Protein 8DEB (pdb70)

B-factor: mean 30.45, std 10.23, range [13.77, 92.46]

Structure (mmCIF, N/CA/C/O backbone):
data_8DEB
#
_entry.id   8DEB
#
_cell.length_a   108.228
_cell.length_b   85.807
_cell.length_c   98.212
_cell.angle_alpha   90.000
_cell.angle_beta   90.000
_cell.angle_gamma   90.000
#
_symmetry.space_group_name_H-M   'P 21 21 21'
#
loop_
_entity.id
_entity.type
_entity.pdbx_description
1 polymer 'Carboxyspermidine dehydrogenase'
2 non-polymer 'NADP NICOTINAMIDE-ADENINE-DINUCLEOTIDE PHOSPHATE'
3 water water
#
loop_
_atom_site.group_PDB
_atom_site.id
_atom_site.type_symbol
_atom_site.label_atom_id
_atom_site.label_alt_id
_atom_site.label_comp_id
_atom_site.label_asym_id
_atom_site.label_entity_id
_atom_site.label_seq_id
_atom_site.pdbx_PDB_ins_code
_atom_site.Cartn_x
_atom_site.Cartn_y
_atom_site.Cartn_z
_atom_site.occupancy
_atom_site.B_iso_or_equiv
_atom_site.auth_seq_id
_atom_site.auth_comp_id
_atom_site.auth_asym_id
_atom_site.auth_atom_id
_atom_site.pdbx_PDB_model_num
ATOM 1 N N . MET A 1 1 ? 44.31878 46.17497 74.84228 1.000 60.03225 1 MET A N 1
ATOM 2 C CA . MET A 1 1 ? 44.97050 47.37360 75.44347 1.000 54.64686 1 MET A CA 1
ATOM 3 C C . MET A 1 1 ? 44.24902 48.64995 75.00363 1.000 49.22135 1 MET A C 1
ATOM 4 O O . MET A 1 1 ? 43.83359 49.44160 75.84742 1.000 46.50606 1 MET A O 1
ATOM 20 N N . GLY A 1 2 ? 44.10393 48.84534 73.69032 1.000 47.36496 2 GLY A N 1
ATOM 21 C CA . GLY A 1 2 ? 43.30066 49.93608 73.16071 1.000 37.71466 2 GLY A CA 1
ATOM 22 C C . GLY A 1 2 ? 43.87015 51.32621 73.34614 1.000 35.91629 2 GLY A C 1
ATOM 23 O O . GLY A 1 2 ? 43.14282 52.30928 73.16135 1.000 26.73805 2 GLY A O 1
ATOM 27 N N . ARG A 1 3 ? 45.14770 51.44232 73.69756 1.000 32.46266 3 ARG A N 1
ATOM 28 C CA . ARG A 1 3 ? 45.79326 52.72367 73.96143 1.000 30.48226 3 ARG A CA 1
ATOM 29 C C . ARG A 1 3 ? 46.54185 53.17111 72.71019 1.000 25.05153 3 ARG A C 1
ATOM 30 O O . ARG A 1 3 ? 47.30877 52.39418 72.13408 1.000 28.46953 3 ARG A O 1
ATOM 51 N N . VAL A 1 4 ? 46.31908 54.41407 72.28613 1.000 25.92776 4 VAL A N 1
ATOM 52 C CA . VAL A 1 4 ? 46.92898 54.93299 71.06544 1.000 27.67701 4 VAL A CA 1
ATOM 53 C C . VAL A 1 4 ? 47.67287 56.22181 71.38926 1.000 26.89173 4 VAL A C 1
ATOM 54 O O . VAL A 1 4 ? 47.13984 57.09985 72.07823 1.000 25.90590 4 VAL A O 1
ATOM 67 N N . LEU A 1 5 ? 48.90654 56.32198 70.90052 1.000 27.13897 5 LEU A N 1
ATOM 68 C CA . LEU A 1 5 ? 49.74855 57.49938 71.06242 1.000 24.47730 5 LEU A CA 1
ATOM 69 C C . LEU A 1 5 ? 49.95130 58.15889 69.70568 1.000 26.37929 5 LEU A C 1
ATOM 70 O O . LEU A 1 5 ? 50.35251 57.49531 68.74367 1.000 23.18578 5 LEU A O 1
ATOM 86 N N . ILE A 1 6 ? 49.67684 59.45895 69.63513 1.000 24.42996 6 ILE A N 1
ATOM 87 C CA . ILE A 1 6 ? 49.85069 60.25098 68.42283 1.000 24.80821 6 ILE A CA 1
ATOM 88 C C . ILE A 1 6 ? 51.08094 61.12697 68.61376 1.000 24.16194 6 ILE A C 1
ATOM 89 O O . ILE A 1 6 ? 51.15785 61.89168 69.58325 1.000 24.81551 6 ILE A O 1
ATOM 105 N N . ILE A 1 7 ? 52.03919 61.01965 67.69551 1.000 22.48211 7 ILE A N 1
ATOM 106 C CA . ILE A 1 7 ? 53.23989 61.85212 67.69597 1.000 20.63718 7 ILE A CA 1
ATOM 107 C C . ILE A 1 7 ? 53.10942 62.85916 66.56091 1.000 24.54595 7 ILE A C 1
ATOM 108 O O . ILE A 1 7 ? 52.92537 62.47654 65.39819 1.000 21.84366 7 ILE A O 1
ATOM 124 N N . GLY A 1 8 ? 53.21414 64.14411 66.89852 1.000 25.31322 8 GLY A N 1
ATOM 125 C CA . GLY A 1 8 ? 53.02056 65.20919 65.93315 1.000 27.92991 8 GLY A CA 1
ATOM 126 C C . GLY A 1 8 ? 51.71102 65.93109 66.16921 1.000 28.00486 8 GLY A C 1
ATOM 127 O O . GLY A 1 8 ? 50.63954 65.32254 66.09310 1.000 26.68929 8 GLY A O 1
ATOM 131 N N . ALA A 1 9 ? 51.77965 67.22342 66.47175 1.000 24.88009 9 ALA A N 1
ATOM 132 C CA . ALA A 1 9 ? 50.60457 68.01837 66.80046 1.000 24.63821 9 ALA A CA 1
ATOM 133 C C . ALA A 1 9 ? 50.37105 69.10622 65.75749 1.000 24.47708 9 ALA A C 1
ATOM 134 O O . ALA A 1 9 ? 49.97308 70.22674 66.07954 1.000 25.22240 9 ALA A O 1
ATOM 141 N N . GLY A 1 10 ? 50.60804 68.78149 64.49174 1.000 25.46073 10 GLY A N 1
ATOM 142 C CA . GLY A 1 10 ? 50.39507 69.70131 63.39126 1.000 27.92262 10 GLY A CA 1
ATOM 143 C C . GLY A 1 10 ? 49.02318 69.55241 62.77179 1.000 26.91435 10 GLY A C 1
ATOM 144 O O . GLY A 1 10 ? 48.04265 69.21616 63.44357 1.000 22.62367 10 GLY A O 1
ATOM 148 N N . GLY A 1 11 ? 48.95386 69.79734 61.46200 1.000 24.40071 11 GLY A N 1
ATOM 149 C CA . GLY A 1 11 ? 47.67406 69.71725 60.77686 1.000 25.78972 11 GLY A CA 1
ATOM 150 C C . GLY A 1 11 ? 47.11265 68.30823 60.75946 1.000 26.26309 11 GLY A C 1
ATOM 151 O O . GLY A 1 11 ? 45.93435 68.09140 61.06008 1.000 22.88328 11 GLY A O 1
ATOM 155 N N . VAL A 1 12 ? 47.94787 67.32962 60.40304 1.000 22.00654 12 VAL A N 1
ATOM 156 C CA . VAL A 1 12 ? 47.48214 65.94953 60.33550 1.000 21.20827 12 VAL A CA 1
ATOM 157 C C . VAL A 1 12 ? 47.17353 65.42767 61.73357 1.000 19.56565 12 VAL A C 1
ATOM 158 O O . VAL A 1 12 ? 46.13003 64.80709 61.96466 1.000 21.63646 12 VAL A O 1
ATOM 171 N N . GLY A 1 13 ? 48.07558 65.67594 62.68695 1.000 20.56369 13 GLY A N 1
ATOM 172 C CA . GLY A 1 13 ? 47.85911 65.19228 64.04172 1.000 22.57003 13 GLY A CA 1
ATOM 173 C C . GLY A 1 13 ? 46.57718 65.72222 64.65421 1.000 21.43345 13 GLY A C 1
ATOM 174 O O . GLY A 1 13 ? 45.88042 65.00559 65.37612 1.000 21.31625 13 GLY A O 1
ATOM 178 N N . THR A 1 14 ? 46.25158 66.98561 64.37738 1.000 22.00865 14 THR A N 1
ATOM 179 C CA . THR A 1 14 ? 44.98227 67.54524 64.82835 1.000 19.07036 14 THR A CA 1
ATOM 180 C C . THR A 1 14 ? 43.81101 66.70656 64.32826 1.000 21.86564 14 THR A C 1
ATOM 181 O O . THR A 1 14 ? 42.90048 66.36770 65.09292 1.000 21.64747 14 THR A O 1
ATOM 192 N N . VAL A 1 15 ? 43.82517 66.35168 63.04240 1.000 19.80424 15 VAL A N 1
ATOM 193 C CA . VAL A 1 15 ? 42.74469 65.54866 62.47638 1.000 19.93160 15 VAL A CA 1
ATOM 194 C C . VAL A 1 15 ? 42.72948 64.16412 63.10641 1.000 18.83137 15 VAL A C 1
ATOM 195 O O . VAL A 1 15 ? 41.67266 63.65587 63.49649 1.000 21.16303 15 VAL A O 1
ATOM 208 N N . VAL A 1 16 ? 43.90075 63.53354 63.21888 1.000 20.31409 16 VAL A N 1
ATOM 209 C CA . VAL A 1 16 ? 43.96051 62.18624 63.77897 1.000 18.38188 16 VAL A CA 1
ATOM 210 C C . VAL A 1 16 ? 43.39628 62.16859 65.19273 1.000 20.76063 16 VAL A C 1
ATOM 211 O O . VAL A 1 16 ? 42.66916 61.24401 65.57317 1.000 20.66635 16 VAL A O 1
ATOM 224 N N . ALA A 1 17 ? 43.72267 63.18603 65.99401 1.000 22.00036 17 ALA A N 1
ATOM 225 C CA . ALA A 1 17 ? 43.22069 63.24463 67.36375 1.000 22.67357 17 ALA A CA 1
ATOM 226 C C . ALA A 1 17 ? 41.70036 63.35131 67.38420 1.000 23.79983 17 ALA A C 1
ATOM 227 O O . ALA A 1 17 ? 41.02577 62.64570 68.14348 1.000 23.34574 17 ALA A O 1
ATOM 234 N N . HIS A 1 18 ? 41.14304 64.23667 66.55464 1.000 23.84869 18 HIS A N 1
ATOM 235 C CA . HIS A 1 18 ? 39.69145 64.33592 66.43633 1.000 22.91523 18 HIS A CA 1
ATOM 236 C C . HIS A 1 18 ? 39.07841 62.98929 66.06569 1.000 23.77802 18 HIS A C 1
ATOM 237 O O . HIS A 1 18 ? 38.07760 62.56483 66.65622 1.000 23.01247 18 HIS A O 1
ATOM 251 N N . LYS A 1 19 ? 39.67001 62.29837 65.08643 1.000 24.14492 19 LYS A N 1
ATOM 252 C CA . LYS A 1 19 ? 39.04959 61.08274 64.56749 1.000 24.92474 19 LYS A CA 1
ATOM 253 C C . LYS A 1 19 ? 39.16340 59.92564 65.55609 1.000 21.18825 19 LYS A C 1
ATOM 254 O O . LYS A 1 19 ? 38.23478 59.11836 65.67430 1.000 22.88985 19 LYS A O 1
ATOM 273 N N . VAL A 1 20 ? 40.28402 59.81344 66.27487 1.000 22.71696 20 VAL A N 1
ATOM 274 C CA . VAL A 1 20 ? 40.36039 58.76402 67.28885 1.000 25.91051 20 VAL A CA 1
ATOM 275 C C . VAL A 1 20 ? 39.39612 59.06765 68.42957 1.000 23.14093 20 VAL A C 1
ATOM 276 O O . VAL A 1 20 ? 38.72883 58.16693 68.94791 1.000 26.69589 20 VAL A O 1
ATOM 289 N N . ALA A 1 21 ? 39.28538 60.34158 68.82113 1.000 25.81719 21 ALA A N 1
ATOM 290 C CA . ALA A 1 21 ? 38.36347 60.70439 69.89341 1.000 27.14289 21 ALA A CA 1
ATOM 291 C C . ALA A 1 21 ? 36.91953 60.40047 69.51670 1.000 28.24988 21 ALA A C 1
ATOM 292 O O . ALA A 1 21 ? 36.08916 60.14370 70.39701 1.000 25.21283 21 ALA A O 1
ATOM 299 N N . GLN A 1 22 ? 36.60154 60.42742 68.22080 1.000 25.10996 22 GLN A N 1
ATOM 300 C CA . GLN A 1 22 ? 35.26504 60.08997 67.74478 1.000 22.20479 22 GLN A CA 1
ATOM 301 C C . GLN A 1 22 ? 34.98171 58.59721 67.79559 1.000 24.46343 22 GLN A C 1
ATOM 302 O O . GLN A 1 22 ? 33.82410 58.20127 67.63130 1.000 28.46476 22 GLN A O 1
ATOM 316 N N . ASN A 1 23 ? 36.00314 57.76754 68.00635 1.000 26.68369 23 ASN A N 1
ATOM 317 C CA . ASN A 1 23 ? 35.83236 56.32000 68.05794 1.000 27.55044 23 ASN A CA 1
ATOM 318 C C . ASN A 1 23 ? 36.33893 55.77562 69.38773 1.000 27.52832 23 ASN A C 1
ATOM 319 O O . ASN A 1 23 ? 37.25926 54.95155 69.42190 1.000 27.01049 23 ASN A O 1
ATOM 330 N N . ALA A 1 24 ? 35.73181 56.23016 70.48832 1.000 30.56689 24 ALA A N 1
ATOM 331 C CA . ALA A 1 24 ? 36.20123 55.86342 71.81993 1.000 31.99908 24 ALA A CA 1
ATOM 332 C C . ALA A 1 24 ? 36.03314 54.37801 72.11235 1.000 29.94409 24 ALA A C 1
ATOM 333 O O . ALA A 1 24 ? 36.74249 53.84640 72.97114 1.000 29.99776 24 ALA A O 1
ATOM 340 N N . ASP A 1 25 ? 35.11853 53.69477 71.42221 1.000 30.72787 25 ASP A N 1
ATOM 341 C CA . ASP A 1 25 ? 34.96611 52.25938 71.63414 1.000 35.85720 25 ASP A CA 1
ATOM 342 C C . ASP A 1 25 ? 36.22073 51.49935 71.22567 1.000 37.30835 25 ASP A C 1
ATOM 343 O O . ASP A 1 25 ? 36.54657 50.46793 71.82615 1.000 32.70291 25 ASP A O 1
ATOM 352 N N . VAL A 1 26 ? 36.93065 51.98913 70.21394 1.000 29.16352 26 VAL A N 1
ATOM 353 C CA . VAL A 1 26 ? 38.17136 51.36831 69.76362 1.000 29.35493 26 VAL A CA 1
ATOM 354 C C . VAL A 1 26 ? 39.37010 51.92590 70.51777 1.000 29.39636 26 VAL A C 1
ATOM 355 O O . VAL A 1 26 ? 40.17123 51.17459 71.08105 1.000 28.80496 26 VAL A O 1
ATOM 368 N N . PHE A 1 27 ? 39.50218 53.25125 70.54435 1.000 24.95345 27 PHE A N 1
ATOM 369 C CA . PHE A 1 27 ? 40.63784 53.93059 71.16608 1.000 22.86248 27 PHE A CA 1
ATOM 370 C C . PHE A 1 27 ? 40.20964 54.38027 72.56160 1.000 25.46523 27 PHE A C 1
ATOM 371 O O . PHE A 1 27 ? 39.60078 55.43965 72.72984 1.000 25.31808 27 PHE A O 1
ATOM 388 N N . THR A 1 28 ? 40.54140 53.56788 73.56806 1.000 28.17712 28 THR A N 1
ATOM 389 C CA . THR A 1 28 ? 40.06706 53.81361 74.92771 1.000 26.84504 28 THR A CA 1
ATOM 390 C C . THR A 1 28 ? 40.94584 54.78889 75.70010 1.000 28.88463 28 THR A C 1
ATOM 391 O O . THR A 1 28 ? 40.45928 55.43715 76.63367 1.000 29.48965 28 THR A O 1
ATOM 402 N N . ASP A 1 29 ? 42.22421 54.90076 75.34703 1.000 26.92098 29 ASP A N 1
ATOM 403 C CA . ASP A 1 29 ? 43.11738 55.87832 75.95369 1.000 28.76089 29 ASP A CA 1
ATOM 404 C C . ASP A 1 29 ? 43.94686 56.52712 74.85657 1.000 30.35635 29 ASP A C 1
ATOM 405 O O . ASP A 1 29 ? 44.45942 55.83914 73.96905 1.000 25.29441 29 ASP A O 1
ATOM 414 N N . ILE A 1 30 ? 44.08174 57.84968 74.92987 1.000 26.92012 30 ILE A N 1
ATOM 415 C CA . ILE A 1 30 ? 44.71238 58.64495 73.88336 1.000 26.48607 30 ILE A CA 1
ATOM 416 C C . ILE A 1 30 ? 45.74070 59.57166 74.51372 1.000 30.05306 30 ILE A C 1
ATOM 417 O O . ILE A 1 30 ? 45.46609 60.21408 75.53374 1.000 29.16109 30 ILE A O 1
ATOM 433 N N . MET A 1 31 ? 46.91948 59.65440 73.89614 1.000 27.07276 31 MET A N 1
ATOM 434 C CA . MET A 1 31 ? 47.88362 60.69722 74.21174 1.000 27.15058 31 MET A CA 1
ATOM 435 C C . MET A 1 31 ? 48.37178 61.35126 72.92649 1.000 25.83386 31 MET A C 1
ATOM 436 O O . MET A 1 31 ? 48.51345 60.69665 71.88809 1.000 24.06175 31 MET A O 1
ATOM 450 N N . ILE A 1 32 ? 48.62975 62.65465 73.01650 1.000 23.41096 32 ILE A N 1
ATOM 451 C CA . ILE A 1 32 ? 49.25471 63.43171 71.94974 1.000 24.65377 32 ILE A CA 1
ATOM 452 C C . ILE A 1 32 ? 50.58651 63.93871 72.48509 1.000 27.37276 32 ILE A C 1
ATOM 453 O O . ILE A 1 32 ? 50.62098 64.66986 73.48258 1.000 28.21511 32 ILE A O 1
ATOM 469 N N . ALA A 1 33 ? 51.67687 63.54329 71.83892 1.000 22.40537 33 ALA A N 1
ATOM 470 C CA . ALA A 1 33 ? 53.01268 63.99006 72.20616 1.000 26.48348 33 ALA A CA 1
ATOM 471 C C . ALA A 1 33 ? 53.66787 64.65492 71.00443 1.000 26.60288 33 ALA A C 1
ATOM 472 O O . ALA A 1 33 ? 53.52690 64.18553 69.87017 1.000 23.98540 33 ALA A O 1
ATOM 479 N N . SER A 1 34 ? 54.38253 65.74913 71.24567 1.000 24.35524 34 SER A N 1
ATOM 480 C CA . SER A 1 34 ? 54.98692 66.47735 70.13902 1.000 26.17323 34 SER A CA 1
ATOM 481 C C . SER A 1 34 ? 56.06112 67.41081 70.67563 1.000 26.43451 34 SER A C 1
ATOM 482 O O . SER A 1 34 ? 56.16811 67.64894 71.88090 1.000 28.87364 34 SER A O 1
ATOM 490 N N . ARG A 1 35 ? 56.85996 67.93989 69.74535 1.000 28.04879 35 ARG A N 1
ATOM 491 C CA . ARG A 1 35 ? 57.99778 68.77472 70.11712 1.000 31.05865 35 ARG A CA 1
ATOM 492 C C . ARG A 1 35 ? 57.56298 69.98459 70.93513 1.000 28.19782 35 ARG A C 1
ATOM 493 O O . ARG A 1 35 ? 58.24954 70.37682 71.88571 1.000 30.14977 35 ARG A O 1
ATOM 514 N N . THR A 1 36 ? 56.43309 70.59332 70.57871 1.000 29.83677 36 THR A N 1
ATOM 515 C CA . THR A 1 36 ? 55.90406 71.76938 71.26610 1.000 33.49002 36 THR A CA 1
ATOM 516 C C . THR A 1 36 ? 54.59570 71.36462 71.93833 1.000 32.02854 36 THR A C 1
ATOM 517 O O . THR A 1 36 ? 53.58594 71.13965 71.26074 1.000 30.93063 36 THR A O 1
ATOM 528 N N . LYS A 1 37 ? 54.61615 71.27811 73.27238 1.000 32.15671 37 LYS A N 1
ATOM 529 C CA . LYS A 1 37 ? 53.49328 70.68869 73.99599 1.000 31.58110 37 LYS A CA 1
ATOM 530 C C . LYS A 1 37 ? 52.24768 71.56289 73.93230 1.000 29.17551 37 LYS A C 1
ATOM 531 O O . LYS A 1 37 ? 51.12788 71.04015 73.94302 1.000 29.95437 37 LYS A O 1
ATOM 550 N N . SER A 1 38 ? 52.41375 72.88527 73.87417 1.000 30.50582 38 SER A N 1
ATOM 551 C CA . SER A 1 38 ? 51.25263 73.76930 73.86472 1.000 33.93165 38 SER A CA 1
ATOM 552 C C . SER A 1 38 ? 50.30973 73.44614 72.71209 1.000 30.31756 38 SER A C 1
ATOM 553 O O . SER A 1 38 ? 49.09241 73.61851 72.83984 1.000 31.80429 38 SER A O 1
ATOM 561 N N . LYS A 1 39 ? 50.84328 72.97423 71.58405 1.000 30.44528 39 LYS A N 1
ATOM 562 C CA . LYS A 1 39 ? 49.97934 72.63413 70.45917 1.000 31.86629 39 LYS A CA 1
ATOM 563 C C . LYS A 1 39 ? 49.22404 71.33638 70.71248 1.000 28.86977 39 LYS A C 1
ATOM 564 O O . LYS A 1 39 ? 48.08084 71.18755 70.26556 1.000 29.48152 39 LYS A O 1
ATOM 583 N N . CYS A 1 40 ? 49.83638 70.39244 71.42612 1.000 28.94722 40 CYS A N 1
ATOM 584 C CA . CYS A 1 40 ? 49.08710 69.23944 71.90915 1.000 29.40550 40 CYS A CA 1
ATOM 585 C C . CYS A 1 40 ? 47.90426 69.68897 72.75694 1.000 29.67637 40 CYS A C 1
ATOM 586 O O . CYS A 1 40 ? 46.77200 69.23206 72.56324 1.000 28.59641 40 CYS A O 1
ATOM 594 N N . ASP A 1 41 ? 48.15014 70.60237 73.69853 1.000 29.48366 41 ASP A N 1
ATOM 595 C CA . ASP A 1 41 ? 47.09178 71.04349 74.59899 1.000 27.38401 41 ASP A CA 1
ATOM 596 C C . ASP A 1 41 ? 46.02653 71.84946 73.86908 1.000 27.58193 41 ASP A C 1
ATOM 597 O O . ASP A 1 41 ? 44.84879 71.79373 74.24285 1.000 27.74227 41 ASP A O 1
ATOM 606 N N . ASP A 1 42 ? 46.41978 72.60748 72.84122 1.000 27.79393 42 ASP A N 1
ATOM 607 C CA . ASP A 1 42 ? 45.44372 73.27185 71.98251 1.000 30.37404 42 ASP A CA 1
ATOM 608 C C . ASP A 1 42 ? 44.47644 72.26438 71.37188 1.000 29.34499 42 ASP A C 1
ATOM 609 O O . ASP A 1 42 ? 43.26540 72.50768 71.30865 1.000 28.01988 42 ASP A O 1
ATOM 618 N N . ILE A 1 43 ? 44.99346 71.12508 70.91436 1.000 28.67575 43 ILE A N 1
ATOM 619 C CA . ILE A 1 43 ? 44.13343 70.11522 70.30756 1.000 28.11643 43 ILE A CA 1
ATOM 620 C C . ILE A 1 43 ? 43.15703 69.56210 71.33812 1.000 28.37052 43 ILE A C 1
ATOM 621 O O . ILE A 1 43 ? 41.95054 69.46246 71.08590 1.000 25.01920 43 ILE A O 1
ATOM 637 N N . VAL A 1 44 ? 43.66423 69.19090 72.51618 1.000 28.22356 44 VAL A N 1
ATOM 638 C CA . VAL A 1 44 ? 42.79786 68.60823 73.53759 1.000 26.12236 44 VAL A CA 1
ATOM 639 C C . VAL A 1 44 ? 41.70806 69.59539 73.93560 1.000 26.46718 44 VAL A C 1
ATOM 640 O O . VAL A 1 44 ? 40.55241 69.21230 74.15464 1.000 27.95186 44 VAL A O 1
ATOM 653 N N . LYS A 1 45 ? 42.05104 70.88182 74.02333 1.000 28.17300 45 LYS A N 1
ATOM 654 C CA . LYS A 1 45 ? 41.04611 71.88805 74.35212 1.000 29.35931 45 LYS A CA 1
ATOM 655 C C . LYS A 1 45 ? 39.98805 71.98463 73.25892 1.000 32.05690 45 LYS A C 1
ATOM 656 O O . LYS A 1 45 ? 38.79812 72.15452 73.55006 1.000 29.83983 45 LYS A O 1
ATOM 675 N N . ALA A 1 46 ? 40.40367 71.87812 71.99200 1.000 33.17519 46 ALA A N 1
ATOM 676 C CA . ALA A 1 46 ? 39.45315 71.95076 70.88641 1.000 27.90773 46 ALA A CA 1
ATOM 677 C C . ALA A 1 46 ? 38.50740 70.75681 70.88697 1.000 30.30980 46 ALA A C 1
ATOM 678 O O . ALA A 1 46 ? 37.31038 70.90377 70.61380 1.000 30.76792 46 ALA A O 1
ATOM 685 N N . ILE A 1 47 ? 39.02919 69.56378 71.17227 1.000 25.43833 47 ILE A N 1
ATOM 686 C CA . ILE A 1 47 ? 38.18853 68.37201 71.18144 1.000 27.88842 47 ILE A CA 1
ATOM 687 C C . ILE A 1 47 ? 37.23027 68.40124 72.36429 1.000 28.81865 47 ILE A C 1
ATOM 688 O O . ILE A 1 47 ? 36.08782 67.93918 72.26465 1.000 27.78534 47 ILE A O 1
ATOM 704 N N . GLY A 1 48 ? 37.67478 68.93751 73.49851 1.000 26.73686 48 GLY A N 1
ATOM 705 C CA . GLY A 1 48 ? 36.82819 69.00970 74.67311 1.000 28.49675 48 GLY A CA 1
ATOM 706 C C . GLY A 1 48 ? 36.79209 67.75447 75.51221 1.000 27.55395 48 GLY A C 1
ATOM 707 O O . GLY A 1 48 ? 35.83611 67.55716 76.26920 1.000 29.32959 48 GLY A O 1
ATOM 711 N N . ASN A 1 49 ? 37.81176 66.90672 75.41104 1.000 24.47325 49 ASN A N 1
ATOM 712 C CA . ASN A 1 49 ? 37.89041 65.65073 76.15615 1.000 27.39590 49 ASN A CA 1
ATOM 713 C C . ASN A 1 49 ? 39.08861 65.71018 77.09385 1.000 27.54678 49 ASN A C 1
ATOM 714 O O . ASN A 1 49 ? 40.22322 65.42127 76.67210 1.000 27.37240 49 ASN A O 1
ATOM 725 N N . PRO A 1 50 ? 38.89650 66.07596 78.36502 1.000 25.99572 50 PRO A N 1
ATOM 726 C CA . PRO A 1 50 ? 40.04663 66.19678 79.27921 1.000 28.59014 50 PRO A CA 1
ATOM 727 C C . PRO A 1 50 ? 40.81838 64.90830 79.47903 1.000 27.56901 50 PRO A C 1
ATOM 728 O O . PRO A 1 50 ? 41.94154 64.95286 79.99664 1.000 31.63813 50 PRO A O 1
ATOM 739 N N . ASN A 1 51 ? 40.25118 63.75983 79.11905 1.000 29.06702 51 ASN A N 1
ATOM 740 C CA . ASN A 1 51 ? 40.93455 62.49340 79.33606 1.000 27.12438 51 ASN A CA 1
ATOM 741 C C . ASN A 1 51 ? 42.07043 62.24657 78.35018 1.000 30.10701 51 ASN A C 1
ATOM 742 O O . ASN A 1 51 ? 42.85920 61.32090 78.56615 1.000 29.18738 51 ASN A O 1
ATOM 753 N N . ILE A 1 52 ? 42.17749 63.04088 77.28356 1.000 27.70496 52 ILE A N 1
ATOM 754 C CA . ILE A 1 52 ? 43.29579 62.91272 76.35388 1.000 25.64234 52 ILE A CA 1
ATOM 755 C C . ILE A 1 52 ? 44.53706 63.50321 77.00877 1.000 26.85887 52 ILE A C 1
ATOM 756 O O . ILE A 1 52 ? 44.55694 64.68323 77.37387 1.000 29.11707 52 ILE A O 1
ATOM 772 N N . LYS A 1 53 ? 45.58043 62.69279 77.14946 1.000 26.73196 53 LYS A N 1
ATOM 773 C CA . LYS A 1 53 ? 46.82698 63.14642 77.74696 1.000 30.52446 53 LYS A CA 1
ATOM 774 C C . LYS A 1 53 ? 47.71720 63.80420 76.69381 1.000 31.60223 53 LYS A C 1
ATOM 775 O O . LYS A 1 53 ? 47.59679 63.54749 75.49370 1.000 28.04896 53 LYS A O 1
ATOM 794 N N . THR A 1 54 ? 48.61639 64.67070 77.16041 1.000 29.78419 54 THR A N 1
ATOM 795 C CA . THR A 1 54 ? 49.59160 65.31534 76.29242 1.000 29.28367 54 THR A CA 1
ATOM 796 C C . THR A 1 54 ? 50.97113 65.24504 76.93075 1.000 35.73074 54 THR A C 1
ATOM 797 O O . THR A 1 54 ? 51.11200 65.05223 78.14221 1.000 28.92691 54 THR A O 1
ATOM 808 N N . ALA A 1 55 ? 51.99206 65.41715 76.09306 1.000 28.69612 55 ALA A N 1
ATOM 809 C CA . ALA A 1 55 ? 53.37174 65.37641 76.55270 1.000 29.48593 55 ALA A CA 1
ATOM 810 C C . ALA A 1 55 ? 54.26764 66.05342 75.52494 1.000 30.72230 55 ALA A C 1
ATOM 811 O O . ALA A 1 55 ? 53.93173 66.14429 74.34127 1.000 27.22923 55 ALA A O 1
ATOM 818 N N . GLN A 1 56 ? 55.41217 66.53527 76.00491 1.000 29.66073 56 GLN A N 1
ATOM 819 C CA . GLN A 1 56 ? 56.48601 67.01887 75.14899 1.000 25.63295 56 GLN A CA 1
ATOM 820 C C . GLN A 1 56 ? 57.47590 65.88732 74.91117 1.000 28.98128 56 GLN A C 1
ATOM 821 O O . GLN A 1 56 ? 57.82790 65.15295 75.83681 1.000 29.21478 56 GLN A O 1
ATOM 835 N N . VAL A 1 57 ? 57.91133 65.73659 73.66519 1.000 27.58740 57 VAL A N 1
ATOM 836 C CA . VAL A 1 57 ? 58.90962 64.72753 73.33074 1.000 26.22206 57 VAL A CA 1
ATOM 837 C C . VAL A 1 57 ? 59.65494 65.18068 72.08712 1.000 29.46742 57 VAL A C 1
ATOM 838 O O . VAL A 1 57 ? 59.07806 65.80873 71.19385 1.000 29.21079 57 VAL A O 1
ATOM 851 N N . ASP A 1 58 ? 60.94666 64.86739 72.04178 1.000 30.62554 58 ASP A N 1
ATOM 852 C CA . ASP A 1 58 ? 61.76622 65.05719 70.84851 1.000 30.81598 58 ASP A CA 1
ATOM 853 C C . ASP A 1 58 ? 61.92210 63.68656 70.19787 1.000 29.36680 58 ASP A C 1
ATOM 854 O O . ASP A 1 58 ? 62.75037 62.87489 70.61822 1.000 30.97666 58 ASP A O 1
ATOM 863 N N . ALA A 1 59 ? 61.10857 63.43148 69.17396 1.000 27.22150 59 ALA A N 1
ATOM 864 C CA . ALA A 1 59 ? 61.09074 62.15556 68.46986 1.000 26.06073 59 ALA A CA 1
ATOM 865 C C . ALA A 1 59 ? 62.34503 61.89664 67.64417 1.000 25.85991 59 ALA A C 1
ATOM 866 O O . ALA A 1 59 ? 62.39419 60.87736 66.94597 1.000 25.95566 59 ALA A O 1
ATOM 873 N N . ASP A 1 60 ? 63.33959 62.78257 67.68107 1.000 28.77051 60 ASP A N 1
ATOM 874 C CA . ASP A 1 60 ? 64.66300 62.44794 67.17325 1.000 28.12444 60 ASP A CA 1
ATOM 875 C C . ASP A 1 60 ? 65.48325 61.64923 68.17729 1.000 31.99587 60 ASP A C 1
ATOM 876 O O . ASP A 1 60 ? 66.53698 61.11848 67.81001 1.000 32.69131 60 ASP A O 1
ATOM 885 N N . ASN A 1 61 ? 65.02656 61.55569 69.42720 1.000 31.57577 61 ASN A N 1
ATOM 886 C CA . ASN A 1 61 ? 65.78489 60.95821 70.52188 1.000 29.13308 61 ASN A CA 1
ATOM 887 C C . ASN A 1 61 ? 65.13485 59.63088 70.89532 1.000 30.41274 61 ASN A C 1
ATOM 888 O O . ASN A 1 61 ? 64.06767 59.60840 71.51879 1.000 27.95738 61 ASN A O 1
ATOM 899 N N . VAL A 1 62 ? 65.78627 58.52753 70.52156 1.000 32.32887 62 VAL A N 1
ATOM 900 C CA . VAL A 1 62 ? 65.22698 57.20421 70.78592 1.000 29.40043 62 VAL A CA 1
ATOM 901 C C . VAL A 1 62 ? 65.02904 56.99522 72.28234 1.000 30.74983 62 VAL A C 1
ATOM 902 O O . VAL A 1 62 ? 64.02813 56.41207 72.71654 1.000 30.75266 62 VAL A O 1
ATOM 915 N N . ASP A 1 63 ? 65.97703 57.46158 73.09604 1.000 31.50959 63 ASP A N 1
ATOM 916 C CA . ASP A 1 63 ? 65.85354 57.27775 74.53834 1.000 31.70988 63 ASP A CA 1
ATOM 917 C C . ASP A 1 63 ? 64.60225 57.96175 75.07823 1.000 29.83034 63 ASP A C 1
ATOM 918 O O . ASP A 1 63 ? 63.86786 57.37698 75.88244 1.000 33.38416 63 ASP A O 1
ATOM 927 N N . GLU A 1 64 ? 64.33944 59.19865 74.64445 1.000 31.17128 64 GLU A N 1
ATOM 928 C CA . GLU A 1 64 ? 63.14718 59.90601 75.10400 1.000 32.87396 64 GLU A CA 1
ATOM 929 C C . GLU A 1 64 ? 61.87393 59.18193 74.68473 1.000 30.38805 64 GLU A C 1
ATOM 930 O O . GLU A 1 64 ? 60.90661 59.11574 75.45167 1.000 29.39030 64 GLU A O 1
ATOM 942 N N . LEU A 1 65 ? 61.84054 58.66047 73.45657 1.000 31.88444 65 LEU A N 1
ATOM 943 C CA . LEU A 1 65 ? 60.63989 57.97906 72.98632 1.000 27.75896 65 LEU A CA 1
ATOM 944 C C . LEU A 1 65 ? 60.39306 56.69836 73.77167 1.000 27.98092 65 LEU A C 1
ATOM 945 O O . LEU A 1 65 ? 59.25494 56.41379 74.16258 1.000 28.24716 65 LEU A O 1
ATOM 961 N N . VAL A 1 66 ? 61.44839 55.91673 74.01528 1.000 28.45842 66 VAL A N 1
ATOM 962 C CA . VAL A 1 66 ? 61.29787 54.66837 74.75810 1.000 29.40569 66 VAL A CA 1
ATOM 963 C C . VAL A 1 66 ? 60.76404 54.94075 76.15828 1.000 28.26024 66 VAL A C 1
ATOM 964 O O . VAL A 1 66 ? 59.89746 54.21404 76.65936 1.000 29.39287 66 VAL A O 1
ATOM 977 N N . ALA A 1 67 ? 61.27437 55.98602 76.81505 1.000 29.79329 67 ALA A N 1
ATOM 978 C CA . ALA A 1 67 ? 60.75719 56.34946 78.13105 1.000 30.00639 67 ALA A CA 1
ATOM 979 C C . ALA A 1 67 ? 59.28007 56.70902 78.05421 1.000 33.28668 67 ALA A C 1
ATOM 980 O O . ALA A 1 67 ? 58.48996 56.32041 78.92242 1.000 30.81830 67 ALA A O 1
ATOM 987 N N . LEU A 1 68 ? 58.89017 57.46031 77.02157 1.000 29.73430 68 LEU A N 1
ATOM 988 C CA . LEU A 1 68 ? 57.48566 57.81453 76.85228 1.000 28.99650 68 LEU A CA 1
ATOM 989 C C . LEU A 1 68 ? 56.63725 56.57924 76.57262 1.000 25.64643 68 LEU A C 1
ATOM 990 O O . LEU A 1 68 ? 55.52987 56.44507 77.10786 1.000 31.32160 68 LEU A O 1
ATOM 1006 N N . PHE A 1 69 ? 57.13947 55.66506 75.73894 1.000 25.35257 69 PHE A N 1
ATOM 1007 C CA . PHE A 1 69 ? 56.36655 54.47562 75.39196 1.000 27.84344 69 PHE A CA 1
ATOM 1008 C C . PHE A 1 69 ? 56.17974 53.56069 76.59755 1.000 32.23028 69 PHE A C 1
ATOM 1009 O O . PHE A 1 69 ? 55.11144 52.96284 76.77170 1.000 32.06706 69 PHE A O 1
ATOM 1026 N N . ASN A 1 70 ? 57.21242 53.41931 77.42863 1.000 31.18470 70 ASN A N 1
ATOM 1027 C CA . ASN A 1 70 ? 57.09295 52.56879 78.60754 1.000 36.38424 70 ASN A CA 1
ATOM 1028 C C . ASN A 1 70 ? 56.23898 53.20988 79.69324 1.000 34.10409 70 ASN A C 1
ATOM 1029 O O . ASN A 1 70 ? 55.73222 52.49818 80.56732 1.000 42.48591 70 ASN A O 1
ATOM 1040 N N . ASP A 1 71 ? 56.06385 54.53096 79.65531 1.000 34.83339 71 ASP A N 1
ATOM 1041 C CA . ASP A 1 71 ? 55.18825 55.20194 80.60880 1.000 32.82263 71 ASP A CA 1
ATOM 1042 C C . ASP A 1 71 ? 53.72905 55.11212 80.17177 1.000 38.03587 71 ASP A C 1
ATOM 1043 O O . ASP A 1 71 ? 52.87227 54.63784 80.92542 1.000 33.65967 71 ASP A O 1
ATOM 1052 N N . PHE A 1 72 ? 53.42625 55.56822 78.95254 1.000 33.29395 72 PHE A N 1
ATOM 1053 C CA . PHE A 1 72 ? 52.04599 55.55083 78.48061 1.000 31.85177 72 PHE A CA 1
ATOM 1054 C C . PHE A 1 72 ? 51.59252 54.15596 78.06674 1.000 31.54842 72 PHE A C 1
ATOM 1055 O O . PHE A 1 72 ? 50.39983 53.84698 78.16278 1.000 32.50053 72 PHE A O 1
ATOM 1072 N N . LYS A 1 73 ? 52.51345 53.31287 77.59949 1.000 30.65559 73 LYS A N 1
ATOM 1073 C CA . LYS A 1 73 ? 52.20493 51.94803 77.18751 1.000 30.22278 73 LYS A CA 1
ATOM 1074 C C . LYS A 1 73 ? 51.20384 51.93788 76.03931 1.000 36.17271 73 LYS A C 1
ATOM 1075 O O . LYS A 1 73 ? 50.14963 51.29648 76.14192 1.000 33.00468 73 LYS A O 1
ATOM 1094 N N . PRO A 1 74 ? 51.49592 52.61518 74.93201 1.000 31.99728 74 PRO A N 1
ATOM 1095 C CA . PRO A 1 74 ? 50.58945 52.56283 73.78297 1.000 28.17331 74 PRO A CA 1
ATOM 1096 C C . PRO A 1 74 ? 50.62247 51.19695 73.12266 1.000 25.46826 74 PRO A C 1
ATOM 1097 O O . PRO A 1 74 ? 51.63981 50.50161 73.13429 1.000 28.50564 74 PRO A O 1
ATOM 1108 N N . GLU A 1 75 ? 49.49172 50.81819 72.52834 1.000 26.43839 75 GLU A N 1
ATOM 1109 C CA . GLU A 1 75 ? 49.48277 49.63212 71.68103 1.000 30.71274 75 GLU A CA 1
ATOM 1110 C C . GLU A 1 75 ? 49.97898 49.95371 70.27787 1.000 26.69158 75 GLU A C 1
ATOM 1111 O O . GLU A 1 75 ? 50.62215 49.11123 69.64148 1.000 24.42424 75 GLU A O 1
ATOM 1123 N N . MET A 1 76 ? 49.69393 51.15522 69.78067 1.000 27.08019 76 MET A N 1
ATOM 1124 C CA . MET A 1 76 ? 50.23832 51.60619 68.50839 1.000 24.95080 76 MET A CA 1
ATOM 1125 C C . MET A 1 76 ? 50.57857 53.08287 68.60177 1.000 25.92787 76 MET A C 1
ATOM 1126 O O . MET A 1 76 ? 49.87182 53.85509 69.25602 1.000 23.84824 76 MET A O 1
ATOM 1140 N N . VAL A 1 77 ? 51.67063 53.45937 67.94681 1.000 23.42908 77 VAL A N 1
ATOM 1141 C CA . VAL A 1 77 ? 52.10111 54.84634 67.82907 1.000 24.37798 77 VAL A CA 1
ATOM 1142 C C . VAL A 1 77 ? 51.80257 55.29089 66.40455 1.000 21.24539 77 VAL A C 1
ATOM 1143 O O . VAL A 1 77 ? 52.24501 54.64680 65.44511 1.000 24.43515 77 VAL A O 1
ATOM 1156 N N . ILE A 1 78 ? 51.02367 56.36330 66.26585 1.000 20.62257 78 ILE A N 1
ATOM 1157 C CA . ILE A 1 78 ? 50.73482 56.97516 64.97215 1.000 23.67159 78 ILE A CA 1
ATOM 1158 C C . ILE A 1 78 ? 51.70947 58.13254 64.79997 1.000 21.46483 78 ILE A C 1
ATOM 1159 O O . ILE A 1 78 ? 51.55087 59.19278 65.41671 1.000 21.06780 78 ILE A O 1
ATOM 1175 N N . ASN A 1 79 ? 52.71501 57.93477 63.95278 1.000 23.98211 79 ASN A N 1
ATOM 1176 C CA . ASN A 1 79 ? 53.71790 58.96024 63.68190 1.000 22.56929 79 ASN A CA 1
ATOM 1177 C C . ASN A 1 79 ? 53.19050 59.89563 62.60401 1.000 21.11495 79 ASN A C 1
ATOM 1178 O O . ASN A 1 79 ? 53.19069 59.55740 61.41765 1.000 21.65174 79 ASN A O 1
ATOM 1189 N N . VAL A 1 80 ? 52.74523 61.08204 63.01066 1.000 18.00935 80 VAL A N 1
ATOM 1190 C CA . VAL A 1 80 ? 52.44183 62.13769 62.05269 1.000 22.05206 80 VAL A CA 1
ATOM 1191 C C . VAL A 1 80 ? 53.29194 63.35141 62.40287 1.000 22.82728 80 VAL A C 1
ATOM 1192 O O . VAL A 1 80 ? 52.82533 64.49377 62.35568 1.000 23.23610 80 VAL A O 1
ATOM 1205 N N . ALA A 1 81 ? 54.54772 63.09827 62.76900 1.000 24.75919 81 ALA A N 1
ATOM 1206 C CA . ALA A 1 81 ? 55.57957 64.12416 62.73929 1.000 23.69361 81 ALA A CA 1
ATOM 1207 C C . ALA A 1 81 ? 56.14881 64.15455 61.32476 1.000 25.45503 81 ALA A C 1
ATOM 1208 O O . ALA A 1 81 ? 55.43591 63.83747 60.36650 1.000 21.93922 81 ALA A O 1
ATOM 1215 N N . LEU A 1 82 ? 57.42031 64.49922 61.17470 1.000 20.37094 82 LEU A N 1
ATOM 1216 C CA . LEU A 1 82 ? 57.97723 64.61974 59.83602 1.000 22.37238 82 LEU A CA 1
ATOM 1217 C C . LEU A 1 82 ? 58.62848 63.31548 59.39734 1.000 24.00193 82 LEU A C 1
ATOM 1218 O O . LEU A 1 82 ? 58.92237 62.44382 60.22011 1.000 23.24991 82 LEU A O 1
ATOM 1234 N N . PRO A 1 83 ? 58.85506 63.14440 58.09320 1.000 25.66067 83 PRO A N 1
ATOM 1235 C CA . PRO A 1 83 ? 59.58079 61.95003 57.63116 1.000 23.34890 83 PRO A CA 1
ATOM 1236 C C . PRO A 1 83 ? 60.89581 61.74324 58.35476 1.000 25.07100 83 PRO A C 1
ATOM 1237 O O . PRO A 1 83 ? 61.33010 60.59767 58.53966 1.000 23.26441 83 PRO A O 1
ATOM 1248 N N . TYR A 1 84 ? 61.53210 62.83595 58.78246 1.000 22.73517 84 TYR A N 1
ATOM 1249 C CA . TYR A 1 84 ? 62.83231 62.76049 59.43521 1.000 23.16365 84 TYR A CA 1
ATOM 1250 C C . TYR A 1 84 ? 62.80056 61.89015 60.68393 1.000 23.43171 84 TYR A C 1
ATOM 1251 O O . TYR A 1 84 ? 63.83285 61.33312 61.07490 1.000 23.70849 84 TYR A O 1
ATOM 1269 N N . GLN A 1 85 ? 61.64852 61.79223 61.34349 1.000 23.50476 85 GLN A N 1
ATOM 1270 C CA . GLN A 1 85 ? 61.53143 61.05083 62.59345 1.000 26.63259 85 GLN A CA 1
ATOM 1271 C C . GLN A 1 85 ? 61.16232 59.58420 62.38741 1.000 24.23168 85 GLN A C 1
ATOM 1272 O O . GLN A 1 85 ? 61.09837 58.83454 63.36858 1.000 22.40004 85 GLN A O 1
ATOM 1286 N N . ASP A 1 86 ? 60.94666 59.15437 61.14038 1.000 23.44092 86 ASP A N 1
ATOM 1287 C CA . ASP A 1 86 ? 60.45096 57.80547 60.87913 1.000 22.52375 86 ASP A CA 1
ATOM 1288 C C . ASP A 1 86 ? 61.30047 56.73646 61.56020 1.000 22.36455 86 ASP A C 1
ATOM 1289 O O . ASP A 1 86 ? 60.77207 55.82512 62.20637 1.000 23.66416 86 ASP A O 1
ATOM 1298 N N . LEU A 1 87 ? 62.62207 56.81222 61.39940 1.000 20.85868 87 LEU A N 1
ATOM 1299 C CA . LEU A 1 87 ? 63.47153 55.70539 61.82703 1.000 22.06460 87 LEU A CA 1
ATOM 1300 C C . LEU A 1 87 ? 63.68950 55.69934 63.33666 1.000 22.11779 87 LEU A C 1
ATOM 1301 O O . LEU A 1 87 ? 63.68700 54.62962 63.95671 1.000 24.30971 87 LEU A O 1
ATOM 1317 N N . THR A 1 88 ? 63.89463 56.86918 63.94723 1.000 23.55376 88 THR A N 1
ATOM 1318 C CA . THR A 1 88 ? 64.05140 56.90794 65.39824 1.000 25.20299 88 THR A CA 1
ATOM 1319 C C . THR A 1 88 ? 62.78590 56.42713 66.09800 1.000 23.49766 88 THR A C 1
ATOM 1320 O O . THR A 1 88 ? 62.85807 55.70831 67.10055 1.000 25.36936 88 THR A O 1
ATOM 1331 N N . ILE A 1 89 ? 61.61420 56.78869 65.57481 1.000 22.24690 89 ILE A N 1
ATOM 1332 C CA . ILE A 1 89 ? 60.37919 56.29709 66.17549 1.000 23.59053 89 ILE A CA 1
ATOM 1333 C C . ILE A 1 89 ? 60.25731 54.78649 65.99273 1.000 23.61631 89 ILE A C 1
ATOM 1334 O O . ILE A 1 89 ? 59.85709 54.07082 66.91865 1.000 22.42154 89 ILE A O 1
ATOM 1350 N N . MET A 1 90 ? 60.60868 54.27223 64.81006 1.000 23.77703 90 MET A N 1
ATOM 1351 C CA . MET A 1 90 ? 60.55013 52.82737 64.59634 1.000 24.20610 90 MET A CA 1
ATOM 1352 C C . MET A 1 90 ? 61.53246 52.09693 65.50517 1.000 22.75228 90 MET A C 1
ATOM 1353 O O . MET A 1 90 ? 61.21168 51.03386 66.04952 1.000 22.52813 90 MET A O 1
ATOM 1367 N N . GLU A 1 91 ? 62.74467 52.64048 65.65679 1.000 22.23389 91 GLU A N 1
ATOM 1368 C CA . GLU A 1 91 ? 63.71143 52.08224 66.59870 1.000 25.80405 91 GLU A CA 1
ATOM 1369 C C . GLU A 1 91 ? 63.11511 51.99144 67.99707 1.000 30.35181 91 GLU A C 1
ATOM 1370 O O . GLU A 1 91 ? 63.20918 50.95501 68.66394 1.000 27.10105 91 GLU A O 1
ATOM 1382 N N . ALA A 1 92 ? 62.50175 53.08445 68.45926 1.000 28.19798 92 ALA A N 1
ATOM 1383 C CA . ALA A 1 92 ? 61.90981 53.09876 69.79210 1.000 25.31253 92 ALA A CA 1
ATOM 1384 C C . ALA A 1 92 ? 60.74981 52.11543 69.89098 1.000 28.05797 92 ALA A C 1
ATOM 1385 O O . ALA A 1 92 ? 60.59340 51.42952 70.90845 1.000 27.52322 92 ALA A O 1
ATOM 1392 N N . CYS A 1 93 ? 59.92536 52.02898 68.84353 1.000 24.01905 93 CYS A N 1
ATOM 1393 C CA . CYS A 1 93 ? 58.82800 51.06588 68.85110 1.000 22.68018 93 CYS A CA 1
ATOM 1394 C C . CYS A 1 93 ? 59.35158 49.64566 69.01307 1.000 26.94756 93 CYS A C 1
ATOM 1395 O O . CYS A 1 93 ? 58.79974 48.85222 69.78615 1.000 29.15891 93 CYS A O 1
ATOM 1403 N N . LEU A 1 94 ? 60.42584 49.31233 68.29734 1.000 26.26835 94 LEU A N 1
ATOM 1404 C CA . LEU A 1 94 ? 61.01722 47.98484 68.41521 1.000 28.67568 94 LEU A CA 1
ATOM 1405 C C . LEU A 1 94 ? 61.53734 47.73679 69.82563 1.000 28.44895 94 LEU A C 1
ATOM 1406 O O . LEU A 1 94 ? 61.33326 46.65498 70.38817 1.000 30.32076 94 LEU A O 1
ATOM 1422 N N . LYS A 1 95 ? 62.19971 48.73298 70.42088 1.000 32.11147 95 LYS A N 1
ATOM 1423 C CA . LYS A 1 95 ? 62.77176 48.54914 71.75253 1.000 29.59365 95 LYS A CA 1
ATOM 1424 C C . LYS A 1 95 ? 61.68988 48.43632 72.82075 1.000 34.12567 95 LYS A C 1
ATOM 1425 O O . LYS A 1 95 ? 61.82892 47.65856 73.77201 1.000 30.66628 95 LYS A O 1
ATOM 1444 N N . ALA A 1 96 ? 60.62018 49.21723 72.70047 1.000 32.29111 96 ALA A N 1
ATOM 1445 C CA . ALA A 1 96 ? 59.54418 49.20147 73.68243 1.000 28.16259 96 ALA A CA 1
ATOM 1446 C C . ALA A 1 96 ? 58.40823 48.26251 73.30326 1.000 31.77968 96 ALA A C 1
ATOM 1447 O O . ALA A 1 96 ? 57.40170 48.21482 74.01949 1.000 31.73814 96 ALA A O 1
ATOM 1454 N N . GLU A 1 97 ? 58.54772 47.51882 72.20377 1.000 26.70025 97 GLU A N 1
ATOM 1455 C CA . GLU A 1 97 ? 57.56546 46.52279 71.77929 1.000 29.02592 97 GLU A CA 1
ATOM 1456 C C . GLU A 1 97 ? 56.19038 47.16477 71.58706 1.000 31.93741 97 GLU A C 1
ATOM 1457 O O . GLU A 1 97 ? 55.19364 46.78947 72.20713 1.000 32.62563 97 GLU A O 1
ATOM 1469 N N . VAL A 1 98 ? 56.16139 48.14314 70.68694 1.000 24.97291 98 VAL A N 1
ATOM 1470 C CA . VAL A 1 98 ? 54.97145 48.92038 70.36906 1.000 24.61841 98 VAL A CA 1
ATOM 1471 C C . VAL A 1 98 ? 54.81887 48.92131 68.85501 1.000 22.31428 98 VAL A C 1
ATOM 1472 O O . VAL A 1 98 ? 55.81119 48.90633 68.12367 1.000 25.44463 98 VAL A O 1
ATOM 1485 N N . ASN A 1 99 ? 53.57244 48.90895 68.38213 1.000 26.25929 99 ASN A N 1
ATOM 1486 C CA . ASN A 1 99 ? 53.31478 48.86269 66.94744 1.000 24.90632 99 ASN A CA 1
ATOM 1487 C C . ASN A 1 99 ? 53.35144 50.27404 66.35088 1.000 24.95134 99 ASN A C 1
ATOM 1488 O O . ASN A 1 99 ? 53.27087 51.27870 67.06380 1.000 24.40036 99 ASN A O 1
ATOM 1499 N N . TYR A 1 100 ? 53.47368 50.34308 65.01913 1.000 26.52741 100 TYR A N 1
ATOM 1500 C CA . TYR A 1 100 ? 53.85710 51.58235 64.34806 1.000 23.50754 100 TYR A CA 1
ATOM 1501 C C . TYR A 1 100 ? 53.02597 51.84404 63.09849 1.000 22.82968 100 TYR A C 1
ATOM 1502 O O . TYR A 1 100 ? 52.70091 50.91959 62.34893 1.000 23.92244 100 TYR A O 1
ATOM 1520 N N . LEU A 1 101 ? 52.70412 53.12013 62.87341 1.000 22.49927 101 LEU A N 1
ATOM 1521 C CA . LEU A 1 101 ? 52.05151 53.57088 61.64914 1.000 21.73828 101 LEU A CA 1
ATOM 1522 C C . LEU A 1 101 ? 52.53230 54.97958 61.32036 1.000 21.67844 101 LEU A C 1
ATOM 1523 O O . LEU A 1 101 ? 52.67923 55.81346 62.21792 1.000 19.54968 101 LEU A O 1
ATOM 1539 N N . ASP A 1 102 ? 52.77189 55.24444 60.03333 1.000 21.21515 102 ASP A N 1
ATOM 1540 C CA . ASP A 1 102 ? 53.07310 56.59538 59.57666 1.000 18.81807 102 ASP A CA 1
ATOM 1541 C C . ASP A 1 102 ? 52.35720 56.83800 58.25333 1.000 20.91265 102 ASP A C 1
ATOM 1542 O O . ASP A 1 102 ? 51.67301 55.95818 57.71964 1.000 18.95466 102 ASP A O 1
ATOM 1551 N N . THR A 1 103 ? 52.51123 58.05601 57.73052 1.000 18.19629 103 THR A N 1
ATOM 1552 C CA . THR A 1 103 ? 51.88017 58.46318 56.48211 1.000 18.16393 103 THR A CA 1
ATOM 1553 C C . THR A 1 103 ? 52.88596 58.95342 55.44717 1.000 20.96859 103 THR A C 1
ATOM 1554 O O . THR A 1 103 ? 52.47709 59.52254 54.42785 1.000 18.98109 103 THR A O 1
ATOM 1565 N N . ALA A 1 104 ? 54.18345 58.77820 55.69025 1.000 19.11915 104 ALA A N 1
ATOM 1566 C CA . ALA A 1 104 ? 55.21320 59.24780 54.77371 1.000 23.11891 104 ALA A CA 1
ATOM 1567 C C . ALA A 1 104 ? 56.51634 58.53550 55.10357 1.000 19.43827 104 ALA A C 1
ATOM 1568 O O . ALA A 1 104 ? 56.86202 58.39670 56.27616 1.000 18.54650 104 ALA A O 1
ATOM 1575 N N . ASN A 1 105 ? 57.24321 58.10189 54.07110 1.000 20.31841 105 ASN A N 1
ATOM 1576 C CA . ASN A 1 105 ? 58.46297 57.34326 54.29844 1.000 18.46096 105 ASN A CA 1
ATOM 1577 C C . ASN A 1 105 ? 59.66301 58.28279 54.42532 1.000 21.74929 105 ASN A C 1
ATOM 1578 O O . ASN A 1 105 ? 59.56503 59.50002 54.24625 1.000 23.25947 105 ASN A O 1
ATOM 1589 N N . TYR A 1 106 ? 60.81590 57.69641 54.73196 1.000 22.66081 106 TYR A N 1
ATOM 1590 C CA . TYR A 1 106 ? 61.95406 58.44800 55.23662 1.000 23.93813 106 TYR A CA 1
ATOM 1591 C C . TYR A 1 106 ? 62.71555 59.16017 54.12822 1.000 23.72133 106 TYR A C 1
ATOM 1592 O O . TYR A 1 106 ? 62.89781 58.62876 53.02988 1.000 23.99326 106 TYR A O 1
ATOM 1610 N N . GLU A 1 107 ? 63.16822 60.37328 54.43787 1.000 24.87075 107 GLU A N 1
ATOM 1611 C CA . GLU A 1 107 ? 64.17277 61.08976 53.67284 1.000 27.29259 107 GLU A CA 1
ATOM 1612 C C . GLU A 1 107 ? 65.11922 61.71783 54.68898 1.000 23.47202 107 GLU A C 1
ATOM 1613 O O . GLU A 1 107 ? 64.66599 62.18936 55.74194 1.000 25.87371 107 GLU A O 1
ATOM 1625 N N . PRO A 1 108 ? 66.42295 61.73357 54.42542 1.000 29.06724 108 PRO A N 1
ATOM 1626 C CA . PRO A 1 108 ? 67.34111 62.38849 55.36175 1.000 28.18377 108 PRO A CA 1
ATOM 1627 C C . PRO A 1 108 ? 67.16210 63.89776 55.32251 1.000 31.58268 108 PRO A C 1
ATOM 1628 O O . PRO A 1 108 ? 66.70044 64.47295 54.33520 1.000 29.15294 108 PRO A O 1
ATOM 1639 N N . LYS A 1 109 ? 67.53310 64.54524 56.42798 1.000 26.33599 109 LYS A N 1
ATOM 1640 C CA . LYS A 1 109 ? 67.44815 65.99995 56.47194 1.000 33.78053 109 LYS A CA 1
ATOM 1641 C C . LYS A 1 109 ? 68.27854 66.64160 55.36678 1.000 30.34548 109 LYS A C 1
ATOM 1642 O O . LYS A 1 109 ? 67.90452 67.69797 54.84404 1.000 34.93495 109 LYS A O 1
ATOM 1661 N N . ASP A 1 110 ? 69.39278 66.01687 54.98649 1.000 30.01155 110 ASP A N 1
ATOM 1662 C CA . ASP A 1 110 ? 70.36801 66.63398 54.09802 1.000 34.34307 110 ASP A CA 1
ATOM 1663 C C . ASP A 1 110 ? 70.20044 66.24324 52.63402 1.000 32.63230 110 ASP A C 1
ATOM 1664 O O . ASP A 1 110 ? 71.00570 66.67419 51.80286 1.000 30.31409 110 ASP A O 1
ATOM 1673 N N . GLU A 1 111 ? 69.18509 65.45069 52.29127 1.000 28.22837 111 GLU A N 1
ATOM 1674 C CA . GLU A 1 111 ? 68.97589 65.04457 50.90282 1.000 30.00112 111 GLU A CA 1
ATOM 1675 C C . GLU A 1 111 ? 67.49133 64.81773 50.66647 1.000 30.73634 111 GLU A C 1
ATOM 1676 O O . GLU A 1 111 ? 66.86802 64.01562 51.36716 1.000 29.02799 111 GLU A O 1
ATOM 1688 N N . ALA A 1 112 ? 66.93301 65.50781 49.67031 1.000 29.49965 112 ALA A N 1
ATOM 1689 C CA . ALA A 1 112 ? 65.51621 65.37407 49.32883 1.000 31.16702 112 ALA A CA 1
ATOM 1690 C C . ALA A 1 112 ? 65.31993 64.16010 48.41802 1.000 29.76032 112 ALA A C 1
ATOM 1691 O O . ALA A 1 112 ? 64.97548 64.26311 47.23881 1.000 32.27784 112 ALA A O 1
ATOM 1698 N N . HIS A 1 113 ? 65.55843 62.98356 48.99607 1.000 28.23048 113 HIS A N 1
ATOM 1699 C CA . HIS A 1 113 ? 65.27610 61.71358 48.33685 1.000 28.98359 113 HIS A CA 1
ATOM 1700 C C . HIS A 1 113 ? 64.64473 60.77903 49.35386 1.000 26.40704 113 HIS A C 1
ATOM 1701 O O . HIS A 1 113 ? 65.25169 60.49596 50.39234 1.000 25.88408 113 HIS A O 1
ATOM 1715 N N . PHE A 1 114 ? 63.43956 60.29912 49.05600 1.000 27.44358 114 PHE A N 1
ATOM 1716 C CA . PHE A 1 114 ? 62.74010 59.35652 49.91499 1.000 25.38691 114 PHE A CA 1
ATOM 1717 C C . PHE A 1 114 ? 62.55082 58.02842 49.19492 1.000 27.18545 114 PHE A C 1
ATOM 1718 O O . PHE A 1 114 ? 62.36523 57.97920 47.97490 1.000 25.07628 114 PHE A O 1
ATOM 1735 N N . GLU A 1 115 ? 62.61494 56.95069 49.97242 1.000 25.88385 115 GLU A N 1
ATOM 1736 C CA . GLU A 1 115 ? 62.44489 55.59743 49.46015 1.000 22.67759 115 GLU A CA 1
ATOM 1737 C C . GLU A 1 115 ? 62.17192 54.68076 50.64428 1.000 21.53077 115 GLU A C 1
ATOM 1738 O O . GLU A 1 115 ? 62.38315 55.05099 51.80190 1.000 19.27127 115 GLU A O 1
ATOM 1750 N N . TYR A 1 116 ? 61.71214 53.46798 50.34214 1.000 23.23011 116 TYR A N 1
ATOM 1751 C CA . TYR A 1 116 ? 61.25510 52.56088 51.38670 1.000 21.73603 116 TYR A CA 1
ATOM 1752 C C . TYR A 1 116 ? 62.35843 51.69039 51.97564 1.000 23.89039 116 TYR A C 1
ATOM 1753 O O . TYR A 1 116 ? 62.12939 51.05756 53.01289 1.000 20.82051 116 TYR A O 1
ATOM 1771 N N . SER A 1 117 ? 63.54085 51.64072 51.35765 1.000 21.08001 117 SER A N 1
ATOM 1772 C CA . SER A 1 117 ? 64.58007 50.73816 51.84506 1.000 25.42671 117 SER A CA 1
ATOM 1773 C C . SER A 1 117 ? 64.83438 50.94497 53.33295 1.000 23.44933 117 SER A C 1
ATOM 1774 O O . SER A 1 117 ? 64.99659 49.97488 54.08565 1.000 22.47920 117 SER A O 1
ATOM 1782 N N . TRP A 1 118 ? 64.84706 52.20611 53.77774 1.000 24.73368 118 TRP A N 1
ATOM 1783 C CA . TRP A 1 118 ? 65.15765 52.50365 55.17222 1.000 22.75536 118 TRP A CA 1
ATOM 1784 C C . TRP A 1 118 ? 64.23902 51.74616 56.12185 1.000 26.13689 118 TRP A C 1
ATOM 1785 O O . TRP A 1 118 ? 64.69299 51.19425 57.13111 1.000 24.23505 118 TRP A O 1
ATOM 1806 N N . GLN A 1 119 ? 62.94042 51.72774 55.82680 1.000 24.57224 119 GLN A N 1
ATOM 1807 C CA . GLN A 1 119 ? 61.96451 51.11718 56.71904 1.000 22.52952 119 GLN A CA 1
ATOM 1808 C C . GLN A 1 119 ? 61.74279 49.64082 56.42168 1.000 23.71929 119 GLN A C 1
ATOM 1809 O O . GLN A 1 119 ? 61.51335 48.85678 57.35125 1.000 20.02917 119 GLN A O 1
ATOM 1823 N N . TRP A 1 120 ? 61.81349 49.23792 55.15151 1.000 22.33138 120 TRP A N 1
ATOM 1824 C CA . TRP A 1 120 ? 61.78753 47.81362 54.83426 1.000 19.38087 120 TRP A CA 1
ATOM 1825 C C . TRP A 1 120 ? 62.88694 47.06504 55.58061 1.000 19.12036 120 TRP A C 1
ATOM 1826 O O . TRP A 1 120 ? 62.74810 45.86800 55.86171 1.000 19.88298 120 TRP A O 1
ATOM 1847 N N . ALA A 1 121 ? 63.97586 47.75528 55.92603 1.000 20.85142 121 ALA A N 1
ATOM 1848 C CA . ALA A 1 121 ? 65.08106 47.11684 56.62987 1.000 25.49010 121 ALA A CA 1
ATOM 1849 C C . ALA A 1 121 ? 64.67966 46.60149 58.00648 1.000 26.70663 121 ALA A C 1
ATOM 1850 O O . ALA A 1 121 ? 65.35513 45.71450 58.53985 1.000 29.96761 121 ALA A O 1
ATOM 1857 N N . TYR A 1 122 ? 63.60894 47.13733 58.59509 1.000 25.94532 122 TYR A N 1
ATOM 1858 C CA . TYR A 1 122 ? 63.13937 46.72324 59.91438 1.000 22.66518 122 TYR A CA 1
ATOM 1859 C C . TYR A 1 122 ? 62.17153 45.54612 59.86782 1.000 24.39666 122 TYR A C 1
ATOM 1860 O O . TYR A 1 122 ? 61.66888 45.13788 60.92098 1.000 25.08573 122 TYR A O 1
ATOM 1878 N N . HIS A 1 123 ? 61.91028 44.98864 58.68347 1.000 23.45572 123 HIS A N 1
ATOM 1879 C CA . HIS A 1 123 ? 60.85342 43.99165 58.52883 1.000 25.20089 123 HIS A CA 1
ATOM 1880 C C . HIS A 1 123 ? 61.06906 42.79205 59.44854 1.000 29.54709 123 HIS A C 1
ATOM 1881 O O . HIS A 1 123 ? 60.21011 42.46114 60.27548 1.000 24.27206 123 HIS A O 1
ATOM 1895 N N . GLU A 1 124 ? 62.21046 42.11550 59.31173 1.000 28.34475 124 GLU A N 1
ATOM 1896 C CA . GLU A 1 124 ? 62.40585 40.87675 60.05842 1.000 29.58093 124 GLU A CA 1
ATOM 1897 C C . GLU A 1 124 ? 62.50213 41.12802 61.55915 1.000 28.17803 124 GLU A C 1
ATOM 1898 O O . GLU A 1 124 ? 62.05138 40.29310 62.35032 1.000 28.19181 124 GLU A O 1
ATOM 1910 N N . ARG A 1 125 ? 63.07587 42.26113 61.97251 1.000 26.75411 125 ARG A N 1
ATOM 1911 C CA . ARG A 1 125 ? 63.13870 42.57633 63.39873 1.000 28.76828 125 ARG A CA 1
ATOM 1912 C C . ARG A 1 125 ? 61.74580 42.80811 63.97364 1.000 29.83981 125 ARG A C 1
ATOM 1913 O O . ARG A 1 125 ? 61.41419 42.29795 65.05048 1.000 24.55014 125 ARG A O 1
ATOM 1934 N N . PHE A 1 126 ? 60.92095 43.59509 63.27839 1.000 25.60367 126 PHE A N 1
ATOM 1935 C CA . PHE A 1 126 ? 59.53522 43.77001 63.70377 1.000 24.37803 126 PHE A CA 1
ATOM 1936 C C . PHE A 1 126 ? 58.80210 42.43471 63.72393 1.000 23.71983 126 PHE A C 1
ATOM 1937 O O . PHE A 1 126 ? 58.09492 42.11199 64.68578 1.000 26.50132 126 PHE A O 1
ATOM 1954 N N . LYS A 1 127 ? 58.96090 41.64273 62.66294 1.000 27.64523 127 LYS A N 1
ATOM 1955 C CA . LYS A 1 127 ? 58.27241 40.35850 62.58506 1.000 28.85614 127 LYS A CA 1
ATOM 1956 C C . LYS A 1 127 ? 58.65338 39.45747 63.75314 1.000 28.46686 127 LYS A C 1
ATOM 1957 O O . LYS A 1 127 ? 57.78812 38.84677 64.39201 1.000 26.70780 127 LYS A O 1
ATOM 1976 N N . GLU A 1 128 ? 59.95102 39.36208 64.04748 1.000 29.03614 128 GLU A N 1
ATOM 1977 C CA . GLU A 1 128 ? 60.39557 38.48401 65.12469 1.000 34.03220 128 GLU A CA 1
ATOM 1978 C C . GLU A 1 128 ? 59.85933 38.94571 66.47320 1.000 37.93966 128 GLU A C 1
ATOM 1979 O O . GLU A 1 128 ? 59.59966 38.11851 67.35529 1.000 32.80197 128 GLU A O 1
ATOM 1991 N N . ALA A 1 129 ? 59.68345 40.25239 66.65163 1.000 32.03032 129 ALA A N 1
ATOM 1992 C CA . ALA A 1 129 ? 59.16977 40.80738 67.89480 1.000 29.22769 129 ALA A CA 1
ATOM 1993 C C . ALA A 1 129 ? 57.64767 40.82797 67.95123 1.000 28.87652 129 ALA A C 1
ATOM 1994 O O . ALA A 1 129 ? 57.08821 41.31718 68.93830 1.000 29.28463 129 ALA A O 1
ATOM 2001 N N . GLY A 1 130 ? 56.96800 40.31802 66.92457 1.000 26.34087 130 GLY A N 1
ATOM 2002 C CA . GLY A 1 130 ? 55.51828 40.32449 66.91512 1.000 30.24543 130 GLY A CA 1
ATOM 2003 C C . GLY A 1 130 ? 54.89492 41.68278 66.69111 1.000 28.74402 130 GLY A C 1
ATOM 2004 O O . GLY A 1 130 ? 53.71981 41.87577 67.01621 1.000 25.67706 130 GLY A O 1
ATOM 2008 N N . LEU A 1 131 ? 55.64584 42.62878 66.13374 1.000 26.32057 131 LEU A N 1
ATOM 2009 C CA . LEU A 1 131 ? 55.18601 43.99743 65.94679 1.000 23.35280 131 LEU A CA 1
ATOM 2010 C C . LEU A 1 131 ? 54.79555 44.23977 64.49416 1.000 23.84642 131 LEU A C 1
ATOM 2011 O O . LEU A 1 131 ? 55.46899 43.77173 63.57065 1.000 23.43383 131 LEU A O 1
ATOM 2027 N N . THR A 1 132 ? 53.70755 44.98277 64.30265 1.000 21.58348 132 THR A N 1
ATOM 2028 C CA . THR A 1 132 ? 53.23466 45.37468 62.98250 1.000 24.38736 132 THR A CA 1
ATOM 2029 C C . THR A 1 132 ? 53.57949 46.83759 62.73316 1.000 26.66861 132 THR A C 1
ATOM 2030 O O . THR A 1 132 ? 53.32463 47.69305 63.58774 1.000 26.99167 132 THR A O 1
ATOM 2041 N N . ALA A 1 133 ? 54.15860 47.11994 61.56798 1.000 23.21940 133 ALA A N 1
ATO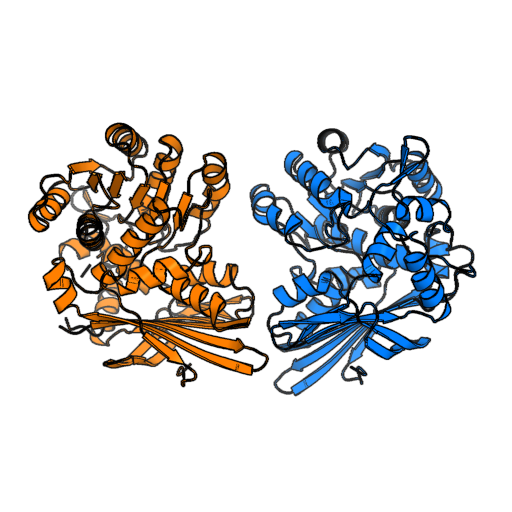M 2042 C CA . ALA A 1 133 ? 54.37492 48.48486 61.10300 1.000 25.59022 133 ALA A CA 1
ATOM 2043 C C . ALA A 1 133 ? 53.57421 48.69598 59.82602 1.000 22.51224 133 ALA A C 1
ATOM 2044 O O . ALA A 1 133 ? 53.68089 47.90182 58.88527 1.000 22.19072 133 ALA A O 1
ATOM 2051 N N . ILE A 1 134 ? 52.76582 49.75342 59.80439 1.000 19.23415 134 ILE A N 1
ATOM 2052 C CA . ILE A 1 134 ? 51.91870 50.10031 58.66825 1.000 19.79165 134 ILE A CA 1
ATOM 2053 C C . ILE A 1 134 ? 52.46423 51.38909 58.06897 1.000 21.07291 134 ILE A C 1
ATOM 2054 O O . ILE A 1 134 ? 52.36318 52.45913 58.68122 1.000 21.39547 134 ILE A O 1
ATOM 2070 N N . LEU A 1 135 ? 53.02133 51.30347 56.86733 1.000 17.68734 135 LEU A N 1
ATOM 2071 C CA . LEU A 1 135 ? 53.70355 52.43187 56.25173 1.000 19.28445 135 LEU A CA 1
ATOM 2072 C C . LEU A 1 135 ? 52.77579 53.19909 55.32042 1.000 18.89510 135 LEU A C 1
ATOM 2073 O O . LEU A 1 135 ? 51.93608 52.60937 54.63330 1.000 21.96469 135 LEU A O 1
ATOM 2089 N N . GLY A 1 136 ? 52.94191 54.51974 55.29925 1.000 16.42529 136 GLY A N 1
ATOM 2090 C CA . GLY A 1 136 ? 52.27599 55.36745 54.32801 1.000 18.73599 136 GLY A CA 1
ATOM 2091 C C . GLY A 1 136 ? 50.77031 55.23093 54.28965 1.000 18.42802 136 GLY A C 1
ATOM 2092 O O . GLY A 1 136 ? 50.18161 55.05661 53.21753 1.000 22.72555 136 GLY A O 1
ATOM 2096 N N . CYS A 1 137 ? 50.13091 55.33056 55.44702 1.000 18.44444 137 CYS A N 1
ATOM 2097 C CA . CYS A 1 137 ? 48.68162 55.16262 55.54223 1.000 18.42802 137 CYS A CA 1
ATOM 2098 C C . CYS A 1 137 ? 47.97873 56.50227 55.72444 1.000 22.24272 137 CYS A C 1
ATOM 2099 O O . CYS A 1 137 ? 47.19445 56.69703 56.65434 1.000 17.76853 137 CYS A O 1
ATOM 2107 N N . GLY A 1 138 ? 48.28541 57.44753 54.84557 1.000 20.37488 138 GLY A N 1
ATOM 2108 C CA . GLY A 1 138 ? 47.50647 58.66584 54.65967 1.000 20.83791 138 GLY A CA 1
ATOM 2109 C C . GLY A 1 138 ? 46.52159 58.50293 53.52092 1.000 22.83632 138 GLY A C 1
ATOM 2110 O O . GLY A 1 138 ? 45.91601 57.43847 53.34507 1.000 17.32681 138 GLY A O 1
ATOM 2114 N N . PHE A 1 139 ? 46.36813 59.55265 52.71218 1.000 21.11199 139 PHE A N 1
ATOM 2115 C CA . PHE A 1 139 ? 45.54017 59.35698 51.52944 1.000 19.44429 139 PHE A CA 1
ATOM 2116 C C . PHE A 1 139 ? 46.36046 58.92982 50.31753 1.000 20.44624 139 PHE A C 1
ATOM 2117 O O . PHE A 1 139 ? 46.02695 57.94065 49.65977 1.000 18.77635 139 PHE A O 1
ATOM 2134 N N . ASP A 1 140 ? 47.41038 59.67842 49.98845 1.000 19.47592 140 ASP A N 1
ATOM 2135 C CA . ASP A 1 140 ? 48.32397 59.29876 48.91385 1.000 19.01208 140 ASP A CA 1
ATOM 2136 C C . ASP A 1 140 ? 49.72473 59.71217 49.34495 1.000 19.54886 140 ASP A C 1
ATOM 2137 O O . ASP A 1 140 ? 50.09305 60.89183 49.23244 1.000 20.61026 140 ASP A O 1
ATOM 2146 N N . PRO A 1 141 ? 50.53273 58.77402 49.86684 1.000 19.45495 141 PRO A N 1
ATOM 2147 C CA . PRO A 1 141 ? 50.28019 57.33204 50.03786 1.000 19.60819 141 PRO A CA 1
ATOM 2148 C C . PRO A 1 141 ? 49.19296 56.96457 51.04352 1.000 21.36864 141 PRO A C 1
ATOM 2149 O O . PRO A 1 141 ? 48.88471 57.72133 51.96561 1.000 19.29100 141 PRO A O 1
ATOM 2160 N N . GLY A 1 142 ? 48.63369 55.76330 50.87848 1.000 18.72057 142 GLY A N 1
ATOM 2161 C CA . GLY A 1 142 ? 47.61501 55.23193 51.76227 1.000 16.87867 142 GLY A CA 1
ATOM 2162 C C . GLY A 1 142 ? 46.38316 54.75921 51.01744 1.000 17.18997 142 GLY A C 1
ATOM 2163 O O . GLY A 1 142 ? 46.37067 53.66715 50.43642 1.000 18.57783 142 GLY A O 1
ATOM 2167 N N . VAL A 1 143 ? 45.33434 55.58371 51.02030 1.000 19.15166 143 VAL A N 1
ATOM 2168 C CA . VAL A 1 143 ? 44.10284 55.21307 50.33095 1.000 16.83800 143 VAL A CA 1
ATOM 2169 C C . VAL A 1 143 ? 44.37694 54.93257 48.85876 1.000 18.26209 143 VAL A C 1
ATOM 2170 O O . VAL A 1 143 ? 43.70741 54.09268 48.24334 1.000 17.17428 143 VAL A O 1
ATOM 2183 N N . SER A 1 144 ? 45.37463 55.60129 48.27353 1.000 16.16905 144 SER A N 1
ATOM 2184 C CA . SER A 1 144 ? 45.68349 55.35949 46.86733 1.000 17.01603 144 SER A CA 1
ATOM 2185 C C . SER A 1 144 ? 46.10479 53.91425 46.64151 1.000 18.56665 144 SER A C 1
ATOM 2186 O O . SER A 1 144 ? 45.74359 53.30446 45.62816 1.000 17.84886 144 SER A O 1
ATOM 2194 N N . GLY A 1 145 ? 46.87512 53.34801 47.57296 1.000 17.82309 145 GLY A N 1
ATOM 2195 C CA . GLY A 1 145 ? 47.22020 51.94190 47.47698 1.000 16.76171 145 GLY A CA 1
ATOM 2196 C C . GLY A 1 145 ? 46.10326 51.02024 47.91029 1.000 19.53530 145 GLY A C 1
ATOM 2197 O O . GLY A 1 145 ? 45.98797 49.90225 47.39763 1.000 19.57282 145 GLY A O 1
ATOM 2201 N N . ILE A 1 146 ? 45.27739 51.45998 48.86172 1.000 18.87913 146 ILE A N 1
ATOM 2202 C CA . ILE A 1 146 ? 44.13405 50.65782 49.28609 1.000 19.92653 146 ILE A CA 1
ATOM 2203 C C . ILE A 1 146 ? 43.09170 50.59111 48.17538 1.000 21.17978 146 ILE A C 1
ATOM 2204 O O . ILE A 1 146 ? 42.46824 49.54566 47.95355 1.000 18.44116 146 ILE A O 1
ATOM 2220 N N . TYR A 1 147 ? 42.87493 51.71186 47.47473 1.000 16.57289 147 TYR A N 1
ATOM 2221 C CA . TYR A 1 147 ? 42.04219 51.70881 46.27493 1.000 21.03964 147 TYR A CA 1
ATOM 2222 C C . TYR A 1 147 ? 42.55883 50.70566 45.25253 1.000 21.21858 147 TYR A C 1
ATOM 2223 O O . TYR A 1 147 ? 41.77687 49.98575 44.61742 1.000 20.32725 147 TYR A O 1
ATOM 2241 N N . THR A 1 148 ? 43.87692 50.67820 45.05148 1.000 19.67958 148 THR A N 1
ATOM 2242 C CA . THR A 1 148 ? 44.46533 49.78335 44.06112 1.000 19.21637 148 THR A CA 1
ATOM 2243 C C . THR A 1 148 ? 44.28087 48.32638 44.46695 1.000 20.27931 148 THR A C 1
ATOM 2244 O O . THR A 1 148 ? 43.87712 47.48738 43.65142 1.000 18.45448 148 THR A O 1
ATOM 2255 N N . ALA A 1 149 ? 44.58152 48.00533 45.72780 1.000 17.41301 149 ALA A N 1
ATOM 2256 C CA . ALA A 1 149 ? 44.35072 46.65076 46.21812 1.000 17.46189 149 ALA A CA 1
ATOM 2257 C C . ALA A 1 149 ? 42.88489 46.26520 46.08386 1.000 17.80243 149 ALA A C 1
ATOM 2258 O O . ALA A 1 149 ? 42.56197 45.11797 45.75346 1.000 18.81492 149 ALA A O 1
ATOM 2265 N N . TYR A 1 150 ? 41.98425 47.21666 46.32819 1.000 17.79173 150 TYR A N 1
ATOM 2266 C CA . TYR A 1 150 ? 40.55301 46.95886 46.19486 1.000 20.38346 150 TYR A CA 1
ATOM 2267 C C . TYR A 1 150 ? 40.19085 46.60468 44.75671 1.000 22.05667 150 TYR A C 1
ATOM 2268 O O . TYR A 1 150 ? 39.43417 45.65765 44.50803 1.000 22.29511 150 TYR A O 1
ATOM 2286 N N . ALA A 1 151 ? 40.71642 47.36489 43.79233 1.000 20.08816 151 ALA A N 1
ATOM 2287 C CA . ALA A 1 151 ? 40.43768 47.07499 42.38846 1.000 19.37059 151 ALA A CA 1
ATOM 2288 C C . ALA A 1 151 ? 40.99448 45.71675 41.98434 1.000 19.99298 151 ALA A C 1
ATOM 2289 O O . ALA A 1 151 ? 40.33061 44.94952 41.27691 1.000 21.26351 151 ALA A O 1
ATOM 2296 N N . ALA A 1 152 ? 42.22341 45.41348 42.40887 1.000 20.01459 152 ALA A N 1
ATOM 2297 C CA . ALA A 1 152 ? 42.82017 44.11830 42.10472 1.000 23.70941 152 ALA A CA 1
ATOM 2298 C C . ALA A 1 152 ? 41.99521 42.98215 42.68973 1.000 21.05510 152 ALA A C 1
ATOM 2299 O O . ALA A 1 152 ? 41.88500 41.90936 42.08598 1.000 26.21523 152 ALA A O 1
ATOM 2306 N N . LYS A 1 153 ? 41.40509 43.19853 43.86501 1.000 21.05408 153 LYS A N 1
ATOM 2307 C CA . LYS A 1 153 ? 40.67368 42.12739 44.52874 1.000 24.41868 153 LYS A CA 1
ATOM 2308 C C . LYS A 1 153 ? 39.32101 41.85201 43.88220 1.000 25.78164 153 LYS A C 1
ATOM 2309 O O . LYS A 1 153 ? 38.88001 40.69802 43.85409 1.000 21.46929 153 LYS A O 1
ATOM 2328 N N . HIS A 1 154 ? 38.64883 42.87631 43.36168 1.000 23.14277 154 HIS A N 1
ATOM 2329 C CA . HIS A 1 154 ? 37.24593 42.74096 42.99708 1.000 23.91742 154 HIS A CA 1
ATOM 2330 C C . HIS A 1 154 ? 36.94076 42.89042 41.51444 1.000 25.35046 154 HIS A C 1
ATOM 2331 O O . HIS A 1 154 ? 35.93802 42.33451 41.05915 1.000 21.69028 154 HIS A O 1
ATOM 2345 N N . TYR A 1 155 ? 37.75654 43.61582 40.74831 1.000 21.91826 155 TYR A N 1
ATOM 2346 C CA . TYR A 1 155 ? 37.35612 44.03988 39.41290 1.000 24.61825 155 TYR A CA 1
ATOM 2347 C C . TYR A 1 155 ? 38.31037 43.64435 38.29419 1.000 22.92877 155 TYR A C 1
ATOM 2348 O O . TYR A 1 155 ? 37.97396 43.85830 37.12278 1.000 24.54002 155 TYR A O 1
ATOM 2366 N N . PHE A 1 156 ? 39.47442 43.08148 38.60103 1.000 23.10134 156 PHE A N 1
ATOM 2367 C CA . PHE A 1 156 ? 40.46141 42.77713 37.57666 1.000 19.92554 156 PHE A CA 1
ATOM 2368 C C . PHE A 1 156 ? 41.10676 41.42867 37.84547 1.000 25.13516 156 PHE A C 1
ATOM 2369 O O . PHE A 1 156 ? 41.47939 41.12548 38.98090 1.000 22.16488 156 PHE A O 1
ATOM 2386 N N . ASP A 1 157 ? 41.23656 40.62086 36.79122 1.000 23.23284 157 ASP A N 1
ATOM 2387 C CA . ASP A 1 157 ? 42.13776 39.47958 36.86719 1.000 24.97096 157 ASP A CA 1
ATOM 2388 C C . ASP A 1 157 ? 43.58608 39.94254 36.87836 1.000 24.73440 157 ASP A C 1
ATOM 2389 O O . ASP A 1 157 ? 44.43762 39.30796 37.51152 1.000 27.26848 157 ASP A O 1
ATOM 2398 N N . GLU A 1 158 ? 43.87217 41.05879 36.20948 1.000 24.62122 158 GLU A N 1
ATOM 2399 C CA . GLU A 1 158 ? 45.24149 41.52578 36.01837 1.000 21.78074 158 GLU A CA 1
ATOM 2400 C C . GLU A 1 158 ? 45.19533 43.03376 35.81168 1.000 23.75332 158 GLU A C 1
ATOM 2401 O O . GLU A 1 158 ? 44.75468 43.49129 34.75338 1.000 21.96305 158 GLU A O 1
ATOM 2413 N N . ILE A 1 159 ? 45.63827 43.81253 36.80659 1.000 20.78946 159 ILE A N 1
ATOM 2414 C CA . ILE A 1 159 ? 45.75022 45.25563 36.61201 1.000 17.66960 159 ILE A CA 1
ATOM 2415 C C . ILE A 1 159 ? 47.01052 45.53726 35.80765 1.000 20.61470 159 ILE A C 1
ATOM 2416 O O . ILE A 1 159 ? 48.05410 44.90966 36.02499 1.000 24.78901 159 ILE A O 1
ATOM 2432 N N . GLN A 1 160 ? 46.91916 46.48113 34.86822 1.000 19.23963 160 GLN A N 1
ATOM 2433 C CA . GLN A 1 160 ? 48.02240 46.73707 33.94995 1.000 21.87135 160 GLN A CA 1
ATOM 2434 C C . GLN A 1 160 ? 48.45576 48.19783 33.95062 1.000 20.71408 160 GLN A C 1
ATOM 2435 O O . GLN A 1 160 ? 49.62690 48.49950 33.69455 1.000 19.30762 160 GLN A O 1
ATOM 2449 N N . TYR A 1 161 ? 47.52982 49.11210 34.22932 1.000 19.02560 161 TYR A N 1
ATOM 2450 C CA . TYR A 1 161 ? 47.82079 50.53808 34.19932 1.000 19.39912 161 TYR A CA 1
ATOM 2451 C C . TYR A 1 161 ? 47.25343 51.20608 35.44081 1.000 20.20580 161 TYR A C 1
ATOM 2452 O O . TYR A 1 161 ? 46.07322 51.03713 35.76251 1.000 18.00298 161 TYR A O 1
ATOM 2470 N N . LEU A 1 162 ? 48.10416 51.95335 36.13633 1.000 19.72360 162 LEU A N 1
ATOM 2471 C CA . LEU A 1 162 ? 47.72694 52.69489 37.32979 1.000 18.14044 162 LEU A CA 1
ATOM 2472 C C . LEU A 1 162 ? 48.07503 54.16012 37.13561 1.000 17.36960 162 LEU A C 1
ATOM 2473 O O . LEU A 1 162 ? 49.22370 54.49162 36.82807 1.000 17.51318 162 LEU A O 1
ATOM 2489 N N . ASP A 1 163 ? 47.08979 55.03041 37.32741 1.000 16.79921 163 ASP A N 1
ATOM 2490 C CA . ASP A 1 163 ? 47.31138 56.46818 37.36902 1.000 19.72799 163 ASP A CA 1
ATOM 2491 C C . ASP A 1 163 ? 46.64125 57.01541 38.61701 1.000 17.58979 163 ASP A C 1
ATOM 2492 O O . ASP A 1 163 ? 45.41659 56.93414 38.75806 1.000 19.43335 163 ASP A O 1
ATOM 2501 N N . ILE A 1 164 ? 47.45052 57.53197 39.53037 1.000 16.93602 164 ILE A N 1
ATOM 2502 C CA . ILE A 1 164 ? 46.96550 58.22880 40.71369 1.000 17.39421 164 ILE A CA 1
ATOM 2503 C C . ILE A 1 164 ? 46.86160 59.70619 40.36168 1.000 18.68429 164 ILE A C 1
ATOM 2504 O O . ILE A 1 164 ? 47.79050 60.28015 39.78013 1.000 17.85024 164 ILE A O 1
ATOM 2520 N N . VAL A 1 165 ? 45.72848 60.31897 40.69219 1.000 18.72805 165 VAL A N 1
ATOM 2521 C CA . VAL A 1 165 ? 45.45653 61.70732 40.34125 1.000 19.06813 165 VAL A CA 1
ATOM 2522 C C . VAL A 1 165 ? 45.00147 62.44815 41.59218 1.000 19.12240 165 VAL A C 1
ATOM 2523 O O . VAL A 1 165 ? 44.17166 61.94404 42.35780 1.000 18.04748 165 VAL A O 1
ATOM 2536 N N . ASP A 1 166 ? 45.54883 63.64909 41.79226 1.000 17.28195 166 ASP A N 1
ATOM 2537 C CA . ASP A 1 166 ? 45.37666 64.41669 43.02629 1.000 18.24482 166 ASP A CA 1
ATOM 2538 C C . ASP A 1 166 ? 45.15961 65.87431 42.63975 1.000 18.54321 166 ASP A C 1
ATOM 2539 O O . ASP A 1 166 ? 46.08267 66.52748 42.14147 1.000 19.78716 166 ASP A O 1
ATOM 2548 N N . CYS A 1 167 ? 43.94694 66.38319 42.85936 1.000 19.10750 167 CYS A N 1
ATOM 2549 C CA . CYS A 1 167 ? 43.61238 67.77360 42.57736 1.000 18.04305 167 CYS A CA 1
ATOM 2550 C C . CYS A 1 167 ? 43.11882 68.46178 43.84049 1.000 20.43955 167 CYS A C 1
ATOM 2551 O O . CYS A 1 167 ? 42.17507 67.98960 44.48420 1.000 21.24855 167 CYS A O 1
ATOM 2559 N N . ASN A 1 168 ? 43.75035 69.57630 44.18699 1.000 21.30262 168 ASN A N 1
ATOM 2560 C CA . ASN A 1 168 ? 43.23195 70.48578 45.20463 1.0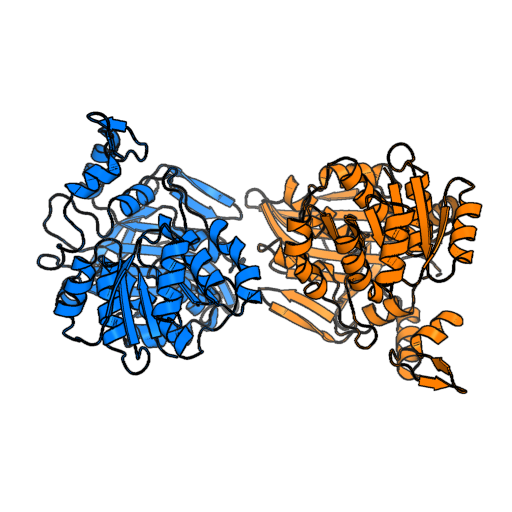00 21.64252 168 ASN A CA 1
ATOM 2561 C C . ASN A 1 168 ? 42.62795 71.66968 44.45592 1.000 25.54299 168 ASN A C 1
ATOM 2562 O O . ASN A 1 168 ? 43.34994 72.53965 43.96227 1.000 26.32433 168 ASN A O 1
ATOM 2573 N N . ALA A 1 169 ? 41.30112 71.68841 44.35385 1.000 26.37175 169 ALA A N 1
ATOM 2574 C CA . ALA A 1 169 ? 40.58438 72.71955 43.61599 1.000 24.74227 169 ALA A CA 1
ATOM 2575 C C . ALA A 1 169 ? 40.15287 73.88368 44.49610 1.000 33.82875 169 ALA A C 1
ATOM 2576 O O . ALA A 1 169 ? 39.38788 74.74084 44.03917 1.000 33.76101 169 ALA A O 1
ATOM 2583 N N . GLY A 1 170 ? 40.63769 73.94354 45.73219 1.000 26.99665 170 GLY A N 1
ATOM 2584 C CA . GLY A 1 170 ? 40.16729 74.93488 46.67111 1.000 32.31434 170 GLY A CA 1
ATOM 2585 C C . GLY A 1 170 ? 40.86497 76.27391 46.53436 1.000 31.09386 170 GLY A C 1
ATOM 2586 O O . GLY A 1 170 ? 41.82236 76.44964 45.78162 1.000 29.46683 170 GLY A O 1
ATOM 2590 N N . ASN A 1 171 ? 40.35339 77.24067 47.29154 1.000 26.00037 171 ASN A N 1
ATOM 2591 C CA . ASN A 1 171 ? 40.88481 78.59998 47.31968 1.000 35.22459 171 ASN A CA 1
ATOM 2592 C C . ASN A 1 171 ? 41.06699 78.99310 48.77891 1.000 32.20292 171 ASN A C 1
ATOM 2593 O O . ASN A 1 171 ? 40.07952 79.18952 49.49483 1.000 34.68689 171 ASN A O 1
ATOM 2604 N N . HIS A 1 172 ? 42.32012 79.09120 49.22574 1.000 32.89574 172 HIS A N 1
ATOM 2605 C CA . HIS A 1 172 ? 42.61603 79.52976 50.58519 1.000 34.04636 172 HIS A CA 1
ATOM 2606 C C . HIS A 1 172 ? 42.78674 81.04160 50.69276 1.000 36.50455 172 HIS A C 1
ATOM 2607 O O . HIS A 1 172 ? 43.05896 81.54337 51.78963 1.000 30.50943 172 HIS A O 1
ATOM 2621 N N . HIS A 1 173 ? 42.63206 81.76919 49.58557 1.000 34.65125 173 HIS A N 1
ATOM 2622 C CA . HIS A 1 173 ? 42.63025 83.23153 49.55704 1.000 38.85245 173 HIS A CA 1
ATOM 2623 C C . HIS A 1 173 ? 43.91238 83.83929 50.11360 1.000 38.39056 173 HIS A C 1
ATOM 2624 O O . HIS A 1 173 ? 43.91442 84.99056 50.56223 1.000 41.05158 173 HIS A O 1
ATOM 2638 N N . LYS A 1 174 ? 45.00358 83.08647 50.09464 1.000 34.31066 174 LYS A N 1
ATOM 2639 C CA . LYS A 1 174 ? 46.33062 83.61630 50.35830 1.000 37.95039 174 LYS A CA 1
ATOM 2640 C C . LYS A 1 174 ? 47.06392 83.77554 49.03153 1.000 37.40850 174 LYS A C 1
ATOM 2641 O O . LYS A 1 174 ? 46.82231 83.02923 48.07790 1.000 31.91851 174 LYS A O 1
ATOM 2660 N N . ALA A 1 175 ? 47.94754 84.77327 48.96594 1.000 30.76226 175 ALA A N 1
ATOM 2661 C CA . ALA A 1 175 ? 48.79378 84.91644 47.78657 1.000 31.20002 175 ALA A CA 1
ATOM 2662 C C . ALA A 1 175 ? 49.51403 83.60823 47.48936 1.000 33.52626 175 ALA A C 1
ATOM 2663 O O . ALA A 1 175 ? 49.53936 83.14101 46.34399 1.000 30.33237 175 ALA A O 1
ATOM 2670 N N . PHE A 1 176 ? 50.10014 82.99778 48.52051 1.000 31.29043 176 PHE A N 1
ATOM 2671 C CA . PHE A 1 176 ? 50.74437 81.69917 48.38150 1.000 28.09218 176 PHE A CA 1
ATOM 2672 C C . PHE A 1 176 ? 50.72707 80.97295 49.71698 1.000 30.18046 176 PHE A C 1
ATOM 2673 O O . PHE A 1 176 ? 51.09022 81.54719 50.74765 1.000 28.54399 176 PHE A O 1
ATOM 2690 N N . ALA A 1 177 ? 50.31498 79.71016 49.68873 1.000 28.16984 177 ALA A N 1
ATOM 2691 C CA . ALA A 1 177 ? 50.40777 78.85183 50.85825 1.000 31.88522 177 ALA A CA 1
ATOM 2692 C C . ALA A 1 177 ? 50.44542 77.41118 50.37906 1.000 34.90059 177 ALA A C 1
ATOM 2693 O O . ALA A 1 177 ? 49.89962 77.08348 49.32218 1.000 27.22743 177 ALA A O 1
ATOM 2700 N N . THR A 1 178 ? 51.10638 76.56376 51.15944 1.000 32.19520 178 THR A N 1
ATOM 2701 C CA . THR A 1 178 ? 51.13078 75.12977 50.92195 1.000 29.00717 178 THR A CA 1
ATOM 2702 C C . THR A 1 178 ? 50.09957 74.44579 51.81261 1.000 34.33295 178 THR A C 1
ATOM 2703 O O . THR A 1 178 ? 49.70059 74.96734 52.85788 1.000 39.01772 178 THR A O 1
ATOM 2714 N N . ASN A 1 179 ? 49.68301 73.25208 51.39103 1.000 45.62770 179 ASN A N 1
ATOM 2715 C CA . ASN A 1 179 ? 48.60613 72.54652 52.07382 1.000 45.54086 179 ASN A CA 1
ATOM 2716 C C . ASN A 1 179 ? 49.08226 71.76130 53.28721 1.000 42.88945 179 ASN A C 1
ATOM 2717 O O . ASN A 1 179 ? 48.27325 71.47246 54.17721 1.000 40.18081 179 ASN A O 1
ATOM 2728 N N . PHE A 1 180 ? 50.35910 71.39207 53.34074 1.000 35.40326 180 PHE A N 1
ATOM 2729 C CA . PHE A 1 180 ? 50.93273 70.78976 54.53588 1.000 28.51731 180 PHE A CA 1
ATOM 2730 C C . PHE A 1 180 ? 52.34522 71.33700 54.70024 1.000 31.81893 180 PHE A C 1
ATOM 2731 O O . PHE A 1 180 ? 52.77596 72.22352 53.95358 1.000 31.83344 180 PHE A O 1
ATOM 2748 N N . ASN A 1 181 ? 53.05044 70.83583 55.71930 1.000 27.57339 181 ASN A N 1
ATOM 2749 C CA . ASN A 1 181 ? 54.37016 71.32910 56.10661 1.000 27.12469 181 ASN A CA 1
ATOM 2750 C C . ASN A 1 181 ? 55.15946 71.80458 54.88906 1.000 30.72411 181 ASN A C 1
ATOM 2751 O O . ASN A 1 181 ? 55.58056 70.98146 54.06611 1.000 23.58718 181 ASN A O 1
ATOM 2762 N N . PRO A 1 182 ? 55.37535 73.12025 54.73627 1.000 27.11603 182 PRO A N 1
ATOM 2763 C CA . PRO A 1 182 ? 56.01139 73.61535 53.49945 1.000 28.45526 182 PRO A CA 1
ATOM 2764 C C . PRO A 1 182 ? 57.38374 73.02411 53.24443 1.000 28.13470 182 PRO A C 1
ATOM 2765 O O . PRO A 1 182 ? 57.75209 72.80558 52.08297 1.000 28.98458 182 PRO A O 1
ATOM 2776 N N . GLU A 1 183 ? 58.16339 72.78352 54.30018 1.000 27.67602 183 GLU A N 1
ATOM 2777 C CA . GLU A 1 183 ? 59.47905 72.17537 54.13178 1.000 27.81952 183 GLU A CA 1
ATOM 2778 C C . GLU A 1 183 ? 59.36630 70.84656 53.39713 1.000 27.49356 183 GLU A C 1
ATOM 2779 O O . GLU A 1 183 ? 59.99621 70.63792 52.35365 1.000 20.90231 183 GLU A O 1
ATOM 2791 N N . ILE A 1 184 ? 58.54874 69.93522 53.92455 1.000 26.82280 184 ILE A N 1
ATOM 2792 C CA . ILE A 1 184 ? 58.39382 68.63340 53.28775 1.000 23.06853 184 ILE A CA 1
ATOM 2793 C C . ILE A 1 184 ? 57.70961 68.77968 51.93340 1.000 24.94573 184 ILE A C 1
ATOM 2794 O O . ILE A 1 184 ? 58.09117 68.12490 50.95637 1.000 26.53671 184 ILE A O 1
ATOM 2810 N N . ASN A 1 185 ? 56.69374 69.64378 51.85262 1.000 25.16538 185 ASN A N 1
ATOM 2811 C CA . ASN A 1 185 ? 55.91727 69.77987 50.62227 1.000 23.52019 185 ASN A CA 1
ATOM 2812 C C . ASN A 1 185 ? 56.78211 70.29288 49.47562 1.000 27.10043 185 ASN A C 1
ATOM 2813 O O . ASN A 1 185 ? 56.70048 69.78272 48.35070 1.000 25.89242 185 ASN A O 1
ATOM 2824 N N . ILE A 1 186 ? 57.63035 71.29025 49.74791 1.000 22.78164 186 ILE A N 1
ATOM 2825 C CA . ILE A 1 186 ? 58.45271 71.89203 48.70047 1.000 25.08177 186 ILE A CA 1
ATOM 2826 C C . ILE A 1 186 ? 59.57789 70.94663 48.28299 1.000 27.56389 186 ILE A C 1
ATOM 2827 O O . ILE A 1 186 ? 59.86072 70.79170 47.08766 1.000 24.38288 186 ILE A O 1
ATOM 2843 N N . ARG A 1 187 ? 60.22514 70.28491 49.24871 1.000 23.14311 187 ARG A N 1
ATOM 2844 C CA . ARG A 1 187 ? 61.25230 69.30396 48.90440 1.000 27.63063 187 ARG A CA 1
ATOM 2845 C C . ARG A 1 187 ? 60.70803 68.25621 47.94138 1.000 31.86183 187 ARG A C 1
ATOM 2846 O O . ARG A 1 187 ? 61.37879 67.87586 46.97481 1.000 31.51384 187 ARG A O 1
ATOM 2867 N N . GLU A 1 188 ? 59.48532 67.78684 48.18648 1.000 26.31951 188 GLU A N 1
ATOM 2868 C CA . GLU A 1 188 ? 58.90646 66.73653 47.35641 1.000 29.16522 188 GLU A CA 1
ATOM 2869 C C . GLU A 1 188 ? 58.65725 67.21761 45.93008 1.000 30.95536 188 GLU A C 1
ATOM 2870 O O . GLU A 1 188 ? 59.09323 66.57852 44.96438 1.000 29.61021 188 GLU A O 1
ATOM 2882 N N . ILE A 1 189 ? 57.95420 68.34370 45.77307 1.000 24.44466 189 ILE A N 1
ATOM 2883 C CA . ILE A 1 189 ? 57.44466 68.72065 44.45493 1.000 23.66462 189 ILE A CA 1
ATOM 2884 C C . ILE A 1 189 ? 58.48677 69.36130 43.55203 1.000 27.97381 189 ILE A C 1
ATOM 2885 O O . ILE A 1 189 ? 58.20856 69.57476 42.36384 1.000 27.25445 189 ILE A O 1
ATOM 2901 N N . THR A 1 190 ? 59.68017 69.65839 44.06090 1.000 24.72035 190 THR A N 1
ATOM 2902 C CA . THR A 1 190 ? 60.72249 70.28334 43.25761 1.000 26.11137 190 THR A CA 1
ATOM 2903 C C . THR A 1 190 ? 61.72709 69.28653 42.68964 1.000 26.80357 190 THR A C 1
ATOM 2904 O O . THR A 1 190 ? 62.65483 69.69967 41.98656 1.000 28.27416 190 THR A O 1
ATOM 2915 N N . GLN A 1 191 ? 61.56245 67.99362 42.95827 1.000 24.27950 191 GLN A N 1
ATOM 2916 C CA . GLN A 1 191 ? 62.46762 66.98867 42.42306 1.000 25.52399 191 GLN A CA 1
ATOM 2917 C C . GLN A 1 191 ? 62.09557 66.63437 40.98292 1.000 26.09081 191 GLN A C 1
ATOM 2918 O O . GLN A 1 191 ? 61.00850 66.95125 40.49390 1.000 23.31289 191 GLN A O 1
ATOM 2932 N N . ASN A 1 192 ? 63.02294 65.96163 40.30309 1.000 24.84415 192 ASN A N 1
ATOM 2933 C CA . ASN A 1 192 ? 62.73396 65.41862 38.98273 1.000 28.91972 192 ASN A CA 1
ATOM 2934 C C . ASN A 1 192 ? 61.52415 64.49601 39.04359 1.000 24.41459 192 ASN A C 1
ATOM 2935 O O . ASN A 1 192 ? 61.35394 63.73208 39.99628 1.000 24.11825 192 ASN A O 1
ATOM 2946 N N . GLY A 1 193 ? 60.67936 64.56738 38.02013 1.000 21.72442 193 GLY A N 1
ATOM 2947 C CA . GLY A 1 193 ? 59.62062 63.58847 37.88680 1.000 21.49182 193 GLY A CA 1
ATOM 2948 C C . GLY A 1 193 ? 60.18105 62.19976 37.64093 1.000 22.82017 193 GLY A C 1
ATOM 2949 O O . GLY A 1 193 ? 61.26021 62.02626 37.07033 1.000 21.60249 193 GLY A O 1
ATOM 2953 N N . ARG A 1 194 ? 59.44154 61.19386 38.10231 1.000 19.95916 194 ARG A N 1
ATOM 2954 C CA . ARG A 1 194 ? 59.76128 59.80705 37.79586 1.000 21.01077 194 ARG A CA 1
ATOM 2955 C C . ARG A 1 194 ? 58.47064 59.01185 37.68537 1.000 23.29271 194 ARG A C 1
ATOM 2956 O O . ARG A 1 194 ? 57.53377 59.22399 38.46090 1.000 17.99915 194 ARG A O 1
ATOM 2977 N N . TYR A 1 195 ? 58.43474 58.09817 36.71642 1.000 20.05800 195 TYR A N 1
ATOM 2978 C CA . TYR A 1 195 ? 57.32689 57.16672 36.57481 1.000 18.46770 195 TYR A CA 1
ATOM 2979 C C . TYR A 1 195 ? 57.86753 55.83560 36.07463 1.000 18.96895 195 TYR A C 1
ATOM 2980 O O . TYR A 1 195 ? 59.04860 55.69832 35.74961 1.000 21.71113 195 TYR A O 1
ATOM 2998 N N . TYR A 1 196 ? 56.98169 54.85171 36.01530 1.000 17.98489 196 TYR A N 1
ATOM 2999 C CA . TYR A 1 196 ? 57.34522 53.47819 35.69731 1.000 19.73234 196 TYR A CA 1
ATOM 3000 C C . TYR A 1 196 ? 56.63919 53.06389 34.41795 1.000 17.86002 196 TYR A C 1
ATOM 3001 O O . TYR A 1 196 ? 55.42073 53.22599 34.29987 1.000 18.62464 196 TYR A O 1
ATOM 3019 N N . GLU A 1 197 ? 57.40089 52.54644 33.45598 1.000 20.36372 197 GLU A N 1
ATOM 3020 C CA . GLU A 1 197 ? 56.79489 52.04593 32.22898 1.000 20.26537 197 GLU A CA 1
ATOM 3021 C C . GLU A 1 197 ? 57.67768 50.97665 31.60592 1.000 21.75606 197 GLU A C 1
ATOM 3022 O O . GLU A 1 197 ? 58.89292 51.15897 31.48413 1.000 19.67480 197 GLU A O 1
ATOM 3034 N N . ASN A 1 198 ? 57.04987 49.86948 31.21448 1.000 21.94153 198 ASN A N 1
ATOM 3035 C CA . ASN A 1 198 ? 57.70282 48.79914 30.46092 1.000 23.89327 198 ASN A CA 1
ATOM 3036 C C . ASN A 1 198 ? 59.02545 48.38979 31.10557 1.000 23.40620 198 ASN A C 1
ATOM 3037 O O . ASN A 1 198 ? 60.07881 48.35063 30.46544 1.000 22.77658 198 ASN A O 1
ATOM 3048 N N . GLY A 1 199 ? 58.96287 48.08954 32.40211 1.000 19.98914 199 GLY A N 1
ATOM 3049 C CA . GLY A 1 199 ? 60.08351 47.50486 33.10389 1.000 22.20111 199 GLY A CA 1
ATOM 3050 C C . GLY A 1 199 ? 61.16405 48.46633 33.53694 1.000 21.51246 199 GLY A C 1
ATOM 3051 O O . GLY A 1 199 ? 62.18424 48.01561 34.07263 1.000 26.95367 199 GLY A O 1
ATOM 3055 N N . GLN A 1 200 ? 60.97913 49.76902 33.34016 1.000 17.85958 200 GLN A N 1
ATOM 3056 C CA . GLN A 1 200 ? 62.00440 50.74552 33.66884 1.000 21.82463 200 GLN A CA 1
ATOM 3057 C C . GLN A 1 200 ? 61.37685 51.95606 34.34116 1.000 23.81204 200 GLN A C 1
ATOM 3058 O O . GLN A 1 200 ? 60.19903 52.26480 34.13522 1.000 22.16668 200 GLN A O 1
ATOM 3072 N N . TRP A 1 201 ? 62.18278 52.64099 35.14651 1.000 24.77682 201 TRP A N 1
ATOM 3073 C CA . TRP A 1 201 ? 61.79594 53.92245 35.71983 1.000 23.13006 201 TRP A CA 1
ATOM 3074 C C . TRP A 1 201 ? 62.32330 55.03775 34.82922 1.000 24.88764 201 TRP A C 1
ATOM 3075 O O . TRP A 1 201 ? 63.50738 55.05648 34.47679 1.000 24.02565 201 TRP A O 1
ATOM 3096 N N . VAL A 1 202 ? 61.43195 55.94630 34.44850 1.000 24.28868 202 VAL A N 1
ATOM 3097 C CA . VAL A 1 202 ? 61.74027 57.04417 33.54323 1.000 23.78056 202 VAL A CA 1
ATOM 3098 C C . VAL A 1 202 ? 61.82034 58.32555 34.35750 1.000 21.91028 202 VAL A C 1
ATOM 3099 O O . VAL A 1 202 ? 60.93478 58.60461 35.17300 1.000 24.76680 202 VAL A O 1
ATOM 3112 N N . THR A 1 203 ? 62.87279 59.10206 34.13177 1.000 21.10747 203 THR A N 1
ATOM 3113 C CA . THR A 1 203 ? 63.05536 60.39332 34.77854 1.000 23.62241 203 THR A CA 1
ATOM 3114 C C . THR A 1 203 ? 62.66293 61.51453 33.82637 1.000 24.84678 203 THR A C 1
ATOM 3115 O O . THR A 1 203 ? 62.94932 61.45238 32.62708 1.000 22.49244 203 THR A O 1
ATOM 3126 N N . THR A 1 204 ? 61.99774 62.53213 34.36828 1.000 23.10631 204 THR A N 1
ATOM 3127 C CA . THR A 1 204 ? 61.65624 63.74938 33.64829 1.000 24.58750 204 THR A CA 1
ATOM 3128 C C . THR A 1 204 ? 62.22838 64.94352 34.39955 1.000 24.09454 204 THR A C 1
ATOM 3129 O O . THR A 1 204 ? 62.71020 64.82493 35.52844 1.000 24.55815 204 THR A O 1
ATOM 3140 N N . GLY A 1 205 ? 62.16729 66.10764 33.76434 1.000 28.00932 205 GLY A N 1
ATOM 3141 C CA . GLY A 1 205 ? 62.43730 67.34136 34.45926 1.000 25.72495 205 GLY A CA 1
ATOM 3142 C C . GLY A 1 205 ? 61.36584 67.57566 35.50381 1.000 26.84449 205 GLY A C 1
ATOM 3143 O O . GLY A 1 205 ? 60.28039 66.98908 35.44270 1.000 22.03101 205 GLY A O 1
ATOM 3147 N N . PRO A 1 206 ? 61.64423 68.42436 36.49229 1.000 28.68359 206 PRO A N 1
ATOM 3148 C CA . PRO A 1 206 ? 60.61638 68.72753 37.50102 1.000 25.99482 206 PRO A CA 1
ATOM 3149 C C . PRO A 1 206 ? 59.40484 69.38008 36.85516 1.000 23.98056 206 PRO A C 1
ATOM 3150 O O . PRO A 1 206 ? 59.51653 70.40591 36.18217 1.000 22.03665 206 PRO A O 1
ATOM 3161 N N . LEU A 1 207 ? 58.23824 68.76842 37.05766 1.000 21.43382 207 LEU A N 1
ATOM 3162 C CA . LEU A 1 207 ? 56.97786 69.30143 36.54172 1.000 21.80292 207 LEU A CA 1
ATOM 3163 C C . LEU A 1 207 ? 57.04561 69.52095 35.03052 1.000 24.13239 207 LEU A C 1
ATOM 3164 O O . LEU A 1 207 ? 56.48523 70.48011 34.49738 1.000 23.87207 207 LEU A O 1
ATOM 3180 N N . GLU A 1 208 ? 57.73363 68.61560 34.33098 1.000 23.84587 208 GLU A N 1
ATOM 3181 C CA . GLU A 1 208 ? 57.89196 68.74701 32.88475 1.000 25.39825 208 GLU A CA 1
ATOM 3182 C C . GLU A 1 208 ? 56.64638 68.29005 32.13203 1.000 25.28887 208 GLU A C 1
ATOM 3183 O O . GLU A 1 208 ? 56.19259 68.96196 31.19856 1.000 27.40814 208 GLU A O 1
ATOM 3195 N N . ILE A 1 209 ? 56.09635 67.14243 32.50712 1.000 22.78839 209 ILE A N 1
ATOM 3196 C CA . ILE A 1 209 ? 55.00730 66.50762 31.77503 1.000 22.81654 209 ILE A CA 1
ATOM 3197 C C . ILE A 1 209 ? 53.69460 66.90864 32.42602 1.000 24.46068 209 ILE A C 1
ATOM 3198 O O . ILE A 1 209 ? 53.55967 66.83533 33.65480 1.000 18.47828 209 ILE A O 1
ATOM 3214 N N . HIS A 1 210 ? 52.72268 67.32617 31.61423 1.000 21.46123 210 HIS A N 1
ATOM 3215 C CA . HIS A 1 210 ? 51.42066 67.67611 32.16134 1.000 20.75213 210 HIS A CA 1
ATOM 3216 C C . HIS A 1 210 ? 50.32798 67.51273 31.11336 1.000 22.69585 210 HIS A C 1
ATOM 3217 O O . HIS A 1 210 ? 50.57390 67.60485 29.90748 1.000 22.90148 210 HIS A O 1
ATOM 3231 N N . LYS A 1 211 ? 49.11626 67.25111 31.61166 1.000 24.44736 211 LYS A N 1
ATOM 3232 C CA . LYS A 1 211 ? 47.91850 67.03274 30.81454 1.000 29.91729 211 LYS A CA 1
ATOM 3233 C C . LYS A 1 211 ? 46.74541 67.74601 31.46811 1.000 24.94176 211 LYS A C 1
ATOM 3234 O O . LYS A 1 211 ? 46.72419 67.95182 32.68437 1.000 21.80577 211 LYS A O 1
ATOM 3253 N N . ASP A 1 212 ? 45.73025 68.04537 30.66266 1.000 20.87465 212 ASP A N 1
ATOM 3254 C CA . ASP A 1 212 ? 44.42172 68.40131 31.19592 1.000 21.59670 212 ASP A CA 1
ATOM 3255 C C . ASP A 1 212 ? 43.68988 67.12160 31.58264 1.000 24.40487 212 ASP A C 1
ATOM 3256 O O . ASP A 1 212 ? 43.52197 66.22359 30.75137 1.000 21.21208 212 ASP A O 1
ATOM 3265 N N . LEU A 1 213 ? 43.28178 67.02478 32.84507 1.000 19.00025 213 LEU A N 1
ATOM 3266 C CA . LEU A 1 213 ? 42.47311 65.91735 33.33688 1.000 19.36937 213 LEU A CA 1
ATOM 3267 C C . LEU A 1 213 ? 41.20342 66.47759 33.96482 1.000 21.69929 213 LEU A C 1
ATOM 3268 O O . LEU A 1 213 ? 41.23601 67.52812 34.61509 1.000 19.92457 213 LEU A O 1
ATOM 3284 N N . THR A 1 214 ? 40.08597 65.77804 33.76829 1.000 18.85858 214 THR A N 1
ATOM 3285 C CA . THR A 1 214 ? 38.79106 66.22787 34.26478 1.000 19.07118 214 THR A CA 1
ATOM 3286 C C . THR A 1 214 ? 38.52319 65.59721 35.62800 1.000 20.25256 214 THR A C 1
ATOM 3287 O O . THR A 1 214 ? 38.53454 64.36904 35.76425 1.000 19.76613 214 THR A O 1
ATOM 3298 N N . TYR A 1 215 ? 38.26646 66.43258 36.62318 1.000 20.00232 215 TYR A N 1
ATOM 3299 C CA . TYR A 1 215 ? 38.06666 65.94167 37.97640 1.000 18.82266 215 TYR A CA 1
ATOM 3300 C C . TYR A 1 215 ? 36.60511 66.06460 38.38653 1.000 21.45323 215 TYR A C 1
ATOM 3301 O O . TYR A 1 215 ? 35.95721 67.07162 38.07664 1.000 20.04228 215 TYR A O 1
ATOM 3319 N N . PRO A 1 216 ? 36.05919 65.05212 39.05956 1.000 19.34642 216 PRO A N 1
ATOM 3320 C CA . PRO A 1 216 ? 34.65045 65.10428 39.46955 1.000 21.95031 216 PRO A CA 1
ATOM 3321 C C . PRO A 1 216 ? 34.30104 66.39453 40.19357 1.000 24.04454 216 PRO A C 1
ATOM 3322 O O . PRO A 1 216 ? 34.99872 66.81968 41.11669 1.000 22.49746 216 PRO A O 1
ATOM 3333 N N . ASN A 1 217 ? 33.19846 67.01318 39.77141 1.000 23.71195 217 ASN A N 1
ATOM 3334 C CA . ASN A 1 217 ? 32.64393 68.21779 40.38192 1.000 24.29319 217 ASN A CA 1
ATOM 3335 C C . ASN A 1 217 ? 33.56879 69.42283 40.25530 1.000 28.38970 217 ASN A C 1
ATOM 3336 O O . ASN A 1 217 ? 33.32074 70.45781 40.88748 1.000 30.36857 217 ASN A O 1
ATOM 3347 N N . ILE A 1 218 ? 34.61900 69.32710 39.44059 1.000 25.59663 218 ILE A N 1
ATOM 3348 C CA . ILE A 1 218 ? 35.61674 70.38693 39.33861 1.000 23.33012 218 ILE A CA 1
ATOM 3349 C C . ILE A 1 218 ? 35.83468 70.78006 37.88198 1.000 26.84508 218 ILE A C 1
ATOM 3350 O O . ILE A 1 218 ? 35.79593 71.96705 37.53776 1.000 25.62985 218 ILE A O 1
ATOM 3366 N N . GLY A 1 219 ? 36.08371 69.79637 37.02081 1.000 25.92652 219 GLY A N 1
ATOM 3367 C CA . GLY A 1 219 ? 36.33399 70.05816 35.62162 1.000 20.24193 219 GLY A CA 1
ATOM 3368 C C . GLY A 1 219 ? 37.78879 69.85798 35.23777 1.000 22.48998 219 GLY A C 1
ATOM 3369 O O . GLY A 1 219 ? 38.59236 69.33399 36.01585 1.000 22.23354 219 GLY A O 1
ATOM 3373 N N . PRO A 1 220 ? 38.15709 70.28137 34.02611 1.000 21.10191 220 PRO A N 1
ATOM 3374 C CA . PRO A 1 220 ? 39.54295 70.09987 33.57196 1.000 20.98339 220 PRO A CA 1
ATOM 3375 C C . PRO A 1 220 ? 40.51630 70.95112 34.37231 1.000 23.02298 220 PRO A C 1
ATOM 3376 O O . PRO A 1 220 ? 40.25611 72.12207 34.65606 1.000 20.08526 220 PRO A O 1
ATOM 3387 N N . ARG A 1 221 ? 41.65504 70.35277 34.72316 1.000 20.64176 221 ARG A N 1
ATOM 3388 C CA . ARG A 1 221 ? 42.71346 71.05428 35.43513 1.000 18.59188 221 ARG A CA 1
ATOM 3389 C C . ARG A 1 221 ? 44.06919 70.59379 34.92169 1.000 22.75466 221 ARG A C 1
ATOM 3390 O O . ARG A 1 221 ? 44.27193 69.40677 34.65123 1.000 22.31694 221 ARG A O 1
ATOM 3411 N N . ASP A 1 222 ? 44.98850 71.54932 34.79323 1.000 21.58023 222 ASP A N 1
ATOM 3412 C CA . ASP A 1 222 ? 46.37937 71.29909 34.43051 1.000 24.54023 222 ASP A CA 1
ATOM 3413 C C . ASP A 1 222 ? 47.03234 70.37904 35.45763 1.000 23.71436 222 ASP A C 1
ATOM 3414 O O . ASP A 1 222 ? 47.21978 70.77104 36.61392 1.000 21.13350 222 ASP A O 1
ATOM 3423 N N . SER A 1 223 ? 47.38349 69.15801 35.04852 1.000 19.72538 223 SER A N 1
ATOM 3424 C CA . SER A 1 223 ? 47.86581 68.11770 35.95116 1.000 21.28567 223 SER A CA 1
ATOM 3425 C C . SER A 1 223 ? 49.28691 67.72482 35.57189 1.000 21.74760 223 SER A C 1
ATOM 3426 O O . SER A 1 223 ? 49.55779 67.42477 34.40414 1.000 21.05890 223 SER A O 1
ATOM 3434 N N . TYR A 1 224 ? 50.17814 67.68970 36.56322 1.000 18.68334 224 TYR A N 1
ATOM 3435 C CA . TYR A 1 224 ? 51.60624 67.49795 36.34472 1.000 17.60979 224 TYR A CA 1
ATOM 3436 C C . TYR A 1 224 ? 52.06874 66.14808 36.86995 1.000 21.10844 224 TYR A C 1
ATOM 3437 O O . TYR A 1 224 ? 51.67814 65.72235 37.96175 1.000 19.69426 224 TYR A O 1
ATOM 3455 N N . LEU A 1 225 ? 52.91762 65.48829 36.08902 1.000 19.77642 225 LEU A N 1
ATOM 3456 C CA . LEU A 1 225 ? 53.46736 64.20272 36.48496 1.000 17.43691 225 LEU A CA 1
ATOM 3457 C C . LEU A 1 225 ? 54.64002 64.41723 37.43302 1.000 19.58502 225 LEU A C 1
ATOM 3458 O O . LEU A 1 225 ? 55.54022 65.21480 37.15587 1.000 22.58303 225 LEU A O 1
ATOM 3474 N N . LEU A 1 226 ? 54.61817 63.72312 38.56544 1.000 18.09228 226 LEU A N 1
ATOM 3475 C CA . LEU A 1 226 ? 55.76583 63.73318 39.45360 1.000 20.45726 226 LEU A CA 1
ATOM 3476 C C . LEU A 1 226 ? 55.85317 62.37682 40.12656 1.000 18.27227 226 LEU A C 1
ATOM 3477 O O . LEU A 1 226 ? 54.90474 61.58739 40.11179 1.000 18.63910 226 LEU A O 1
ATOM 3493 N N . TYR A 1 227 ? 57.02082 62.10167 40.68749 1.000 20.00933 227 TYR A N 1
ATOM 3494 C CA . TYR A 1 227 ? 57.18887 60.89179 41.46817 1.000 21.36388 227 TYR A CA 1
ATOM 3495 C C . TYR A 1 227 ? 56.34207 60.97982 42.72938 1.000 20.60040 227 TYR A C 1
ATOM 3496 O O . TYR A 1 227 ? 56.01731 62.06990 43.20874 1.000 19.36322 227 TYR A O 1
ATOM 3514 N N . HIS A 1 228 ? 55.95819 59.81579 43.24894 1.000 19.19886 228 HIS A N 1
ATOM 3515 C CA . HIS A 1 228 ? 55.27300 59.73577 44.53028 1.000 19.34833 228 HIS A CA 1
ATOM 3516 C C . HIS A 1 228 ? 55.60311 58.39605 45.17511 1.000 20.98555 228 HIS A C 1
ATOM 3517 O O . HIS A 1 228 ? 55.64787 57.36512 44.49641 1.000 17.58570 228 HIS A O 1
ATOM 3531 N N . GLU A 1 229 ? 55.81130 58.42151 46.49530 1.000 19.51726 229 GLU A N 1
ATOM 3532 C CA . GLU A 1 229 ? 56.44616 57.29478 47.17363 1.000 19.95480 229 GLU A CA 1
ATOM 3533 C C . GLU A 1 229 ? 55.68819 55.98474 46.98238 1.000 20.06202 229 GLU A C 1
ATOM 3534 O O . GLU A 1 229 ? 56.31246 54.91781 46.96246 1.000 20.23710 229 GLU A O 1
ATOM 3546 N N . GLU A 1 230 ? 54.35748 56.02465 46.84140 1.000 18.41309 230 GLU A N 1
ATOM 3547 C CA . GLU A 1 230 ? 53.62176 54.76532 46.73621 1.000 18.08812 230 GLU A CA 1
ATOM 3548 C C . GLU A 1 230 ? 53.84497 54.07788 45.39420 1.000 20.87514 230 GLU A C 1
ATOM 3549 O O . GLU A 1 230 ? 53.54580 52.88666 45.26179 1.000 20.24237 230 GLU A O 1
ATOM 3561 N N . LEU A 1 231 ? 54.37881 54.78502 44.40068 1.000 20.53372 231 LEU A N 1
ATOM 3562 C CA . LEU A 1 231 ? 54.72044 54.11414 43.15282 1.000 15.54763 231 LEU A CA 1
ATOM 3563 C C . LEU A 1 231 ? 55.75712 53.01970 43.38513 1.000 22.66759 231 LEU A C 1
ATOM 3564 O O . LEU A 1 231 ? 55.72315 51.97581 42.72311 1.000 19.83803 231 LEU A O 1
ATOM 3580 N N . GLU A 1 232 ? 56.68784 53.23840 44.32125 1.000 18.85648 232 GLU A N 1
ATOM 3581 C CA . GLU A 1 232 ? 57.72312 52.23960 44.57768 1.000 20.17109 232 GLU A CA 1
ATOM 3582 C C . GLU A 1 232 ? 57.11397 50.92620 45.04785 1.000 22.15660 232 GLU A C 1
ATOM 3583 O O . GLU A 1 232 ? 57.41944 49.85593 44.50699 1.000 20.29386 232 GLU A O 1
ATOM 3595 N N . SER A 1 233 ? 56.26010 50.98451 46.07260 1.000 21.33184 233 SER A N 1
ATOM 3596 C CA . SER A 1 233 ? 55.74758 49.75199 46.66164 1.000 19.09072 233 SER A CA 1
ATOM 3597 C C . SER A 1 233 ? 54.67321 49.12287 45.78449 1.000 18.43463 233 SER A C 1
ATOM 3598 O O . SER A 1 233 ? 54.60908 47.89476 45.66698 1.000 18.28140 233 SER A O 1
ATOM 3606 N N . LEU A 1 234 ? 53.83473 49.94067 45.14421 1.000 18.23174 234 LEU A N 1
ATOM 3607 C CA . LEU A 1 234 ? 52.78489 49.38460 44.29594 1.000 19.39902 234 LEU A CA 1
ATOM 3608 C C . LEU A 1 234 ? 53.36995 48.66850 43.08484 1.000 18.32850 234 LEU A C 1
ATOM 3609 O O . LEU A 1 234 ? 52.85618 47.62208 42.67224 1.000 18.34531 234 LEU A O 1
ATOM 3625 N N . VAL A 1 235 ? 54.44521 49.20675 42.50443 1.000 16.73216 235 VAL A N 1
ATOM 3626 C CA . VAL A 1 235 ? 55.09465 48.51132 41.39724 1.000 19.22279 235 VAL A CA 1
ATOM 3627 C C . VAL A 1 235 ? 55.75878 47.23181 41.89207 1.000 22.26344 235 VAL A C 1
ATOM 3628 O O . VAL A 1 235 ? 55.79863 46.22256 41.17390 1.000 18.23114 235 VAL A O 1
ATOM 3641 N N . LYS A 1 236 ? 56.28266 47.24737 43.12076 1.000 19.02747 236 LYS A N 1
ATOM 3642 C CA . LYS A 1 236 ? 56.84397 46.03676 43.71319 1.000 19.97687 236 LYS A CA 1
ATOM 3643 C C . LYS A 1 236 ? 55.77364 44.96867 43.90457 1.000 21.19917 236 LYS A C 1
ATOM 3644 O O . LYS A 1 236 ? 55.97181 43.80070 43.54972 1.000 21.95182 236 LYS A O 1
ATOM 3663 N N . ASN A 1 237 ? 54.62533 45.35171 44.45643 1.000 18.75561 237 ASN A N 1
ATOM 3664 C CA . ASN A 1 237 ? 53.64357 44.38475 44.92760 1.000 18.83234 237 ASN A CA 1
ATOM 3665 C C . ASN A 1 237 ? 52.62487 43.96750 43.87475 1.000 20.05342 237 ASN A C 1
ATOM 3666 O O . ASN A 1 237 ? 51.90648 42.98503 44.09618 1.000 18.89059 237 ASN A O 1
ATOM 3677 N N . PHE A 1 238 ? 52.54376 44.66852 42.74125 1.000 21.35905 238 PHE A N 1
ATOM 3678 C CA . PHE A 1 238 ? 51.65708 44.29975 41.63418 1.000 19.14697 238 PHE A CA 1
ATOM 3679 C C . PHE A 1 238 ? 52.49083 44.19550 40.36370 1.000 17.41199 238 PHE A C 1
ATOM 3680 O O . PHE A 1 238 ? 52.49998 45.11241 39.53138 1.000 20.22634 238 PHE A O 1
ATOM 3697 N N . PRO A 1 239 ? 53.20494 43.08114 40.18142 1.000 19.06763 239 PRO A N 1
ATOM 3698 C CA . PRO A 1 239 ? 54.10775 42.96053 39.02102 1.000 16.41175 239 PRO A CA 1
ATOM 3699 C C . PRO A 1 239 ? 53.42583 43.08654 37.66678 1.000 20.85445 239 PRO A C 1
ATOM 3700 O O . PRO A 1 239 ? 54.09328 43.45397 36.68961 1.000 20.68573 239 PRO A O 1
ATOM 3711 N N . THR A 1 240 ? 52.12782 42.79383 37.56418 1.000 19.77696 240 THR A N 1
ATOM 3712 C CA . THR A 1 240 ? 51.46496 42.87014 36.26748 1.000 18.53562 240 THR A CA 1
ATOM 3713 C C . THR A 1 240 ? 51.31313 44.30311 35.77429 1.000 20.91377 240 THR A C 1
ATOM 3714 O O . THR A 1 240 ? 51.04924 44.50833 34.58447 1.000 19.52577 240 THR A O 1
ATOM 3725 N N . ILE A 1 241 ? 51.47335 45.29779 36.65119 1.000 20.15308 241 ILE A N 1
ATOM 3726 C CA . ILE A 1 241 ? 51.40129 46.68320 36.20568 1.000 18.64555 241 ILE A CA 1
ATOM 3727 C C . ILE A 1 241 ? 52.46028 46.92900 35.14628 1.000 20.32782 241 ILE A C 1
ATOM 3728 O O . ILE A 1 241 ? 53.64428 46.62809 35.34698 1.000 20.28569 241 ILE A O 1
ATOM 3744 N N . LYS A 1 242 ? 52.03806 47.49989 34.01883 1.000 19.22769 242 LYS A N 1
ATOM 3745 C CA . LYS A 1 242 ? 52.93098 47.87649 32.92981 1.000 21.24847 242 LYS A CA 1
ATOM 3746 C C . LYS A 1 242 ? 53.36250 49.33162 32.99457 1.000 19.82791 242 LYS A C 1
ATOM 3747 O O . LYS A 1 242 ? 54.45549 49.66775 32.52664 1.000 21.57078 242 LYS A O 1
ATOM 3766 N N . ARG A 1 243 ? 52.52637 50.19817 33.55827 1.000 20.58086 243 ARG A N 1
ATOM 3767 C CA . ARG A 1 243 ? 52.79494 51.62954 33.60181 1.000 18.37283 243 ARG A CA 1
ATOM 3768 C C . ARG A 1 243 ? 52.10752 52.19841 34.83257 1.000 19.29129 243 ARG A C 1
ATOM 3769 O O . ARG A 1 243 ? 50.91867 51.94530 35.04991 1.000 15.19788 243 ARG A O 1
ATOM 3790 N N . ALA A 1 244 ? 52.85420 52.95168 35.63641 1.000 18.45138 244 ALA A N 1
ATOM 3791 C CA . ALA A 1 244 ? 52.30861 53.60554 36.81919 1.000 19.76020 244 ALA A CA 1
ATOM 3792 C C . ALA A 1 244 ? 52.80599 55.03993 36.87158 1.000 16.77993 244 ALA A C 1
ATOM 3793 O O . ALA A 1 244 ? 54.01285 55.28770 36.77457 1.000 16.85637 244 ALA A O 1
ATOM 3800 N N . ARG A 1 245 ? 51.87365 55.97692 37.02637 1.000 18.08159 245 ARG A N 1
ATOM 3801 C CA . ARG A 1 245 ? 52.19130 57.39421 37.07941 1.000 18.00943 245 ARG A CA 1
ATOM 3802 C C . ARG A 1 245 ? 51.34261 58.06913 38.14767 1.000 17.57837 245 ARG A C 1
ATOM 3803 O O . ARG A 1 245 ? 50.26074 57.59707 38.50418 1.000 17.69032 245 ARG A O 1
ATOM 3824 N N . PHE A 1 246 ? 51.84298 59.20179 38.63552 1.000 18.90236 246 PHE A N 1
ATOM 3825 C CA . PHE A 1 246 ? 51.16151 60.02563 39.62810 1.000 16.47977 246 PHE A CA 1
ATOM 3826 C C . PHE A 1 246 ? 51.03984 61.43778 39.07238 1.000 16.58894 246 PHE A C 1
ATOM 3827 O O . PHE A 1 246 ? 52.00707 61.97502 38.52334 1.000 16.72526 246 PHE A O 1
ATOM 3844 N N . TRP A 1 247 ? 49.84939 62.02586 39.20123 1.000 17.74925 247 TRP A N 1
ATOM 3845 C CA . TRP A 1 247 ? 49.55766 63.35140 38.67581 1.000 16.04689 247 TRP A CA 1
ATOM 3846 C C . TRP A 1 247 ? 49.00653 64.24089 39.77924 1.000 17.52386 247 TRP A C 1
ATOM 3847 O O . TRP A 1 247 ? 48.18800 63.80157 40.59058 1.000 17.95920 247 TRP A O 1
ATOM 3868 N N . MET A 1 248 ? 49.44707 65.49803 39.79337 1.000 19.61414 248 MET A N 1
ATOM 3869 C CA . MET A 1 248 ? 48.93547 66.49269 40.72529 1.000 15.28389 248 MET A CA 1
ATOM 3870 C C . MET A 1 248 ? 48.70357 67.79836 39.98110 1.000 17.14873 248 MET A C 1
ATOM 3871 O O . MET A 1 248 ? 49.51430 68.19699 39.14203 1.000 18.39741 248 MET A O 1
ATOM 3885 N N . THR A 1 249 ? 47.59652 68.46183 40.29114 1.000 18.97256 249 THR A N 1
ATOM 3886 C CA . THR A 1 249 ? 47.27593 69.72320 39.64267 1.000 20.59296 249 THR A CA 1
ATOM 3887 C C . THR A 1 249 ? 48.04995 70.86457 40.28854 1.000 18.43361 249 THR A C 1
ATOM 3888 O O . THR A 1 249 ? 48.23749 70.89727 41.50751 1.000 19.63384 249 THR A O 1
ATOM 3899 N N . PHE A 1 250 ? 48.51699 71.79155 39.45229 1.000 21.50212 250 PHE A N 1
ATOM 3900 C CA . PHE A 1 250 ? 49.18114 73.01139 39.89429 1.000 22.13303 250 PHE A CA 1
ATOM 3901 C C . PHE A 1 250 ? 48.62073 74.18469 39.10783 1.000 25.89987 250 PHE A C 1
ATOM 3902 O O . PHE A 1 250 ? 48.63670 74.16848 37.87213 1.000 27.50445 250 PHE A O 1
ATOM 3919 N N . GLY A 1 251 ? 48.13573 75.19857 39.81908 1.000 23.76090 251 GLY A N 1
ATOM 3920 C CA . GLY A 1 251 ? 47.72959 76.42335 39.16868 1.000 24.72471 251 GLY A CA 1
ATOM 3921 C C . GLY A 1 251 ? 48.91791 77.27570 38.76057 1.000 26.42731 251 GLY A C 1
ATOM 3922 O O . GLY A 1 251 ? 50.03643 77.10663 39.24494 1.000 22.49252 251 GLY A O 1
ATOM 3926 N N . GLN A 1 252 ? 48.66021 78.21638 37.84833 1.000 25.95692 252 GLN A N 1
ATOM 3927 C CA . GLN A 1 252 ? 49.74770 79.01479 37.29137 1.000 25.76719 252 GLN A CA 1
ATOM 3928 C C . GLN A 1 252 ? 50.40217 79.88341 38.36036 1.000 24.63870 252 GLN A C 1
ATOM 3929 O O . GLN A 1 252 ? 51.63278 79.98684 38.41412 1.000 26.58376 252 GLN A O 1
ATOM 3943 N N . GLU A 1 253 ? 49.60242 80.51381 39.22482 1.000 23.58713 253 GLU A N 1
ATOM 3944 C CA . GLU A 1 253 ? 50.18410 81.33792 40.28019 1.000 29.09717 253 GLU A CA 1
ATOM 3945 C C . GLU A 1 253 ? 51.03983 80.50217 41.22258 1.000 27.14990 253 GLU A C 1
ATOM 3946 O O . GLU A 1 253 ? 52.12310 80.93228 41.63423 1.000 25.46008 253 GLU A O 1
ATOM 3958 N N . TYR A 1 254 ? 50.57787 79.29974 41.56869 1.000 22.11011 254 TYR A N 1
ATOM 3959 C CA . TYR A 1 254 ? 51.37403 78.42980 42.42599 1.000 23.85667 254 TYR A CA 1
ATOM 3960 C C . TYR A 1 254 ? 52.72876 78.14065 41.79266 1.000 23.32770 254 TYR A C 1
ATOM 3961 O O . TYR A 1 254 ? 53.77335 78.28725 42.43718 1.000 21.79941 254 TYR A O 1
ATOM 3979 N N . LEU A 1 255 ? 52.72890 77.72912 40.52104 1.000 22.76121 255 LEU A N 1
ATOM 3980 C CA . LEU A 1 255 ? 53.98247 77.40831 39.84632 1.000 22.64471 255 LEU A CA 1
ATOM 3981 C C . LEU A 1 255 ? 54.90654 78.61699 39.79419 1.000 24.71412 255 LEU A C 1
ATOM 3982 O O . LEU A 1 255 ? 56.12523 78.48223 39.95495 1.000 24.76765 255 LEU A O 1
ATOM 3998 N N . THR A 1 256 ? 54.34525 79.80675 39.56449 1.000 20.02697 256 THR A N 1
ATOM 3999 C CA . THR A 1 256 ? 55.15854 81.01747 39.52624 1.000 24.29567 256 THR A CA 1
ATOM 4000 C C . THR A 1 256 ? 55.86852 81.23087 40.85765 1.000 25.32561 256 THR A C 1
ATOM 4001 O O . THR A 1 256 ? 57.08070 81.46625 40.89791 1.000 26.45705 256 THR A O 1
ATOM 4012 N N . HIS A 1 257 ? 55.12801 81.13073 41.96413 1.000 22.94696 257 HIS A N 1
ATOM 4013 C CA . HIS A 1 257 ? 55.74141 81.29054 43.27947 1.000 26.36825 257 HIS A CA 1
ATOM 4014 C C . HIS A 1 257 ? 56.79039 80.21696 43.53603 1.000 25.06556 257 HIS A C 1
ATOM 4015 O O . HIS A 1 257 ? 57.85822 80.50155 44.09197 1.000 25.39652 257 HIS A O 1
ATOM 4029 N N . LEU A 1 258 ? 56.50329 78.97487 43.13969 1.000 22.28868 258 LEU A N 1
ATOM 4030 C CA . LEU A 1 258 ? 57.44635 77.88557 43.37235 1.000 23.40078 258 LEU A CA 1
ATOM 4031 C C . LEU A 1 258 ? 58.75034 78.12235 42.62433 1.000 26.29626 258 LEU A C 1
ATOM 4032 O O . LEU A 1 258 ? 59.83906 77.89256 43.16586 1.000 23.29436 258 LEU A O 1
ATOM 4048 N N . ARG A 1 259 ? 58.65375 78.57741 41.37178 1.000 25.43898 259 ARG A N 1
ATOM 4049 C CA . ARG A 1 259 ? 59.84143 78.86480 40.57343 1.000 29.51054 259 ARG A CA 1
ATOM 4050 C C . ARG A 1 259 ? 60.69055 79.95253 41.22399 1.000 25.29012 259 ARG A C 1
ATOM 4051 O O . ARG A 1 259 ? 61.91627 79.82336 41.32689 1.000 24.96877 259 ARG A O 1
ATOM 4072 N N . VAL A 1 260 ? 60.05328 81.03202 41.67983 1.000 24.18553 260 VAL A N 1
ATOM 4073 C CA . VAL A 1 260 ? 60.80335 82.13865 42.27019 1.000 25.14277 260 VAL A CA 1
ATOM 4074 C C . VAL A 1 260 ? 61.43024 81.71698 43.59422 1.000 25.48110 260 VAL A C 1
ATOM 4075 O O . VAL A 1 260 ? 62.56330 82.09982 43.91141 1.000 26.43206 260 VAL A O 1
ATOM 4088 N N . ILE A 1 261 ? 60.70599 80.93037 44.39051 1.000 22.96165 261 ILE A N 1
ATOM 4089 C CA . ILE A 1 261 ? 61.25583 80.44303 45.65345 1.000 22.88537 261 ILE A CA 1
ATOM 4090 C C . ILE A 1 261 ? 62.56335 79.69663 45.41243 1.000 26.18076 261 ILE A C 1
ATOM 4091 O O . ILE A 1 261 ? 63.55164 79.89622 46.13022 1.000 29.16231 261 ILE A O 1
ATOM 4107 N N . GLN A 1 262 ? 62.60065 78.84377 44.38900 1.000 26.42094 262 GLN A N 1
ATOM 4108 C CA . GLN A 1 262 ? 63.83224 78.12460 44.08066 1.000 26.85804 262 GLN A CA 1
ATOM 4109 C C . GLN A 1 262 ? 64.91649 79.06992 43.57717 1.000 28.63914 262 GLN A C 1
ATOM 4110 O O . GLN A 1 262 ? 66.08333 78.94972 43.96952 1.000 31.86804 262 GLN A O 1
ATOM 4124 N N . ASN A 1 263 ? 64.55054 80.02376 42.71751 1.000 30.00345 263 ASN A N 1
ATOM 4125 C CA . ASN A 1 263 ? 65.55345 80.89122 42.10788 1.000 31.02082 263 ASN A CA 1
ATOM 4126 C C . ASN A 1 263 ? 66.25349 81.75581 43.14769 1.000 31.98326 263 ASN A C 1
ATOM 4127 O O . ASN A 1 263 ? 67.45227 82.03351 43.02576 1.000 34.04706 263 ASN A O 1
ATOM 4138 N N . ILE A 1 264 ? 65.52093 82.20426 44.17428 1.000 27.66232 264 ILE A N 1
ATOM 4139 C CA . ILE A 1 264 ? 66.09140 83.10452 45.17182 1.000 34.16474 264 ILE A CA 1
ATOM 4140 C C . ILE A 1 264 ? 66.77580 82.35096 46.30372 1.000 33.57733 264 ILE A C 1
ATOM 4141 O O . ILE A 1 264 ? 67.24641 82.98055 47.26251 1.000 34.25895 264 ILE A O 1
ATOM 4157 N N . GLY A 1 265 ? 66.85213 81.02416 46.21982 1.000 33.00036 265 GLY A N 1
ATOM 4158 C CA . GLY A 1 265 ? 67.57885 80.22305 47.17885 1.000 33.68990 265 GLY A CA 1
ATOM 4159 C C . GLY A 1 265 ? 66.80676 79.81656 48.41494 1.000 32.62561 265 GLY A C 1
ATOM 4160 O O . GLY A 1 265 ? 67.38442 79.16729 49.29758 1.000 31.86084 265 GLY A O 1
ATOM 4164 N N . MET A 1 266 ? 65.52542 80.15723 48.51052 1.000 31.48221 266 MET A N 1
ATOM 4165 C CA . MET A 1 266 ? 64.75569 79.87552 49.71522 1.000 30.31516 266 MET A CA 1
ATOM 4166 C C . MET A 1 266 ? 64.16053 78.47452 49.73401 1.000 27.92538 266 MET A C 1
ATOM 4167 O O . MET A 1 266 ? 63.41914 78.14900 50.66666 1.000 31.62331 266 MET A O 1
ATOM 4181 N N . ALA A 1 267 ? 64.45748 77.64532 48.73622 1.000 27.88194 267 ALA A N 1
ATOM 4182 C CA . ALA A 1 267 ? 64.14202 76.22370 48.78696 1.000 28.36820 267 ALA A CA 1
ATOM 4183 C C . ALA A 1 267 ? 65.34629 75.38107 49.18425 1.000 27.42767 267 ALA A C 1
ATOM 4184 O O . ALA A 1 267 ? 65.25135 74.14983 49.19688 1.000 26.76298 267 ALA A O 1
ATOM 4191 N N . ARG A 1 268 ? 66.46992 76.01732 49.50918 1.000 29.74511 268 ARG A N 1
ATOM 4192 C CA . ARG A 1 268 ? 67.67890 75.28996 49.86595 1.000 31.27260 268 ARG A CA 1
ATOM 4193 C C . ARG A 1 268 ? 67.47911 74.48933 51.14471 1.000 33.59666 268 ARG A C 1
ATOM 4194 O O . ARG A 1 268 ? 66.79428 74.92653 52.07408 1.000 27.06761 268 ARG A O 1
ATOM 4215 N N . ILE A 1 269 ? 68.10199 73.31260 51.19017 1.000 35.10718 269 ILE A N 1
ATOM 4216 C CA . ILE A 1 269 ? 68.03863 72.43962 52.35725 1.000 32.17642 269 ILE A CA 1
ATOM 4217 C C . ILE A 1 269 ? 69.35596 72.37312 53.11152 1.000 33.94103 269 ILE A C 1
ATOM 4218 O O . ILE A 1 269 ? 69.40535 71.74813 54.18409 1.000 31.18247 269 ILE A O 1
ATOM 4234 N N . ASP A 1 270 ? 70.42393 72.96048 52.58240 1.000 34.12307 270 ASP A N 1
ATOM 4235 C CA . ASP A 1 270 ? 71.68784 73.00260 53.29509 1.000 39.51848 270 ASP A CA 1
ATOM 4236 C C . ASP A 1 270 ? 71.67370 74.13122 54.32206 1.000 41.40288 270 ASP A C 1
ATOM 4237 O O . ASP A 1 270 ? 70.85600 75.05416 54.26431 1.000 40.27054 270 ASP A O 1
ATOM 4246 N N . GLU A 1 271 ? 72.59890 74.04634 55.27142 1.000 47.08106 271 GLU A N 1
ATOM 4247 C CA . GLU A 1 271 ? 72.68854 75.01330 56.35543 1.000 43.76303 271 GLU A CA 1
ATOM 4248 C C . GLU A 1 271 ? 73.65619 76.12721 55.98068 1.000 48.41123 271 GLU A C 1
ATOM 4249 O O . GLU A 1 271 ? 74.75853 75.85971 55.49180 1.000 48.23684 271 GLU A O 1
ATOM 4261 N N . ILE A 1 272 ? 73.23943 77.37317 56.20477 1.000 45.48857 272 ILE A N 1
ATOM 4262 C CA . ILE A 1 272 ? 74.11943 78.52512 56.06248 1.000 47.30235 272 ILE A CA 1
ATOM 4263 C C . ILE A 1 272 ? 74.31572 79.15028 57.43626 1.000 52.96780 272 ILE A C 1
ATOM 4264 O O . ILE A 1 272 ? 73.45506 79.05091 58.31997 1.000 45.74906 272 ILE A O 1
ATOM 4280 N N . ASP A 1 273 ? 75.46483 79.79647 57.61124 1.000 58.65214 273 ASP A N 1
ATOM 4281 C CA . ASP A 1 273 ? 75.78894 80.49115 58.84969 1.000 62.35163 273 ASP A CA 1
ATOM 4282 C C . ASP A 1 273 ? 75.23158 81.90670 58.77761 1.000 57.27796 273 ASP A C 1
ATOM 4283 O O . ASP A 1 273 ? 75.63501 82.69411 57.91511 1.000 51.74371 273 ASP A O 1
ATOM 4292 N N . TYR A 1 274 ? 74.30160 82.22391 59.67463 1.000 59.69073 274 TYR A N 1
ATOM 4293 C CA . TYR A 1 274 ? 73.68842 83.54606 59.73911 1.000 62.32979 274 TYR A CA 1
ATOM 4294 C C . TYR A 1 274 ? 73.85670 84.07647 61.15617 1.000 63.74730 274 TYR A C 1
ATOM 4295 O O . TYR A 1 274 ? 73.16300 83.63179 62.07719 1.000 61.64296 274 TYR A O 1
ATOM 4313 N N . ASN A 1 275 ? 74.77288 85.02773 61.32590 1.000 68.02315 275 ASN A N 1
ATOM 4314 C CA . ASN A 1 275 ? 75.12780 85.55258 62.64223 1.000 72.62413 275 ASN A CA 1
ATOM 4315 C C . ASN A 1 275 ? 75.53866 84.41782 63.57862 1.000 68.49243 275 ASN A C 1
ATOM 4316 O O . ASN A 1 275 ? 75.03762 84.28199 64.69713 1.000 64.72274 275 ASN A O 1
ATOM 4327 N N . GLY A 1 276 ? 76.46366 83.58807 63.10074 1.000 64.55602 276 GLY A N 1
ATOM 4328 C CA . GLY A 1 276 ? 76.96475 82.48888 63.90241 1.000 66.87822 276 GLY A CA 1
ATOM 4329 C C . GLY A 1 276 ? 75.93070 81.44744 64.25423 1.000 65.51305 276 GLY A C 1
ATOM 4330 O O . GLY A 1 276 ? 76.13001 80.68389 65.20262 1.000 59.54809 276 GLY A O 1
ATOM 4334 N N . GLN A 1 277 ? 74.82361 81.39560 63.51879 1.000 66.28563 277 GLN A N 1
ATOM 4335 C CA . GLN A 1 277 ? 73.77971 80.40519 63.72883 1.000 60.34351 277 GLN A CA 1
ATOM 4336 C C . GLN A 1 277 ? 73.54926 79.63542 62.43637 1.000 57.09069 277 GLN A C 1
ATOM 4337 O O . GLN A 1 277 ? 73.65665 80.18768 61.33716 1.000 52.28839 277 GLN A O 1
ATOM 4351 N N . LYS A 1 278 ? 73.23919 78.35109 62.57508 1.000 57.99203 278 LYS A N 1
ATOM 4352 C CA . LYS A 1 278 ? 73.02187 77.48313 61.42552 1.000 51.62078 278 LYS A CA 1
ATOM 4353 C C . LYS A 1 278 ? 71.53921 77.48476 61.07289 1.000 46.70780 278 LYS A C 1
ATOM 4354 O O . LYS A 1 278 ? 70.69721 77.09516 61.89003 1.000 43.93764 278 LYS A O 1
ATOM 4373 N N . ILE A 1 279 ? 71.22590 77.93104 59.85905 1.000 48.01480 279 ILE A N 1
ATOM 4374 C CA . ILE A 1 279 ? 69.85257 78.09886 59.40378 1.000 44.51120 279 ILE A CA 1
ATOM 4375 C C . ILE A 1 279 ? 69.71380 77.43887 58.04108 1.000 41.38157 279 ILE A C 1
ATOM 4376 O O . ILE A 1 279 ? 70.55044 77.64852 57.15537 1.000 38.94800 279 ILE A O 1
ATOM 4392 N N . VAL A 1 280 ? 68.66591 76.63960 57.88008 1.000 36.31988 280 VAL A N 1
ATOM 4393 C CA . VAL A 1 280 ? 68.31327 76.05513 56.59045 1.000 34.12041 280 VAL A CA 1
ATOM 4394 C C . VAL A 1 280 ? 67.30100 76.98640 55.92793 1.000 30.59213 280 VAL A C 1
ATOM 4395 O O . VAL A 1 280 ? 66.22433 77.21445 56.50193 1.000 30.27900 280 VAL A O 1
ATOM 4408 N N . PRO A 1 281 ? 67.59998 77.55061 54.75231 1.000 34.48132 281 PRO A N 1
ATOM 4409 C CA . PRO A 1 281 ? 66.68191 78.56151 54.19062 1.000 32.99516 281 PRO A CA 1
ATOM 4410 C C . PRO A 1 281 ? 65.25681 78.05973 54.04139 1.000 30.38194 281 PRO A C 1
ATOM 4411 O O . PRO A 1 281 ? 64.31021 78.76658 54.41367 1.000 25.99537 281 PRO A O 1
ATOM 4422 N N . LEU A 1 282 ? 65.07440 76.84932 53.50779 1.000 28.38026 282 LEU A N 1
ATOM 4423 C CA . LEU A 1 282 ? 63.72810 76.30160 53.38329 1.000 30.37802 282 LEU A CA 1
ATOM 4424 C C . LEU A 1 282 ? 63.02523 76.26934 54.73412 1.000 32.25898 282 LEU A C 1
ATOM 4425 O O . LEU A 1 282 ? 61.81397 76.50762 54.81784 1.000 26.38028 282 LEU A O 1
ATOM 4441 N N . GLN A 1 283 ? 63.77188 75.98319 55.80523 1.000 31.15323 283 GLN A N 1
ATOM 4442 C CA . GLN A 1 283 ? 63.18700 76.00458 57.14149 1.000 30.25692 283 GLN A CA 1
ATOM 4443 C C . GLN A 1 283 ? 62.85074 77.42589 57.57700 1.000 31.80487 283 GLN A C 1
ATOM 4444 O O . GLN A 1 283 ? 61.83996 77.64498 58.25314 1.000 30.85685 283 GLN A O 1
ATOM 4458 N N . PHE A 1 284 ? 63.66609 78.41022 57.19017 1.000 32.76923 284 PHE A N 1
ATOM 4459 C CA . PHE A 1 284 ? 63.30163 79.78949 57.49318 1.000 33.60667 284 PHE A CA 1
ATOM 4460 C C . PHE A 1 284 ? 62.06499 80.21070 56.71089 1.000 33.06344 284 PHE A C 1
ATOM 4461 O O . PHE A 1 284 ? 61.18656 80.89332 57.24970 1.000 29.97036 284 PHE A O 1
ATOM 4478 N N . LEU A 1 285 ? 61.98146 79.82010 55.43577 1.000 30.56204 285 LEU A N 1
ATOM 4479 C CA . LEU A 1 285 ? 60.78711 80.12177 54.65387 1.000 28.79003 285 LEU A CA 1
ATOM 4480 C C . LEU A 1 285 ? 59.53563 79.60064 55.34728 1.000 28.97304 285 LEU A C 1
ATOM 4481 O O . LEU A 1 285 ? 58.51050 80.29033 55.39821 1.000 27.07744 285 LEU A O 1
ATOM 4497 N N . LYS A 1 286 ? 59.60190 78.37880 55.88382 1.000 27.70855 286 LYS A N 1
ATOM 4498 C CA . LYS A 1 286 ? 58.47467 77.82074 56.62594 1.000 29.70048 286 LYS A CA 1
ATOM 4499 C C . LYS A 1 286 ? 58.00970 78.76715 57.72462 1.000 26.52943 286 LYS A C 1
ATOM 4500 O O . LYS A 1 286 ? 56.80887 78.87397 58.00136 1.000 28.86173 286 LYS A O 1
ATOM 4519 N N . ALA A 1 287 ? 58.95326 79.45462 58.36875 1.000 32.08886 287 ALA A N 1
ATOM 4520 C CA . ALA A 1 287 ? 58.61054 80.33247 59.48408 1.000 30.61124 287 ALA A CA 1
ATOM 4521 C C . ALA A 1 287 ? 57.73634 81.49830 59.03862 1.000 34.55905 287 ALA A C 1
ATOM 4522 O O . ALA A 1 287 ? 56.83834 81.92596 59.77558 1.000 32.29834 287 ALA A O 1
ATOM 4529 N N . VAL A 1 288 ? 57.99114 82.04171 57.84777 1.000 30.60191 288 VAL A N 1
ATOM 4530 C CA . VAL A 1 288 ? 57.26641 83.22456 57.39560 1.000 30.35869 288 VAL A CA 1
ATOM 4531 C C . VAL A 1 288 ? 56.06902 82.88792 56.51592 1.000 32.72334 288 VAL A C 1
ATOM 4532 O O . VAL A 1 288 ? 55.13397 83.69993 56.42705 1.000 31.43477 288 VAL A O 1
ATOM 4545 N N . LEU A 1 289 ? 56.07357 81.73508 55.85213 1.000 28.59373 289 LEU A N 1
ATOM 4546 C CA . LEU A 1 289 ? 54.92937 81.33677 55.05821 1.000 31.79151 289 LEU A CA 1
ATOM 4547 C C . LEU A 1 289 ? 53.70848 81.16131 55.95586 1.000 31.40901 289 LEU A C 1
ATOM 4548 O O . LEU A 1 289 ? 53.83724 80.92409 57.16003 1.000 29.41682 289 LEU A O 1
ATOM 4564 N N . PRO A 1 290 ? 52.50853 81.26348 55.38994 1.000 32.74301 290 PRO A N 1
ATOM 4565 C CA . PRO A 1 290 ? 51.30885 80.97723 56.18308 1.000 36.25626 290 PRO A CA 1
ATOM 4566 C C . PRO A 1 290 ? 51.34646 79.55026 56.70867 1.000 38.04271 290 PRO A C 1
ATOM 4567 O O . PRO A 1 290 ? 51.80477 78.62994 56.02822 1.000 33.68535 290 PRO A O 1
ATOM 4578 N N . ASN A 1 291 ? 50.87090 79.37537 57.92988 1.000 37.59712 291 ASN A N 1
ATOM 4579 C CA . ASN A 1 291 ? 50.79023 78.04544 58.51753 1.000 39.68317 291 ASN A CA 1
ATOM 4580 C C . ASN A 1 291 ? 49.63783 77.28149 57.87769 1.000 39.30987 291 ASN A C 1
ATOM 4581 O O . ASN A 1 291 ? 48.48991 77.73985 57.95337 1.000 36.04176 291 ASN A O 1
ATOM 4592 N N . PRO A 1 292 ? 49.88429 76.13660 57.23359 1.000 38.26457 292 PRO A N 1
ATOM 4593 C CA . PRO A 1 292 ? 48.76474 75.37287 56.65488 1.000 40.68618 292 PRO A CA 1
ATOM 4594 C C . PRO A 1 292 ? 47.64812 75.11643 57.64569 1.000 40.94556 292 PRO A C 1
ATOM 4595 O O . PRO A 1 292 ? 46.47558 75.03678 57.25548 1.000 34.76103 292 PRO A O 1
ATOM 4606 N N . GLN A 1 293 ? 47.98556 75.00769 58.93141 1.000 50.79617 293 GLN A N 1
ATOM 4607 C CA . GLN A 1 293 ? 47.00434 74.67952 59.95481 1.000 53.12242 293 GLN A CA 1
ATOM 4608 C C . GLN A 1 293 ? 45.99540 75.80083 60.17230 1.000 51.08385 293 GLN A C 1
ATOM 4609 O O . GLN A 1 293 ? 44.92422 75.54890 60.73392 1.000 58.74948 293 GLN A O 1
ATOM 4623 N N . ASP A 1 294 ? 46.30254 77.02294 59.73387 1.000 47.46671 294 ASP A N 1
ATOM 4624 C CA . ASP A 1 294 ? 45.44699 78.18024 59.96294 1.000 50.76664 294 ASP A CA 1
ATOM 4625 C C . ASP A 1 294 ? 44.65930 78.60397 58.72802 1.000 44.21732 294 ASP A C 1
ATOM 4626 O O . ASP A 1 294 ? 44.11556 79.71210 58.71036 1.000 47.78514 294 ASP A O 1
ATOM 4635 N N . LEU A 1 295 ? 44.58064 77.76070 57.69878 1.000 39.07605 295 LEU A N 1
ATOM 4636 C CA . LEU A 1 295 ? 43.94858 78.14886 56.44455 1.000 38.94274 295 LEU A CA 1
ATOM 4637 C C . LEU A 1 295 ? 42.48536 77.73752 56.34607 1.000 39.44100 295 LEU A C 1
ATOM 4638 O O . LEU A 1 295 ? 41.77794 78.23946 55.46561 1.000 33.67883 295 LEU A O 1
ATOM 4654 N N . GLY A 1 296 ? 42.01683 76.84148 57.21691 1.000 35.37576 296 GLY A N 1
ATOM 4655 C CA . GLY A 1 296 ? 40.68652 76.28290 57.04675 1.000 37.34302 296 GLY A CA 1
ATOM 4656 C C . GLY A 1 296 ? 39.57390 77.31084 57.11152 1.000 39.75115 296 GLY A C 1
ATOM 4657 O O . GLY A 1 296 ? 38.55074 77.16336 56.43773 1.000 37.29019 296 GLY A O 1
ATOM 4661 N N . GLU A 1 297 ? 39.75166 78.36439 57.91274 1.000 40.16144 297 GLU A N 1
ATOM 4662 C CA . GLU A 1 297 ? 38.64995 79.29133 58.15442 1.000 41.80527 297 GLU A CA 1
ATOM 4663 C C . GLU A 1 297 ? 38.19400 79.97176 56.86865 1.000 38.36730 297 GLU A C 1
ATOM 4664 O O . GLU A 1 297 ? 36.99711 80.21961 56.68306 1.000 40.46920 297 GLU A O 1
ATOM 4676 N N . ASN A 1 298 ? 39.12855 80.28563 55.97002 1.000 41.52381 298 ASN A N 1
ATOM 4677 C CA . ASN A 1 298 ? 38.81239 80.95826 54.71550 1.000 41.10263 298 ASN A CA 1
ATOM 4678 C C . ASN A 1 298 ? 39.01088 80.05168 53.50375 1.000 39.36212 298 ASN A C 1
ATOM 4679 O O . ASN A 1 298 ? 39.12721 80.54430 52.37753 1.000 37.50163 298 ASN A O 1
ATOM 4690 N N . TYR A 1 299 ? 39.04032 78.73804 53.71280 1.000 37.68090 299 TYR A N 1
ATOM 4691 C CA . TYR A 1 299 ? 39.26801 77.77309 52.64273 1.000 33.91147 299 TYR A CA 1
ATOM 4692 C C . TYR A 1 299 ? 37.92686 77.33513 52.06467 1.000 34.98730 299 TYR A C 1
ATOM 4693 O O . TYR A 1 299 ? 37.06536 76.83699 52.79716 1.000 35.48756 299 TYR A O 1
ATOM 4711 N N . GLU A 1 300 ? 37.74944 77.51895 50.75928 1.000 32.86690 300 GLU A N 1
ATOM 4712 C CA . GLU A 1 300 ? 36.57660 77.02771 50.05023 1.000 33.53407 300 GLU A CA 1
ATOM 4713 C C . GLU A 1 300 ? 37.02068 76.07517 48.94435 1.000 29.18335 300 GLU A C 1
ATOM 4714 O O . GLU A 1 300 ? 38.20652 75.96369 48.62531 1.000 27.14901 300 GLU A O 1
ATOM 4726 N N . GLY A 1 301 ? 36.05544 75.36558 48.37579 1.000 30.40968 301 GLY A N 1
ATOM 4727 C CA . GLY A 1 301 ? 36.34985 74.37019 47.36344 1.000 24.62682 301 GLY A CA 1
ATOM 4728 C C . GLY A 1 301 ? 36.61488 73.00553 47.96727 1.000 26.13034 301 GLY A C 1
ATOM 4729 O O . GLY A 1 301 ? 36.35058 72.74048 49.14403 1.000 26.19437 301 GLY A O 1
ATOM 4733 N N . GLU A 1 302 ? 37.15811 72.11708 47.13789 1.000 26.61012 302 GLU A N 1
ATOM 4734 C CA . GLU A 1 302 ? 37.35031 70.74139 47.56892 1.000 23.69590 302 GLU A CA 1
ATOM 4735 C C . GLU A 1 302 ? 38.53613 70.12190 46.84985 1.000 24.00917 302 GLU A C 1
ATOM 4736 O O . GLU A 1 302 ? 39.01134 70.62628 45.82626 1.000 22.08314 302 GLU A O 1
ATOM 4748 N N . THR A 1 303 ? 39.01043 69.01864 47.41747 1.000 21.71399 303 THR A N 1
ATOM 4749 C CA . THR A 1 303 ? 40.01387 68.16397 46.80636 1.000 23.05794 303 THR A CA 1
ATOM 4750 C C . THR A 1 303 ? 39.32561 67.02092 46.06677 1.000 20.23947 303 THR A C 1
ATOM 4751 O O . THR A 1 303 ? 38.16292 66.70276 46.31732 1.000 22.49924 303 THR A O 1
ATOM 4762 N N . SER A 1 304 ? 40.05937 66.40711 45.14230 1.000 22.11180 304 SER A N 1
ATOM 4763 C CA . SER A 1 304 ? 39.60791 65.19668 44.46082 1.000 19.63529 304 SER A CA 1
ATOM 4764 C C . SER A 1 304 ? 40.83136 64.32881 44.21847 1.000 20.56326 304 SER A C 1
ATOM 4765 O O . SER A 1 304 ? 41.74480 64.73444 43.49382 1.000 18.39150 304 SER A O 1
ATOM 4773 N N . ILE A 1 305 ? 40.85661 63.15305 44.84050 1.000 19.97161 305 ILE A N 1
ATOM 4774 C CA . ILE A 1 305 ? 42.00078 62.25227 44.80011 1.000 16.01458 305 ILE A CA 1
ATOM 4775 C C . ILE A 1 305 ? 41.48801 60.84868 44.50864 1.000 17.92689 305 ILE A C 1
ATOM 4776 O O . ILE A 1 305 ? 40.51864 60.39453 45.12782 1.000 18.74890 305 ILE A O 1
ATOM 4792 N N . GLY A 1 306 ? 42.13391 60.16062 43.57793 1.000 16.43762 306 GLY A N 1
ATOM 4793 C CA . GLY A 1 306 ? 41.66865 58.83417 43.23521 1.000 19.73202 306 GLY A CA 1
ATOM 4794 C C . GLY A 1 306 ? 42.64664 58.10056 42.34882 1.000 17.80703 306 GLY A C 1
ATOM 4795 O O . GLY A 1 306 ? 43.74719 58.58040 42.06796 1.000 17.42299 306 GLY A O 1
ATOM 4799 N N . CYS A 1 307 ? 42.21966 56.91716 41.90927 1.000 15.94903 307 CYS A N 1
ATOM 4800 C CA . CYS A 1 307 ? 43.03926 56.04651 41.07961 1.000 15.53615 307 CYS A CA 1
ATOM 4801 C C . CYS A 1 307 ? 42.27297 55.64846 39.83077 1.000 17.22148 307 CYS A C 1
ATOM 4802 O O . CYS A 1 307 ? 41.12984 55.18996 39.91261 1.000 16.80408 307 CYS A O 1
ATOM 4810 N N . ARG A 1 308 ? 42.90983 55.81835 38.68381 1.000 18.26078 308 ARG A N 1
ATOM 4811 C CA . ARG A 1 308 ? 42.36775 55.39444 37.40362 1.000 18.46712 308 ARG A CA 1
ATOM 4812 C C . ARG A 1 308 ? 43.13686 54.14674 36.99199 1.000 19.41116 308 ARG A C 1
ATOM 4813 O O . ARG A 1 308 ? 44.35676 54.19712 36.79543 1.000 17.16124 308 ARG A O 1
ATOM 4834 N N . ILE A 1 309 ? 42.43348 53.02317 36.91238 1.000 17.98974 309 ILE A N 1
ATOM 4835 C CA . ILE A 1 309 ? 43.05678 51.71699 36.75174 1.000 18.96799 309 ILE A CA 1
ATOM 4836 C C . ILE A 1 309 ? 42.49958 51.05010 35.50151 1.000 20.05522 309 ILE A C 1
ATOM 4837 O O . ILE A 1 309 ? 41.29357 51.10417 35.23933 1.000 17.74423 309 ILE A O 1
ATOM 4853 N N . ARG A 1 310 ? 43.39066 50.43924 34.72171 1.000 21.22419 310 ARG A N 1
ATOM 4854 C CA . ARG A 1 310 ? 43.03698 49.73162 33.49893 1.000 19.27332 310 ARG A CA 1
ATOM 4855 C C . ARG A 1 310 ? 43.71683 48.36961 33.50727 1.000 19.89509 310 ARG A C 1
ATOM 4856 O O . ARG A 1 310 ? 44.84842 48.23479 33.98339 1.000 18.71874 310 ARG A O 1
ATOM 4877 N N . GLY A 1 311 ? 43.01962 47.36622 32.99093 1.000 18.60748 311 GLY A N 1
ATOM 4878 C CA . GLY A 1 311 ? 43.55707 46.01962 32.98340 1.000 19.86489 311 GLY A CA 1
ATOM 4879 C C . GLY A 1 311 ? 42.55384 45.04719 32.41012 1.000 19.11792 311 GLY A C 1
ATOM 4880 O O . GLY A 1 311 ? 41.58860 45.44762 31.75874 1.000 17.68052 311 GLY A O 1
ATOM 4884 N N . LEU A 1 312 ? 42.77460 43.76035 32.66949 1.000 21.90452 312 LEU A N 1
ATOM 4885 C CA . LEU A 1 312 ? 41.97194 42.70604 32.06641 1.000 25.66844 312 LEU A CA 1
ATOM 4886 C C . LEU A 1 312 ? 41.07556 42.03597 33.09843 1.000 24.12096 312 LEU A C 1
ATOM 4887 O O . LEU A 1 312 ? 41.48326 41.80973 34.24225 1.000 21.51438 312 LEU A O 1
ATOM 4903 N N . LYS A 1 313 ? 39.84862 41.73047 32.67930 1.000 23.85162 313 LYS A N 1
ATOM 4904 C CA . LYS A 1 313 ? 38.94723 40.84948 33.41005 1.000 21.26564 313 LYS A CA 1
ATOM 4905 C C . LYS A 1 313 ? 38.33839 39.88485 32.40556 1.000 25.88926 313 LYS A C 1
ATOM 4906 O O . LYS A 1 313 ? 37.71338 40.31569 31.42904 1.000 25.11796 313 LYS A O 1
ATOM 4925 N N . ASP A 1 314 ? 38.52996 38.58785 32.63457 1.000 29.55071 314 ASP A N 1
ATOM 4926 C CA . ASP A 1 314 ? 38.01048 37.56748 31.72820 1.000 29.25959 314 ASP A CA 1
ATOM 4927 C C . ASP A 1 314 ? 38.44560 37.85559 30.29412 1.000 29.31811 314 ASP A C 1
ATOM 4928 O O . ASP A 1 314 ? 37.65519 37.77999 29.35275 1.000 30.85081 314 ASP A O 1
ATOM 4937 N N . GLY A 1 315 ? 39.71754 38.22568 30.13286 1.000 32.05424 315 GLY A N 1
ATOM 4938 C CA . GLY A 1 315 ? 40.29867 38.44186 28.82614 1.000 35.07781 315 GLY A CA 1
ATOM 4939 C C . GLY A 1 315 ? 39.97144 39.76452 28.16728 1.000 36.24917 315 GLY A C 1
ATOM 4940 O O . GLY A 1 315 ? 40.55238 40.06860 27.11731 1.000 30.22459 315 GLY A O 1
ATOM 4944 N N . LYS A 1 316 ? 39.06846 40.56123 28.73540 1.000 29.70752 316 LYS A N 1
ATOM 4945 C CA . LYS A 1 316 ? 38.64084 41.82016 28.14129 1.000 28.84172 316 LYS A CA 1
ATOM 4946 C C . LYS A 1 316 ? 39.17812 42.99081 28.95470 1.000 28.39706 316 LYS A C 1
ATOM 4947 O O . LYS A 1 316 ? 39.26888 42.91528 30.18519 1.000 24.76836 316 LYS A O 1
ATOM 4966 N N . GLU A 1 317 ? 39.53549 44.07117 28.26269 1.000 26.75047 317 GLU A N 1
ATOM 4967 C CA . GLU A 1 317 ? 40.05237 45.25441 28.93506 1.000 23.81056 317 GLU A CA 1
ATOM 4968 C C . GLU A 1 317 ? 38.91737 46.02774 29.59225 1.000 22.80907 317 GLU A C 1
ATOM 4969 O O . GLU A 1 317 ? 37.84982 46.22133 29.00263 1.000 20.85985 317 GLU A O 1
ATOM 4981 N N . ARG A 1 318 ? 39.16390 46.47988 30.81806 1.000 24.07387 318 ARG A N 1
ATOM 4982 C CA . ARG A 1 318 ? 38.18239 47.21174 31.60148 1.000 21.61396 318 ARG A CA 1
ATOM 4983 C C . ARG A 1 318 ? 38.87396 48.40822 32.23934 1.000 18.58524 318 ARG A C 1
ATOM 4984 O O . ARG A 1 318 ? 40.09060 48.40916 32.43507 1.000 20.89135 318 ARG A O 1
ATOM 5005 N N . THR A 1 319 ? 38.09078 49.43221 32.56789 1.000 20.57038 319 THR A N 1
ATOM 5006 C CA . THR A 1 319 ? 38.60807 50.59388 33.27508 1.000 18.86713 319 THR A CA 1
ATOM 5007 C C . THR A 1 319 ? 37.84061 50.79615 34.57357 1.000 20.23911 319 THR A C 1
ATOM 5008 O O . THR A 1 319 ? 36.72202 50.30362 34.74911 1.000 20.44804 319 THR A O 1
ATOM 5019 N N . TYR A 1 320 ? 38.46631 51.54355 35.47969 1.000 18.74988 320 TYR A N 1
ATOM 5020 C CA . TYR A 1 320 ? 37.95856 51.72839 36.83261 1.000 19.26740 320 TYR A CA 1
ATOM 5021 C C . TYR A 1 320 ? 38.50059 53.04095 37.37197 1.000 17.72607 320 TYR A C 1
ATOM 5022 O O . TYR A 1 320 ? 39.69900 53.31193 37.25222 1.000 17.99211 320 TYR A O 1
ATOM 5040 N N . TYR A 1 321 ? 37.61791 53.84379 37.96067 1.000 18.69983 321 TYR A N 1
ATOM 5041 C CA . TYR A 1 321 ? 37.97239 55.11849 38.57895 1.000 21.13139 321 TYR A CA 1
ATOM 5042 C C . TYR A 1 321 ? 37.31775 55.16417 39.95021 1.000 20.36931 321 TYR A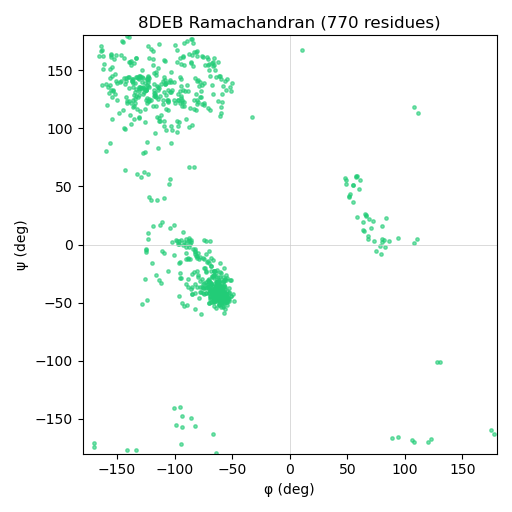 C 1
ATOM 5043 O O . TYR A 1 321 ? 36.08644 55.13883 40.04893 1.000 21.97032 321 TYR A O 1
ATOM 5061 N N . VAL A 1 322 ? 38.12953 55.21204 41.00315 1.000 19.28381 322 VAL A N 1
ATOM 5062 C CA . VAL A 1 322 ? 37.63427 55.33387 42.37078 1.000 18.24752 322 VAL A CA 1
ATOM 5063 C C . VAL A 1 322 ? 38.29954 56.54937 43.00742 1.000 16.67048 322 VAL A C 1
ATOM 5064 O O . VAL A 1 322 ? 39.51214 56.74272 42.86948 1.000 17.71196 322 VAL A O 1
ATOM 5077 N N . TYR A 1 323 ? 37.50374 57.38557 43.67178 1.000 18.15056 323 TYR A N 1
ATOM 5078 C CA . TYR A 1 323 ? 38.01952 58.65925 44.16330 1.000 19.15518 323 TYR A CA 1
ATOM 5079 C C . TYR A 1 323 ? 37.20195 59.14749 45.34988 1.000 23.19072 323 TYR A C 1
ATOM 5080 O O . TYR A 1 323 ? 36.07466 58.70051 45.58749 1.000 19.27778 323 TYR A O 1
ATOM 5098 N N . ASN A 1 324 ? 37.79395 60.09383 46.07991 1.000 20.20487 324 ASN A N 1
ATOM 5099 C CA . ASN A 1 324 ? 37.12456 60.84982 47.12522 1.000 21.75076 324 ASN A CA 1
ATOM 5100 C C . ASN A 1 324 ? 37.25138 62.33671 46.83389 1.000 21.27712 324 ASN A C 1
ATOM 5101 O O . ASN A 1 324 ? 38.32622 62.81012 46.44806 1.000 18.60983 324 ASN A O 1
ATOM 5112 N N . ASN A 1 325 ? 36.15473 63.06672 47.02673 1.000 20.61877 325 ASN A N 1
ATOM 5113 C CA . ASN A 1 325 ? 36.16151 64.52425 47.05261 1.000 20.03559 325 ASN A CA 1
ATOM 5114 C C . ASN A 1 325 ? 35.91274 64.98373 48.48265 1.000 22.52229 325 ASN A C 1
ATOM 5115 O O . ASN A 1 325 ? 34.97953 64.50580 49.13597 1.000 24.37804 325 ASN A O 1
ATOM 5126 N N . CYS A 1 326 ? 36.74104 65.90884 48.96378 1.000 21.82933 326 CYS A N 1
ATOM 5127 C CA . CYS A 1 326 ? 36.69092 66.36262 50.34852 1.000 22.70063 326 CYS A CA 1
ATOM 5128 C C . CYS A 1 326 ? 36.50421 67.87146 50.38294 1.000 22.20940 326 CYS A C 1
ATOM 5129 O O . CYS A 1 326 ? 37.32683 68.61510 49.83636 1.000 24.60961 326 CYS A O 1
ATOM 5137 N N . SER A 1 327 ? 35.43267 68.31553 51.03757 1.000 26.70992 327 SER A N 1
ATOM 5138 C CA . SER A 1 327 ? 35.13218 69.73553 51.17625 1.000 25.97326 327 SER A CA 1
ATOM 5139 C C . SER A 1 327 ? 36.03924 70.36343 52.22599 1.000 25.42731 327 SER A C 1
ATOM 5140 O O . SER A 1 327 ? 36.02993 69.94856 53.39030 1.000 24.81473 327 SER A O 1
ATOM 5148 N N . HIS A 1 328 ? 36.81070 71.37458 51.81831 1.000 24.89354 328 HIS A N 1
ATOM 5149 C CA . HIS A 1 328 ? 37.64032 72.10091 52.77519 1.000 24.65091 328 HIS A CA 1
ATOM 5150 C C . HIS A 1 328 ? 36.80271 72.66811 53.91532 1.000 26.28283 328 HIS A C 1
ATOM 5151 O O . HIS A 1 328 ? 37.21448 72.62644 55.08115 1.000 29.14074 328 HIS A O 1
ATOM 5165 N N . GLU A 1 329 ? 35.62567 73.21218 53.59974 1.000 28.01806 329 GLU A N 1
ATOM 5166 C CA . GLU A 1 329 ? 34.80921 73.83959 54.63506 1.000 28.98140 329 GLU A CA 1
ATOM 5167 C C . GLU A 1 329 ? 34.29193 72.81177 55.63408 1.000 29.88144 329 GLU A C 1
ATOM 5168 O O . GLU A 1 329 ? 34.28001 73.06788 56.84433 1.000 30.55992 329 GLU A O 1
ATOM 5180 N N . GLU A 1 330 ? 33.85399 71.64537 55.15087 1.000 29.46646 330 GLU A N 1
ATOM 5181 C CA . GLU A 1 330 ? 33.36608 70.61369 56.06187 1.000 29.52359 330 GLU A CA 1
ATOM 5182 C C . GLU A 1 330 ? 34.49218 70.08379 56.93891 1.000 28.76717 330 GLU A C 1
ATOM 5183 O O . GLU A 1 330 ? 34.30267 69.86783 58.14206 1.000 28.42507 330 GLU A O 1
ATOM 5195 N N . ALA A 1 331 ? 35.67157 69.86335 56.35406 1.000 25.37502 331 ALA A N 1
ATOM 5196 C CA . ALA A 1 331 ? 36.82697 69.48844 57.15973 1.000 24.74244 331 ALA A CA 1
ATOM 5197 C C . ALA A 1 331 ? 37.09980 70.53383 58.23294 1.000 28.19708 331 ALA A C 1
ATOM 5198 O O . ALA A 1 331 ? 37.39310 70.19398 59.38612 1.000 28.32283 331 ALA A O 1
ATOM 5205 N N . TYR A 1 332 ? 36.99546 71.81442 57.87346 1.000 28.38520 332 TYR A N 1
ATOM 5206 C CA . TYR A 1 332 ? 37.23184 72.87464 58.84426 1.000 28.62148 332 TYR A CA 1
ATOM 5207 C C . TYR A 1 332 ? 36.17298 72.86514 59.93980 1.000 30.33002 332 TYR A C 1
ATOM 5208 O O . TYR A 1 332 ? 36.49883 72.91459 61.13159 1.000 30.71047 332 TYR A O 1
ATOM 5226 N N . LYS A 1 333 ? 34.89504 72.80947 59.55815 1.000 30.59719 333 LYS A N 1
ATOM 5227 C CA . LYS A 1 333 ? 33.84149 72.80651 60.56666 1.000 33.36267 333 LYS A CA 1
ATOM 5228 C C . LYS A 1 333 ? 34.00920 71.65103 61.54539 1.000 31.00834 333 LYS A C 1
ATOM 5229 O O . LYS A 1 333 ? 33.70727 71.79862 62.73343 1.000 27.06158 333 LYS A O 1
ATOM 5248 N N . GLU A 1 334 ? 34.49517 70.49992 61.07408 1.000 27.11713 334 GLU A N 1
ATOM 5249 C CA . GLU A 1 334 ? 34.58361 69.33336 61.94546 1.000 30.01313 334 GLU A CA 1
ATOM 5250 C C . GLU A 1 334 ? 35.83576 69.36447 62.81508 1.000 28.01790 334 GLU A C 1
ATOM 5251 O O . GLU A 1 334 ? 35.77474 69.03071 64.00325 1.000 29.86574 334 GLU A O 1
ATOM 5263 N N . THR A 1 335 ? 36.97477 69.75794 62.24588 1.000 24.79805 335 THR A N 1
ATOM 5264 C CA . THR A 1 335 ? 38.26532 69.58285 62.89209 1.000 25.83881 335 THR A CA 1
ATOM 5265 C C . THR A 1 335 ? 39.06367 70.86892 63.04024 1.000 30.44353 335 THR A C 1
ATOM 5266 O O . THR A 1 335 ? 40.14099 70.83865 63.64728 1.000 27.55439 335 THR A O 1
ATOM 5277 N N . GLY A 1 336 ? 38.58576 71.98661 62.49761 1.000 28.48604 336 GLY A N 1
ATOM 5278 C CA . GLY A 1 336 ? 39.35473 73.21146 62.47468 1.000 33.19927 336 GLY A CA 1
ATOM 5279 C C . GLY A 1 336 ? 40.48544 73.24433 61.46968 1.000 34.02491 336 GLY A C 1
ATOM 5280 O O . GLY A 1 336 ? 41.12981 74.29183 61.32543 1.000 31.24882 336 GLY A O 1
ATOM 5284 N N . MET A 1 337 ? 40.75800 72.14343 60.77549 1.000 24.53782 337 MET A N 1
ATOM 5285 C CA . MET A 1 337 ? 41.82229 72.07470 59.78892 1.000 24.52805 337 MET A CA 1
ATOM 5286 C C . MET A 1 337 ? 41.21836 72.25646 58.39166 1.000 29.35961 337 MET A C 1
ATOM 5287 O O . MET A 1 337 ? 40.15755 72.87045 58.23563 1.000 38.56607 337 MET A O 1
ATOM 5301 N N . GLN A 1 338 ? 41.89253 71.75183 57.36710 1.000 25.43616 338 GLN A N 1
ATOM 5302 C CA . GLN A 1 338 ? 41.40472 71.87201 56.00131 1.000 24.59253 338 GLN A CA 1
ATOM 5303 C C . GLN A 1 338 ? 41.51917 70.50671 55.32740 1.000 24.62005 338 GLN A C 1
ATOM 5304 O O . GLN A 1 338 ? 41.89212 69.51111 55.95287 1.000 22.49928 338 GLN A O 1
ATOM 5318 N N . GLY A 1 339 ? 41.16622 70.46164 54.04035 1.000 24.43070 339 GLY A N 1
ATOM 5319 C CA . GLY A 1 339 ? 40.91940 69.19007 53.37944 1.000 22.94501 339 GLY A CA 1
ATOM 5320 C C . GLY A 1 339 ? 42.14671 68.31839 53.19829 1.000 24.16831 339 GLY A C 1
ATOM 5321 O O . GLY A 1 339 ? 42.02760 67.09248 53.10569 1.000 21.40128 339 GLY A O 1
ATOM 5325 N N . VAL A 1 340 ? 43.33245 68.92482 53.11081 1.000 22.55964 340 VAL A N 1
ATOM 5326 C CA . VAL A 1 340 ? 44.54863 68.13115 52.96540 1.000 23.45674 340 VAL A CA 1
ATOM 5327 C C . VAL A 1 340 ? 44.91281 67.46720 54.28844 1.000 24.05657 340 VAL A C 1
ATOM 5328 O O . VAL A 1 340 ? 45.30131 66.29380 54.32433 1.000 23.21552 340 VAL A O 1
ATOM 5341 N N . SER A 1 341 ? 44.80199 68.20350 55.39559 1.000 21.05679 341 SER A N 1
ATOM 5342 C CA . SER A 1 341 ? 44.97734 67.58061 56.70311 1.000 22.74413 341 SER A CA 1
ATOM 5343 C C . SER A 1 341 ? 43.94012 66.48774 56.92084 1.000 20.66553 341 SER A C 1
ATOM 5344 O O . SER A 1 341 ? 44.24481 65.42880 57.48149 1.000 22.55403 341 SER A O 1
ATOM 5352 N N . TYR A 1 342 ? 42.71064 66.72395 56.46117 1.000 21.09549 342 TYR A N 1
ATOM 5353 C CA . TYR A 1 342 ? 41.62045 65.78808 56.70712 1.000 17.48937 342 TYR A CA 1
ATOM 5354 C C . TYR A 1 342 ? 41.81135 64.49966 55.91406 1.000 21.42780 342 TYR A C 1
ATOM 5355 O O . TYR A 1 342 ? 41.74677 63.40083 56.47536 1.000 19.65056 342 TYR A O 1
ATOM 5373 N N . THR A 1 343 ? 42.05848 64.61195 54.60581 1.000 21.11914 343 THR A N 1
ATOM 5374 C CA . THR A 1 343 ? 42.23790 63.41410 53.79070 1.000 19.37991 343 THR A CA 1
ATOM 5375 C C . THR A 1 343 ? 43.42042 62.58373 54.27098 1.000 21.11034 343 THR A C 1
ATOM 5376 O O . THR A 1 343 ? 43.43585 61.36215 54.08883 1.000 22.00129 343 THR A O 1
ATOM 5387 N N . THR A 1 344 ? 44.41591 63.22040 54.88805 1.000 20.00643 344 THR A N 1
ATOM 5388 C CA . THR A 1 344 ? 45.57039 62.47354 55.37199 1.000 19.63938 344 THR A CA 1
ATOM 5389 C C . THR A 1 344 ? 45.31710 61.88375 56.75633 1.000 22.24493 344 THR A C 1
ATOM 5390 O O . THR A 1 344 ? 45.75887 60.76672 57.04702 1.000 21.28055 344 THR A O 1
ATOM 5401 N N . GLY A 1 345 ? 44.60048 62.60801 57.61282 1.000 21.12576 345 GLY A N 1
ATOM 5402 C CA . GLY A 1 345 ? 44.42961 62.20162 58.99474 1.000 20.32103 345 GLY A CA 1
ATOM 5403 C C . GLY A 1 345 ? 43.40828 61.10396 59.21383 1.000 19.99221 345 GLY A C 1
ATOM 5404 O O . GLY A 1 345 ? 43.59961 60.24224 60.07712 1.000 22.08032 345 GLY A O 1
ATOM 5408 N N . VAL A 1 346 ? 42.31113 61.12000 58.45593 1.000 19.68205 346 VAL A N 1
ATOM 5409 C CA . VAL A 1 346 ? 41.28682 60.08882 58.62711 1.000 21.26999 346 VAL A CA 1
ATOM 5410 C C . VAL A 1 346 ? 41.83363 58.69744 58.32412 1.000 18.88559 346 VAL A C 1
ATOM 5411 O O . VAL A 1 346 ? 41.61385 57.78154 59.13420 1.000 20.34945 346 VAL A O 1
ATOM 5424 N N . PRO A 1 347 ? 42.53928 58.46240 57.21142 1.000 20.81514 347 PRO A N 1
ATOM 5425 C CA . PRO A 1 347 ? 43.05227 57.10330 56.95722 1.000 20.31526 347 PRO A CA 1
ATOM 5426 C C . PRO A 1 347 ? 44.12071 56.66745 57.94045 1.000 18.47936 347 PRO A C 1
ATOM 5427 O O . PRO A 1 347 ? 44.29035 55.46019 58.15212 1.000 19.05771 347 PRO A O 1
ATOM 5438 N N . ALA A 1 348 ? 44.87064 57.60609 58.52485 1.000 20.33551 348 ALA A N 1
ATOM 5439 C CA . ALA A 1 348 ? 45.82604 57.23345 59.56377 1.000 20.18677 348 ALA A CA 1
ATOM 5440 C C . ALA A 1 348 ? 45.10889 56.66240 60.77936 1.000 18.91571 348 ALA A C 1
ATOM 5441 O O . ALA A 1 348 ? 45.56040 55.67444 61.37028 1.000 20.55418 348 ALA A O 1
ATOM 5448 N N . MET A 1 349 ? 43.98831 57.27329 61.17146 1.000 20.23071 349 MET A N 1
ATOM 5449 C CA . MET A 1 349 ? 43.20189 56.72524 62.27138 1.000 19.67118 349 MET A CA 1
ATOM 5450 C C . MET A 1 349 ? 42.62306 55.36547 61.90315 1.000 21.99358 349 MET A C 1
ATOM 5451 O O . MET A 1 349 ? 42.54030 54.46739 62.75045 1.000 20.65282 349 MET A O 1
ATOM 5465 N N . ILE A 1 350 ? 42.20270 55.20145 60.64494 1.000 21.28954 350 ILE A N 1
ATOM 5466 C CA . ILE A 1 350 ? 41.54388 53.96485 60.23705 1.000 20.52257 350 ILE A CA 1
ATOM 5467 C C . ILE A 1 350 ? 42.53736 52.80934 60.20818 1.000 20.93796 350 ILE A C 1
ATOM 5468 O O . ILE A 1 350 ? 42.21909 51.69199 60.63116 1.000 18.21334 350 ILE A O 1
ATOM 5484 N N . GLY A 1 351 ? 43.75051 53.05117 59.70919 1.000 19.97691 351 GLY A N 1
ATOM 5485 C CA . GLY A 1 351 ? 44.77627 52.02045 59.77144 1.000 18.14817 351 GLY A CA 1
ATOM 5486 C C . GLY A 1 351 ? 44.99770 51.51165 61.18051 1.000 20.23588 351 GLY A C 1
ATOM 5487 O O . GLY A 1 351 ? 45.09527 50.30388 61.41491 1.000 20.30773 351 GLY A O 1
ATOM 5491 N N . ALA A 1 352 ? 45.08469 52.43039 62.14475 1.000 19.31111 352 ALA A N 1
ATOM 5492 C CA . ALA A 1 352 ? 45.21723 52.01587 63.53610 1.000 21.95384 352 ALA A CA 1
ATOM 5493 C C . ALA A 1 352 ? 43.98179 51.25065 63.99597 1.000 22.05694 352 ALA A C 1
ATOM 5494 O O . ALA A 1 352 ? 44.09234 50.25143 64.71477 1.000 23.69588 352 ALA A O 1
ATOM 5501 N N . MET A 1 353 ? 42.79497 51.70199 63.58355 1.000 21.13054 353 MET A N 1
ATOM 5502 C CA . MET A 1 353 ? 41.57330 50.97847 63.91508 1.000 23.80589 353 MET A CA 1
ATOM 5503 C C . MET A 1 353 ? 41.61736 49.55747 63.36980 1.000 22.86665 353 MET A C 1
ATOM 5504 O O . MET A 1 353 ? 41.25776 48.60368 64.07201 1.000 23.60693 353 MET A O 1
ATOM 5518 N N . MET A 1 354 ? 42.05642 49.39580 62.11739 1.000 19.32611 354 MET A N 1
ATOM 5519 C CA . MET A 1 354 ? 42.15895 48.06070 61.53971 1.000 21.86752 354 MET A CA 1
ATOM 5520 C C . MET A 1 354 ? 43.09034 47.18170 62.36472 1.000 23.01350 354 MET A C 1
ATOM 5521 O O . MET A 1 354 ? 42.84830 45.97869 62.51775 1.000 22.73837 354 MET A O 1
ATOM 5535 N N . PHE A 1 355 ? 44.16638 47.75908 62.90135 1.000 24.06677 355 PHE A N 1
ATOM 5536 C CA . PHE A 1 355 ? 45.04547 46.97533 63.75989 1.000 25.96989 355 PHE A CA 1
ATOM 5537 C C . PHE A 1 355 ? 44.35727 46.62616 65.07332 1.000 27.82680 355 PHE A C 1
ATOM 5538 O O . PHE A 1 355 ? 44.40066 45.47436 65.52146 1.000 24.78110 355 PHE A O 1
ATOM 5555 N N . PHE A 1 356 ? 43.72316 47.61359 65.71221 1.000 24.12618 356 PHE A N 1
ATOM 5556 C CA . PHE A 1 356 ? 43.08528 47.35958 66.99918 1.000 28.09652 356 PHE A CA 1
ATOM 5557 C C . PHE A 1 356 ? 41.96724 46.33265 66.87245 1.000 30.07963 356 PHE A C 1
ATOM 5558 O O . PHE A 1 356 ? 41.72952 45.55816 67.80528 1.000 25.81085 356 PHE A O 1
ATOM 5575 N N . LYS A 1 357 ? 41.27132 46.30899 65.73544 1.000 24.08976 357 LYS A N 1
ATOM 5576 C CA . LYS A 1 357 ? 40.17490 45.36977 65.53393 1.000 28.10722 357 LYS A CA 1
ATOM 5577 C C . LYS A 1 357 ? 40.63912 44.00020 65.05567 1.000 23.33078 357 LYS A C 1
ATOM 5578 O O . LYS A 1 357 ? 39.80889 43.09574 64.93265 1.000 27.99847 357 LYS A O 1
ATOM 5597 N N . GLY A 1 358 ? 41.92984 43.81717 64.79638 1.000 23.09237 358 GLY A N 1
ATOM 5598 C CA . GLY A 1 358 ? 42.42702 42.55725 64.28767 1.000 27.50490 358 GLY A CA 1
ATOM 5599 C C . GLY A 1 358 ? 42.27415 42.36302 62.79410 1.000 30.13804 358 GLY A C 1
ATOM 5600 O O . GLY A 1 358 ? 42.60975 41.28194 62.29118 1.000 29.23941 358 GLY A O 1
ATOM 5604 N N . GLU A 1 359 ? 41.77665 43.37039 62.06887 1.000 23.10498 359 GLU A N 1
ATOM 5605 C CA . GLU A 1 359 ? 41.62692 43.24974 60.62059 1.000 24.89132 359 GLU A CA 1
ATOM 5606 C C . GLU A 1 359 ? 42.97575 43.31496 59.91731 1.000 25.34894 359 GLU A C 1
ATOM 5607 O O . GLU A 1 359 ? 43.22196 42.57252 58.95825 1.000 23.00761 359 GLU A O 1
ATOM 5619 N N . TRP A 1 360 ? 43.84386 44.21921 60.36236 1.000 23.29589 360 TRP A N 1
ATOM 5620 C CA . TRP A 1 360 ? 45.17857 44.41667 59.80771 1.000 23.69854 360 TRP A CA 1
ATOM 5621 C C . TRP A 1 360 ? 46.20250 44.04345 60.87679 1.000 27.75507 360 TRP A C 1
ATOM 5622 O O . TRP A 1 360 ? 46.73226 44.89926 61.58435 1.000 31.78660 360 TRP A O 1
ATOM 5643 N N . LYS A 1 361 ? 46.49307 42.75206 60.97760 1.000 29.20287 361 LYS A N 1
ATOM 5644 C CA . LYS A 1 361 ? 47.53016 42.24243 61.86879 1.000 38.87275 361 LYS A CA 1
ATOM 5645 C C . LYS A 1 361 ? 48.48160 41.41409 61.02354 1.000 30.39444 361 LYS A C 1
ATOM 5646 O O . LYS A 1 361 ? 48.07922 40.39693 60.45072 1.000 38.92374 361 LYS A O 1
ATOM 5665 N N . ARG A 1 362 ? 49.73083 41.85540 60.93812 1.000 30.28111 362 ARG A N 1
ATOM 5666 C CA . ARG A 1 362 ? 50.70905 41.25133 60.04468 1.000 29.24968 362 ARG A CA 1
ATOM 5667 C C . ARG A 1 362 ? 52.09977 41.62161 60.54945 1.000 27.73813 362 ARG A C 1
ATOM 5668 O O . ARG A 1 362 ? 52.71321 42.56928 60.04035 1.000 26.97236 362 ARG A O 1
ATOM 5689 N N . PRO A 1 363 ? 52.61783 40.92353 61.56075 1.000 27.94649 363 PRO A N 1
ATOM 5690 C CA . PRO A 1 363 ? 53.93850 41.27433 62.09652 1.000 26.82541 363 PRO A CA 1
ATOM 5691 C C . PRO A 1 363 ? 54.96723 41.40628 60.98376 1.000 26.36430 363 PRO A C 1
ATOM 5692 O O . PRO A 1 363 ? 54.99587 40.61853 60.03377 1.000 27.10965 363 PRO A O 1
ATOM 5703 N N . GLY A 1 364 ? 55.80816 42.42097 61.10806 1.000 23.90740 364 GLY A N 1
ATOM 5704 C CA . GLY A 1 364 ? 56.69375 42.85492 60.05093 1.000 23.72151 364 GLY A CA 1
ATOM 5705 C C . GLY A 1 364 ? 56.40942 44.29232 59.66449 1.000 23.96217 364 GLY A C 1
ATOM 5706 O O . GLY A 1 364 ? 55.65605 45.01075 60.32823 1.000 21.63929 364 GLY A O 1
ATOM 5710 N N . VAL A 1 365 ? 57.02924 44.70929 58.56525 1.000 22.51184 365 VAL A N 1
ATOM 5711 C CA . VAL A 1 365 ? 56.89974 46.05591 58.02239 1.000 21.09334 365 VAL A CA 1
ATOM 5712 C C . VAL A 1 365 ? 56.10515 45.94849 56.72862 1.000 19.02452 365 VAL A C 1
ATOM 5713 O O . VAL A 1 365 ? 56.51735 45.24640 55.79524 1.000 21.06074 365 VAL A O 1
ATOM 5726 N N . ASN A 1 366 ? 54.96585 46.63931 56.67233 1.000 21.16336 366 ASN A N 1
ATOM 5727 C CA . ASN A 1 366 ? 53.98705 46.44540 55.61242 1.000 23.52013 366 ASN A CA 1
ATOM 5728 C C . ASN A 1 366 ? 53.60987 47.75113 54.93149 1.000 20.61364 366 ASN A C 1
ATOM 5729 O O . ASN A 1 366 ? 53.48628 48.79239 55.58290 1.000 20.56423 366 ASN A O 1
ATOM 5740 N N . ASN A 1 367 ? 53.40163 47.67147 53.61929 1.000 21.06332 367 ASN A N 1
ATOM 5741 C CA . ASN A 1 367 ? 52.70433 48.70383 52.86815 1.000 18.88490 367 ASN A CA 1
ATOM 5742 C C . ASN A 1 367 ? 51.21874 48.36468 52.81677 1.000 19.21402 367 ASN A C 1
ATOM 5743 O O . ASN A 1 367 ? 50.82318 47.19948 52.93535 1.000 18.49144 367 ASN A O 1
ATOM 5754 N N . VAL A 1 368 ? 50.39300 49.40115 52.64723 1.000 18.80015 368 VAL A N 1
ATOM 5755 C CA . VAL A 1 368 ? 48.95728 49.24849 52.87495 1.000 17.92054 368 VAL A CA 1
ATOM 5756 C C . VAL A 1 368 ? 48.33657 48.25157 51.90482 1.000 19.27893 368 VAL A C 1
ATOM 5757 O O . VAL A 1 368 ? 47.36869 47.56196 52.25215 1.000 22.51286 368 VAL A O 1
ATOM 5770 N N . GLU A 1 369 ? 48.86400 48.15390 50.68250 1.000 19.85332 369 GLU A N 1
ATOM 5771 C CA . GLU A 1 369 ? 48.25999 47.25844 49.70189 1.000 18.86962 369 GLU A CA 1
ATOM 5772 C C . GLU A 1 369 ? 48.42672 45.78981 50.06722 1.000 21.30406 369 GLU A C 1
ATOM 5773 O O . GLU A 1 369 ? 47.78599 44.93969 49.44197 1.000 19.79033 369 GLU A O 1
ATOM 5785 N N . GLU A 1 370 ? 49.26224 45.47393 51.05450 1.000 17.17320 370 GLU A N 1
ATOM 5786 C CA . GLU A 1 370 ? 49.45065 44.09519 51.48609 1.000 20.41867 370 GLU A CA 1
ATOM 5787 C C . GLU A 1 370 ? 48.35257 43.61017 52.42357 1.000 26.07620 370 GLU A C 1
ATOM 5788 O O . GLU A 1 370 ? 48.29870 42.41025 52.71540 1.000 24.66870 370 GLU A O 1
ATOM 5800 N N . PHE A 1 371 ? 47.48838 44.50058 52.90122 1.000 19.96632 371 PHE A N 1
ATOM 5801 C CA . PHE A 1 371 ? 46.39195 44.13836 53.78413 1.000 21.47875 371 PHE A CA 1
ATOM 5802 C C . PHE A 1 371 ? 45.09181 43.99009 53.00058 1.000 20.35367 371 PHE A C 1
ATOM 5803 O O . PHE A 1 371 ? 44.97346 44.40234 51.84554 1.000 21.70485 371 PHE A O 1
ATOM 5820 N N . ASN A 1 372 ? 44.10014 43.41040 53.65960 1.000 20.73398 372 ASN A N 1
ATOM 5821 C CA . ASN A 1 372 ? 42.77070 43.28861 53.06975 1.000 21.38565 372 ASN A CA 1
ATOM 5822 C C . ASN A 1 372 ? 42.13509 44.67125 52.97449 1.000 21.63000 372 ASN A C 1
ATOM 5823 O O . ASN A 1 372 ? 41.89348 45.30020 54.01294 1.000 20.32471 372 ASN A O 1
ATOM 5834 N N . PRO A 1 373 ? 41.85242 45.18828 51.77188 1.000 20.50454 373 PRO A N 1
ATOM 5835 C CA . PRO A 1 373 ? 41.32738 46.56123 51.67615 1.000 22.23477 373 PRO A CA 1
ATOM 5836 C C . PRO A 1 373 ? 39.88998 46.70233 52.14042 1.000 20.00489 373 PRO A C 1
ATOM 5837 O O . PRO A 1 373 ? 39.49014 47.80721 52.52802 1.000 21.03507 373 PRO A O 1
ATOM 5848 N N . ASP A 1 374 ? 39.11176 45.61981 52.12710 1.000 20.80486 374 ASP A N 1
ATOM 5849 C CA . ASP A 1 374 ? 37.66406 45.73132 52.29305 1.000 19.80855 374 ASP A CA 1
ATOM 5850 C C . ASP A 1 374 ? 37.25440 46.40267 53.59561 1.000 21.34721 374 ASP A C 1
ATOM 5851 O O . ASP A 1 374 ? 36.46941 47.36560 53.54473 1.000 22.89836 374 ASP A O 1
ATOM 5860 N N . PRO A 1 375 ? 37.70685 45.96168 54.77411 1.000 20.24717 375 PRO A N 1
ATOM 5861 C CA . PRO A 1 375 ? 37.27120 46.64056 56.00637 1.000 21.68366 375 PRO A CA 1
ATOM 5862 C C . PRO A 1 375 ? 37.71861 48.08938 56.07340 1.000 24.65940 375 PRO A C 1
ATOM 5863 O O . PRO A 1 375 ? 37.02207 48.92263 56.67007 1.000 23.42008 375 PRO A O 1
ATOM 5874 N N . PHE A 1 376 ? 38.86628 48.41246 55.47562 1.000 20.36427 376 PHE A N 1
ATOM 5875 C CA . PHE A 1 376 ? 39.32096 49.79715 55.43258 1.000 19.93826 376 PHE A CA 1
ATOM 5876 C C . PHE A 1 376 ? 38.38390 50.64419 54.58106 1.000 18.85409 376 PHE A C 1
ATOM 5877 O O . PHE A 1 376 ? 37.97138 51.73533 54.98948 1.000 21.78442 376 PHE A O 1
ATOM 5894 N N . MET A 1 377 ? 38.03708 50.15202 53.38902 1.000 20.53699 377 MET A N 1
ATOM 5895 C CA . MET A 1 377 ? 37.11558 50.87774 52.52135 1.000 18.72598 377 MET A CA 1
ATOM 5896 C C . MET A 1 377 ? 35.76356 51.06985 53.19327 1.000 21.59968 377 MET A C 1
ATOM 5897 O O . MET A 1 377 ? 35.10895 52.10311 53.00764 1.000 20.09631 377 MET A O 1
ATOM 5911 N N . GLU A 1 378 ? 35.32529 50.07931 53.97273 1.000 20.06285 378 GLU A N 1
ATOM 5912 C CA . GLU A 1 378 ? 34.07680 50.21832 54.71387 1.000 25.05150 378 GLU A CA 1
ATOM 5913 C C . GLU A 1 378 ? 34.14343 51.39319 55.68565 1.000 24.00721 378 GLU A C 1
ATOM 5914 O O . GLU A 1 378 ? 33.20002 52.18745 55.77169 1.000 22.12193 378 GLU A O 1
ATOM 5926 N N . GLN A 1 379 ? 35.25247 51.52742 56.42276 1.000 23.52226 379 GLN A N 1
ATOM 5927 C CA . GLN A 1 379 ? 35.35243 52.61109 57.39716 1.000 21.57668 379 GLN A CA 1
ATOM 5928 C C . GLN A 1 379 ? 35.46949 53.97187 56.72472 1.000 22.06885 379 GLN A C 1
ATOM 5929 O O . GLN A 1 379 ? 34.99824 54.97444 57.27615 1.000 23.25554 379 GLN A O 1
ATOM 5943 N N . LEU A 1 380 ? 36.10468 54.03935 55.55151 1.000 22.73127 380 LEU A N 1
ATOM 5944 C CA . LEU A 1 380 ? 36.21154 55.32043 54.86448 1.000 19.60172 380 LEU A CA 1
ATOM 5945 C C . LEU A 1 380 ? 34.83335 55.92044 54.61741 1.000 24.04961 380 LEU A C 1
ATOM 5946 O O . LEU A 1 380 ? 34.63514 57.13029 54.78464 1.000 25.47375 380 LEU A O 1
ATOM 5962 N N . ASN A 1 381 ? 33.86360 55.08671 54.23166 1.000 21.81480 381 ASN A N 1
ATOM 5963 C CA . ASN A 1 381 ? 32.50397 55.57557 54.02504 1.000 22.11592 381 ASN A CA 1
ATOM 5964 C C . ASN A 1 381 ? 31.86640 56.05411 55.32638 1.000 23.29631 381 ASN A C 1
ATOM 5965 O O . ASN A 1 381 ? 30.98458 56.92031 55.29655 1.000 27.42427 381 ASN A O 1
ATOM 5976 N N . LYS A 1 382 ? 32.30034 55.51742 56.47205 1.000 25.23305 382 LYS A N 1
ATOM 5977 C CA . LYS A 1 382 ? 31.70454 55.84827 57.76228 1.000 26.21760 382 LYS A CA 1
ATOM 5978 C C . LYS A 1 382 ? 32.44879 56.93579 58.52578 1.000 25.69651 382 LYS A C 1
ATOM 5979 O O . LYS A 1 382 ? 31.88642 57.49270 59.47593 1.000 23.74905 382 LYS A O 1
ATOM 5998 N N . GLN A 1 383 ? 33.69145 57.24557 58.15199 1.000 23.49011 383 GLN A N 1
ATOM 5999 C CA . GLN A 1 383 ? 34.54303 58.12251 58.94717 1.000 25.68114 383 GLN A CA 1
ATOM 6000 C C . GLN A 1 383 ? 34.82689 59.45523 58.25954 1.000 22.27531 383 GLN A C 1
ATOM 6001 O O . GLN A 1 383 ? 35.75743 60.16200 58.65427 1.000 22.76549 383 GLN A O 1
ATOM 6015 N N . GLY A 1 384 ? 34.04729 59.81627 57.24080 1.000 25.10384 384 GLY A N 1
ATOM 6016 C CA . GLY A 1 384 ? 34.11910 61.14132 56.65582 1.000 26.51355 384 GLY A CA 1
ATOM 6017 C C . GLY A 1 384 ? 34.75550 61.22723 55.28546 1.000 25.23675 384 GLY A C 1
ATOM 6018 O O . GLY A 1 384 ? 34.86725 62.33791 54.75235 1.000 23.64847 384 GLY A O 1
ATOM 6022 N N . LEU A 1 385 ? 35.17952 60.11121 54.69296 1.000 21.83223 385 LEU A N 1
ATOM 6023 C CA . LEU A 1 385 ? 35.79303 60.10821 53.36280 1.000 25.08349 385 LEU A CA 1
ATOM 6024 C C . LEU A 1 385 ? 35.07869 59.11921 52.44544 1.000 25.14384 385 LEU A C 1
ATOM 6025 O O . LEU A 1 385 ? 35.67756 58.15526 51.95799 1.000 21.77713 385 LEU A O 1
ATOM 6041 N N . PRO A 1 386 ? 33.79266 59.33824 52.17193 1.000 22.16618 386 PRO A N 1
ATOM 6042 C CA . PRO A 1 386 ? 33.09320 58.45404 51.23297 1.000 24.34322 386 PRO A CA 1
ATOM 6043 C C . PRO A 1 386 ? 33.75372 58.49982 49.86560 1.000 24.74893 386 PRO A C 1
ATOM 6044 O O . PRO A 1 386 ? 34.26841 59.53416 49.43569 1.000 21.75302 386 PRO A O 1
ATOM 6055 N N . TRP A 1 387 ? 33.74781 57.35324 49.19041 1.000 21.73135 387 TRP A N 1
ATOM 6056 C CA . TRP A 1 387 ? 34.37018 57.20299 47.88586 1.000 21.01117 387 TRP A CA 1
ATOM 6057 C C . TRP A 1 387 ? 33.32248 56.81766 46.84936 1.000 22.45806 387 TRP A C 1
ATOM 6058 O O . TRP A 1 387 ? 32.24599 56.31075 47.17480 1.000 20.07550 387 TRP A O 1
ATOM 6079 N N . HIS A 1 388 ? 33.66120 57.06856 45.58758 1.000 20.44250 388 HIS A N 1
ATOM 6080 C CA . HIS A 1 388 ? 32.76584 56.85915 44.45959 1.000 22.67425 388 HIS A CA 1
ATOM 6081 C C . HIS A 1 388 ? 33.49463 56.05767 43.39498 1.000 24.25060 388 HIS A C 1
ATOM 6082 O O . HIS A 1 388 ? 34.70083 56.22787 43.19929 1.000 20.90399 388 HIS A O 1
ATOM 6096 N N . GLU A 1 389 ? 32.75798 55.18426 42.71488 1.000 20.89224 389 GLU A N 1
ATOM 6097 C CA . GLU A 1 389 ? 33.30900 54.30545 41.69534 1.000 23.00381 389 GLU A CA 1
ATOM 6098 C C . GLU A 1 389 ? 32.67121 54.60749 40.34788 1.000 21.76335 389 GLU A C 1
ATOM 6099 O O . GLU A 1 389 ? 31.45647 54.81185 40.25830 1.000 20.97599 389 GLU A O 1
ATOM 6111 N N . VAL A 1 390 ? 33.49231 54.62133 39.30017 1.000 24.10836 390 VAL A N 1
ATOM 6112 C CA . VAL A 1 390 ? 33.01176 54.68734 37.92430 1.000 18.29326 390 VAL A CA 1
ATOM 6113 C C . VAL A 1 390 ? 33.61209 53.51248 37.16638 1.000 22.13467 390 VAL A C 1
ATOM 6114 O O . VAL A 1 390 ? 34.83881 53.35651 37.12706 1.000 18.51712 390 VAL A O 1
ATOM 6127 N 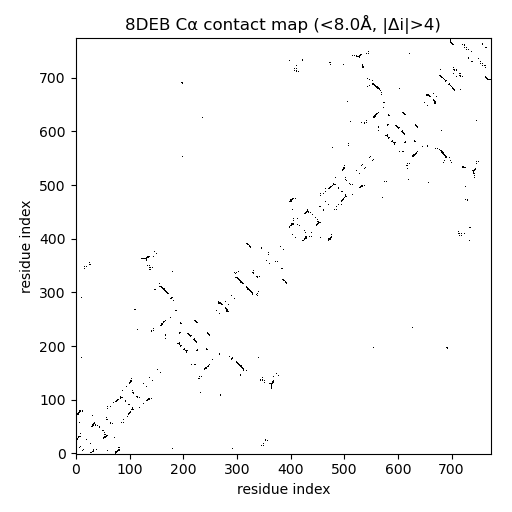N . PHE A 1 391 ? 32.75520 52.69975 36.55591 1.000 21.09732 391 PHE A N 1
ATOM 6128 C CA . PHE A 1 391 ? 33.18136 51.50327 35.84694 1.000 21.36277 391 PHE A CA 1
ATOM 6129 C C . PHE A 1 391 ? 33.15406 51.75794 34.34844 1.000 22.99485 391 PHE A C 1
ATOM 6130 O O . PHE A 1 391 ? 32.16637 52.27870 33.81818 1.000 20.30927 391 PHE A O 1
ATOM 6147 N N . ASP A 1 392 ? 34.24240 51.39712 33.67262 1.000 20.58861 392 ASP A N 1
ATOM 6148 C CA . ASP A 1 392 ? 34.29817 51.37174 32.21714 1.000 21.44334 392 ASP A CA 1
ATOM 6149 C C . ASP A 1 392 ? 34.19405 52.75837 31.60003 1.000 25.15584 392 ASP A C 1
ATOM 6150 O O . ASP A 1 392 ? 33.78152 52.89947 30.44196 1.000 20.62048 392 ASP A O 1
ATOM 6159 N N . GLY A 1 393 ? 34.56495 53.79388 32.34974 1.000 25.17334 393 GLY A N 1
ATOM 6160 C CA . GLY A 1 393 ? 34.58088 55.14042 31.82713 1.000 24.99139 393 GLY A CA 1
ATOM 6161 C C . GLY A 1 393 ? 35.88297 55.45496 31.11746 1.000 24.71390 393 GLY A C 1
ATOM 6162 O O . GLY A 1 393 ? 36.81422 54.65226 31.06083 1.000 23.64373 393 GLY A O 1
ATOM 6166 N N . ASN A 1 394 ? 35.93369 56.66135 30.56327 1.000 26.59411 394 ASN A N 1
ATOM 6167 C CA . ASN A 1 394 ? 37.13043 57.15644 29.89798 1.000 22.43368 394 ASN A CA 1
ATOM 6168 C C . ASN A 1 394 ? 38.08465 57.72303 30.94141 1.000 21.82785 394 ASN A C 1
ATOM 6169 O O . ASN A 1 394 ? 37.75886 58.70758 31.61302 1.000 24.30115 394 ASN A O 1
ATOM 6180 N N . LEU A 1 395 ? 39.26110 57.10534 31.07625 1.000 20.50463 395 LEU A N 1
ATOM 6181 C CA . LEU A 1 395 ? 40.23998 57.52177 32.07372 1.000 23.60181 395 LEU A CA 1
ATOM 6182 C C . LEU A 1 395 ? 41.08325 58.70923 31.62941 1.000 22.36827 395 LEU A C 1
ATOM 6183 O O . LEU A 1 395 ? 41.82262 59.26037 32.45319 1.000 18.04830 395 LEU A O 1
ATOM 6199 N N . GLU A 1 396 ? 41.00949 59.10337 30.35917 1.000 20.93204 396 GLU A N 1
ATOM 6200 C CA . GLU A 1 396 ? 41.76805 60.22451 29.81010 1.000 22.41875 396 GLU A CA 1
ATOM 6201 C C . GLU A 1 396 ? 43.27002 59.99028 29.86091 1.000 20.32429 396 GLU A C 1
ATOM 6202 O O . GLU A 1 396 ? 44.04885 60.93268 29.65963 1.000 21.94958 396 GLU A O 1
ATOM 6214 N N . LEU A 1 397 ? 43.68918 58.75919 30.12676 1.000 22.25450 397 LEU A N 1
ATOM 6215 C CA . LEU A 1 397 ? 45.06990 58.43464 30.44868 1.000 25.56805 397 LEU A CA 1
ATOM 6216 C C . LEU A 1 397 ? 45.39084 57.03248 29.98396 1.000 20.82739 397 LEU A C 1
ATOM 6217 O O . LEU A 1 397 ? 44.47941 56.21364 29.88062 1.000 21.68612 397 LEU A O 1
ATOM 6234 N N . GLY B 1 2 ? 93.81199 30.78061 54.71645 1.000 36.19322 2 GLY B N 1
ATOM 6235 C CA . GLY B 1 2 ? 93.00020 29.92206 53.87285 1.000 33.83052 2 GLY B CA 1
ATOM 6236 C C . GLY B 1 2 ? 92.77495 28.52557 54.42643 1.000 33.81373 2 GLY B C 1
ATOM 6237 O O . GLY B 1 2 ? 93.06408 27.52735 53.76073 1.000 32.47029 2 GLY B O 1
ATOM 6240 N N . ARG B 1 3 ? 92.24316 28.45589 55.64451 1.000 31.11054 3 ARG B N 1
ATOM 6241 C CA . ARG B 1 3 ? 91.99035 27.19510 56.33207 1.000 29.02996 3 ARG B CA 1
ATOM 6242 C C . ARG B 1 3 ? 90.51719 26.83377 56.17733 1.000 29.52779 3 ARG B C 1
ATOM 6243 O O . ARG B 1 3 ? 89.64255 27.60553 56.58367 1.000 27.33480 3 ARG B O 1
ATOM 6264 N N . VAL B 1 4 ? 90.24279 25.66126 55.60583 1.000 26.53150 4 VAL B N 1
ATOM 6265 C CA . VAL B 1 4 ? 88.88002 25.25045 55.28358 1.000 25.80204 4 VAL B CA 1
ATOM 6266 C C . VAL B 1 4 ? 88.61908 23.87254 55.87480 1.000 25.61052 4 VAL B C 1
ATOM 6267 O O . VAL B 1 4 ? 89.45963 22.97151 55.77344 1.000 23.08148 4 VAL B O 1
ATOM 6280 N N . LEU B 1 5 ? 87.45185 23.71633 56.49747 1.000 22.13458 5 LEU B N 1
ATOM 6281 C CA . LEU B 1 5 ? 87.00585 22.45048 57.06749 1.000 22.51768 5 LEU B CA 1
ATOM 6282 C C . LEU B 1 5 ? 85.79000 21.96609 56.29234 1.000 21.19306 5 LEU B C 1
ATOM 6283 O O . LEU B 1 5 ? 84.79932 22.69351 56.16911 1.000 21.77818 5 LEU B O 1
ATOM 6299 N N . ILE B 1 6 ? 85.86738 20.74447 55.77727 1.000 19.97121 6 ILE B N 1
ATOM 6300 C CA . ILE B 1 6 ? 84.75942 20.10720 55.07669 1.000 24.69034 6 ILE B CA 1
ATOM 6301 C C . ILE B 1 6 ? 84.09573 19.13554 56.04089 1.000 26.04857 6 ILE B C 1
ATOM 6302 O O . ILE B 1 6 ? 84.75979 18.25134 56.59784 1.000 23.41885 6 ILE B O 1
ATOM 6318 N N . ILE B 1 7 ? 82.79187 19.29682 56.24717 1.000 23.49265 7 ILE B N 1
ATOM 6319 C CA . ILE B 1 7 ? 82.00429 18.36129 57.04089 1.000 22.15714 7 ILE B CA 1
ATOM 6320 C C . ILE B 1 7 ? 81.16405 17.52888 56.08301 1.000 19.80942 7 ILE B C 1
ATOM 6321 O O . ILE B 1 7 ? 80.37668 18.07187 55.29779 1.000 22.57724 7 ILE B O 1
ATOM 6337 N N . GLY B 1 8 ? 81.32829 16.21153 56.15252 1.000 24.13518 8 GLY B N 1
ATOM 6338 C CA . GLY B 1 8 ? 80.60493 15.31351 55.27664 1.000 22.76766 8 GLY B CA 1
ATOM 6339 C C . GLY B 1 8 ? 81.52324 14.63832 54.28167 1.000 25.38488 8 GLY B C 1
ATOM 6340 O O . GLY B 1 8 ? 82.09470 15.29622 53.40654 1.000 25.83200 8 GLY B O 1
ATOM 6344 N N . ALA B 1 9 ? 81.67977 13.32403 54.41083 1.000 24.96780 9 ALA B N 1
ATOM 6345 C CA . ALA B 1 9 ? 82.55791 12.54113 53.55135 1.000 24.95669 9 ALA B CA 1
ATOM 6346 C C . ALA B 1 9 ? 81.75690 11.65724 52.59923 1.000 24.24419 9 ALA B C 1
ATOM 6347 O O . ALA B 1 9 ? 82.11042 10.50461 52.35130 1.000 23.28402 9 ALA B O 1
ATOM 6354 N N . GLY B 1 10 ? 80.66795 12.19056 52.05574 1.000 22.23413 10 GLY B N 1
ATOM 6355 C CA . GLY B 1 10 ? 79.85703 11.48363 51.08922 1.000 26.15725 10 GLY B CA 1
ATOM 6356 C C . GLY B 1 10 ? 80.26718 11.80059 49.66769 1.000 21.94300 10 GLY B C 1
ATOM 6357 O O . GLY B 1 10 ? 81.39443 12.21880 49.39316 1.000 22.77658 10 GLY B O 1
ATOM 6361 N N . GLY B 1 11 ? 79.32352 11.60098 48.74654 1.000 23.49874 11 GLY B N 1
ATOM 6362 C CA . GLY B 1 11 ? 79.60360 11.89462 47.34982 1.000 24.79460 11 GLY B CA 1
ATOM 6363 C C . GLY B 1 11 ? 79.96070 13.35128 47.12886 1.000 21.04898 11 GLY B C 1
ATOM 6364 O O . GLY B 1 11 ? 80.92585 13.67268 46.43129 1.000 25.07680 11 GLY B O 1
ATOM 6368 N N . VAL B 1 12 ? 79.19059 14.25724 47.72712 1.000 21.20897 12 VAL B N 1
ATOM 6369 C CA . VAL B 1 12 ? 79.46837 15.67720 47.54691 1.000 20.60146 12 VAL B CA 1
ATOM 6370 C C . VAL B 1 12 ? 80.78500 16.04748 48.21586 1.000 20.46369 12 VAL B C 1
ATOM 6371 O O . VAL B 1 12 ? 81.64687 16.69360 47.60884 1.000 18.61618 12 VAL B O 1
ATOM 6384 N N . GLY B 1 13 ? 80.96037 15.64679 49.47667 1.000 21.43891 13 GLY B N 1
ATOM 6385 C CA . GLY B 1 13 ? 82.20053 15.95381 50.16946 1.000 20.60143 13 GLY B CA 1
ATOM 6386 C C . GLY B 1 13 ? 83.42190 15.42427 49.44291 1.000 23.53266 13 GLY B C 1
ATOM 6387 O O . GLY B 1 13 ? 84.48235 16.05587 49.44511 1.000 19.77849 13 GLY B O 1
ATOM 6391 N N . THR B 1 14 ? 83.29382 14.25416 48.81505 1.000 23.23071 14 THR B N 1
ATOM 6392 C CA . THR B 1 14 ? 84.39453 13.73240 48.01457 1.000 19.75401 14 THR B CA 1
ATOM 6393 C C . THR B 1 14 ? 84.77362 14.71354 46.91385 1.000 23.20871 14 THR B C 1
ATOM 6394 O O . THR B 1 14 ? 85.96032 14.98149 46.68992 1.000 22.54603 14 THR B O 1
ATOM 6405 N N . VAL B 1 15 ? 83.77448 15.27041 46.22503 1.000 19.64401 15 VAL B N 1
ATOM 6406 C CA . VAL B 1 15 ? 84.04565 16.22348 45.15312 1.000 19.82087 15 VAL B CA 1
ATOM 6407 C C . VAL B 1 15 ? 84.61162 17.51917 45.71791 1.000 22.85519 15 VAL B C 1
ATOM 6408 O O . VAL B 1 15 ? 85.56731 18.08159 45.17014 1.000 22.75591 15 VAL B O 1
ATOM 6421 N N . VAL B 1 16 ? 84.02580 18.02485 46.80751 1.000 22.46534 16 VAL B N 1
ATOM 6422 C CA . VAL B 1 16 ? 84.51633 19.26611 47.40543 1.000 21.37975 16 VAL B CA 1
ATOM 6423 C C . VAL B 1 16 ? 85.99097 19.13208 47.76960 1.000 21.60324 16 VAL B C 1
ATOM 6424 O O . VAL B 1 16 ? 86.79824 20.02894 47.50053 1.000 22.09987 16 VAL B O 1
ATOM 6437 N N . ALA B 1 17 ? 86.36263 18.00928 48.38941 1.000 22.05526 17 ALA B N 1
ATOM 6438 C CA . ALA B 1 17 ? 87.75740 17.79397 48.76213 1.000 23.29110 17 ALA B CA 1
ATOM 6439 C C . ALA B 1 17 ? 88.66614 17.84636 47.53989 1.000 24.16559 17 ALA B C 1
ATOM 6440 O O . ALA B 1 17 ? 89.69647 18.53134 47.54541 1.000 22.54126 17 ALA B O 1
ATOM 6447 N N . HIS B 1 18 ? 88.30495 17.11421 46.48246 1.000 22.79484 18 HIS B N 1
ATOM 6448 C CA . HIS B 1 18 ? 89.09030 17.14735 45.25215 1.000 24.28647 18 HIS B CA 1
ATOM 6449 C C . HIS B 1 18 ? 89.26189 18.57672 44.75269 1.000 23.36166 18 HIS B C 1
ATOM 6450 O O . HIS B 1 18 ? 90.37657 19.01060 44.44324 1.000 23.40089 18 HIS B O 1
ATOM 6464 N N . LYS B 1 19 ? 88.16073 19.32872 44.67428 1.000 23.75780 19 LYS B N 1
ATOM 6465 C CA . LYS B 1 19 ? 88.22423 20.66061 44.07860 1.000 21.54921 19 LYS B CA 1
ATOM 6466 C C . LYS B 1 19 ? 88.97105 21.63065 44.98339 1.000 23.94853 19 LYS B C 1
ATOM 6467 O O . LYS B 1 19 ? 89.69819 22.50811 44.50145 1.000 23.14658 19 LYS B O 1
ATOM 6486 N N . VAL B 1 20 ? 88.80514 21.49293 46.29805 1.000 23.15751 20 VAL B N 1
ATOM 6487 C CA . VAL B 1 20 ? 89.58609 22.30755 47.22128 1.000 23.67678 20 VAL B CA 1
ATOM 6488 C C . VAL B 1 20 ? 91.07189 22.00695 47.05806 1.000 22.22749 20 VAL B C 1
ATOM 6489 O O . VAL B 1 20 ? 91.90246 22.92101 46.98525 1.000 26.01501 20 VAL B O 1
ATOM 6502 N N . ALA B 1 21 ? 91.42763 20.72405 46.96821 1.000 21.33617 21 ALA B N 1
ATOM 6503 C CA . ALA B 1 21 ? 92.82806 20.35790 46.78783 1.000 28.53028 21 ALA B CA 1
ATOM 6504 C C . ALA B 1 21 ? 93.39536 20.91754 45.48926 1.000 28.88545 21 ALA B C 1
ATOM 6505 O O . ALA B 1 21 ? 94.59430 21.20816 45.41066 1.000 26.46891 21 ALA B O 1
ATOM 6512 N N . GLN B 1 22 ? 92.55806 21.06784 44.46102 1.000 22.77222 22 GLN B N 1
ATOM 6513 C CA . GLN B 1 22 ? 93.01940 21.58350 43.17623 1.000 28.07430 22 GLN B CA 1
ATOM 6514 C C . GLN B 1 22 ? 93.31320 23.07809 43.19951 1.000 28.01249 22 GLN B C 1
ATOM 6515 O O . GLN B 1 22 ? 93.83893 23.60078 42.21072 1.000 27.25680 22 GLN B O 1
ATOM 6529 N N . ASN B 1 23 ? 92.96907 23.77737 44.28068 1.000 24.90000 23 ASN B N 1
ATOM 6530 C CA . ASN B 1 23 ? 93.16938 25.21956 44.39481 1.000 25.90364 23 ASN B CA 1
ATOM 6531 C C . ASN B 1 23 ? 93.89006 25.52583 45.70685 1.000 27.35255 23 ASN B C 1
ATOM 6532 O O . ASN B 1 23 ? 93.40795 26.27279 46.55714 1.000 26.10045 23 ASN B O 1
ATOM 6543 N N . ALA B 1 24 ? 95.07408 24.92963 45.86596 1.000 26.37330 24 ALA B N 1
ATOM 6544 C CA . ALA B 1 24 ? 95.83923 25.08359 47.09603 1.000 30.06819 24 ALA B CA 1
ATOM 6545 C C . ALA B 1 24 ? 96.41672 26.48279 47.25855 1.000 34.51788 24 ALA B C 1
ATOM 6546 O O . ALA B 1 24 ? 96.85612 26.82513 48.36094 1.000 34.56502 24 ALA B O 1
ATOM 6553 N N . ASP B 1 25 ? 96.42820 27.29834 46.20063 1.000 33.56218 25 ASP B N 1
ATOM 6554 C CA . ASP B 1 25 ? 96.79724 28.69821 46.37322 1.000 33.21811 25 ASP B CA 1
ATOM 6555 C C . ASP B 1 25 ? 95.76736 29.43571 47.22043 1.000 36.64108 25 ASP B C 1
ATOM 6556 O O . ASP B 1 25 ? 96.11179 30.39868 47.91411 1.000 34.41873 25 ASP B O 1
ATOM 6565 N N . VAL B 1 26 ? 94.51271 28.99599 47.18712 1.000 28.45444 26 VAL B N 1
ATOM 6566 C CA . VAL B 1 26 ? 93.46391 29.56733 48.01812 1.000 28.53884 26 VAL B CA 1
ATOM 6567 C C . VAL B 1 26 ? 93.26177 28.76239 49.29486 1.000 29.00406 26 VAL B C 1
ATOM 6568 O O . VAL B 1 26 ? 93.13244 29.33386 50.37841 1.000 28.49341 26 VAL B O 1
ATOM 6581 N N . PHE B 1 27 ? 93.23330 27.43676 49.17689 1.000 25.87128 27 PHE B N 1
ATOM 6582 C CA . PHE B 1 27 ? 92.94217 26.53775 50.29316 1.000 23.48692 27 PHE B CA 1
ATOM 6583 C C . PHE B 1 27 ? 94.26302 25.93997 50.76855 1.000 27.84962 27 PHE B C 1
ATOM 6584 O O . PHE B 1 27 ? 94.67547 24.86473 50.33465 1.000 27.25796 27 PHE B O 1
ATOM 6601 N N . THR B 1 28 ? 94.92573 26.65201 51.68298 1.000 26.16479 28 THR B N 1
ATOM 6602 C CA . THR B 1 28 ? 96.25992 26.27328 52.12985 1.000 29.72857 28 THR B CA 1
ATOM 6603 C C . THR B 1 28 ? 96.24593 25.16762 53.17632 1.000 33.36452 28 THR B C 1
ATOM 6604 O O . THR B 1 28 ? 97.25690 24.47585 53.34080 1.000 29.41409 28 THR B O 1
ATOM 6615 N N . ASP B 1 29 ? 95.13743 24.99555 53.89115 1.000 28.23602 29 ASP B N 1
ATOM 6616 C CA . ASP B 1 29 ? 95.02076 23.97942 54.92812 1.000 29.83342 29 ASP B CA 1
ATOM 6617 C C . ASP B 1 29 ? 93.61919 23.39840 54.87146 1.000 28.58828 29 ASP B C 1
ATOM 6618 O O . ASP B 1 29 ? 92.63522 24.14287 54.91478 1.000 28.33574 29 ASP B O 1
ATOM 6627 N N . ILE B 1 30 ? 93.53661 22.07296 54.77696 1.000 24.96084 30 ILE B N 1
ATOM 6628 C CA . ILE B 1 30 ? 92.29300 21.36794 54.49513 1.000 24.89324 30 ILE B CA 1
ATOM 6629 C C . ILE B 1 30 ? 92.11075 20.26439 55.52628 1.000 29.09628 30 ILE B C 1
ATOM 6630 O O . ILE B 1 30 ? 93.05420 19.51857 55.81642 1.000 27.76197 30 ILE B O 1
ATOM 6646 N N . MET B 1 31 ? 90.89871 20.15866 56.07155 1.000 28.43154 31 MET B N 1
ATOM 6647 C CA . MET B 1 31 ? 90.49955 19.03296 56.90545 1.000 26.07784 31 MET B CA 1
ATOM 6648 C C . MET B 1 31 ? 89.14004 18.52376 56.44845 1.000 24.97352 31 MET B C 1
ATOM 6649 O O . MET B 1 31 ? 88.27599 19.30947 56.04636 1.000 25.60817 31 MET B O 1
ATOM 6663 N N . ILE B 1 32 ? 88.95678 17.20658 56.51340 1.000 25.19795 32 ILE B N 1
ATOM 6664 C CA . ILE B 1 32 ? 87.67502 16.56389 56.24141 1.000 25.96883 32 ILE B CA 1
ATOM 6665 C C . ILE B 1 32 ? 87.24398 15.84294 57.51114 1.000 26.53803 32 ILE B C 1
ATOM 6666 O O . ILE B 1 32 ? 87.94055 14.93327 57.97744 1.000 28.12968 32 ILE B O 1
ATOM 6682 N N . ALA B 1 33 ? 86.09891 16.23390 58.06244 1.000 26.72957 33 ALA B N 1
ATOM 6683 C CA . ALA B 1 33 ? 85.55279 15.60251 59.25710 1.000 26.89142 33 ALA B CA 1
ATOM 6684 C C . ALA B 1 33 ? 84.15430 15.08099 58.96119 1.000 25.40395 33 ALA B C 1
ATOM 6685 O O . ALA B 1 33 ? 83.39901 15.70189 58.20723 1.000 24.32227 33 ALA B O 1
ATOM 6692 N N . SER B 1 34 ? 83.80848 13.93717 59.54986 1.000 23.41303 34 SER B N 1
ATOM 6693 C CA . SER B 1 34 ? 82.52925 13.30989 59.24616 1.000 24.67809 34 SER B CA 1
ATOM 6694 C C . SER B 1 34 ? 82.20103 12.27028 60.31164 1.000 24.27035 34 SER B C 1
ATOM 6695 O O . SER B 1 34 ? 83.02346 11.94109 61.16941 1.000 23.78897 34 SER B O 1
ATOM 6703 N N . ARG B 1 35 ? 80.96916 11.75897 60.24394 1.000 25.11423 35 ARG B N 1
ATOM 6704 C CA . ARG B 1 35 ? 80.50864 10.78982 61.23484 1.000 24.04970 35 ARG B CA 1
ATOM 6705 C C . ARG B 1 35 ? 81.33816 9.51247 61.19772 1.000 25.25921 35 ARG B C 1
ATOM 6706 O O . ARG B 1 35 ? 81.62501 8.92022 62.24514 1.000 26.54075 35 ARG B O 1
ATOM 6727 N N . THR B 1 36 ? 81.71777 9.06217 60.00460 1.000 26.34370 36 THR B N 1
ATOM 6728 C CA . THR B 1 36 ? 82.54600 7.87191 59.82925 1.000 29.72003 36 THR B CA 1
ATOM 6729 C C . THR B 1 36 ? 83.88254 8.32317 59.25321 1.000 27.09115 36 THR B C 1
ATOM 6730 O O . THR B 1 36 ? 83.97090 8.67319 58.07107 1.000 29.29678 36 THR B O 1
ATOM 6741 N N . LYS B 1 37 ? 84.91850 8.31596 60.09471 1.000 24.86833 37 LYS B N 1
ATOM 6742 C CA . LYS B 1 37 ? 86.20086 8.89295 59.70665 1.000 28.25941 37 LYS B CA 1
ATOM 6743 C C . LYS B 1 37 ? 86.86655 8.11842 58.57388 1.000 29.18455 37 LYS B C 1
ATOM 6744 O O . LYS B 1 37 ? 87.66368 8.69423 57.82601 1.000 28.52878 37 LYS B O 1
ATOM 6763 N N . SER B 1 38 ? 86.57229 6.82277 58.42996 1.000 27.10924 38 SER B N 1
ATOM 6764 C CA . SER B 1 38 ? 87.25229 6.03642 57.40381 1.000 31.25776 38 SER B CA 1
ATOM 6765 C C . SER B 1 38 ? 86.93842 6.56341 56.00831 1.000 27.50669 38 SER B C 1
ATOM 6766 O O . SER B 1 38 ? 87.79948 6.53763 55.12127 1.000 26.73403 38 SER B O 1
ATOM 6774 N N . LYS B 1 39 ? 85.70932 7.04447 55.79133 1.000 27.34622 39 LYS B N 1
ATOM 6775 C CA . LYS B 1 39 ? 85.38042 7.65344 54.50587 1.000 29.83300 39 LYS B CA 1
ATOM 6776 C C . LYS B 1 39 ? 86.19762 8.91670 54.26598 1.000 29.08310 39 LYS B C 1
ATOM 6777 O O . LYS B 1 39 ? 86.56115 9.21387 53.12069 1.000 23.33971 39 LYS B O 1
ATOM 6796 N N . CYS B 1 40 ? 86.48348 9.67541 55.32769 1.000 26.68130 40 CYS B N 1
ATOM 6797 C CA . CYS B 1 40 ? 87.38673 10.81422 55.20563 1.000 24.79847 40 CYS B CA 1
ATOM 6798 C C . CYS B 1 40 ? 88.75672 10.36139 54.71633 1.000 28.18769 40 CYS B C 1
ATOM 6799 O O . CYS B 1 40 ? 89.31306 10.92539 53.76582 1.000 28.69596 40 CYS B O 1
ATOM 6807 N N . ASP B 1 41 ? 89.31009 9.32560 55.34978 1.000 25.87931 41 ASP B N 1
ATOM 6808 C CA . ASP B 1 41 ? 90.64680 8.86803 54.99110 1.000 24.20694 41 ASP B CA 1
ATOM 6809 C C . ASP B 1 41 ? 90.67639 8.29402 53.58218 1.000 24.56888 41 ASP B C 1
ATOM 6810 O O . ASP B 1 41 ? 91.66919 8.45891 52.86513 1.000 25.49666 41 ASP B O 1
ATOM 6819 N N . ASP B 1 42 ? 89.59934 7.62177 53.16491 1.000 25.71149 42 ASP B N 1
ATOM 6820 C CA . ASP B 1 42 ? 89.51638 7.14600 51.78779 1.000 28.21285 42 ASP B CA 1
ATOM 6821 C C . ASP B 1 42 ? 89.66656 8.29744 50.80093 1.000 28.13127 42 ASP B C 1
ATOM 6822 O O . ASP B 1 42 ? 90.35286 8.16690 49.78057 1.000 25.23993 42 ASP B O 1
ATOM 6831 N N . ILE B 1 43 ? 89.00574 9.42554 51.07946 1.000 25.01107 43 ILE B N 1
ATOM 6832 C CA . ILE B 1 43 ? 89.07613 10.58362 50.19125 1.000 25.29965 43 ILE B CA 1
ATOM 6833 C C . ILE B 1 43 ? 90.50678 11.09388 50.09690 1.000 28.24220 43 ILE B C 1
ATOM 6834 O O . ILE B 1 43 ? 91.00973 11.39622 49.00703 1.000 25.65392 43 ILE B O 1
ATOM 6850 N N . VAL B 1 44 ? 91.17498 11.22014 51.24462 1.000 24.59842 44 VAL B N 1
ATOM 6851 C CA . VAL B 1 44 ? 92.55166 11.70419 51.25575 1.000 28.19022 44 VAL B CA 1
ATOM 6852 C C . VAL B 1 44 ? 93.44093 10.78600 50.42818 1.000 29.51590 44 VAL B C 1
ATOM 6853 O O . VAL B 1 44 ? 94.28806 11.24806 49.65273 1.000 27.23168 44 VAL B O 1
ATOM 6866 N N . LYS B 1 45 ? 93.25262 9.47173 50.56696 1.000 26.96825 45 LYS B N 1
ATOM 6867 C CA . LYS B 1 45 ? 94.04708 8.52401 49.79303 1.000 30.00818 45 LYS B CA 1
ATOM 6868 C C . LYS B 1 45 ? 93.74707 8.63673 48.30512 1.000 30.51003 45 LYS B C 1
ATOM 6869 O O . LYS B 1 45 ? 94.65871 8.55129 47.47440 1.000 30.68553 45 LYS B O 1
ATOM 6888 N N . ALA B 1 46 ? 92.47283 8.81650 47.94992 1.000 27.15999 46 ALA B N 1
ATOM 6889 C CA . ALA B 1 46 ? 92.11137 8.97528 46.54554 1.000 28.85419 46 ALA B CA 1
ATOM 6890 C C . ALA B 1 46 ? 92.74277 10.22760 45.95312 1.000 31.87112 46 ALA B C 1
ATOM 6891 O O . ALA B 1 46 ? 93.19157 10.22177 44.80015 1.000 29.26231 46 ALA B O 1
ATOM 6898 N N . ILE B 1 47 ? 92.77882 11.31627 46.72393 1.000 28.94685 47 ILE B N 1
ATOM 6899 C CA . ILE B 1 47 ? 93.37062 12.55204 46.22472 1.000 30.31442 47 ILE B CA 1
ATOM 6900 C C . ILE B 1 47 ? 94.88719 12.42980 46.15868 1.000 28.69162 47 ILE B C 1
ATOM 6901 O O . ILE B 1 47 ? 95.52647 13.02023 45.27998 1.000 27.97725 47 ILE B O 1
ATOM 6917 N N . GLY B 1 48 ? 95.48741 11.66280 47.06572 1.000 29.60780 48 GLY B N 1
ATOM 6918 C CA . GLY B 1 48 ? 96.92859 11.51098 47.07857 1.000 31.16207 48 GLY B CA 1
ATOM 6919 C C . GLY B 1 48 ? 97.66850 12.65170 47.73051 1.000 34.82545 48 GLY B C 1
ATOM 6920 O O . GLY B 1 48 ? 98.88161 12.78331 47.54036 1.000 34.28767 48 GLY B O 1
ATOM 6924 N N . ASN B 1 49 ? 96.96928 13.48354 48.49521 1.000 31.98580 49 ASN B N 1
ATOM 6925 C CA . ASN B 1 49 ? 97.56150 14.60031 49.22206 1.000 30.01038 49 ASN B CA 1
ATOM 6926 C C . ASN B 1 49 ? 97.57120 14.26189 50.70810 1.000 30.33773 49 ASN B C 1
ATOM 6927 O O . ASN B 1 49 ? 96.54213 14.41848 51.38401 1.000 28.03114 49 ASN B O 1
ATOM 6938 N N . PRO B 1 50 ? 98.69235 13.79366 51.26983 1.000 28.13495 50 PRO B N 1
ATOM 6939 C CA . PRO B 1 50 ? 98.68816 13.39410 52.68800 1.000 34.88013 50 PRO B CA 1
ATOM 6940 C C . PRO B 1 50 ? 98.55971 14.56199 53.64694 1.000 32.53646 50 PRO B C 1
ATOM 6941 O O . PRO B 1 50 ? 98.42395 14.33887 54.85612 1.000 29.56977 50 PRO B O 1
ATOM 6952 N N . ASN B 1 51 ? 98.58792 15.79518 53.15218 1.000 32.33460 51 ASN B N 1
ATOM 6953 C CA . ASN B 1 51 ? 98.49444 16.95828 54.02053 1.000 34.02626 51 ASN B CA 1
ATOM 6954 C C . ASN B 1 51 ? 97.06335 17.29677 54.40612 1.000 27.77570 51 ASN B C 1
ATOM 6955 O O . ASN B 1 51 ? 96.85939 18.19137 55.23266 1.000 29.15728 51 ASN B O 1
ATOM 6966 N N . ILE B 1 52 ? 96.07677 16.61379 53.83463 1.000 29.70146 52 ILE B N 1
ATOM 6967 C CA . ILE B 1 52 ? 94.68153 16.83017 54.20160 1.000 26.25627 52 ILE B CA 1
ATOM 6968 C C . ILE B 1 52 ? 94.40392 16.05582 55.48431 1.000 25.85546 52 ILE B C 1
ATOM 6969 O O . ILE B 1 52 ? 94.56004 14.83164 55.52525 1.000 27.06039 52 ILE B O 1
ATOM 6985 N N . LYS B 1 53 ? 93.99464 16.76624 56.53025 1.000 23.73825 53 LYS B N 1
ATOM 6986 C CA . LYS B 1 53 ? 93.71906 16.15370 57.82025 1.000 25.34546 53 LYS B CA 1
ATOM 6987 C C . LYS B 1 53 ? 92.29076 15.62041 57.86521 1.000 26.36378 53 LYS B C 1
ATOM 6988 O O . LYS B 1 53 ? 91.41099 16.06242 57.12484 1.000 22.88557 53 LYS B O 1
ATOM 7007 N N . THR B 1 54 ? 92.06618 14.65767 58.75445 1.000 28.11291 54 THR B N 1
ATOM 7008 C CA . THR B 1 54 ? 90.75490 14.05083 58.91387 1.000 27.48670 54 THR B CA 1
ATOM 7009 C C . THR B 1 54 ? 90.41014 13.96006 60.39368 1.000 30.45567 54 THR B C 1
ATOM 7010 O O . THR B 1 54 ? 91.28110 14.02688 61.26432 1.000 27.15715 54 THR B O 1
ATOM 7021 N N . ALA B 1 55 ? 89.11746 13.80619 60.66680 1.000 27.98220 55 ALA B N 1
ATOM 7022 C CA . ALA B 1 55 ? 88.63985 13.69145 62.03512 1.000 27.57878 55 ALA B CA 1
ATOM 7023 C C . ALA B 1 55 ? 87.24094 13.09885 62.02436 1.000 29.00529 55 ALA B C 1
ATOM 7024 O O . ALA B 1 55 ? 86.48960 13.26290 61.06000 1.000 28.24788 55 ALA B O 1
ATOM 7031 N N . GLN B 1 56 ? 86.91278 12.39320 63.10283 1.000 30.51977 56 GLN B N 1
ATOM 7032 C CA . GLN B 1 56 ? 85.55110 11.95431 63.36856 1.000 29.20669 56 GLN B CA 1
ATOM 7033 C C . GLN B 1 56 ? 84.83549 13.03422 64.16812 1.000 26.61269 56 GLN B C 1
ATOM 7034 O O . GLN B 1 56 ? 85.40648 13.61037 65.09827 1.000 28.72910 56 GLN B O 1
ATOM 7048 N N . VAL B 1 57 ? 83.58834 13.31401 63.80131 1.000 28.11874 57 VAL B N 1
ATOM 7049 C CA . VAL B 1 57 ? 82.77543 14.25380 64.56535 1.000 26.49315 57 VAL B CA 1
ATOM 7050 C C . VAL B 1 57 ? 81.30875 13.93671 64.32168 1.000 28.10053 57 VAL B C 1
ATOM 7051 O O . VAL B 1 57 ? 80.91273 13.55967 63.21339 1.000 26.45117 57 VAL B O 1
ATOM 7064 N N . ASP B 1 58 ? 80.50674 14.08762 65.37697 1.000 24.62301 58 ASP B N 1
ATOM 7065 C CA . ASP B 1 58 ? 79.05003 14.04541 65.28472 1.000 25.33630 58 ASP B CA 1
ATOM 7066 C C . ASP B 1 58 ? 78.56946 15.49004 65.20278 1.000 24.37893 58 ASP B C 1
ATOM 7067 O O . ASP B 1 58 ? 78.52211 16.20018 66.20887 1.000 24.89154 58 ASP B O 1
ATOM 7076 N N . ALA B 1 59 ? 78.22583 15.92358 63.99069 1.000 22.72858 59 ALA B N 1
ATOM 7077 C CA . ALA B 1 59 ? 77.79717 17.29138 63.72975 1.000 23.46080 59 ALA B CA 1
ATOM 7078 C C . ALA B 1 59 ? 76.38615 17.58803 64.22814 1.000 25.19061 59 ALA B C 1
ATOM 7079 O O . ALA B 1 59 ? 75.88255 18.68794 63.96802 1.000 23.89270 59 ALA B O 1
ATOM 7086 N N . ASP B 1 60 ? 75.73284 16.64190 64.90592 1.000 28.07749 60 ASP B N 1
ATOM 7087 C CA . ASP B 1 60 ? 74.52763 16.93506 65.67035 1.000 26.52882 60 ASP B CA 1
ATOM 7088 C C . ASP B 1 60 ? 74.84760 17.49889 67.04658 1.000 27.41839 60 ASP B C 1
ATOM 7089 O O . ASP B 1 60 ? 73.93211 17.93618 67.75086 1.000 26.18148 60 ASP B O 1
ATOM 7098 N N . ASN B 1 61 ? 76.12009 17.50220 67.43089 1.000 25.63299 61 ASN B N 1
ATOM 7099 C CA . ASN B 1 61 ? 76.56403 17.84452 68.77504 1.000 24.23243 61 ASN B CA 1
ATOM 7100 C C . ASN B 1 61 ? 77.35108 19.14507 68.70291 1.000 25.20978 61 ASN B C 1
ATOM 7101 O O . ASN B 1 61 ? 78.49460 19.15954 68.23539 1.000 24.68113 61 ASN B O 1
ATOM 7112 N N . VAL B 1 62 ? 76.73923 20.23359 69.17327 1.000 22.76368 62 VAL B N 1
ATOM 7113 C CA . VAL B 1 62 ? 77.37672 21.54245 69.07860 1.000 25.75469 62 VAL B CA 1
ATOM 7114 C C . VAL B 1 62 ? 78.71560 21.53483 69.80215 1.000 27.84937 62 VAL B C 1
ATOM 7115 O O . VAL B 1 62 ? 79.70559 22.09012 69.31037 1.000 27.33558 62 VAL B O 1
ATOM 7128 N N . ASP B 1 63 ? 78.77713 20.88663 70.96916 1.000 26.13653 63 ASP B N 1
ATOM 7129 C CA . ASP B 1 63 ? 80.00780 20.90292 71.75363 1.000 28.51846 63 ASP B CA 1
ATOM 7130 C C . ASP B 1 63 ? 81.14031 20.17265 71.03921 1.000 27.37579 63 ASP B C 1
ATOM 7131 O O . ASP B 1 63 ? 82.28289 20.64420 71.04109 1.000 30.08586 63 ASP B O 1
ATOM 7140 N N . GLU B 1 64 ? 80.85440 19.01292 70.44057 1.000 27.76786 64 GLU B N 1
ATOM 7141 C CA . GLU B 1 64 ? 81.87234 18.33088 69.64286 1.000 32.70218 64 GLU B CA 1
ATOM 7142 C C . GLU B 1 64 ? 82.36538 19.22377 68.51212 1.000 28.95570 64 GLU B C 1
ATOM 7143 O O . GLU B 1 64 ? 83.57105 19.29912 68.24426 1.000 27.74526 64 GLU B O 1
ATOM 7155 N N . LEU B 1 65 ? 81.43945 19.90068 67.83007 1.000 28.69262 65 LEU B N 1
ATOM 7156 C CA . LEU B 1 65 ? 81.81432 20.77201 66.72338 1.000 27.05366 65 LEU B CA 1
ATOM 7157 C C . LEU B 1 65 ? 82.69099 21.92406 67.19943 1.000 27.69817 65 LEU B C 1
ATOM 7158 O O . LEU B 1 65 ? 83.71255 22.23715 66.57778 1.000 27.44693 65 LEU B O 1
ATOM 7174 N N . VAL B 1 66 ? 82.30628 22.57298 68.30276 1.000 25.03781 66 VAL B N 1
ATOM 7175 C CA . VAL B 1 66 ? 83.08192 23.70991 68.79333 1.000 25.79467 66 VAL B CA 1
ATOM 7176 C C . VAL B 1 66 ? 84.50240 23.27711 69.13327 1.000 28.06200 66 VAL B C 1
ATOM 7177 O O . VAL B 1 66 ? 85.47131 23.98824 68.83819 1.000 26.66450 66 VAL B O 1
ATOM 7190 N N . ALA B 1 67 ? 84.64917 22.10613 69.76011 1.000 26.98841 67 ALA B N 1
ATOM 7191 C CA . ALA B 1 67 ? 85.97867 21.59854 70.08420 1.000 25.03156 67 ALA B CA 1
ATOM 7192 C C . ALA B 1 67 ? 86.79465 21.37065 68.81924 1.000 32.14842 67 ALA B C 1
ATOM 7193 O O . ALA B 1 67 ? 87.97528 21.73620 68.75298 1.000 31.60761 67 ALA B O 1
ATOM 7200 N N . LEU B 1 68 ? 86.18053 20.76016 67.80467 1.000 30.81465 68 LEU B N 1
ATOM 7201 C CA . LEU B 1 68 ? 86.85807 20.57931 66.52549 1.000 30.96103 68 LEU B CA 1
ATOM 7202 C C . LEU B 1 68 ? 87.24009 21.92378 65.91745 1.000 29.66311 68 LEU B C 1
ATOM 7203 O O . LEU B 1 68 ? 88.36486 22.10466 65.43655 1.000 31.43859 68 LEU B O 1
ATOM 7219 N N . PHE B 1 69 ? 86.31201 22.88468 65.93481 1.000 26.92881 69 PHE B N 1
ATOM 7220 C CA . PHE B 1 69 ? 86.58546 24.18933 65.33926 1.000 28.24386 69 PHE B CA 1
ATOM 7221 C C . PHE B 1 69 ? 87.69228 24.92097 66.09040 1.000 31.49082 69 PHE B C 1
ATOM 7222 O O . PHE B 1 69 ? 88.51194 25.61645 65.47855 1.000 29.36899 69 PHE B O 1
ATOM 7239 N N . ASN B 1 70 ? 87.72202 24.79343 67.41769 1.000 33.45468 70 ASN B N 1
ATOM 7240 C CA . ASN B 1 70 ? 88.77517 25.43033 68.19926 1.000 32.32020 70 ASN B CA 1
ATOM 7241 C C . ASN B 1 70 ? 90.11785 24.73331 68.03093 1.000 37.89348 70 ASN B C 1
ATOM 7242 O O . ASN B 1 70 ? 91.16017 25.36467 68.23820 1.000 33.72440 70 ASN B O 1
ATOM 7253 N N . ASP B 1 71 ? 90.11258 23.45221 67.65815 1.000 34.05210 71 ASP B N 1
ATOM 7254 C CA . ASP B 1 71 ? 91.35123 22.72961 67.38997 1.000 35.93636 71 ASP B CA 1
ATOM 7255 C C . ASP B 1 71 ? 91.92660 23.10676 66.02617 1.000 36.41062 71 ASP B C 1
ATOM 7256 O O . ASP B 1 71 ? 93.05099 23.60976 65.93374 1.000 33.25382 71 ASP B O 1
ATOM 7265 N N . PHE B 1 72 ? 91.16297 22.87245 64.95213 1.000 33.61159 72 PHE B N 1
ATOM 7266 C CA . PHE B 1 72 ? 91.67586 23.09479 63.60234 1.000 31.78565 72 PHE B CA 1
ATOM 7267 C C . PHE B 1 72 ? 91.63717 24.56377 63.19875 1.000 32.53232 72 PHE B C 1
ATOM 7268 O O . PHE B 1 72 ? 92.43157 24.98727 62.35038 1.000 29.90181 72 PHE B O 1
ATOM 7285 N N . LYS B 1 73 ? 90.72894 25.34665 63.77931 1.000 29.00701 73 LYS B N 1
ATOM 7286 C CA . LYS B 1 73 ? 90.62824 26.77859 63.51512 1.000 29.79546 73 LYS B CA 1
ATOM 7287 C C . LYS B 1 73 ? 90.39608 27.06241 62.03631 1.000 31.02189 73 LYS B C 1
ATOM 7288 O O . LYS B 1 73 ? 91.20016 27.75947 61.40448 1.000 30.65105 73 LYS B O 1
ATOM 7307 N N . PRO B 1 74 ? 89.31755 26.54990 61.44996 1.000 31.84481 74 PRO B N 1
ATOM 7308 C CA . PRO B 1 74 ? 88.99898 26.90885 60.06545 1.000 30.31490 74 PRO B CA 1
ATOM 7309 C C . PRO B 1 74 ? 88.45980 28.32603 59.97919 1.000 27.44492 74 PRO B C 1
ATOM 7310 O O . PRO B 1 74 ? 87.90383 28.86312 60.93918 1.000 29.00653 74 PRO B O 1
ATOM 7321 N N . GLU B 1 75 ? 88.63212 28.93600 58.80883 1.000 26.92630 75 GLU B N 1
ATOM 7322 C CA . GLU B 1 75 ? 87.98840 30.21431 58.54407 1.000 26.30154 75 GLU B CA 1
ATOM 7323 C C . GLU B 1 75 ? 86.59201 30.03745 57.96701 1.000 26.54908 75 GLU B C 1
ATOM 7324 O O . GLU B 1 75 ? 85.72386 30.88952 58.19015 1.000 25.50810 75 GLU B O 1
ATOM 7336 N N . MET B 1 76 ? 86.35441 28.95161 57.23403 1.000 25.61781 76 MET B N 1
ATOM 7337 C CA . MET B 1 76 ? 85.01441 28.60303 56.78834 1.000 24.12827 76 MET B CA 1
ATOM 7338 C C . MET B 1 76 ? 84.82728 27.09942 56.89222 1.000 24.57436 76 MET B C 1
ATOM 7339 O O . MET B 1 76 ? 85.75883 26.32621 56.65041 1.000 20.72051 76 MET B O 1
ATOM 7353 N N . VAL B 1 77 ? 83.61701 26.69225 57.25101 1.000 21.36376 77 VAL B N 1
ATOM 7354 C CA . VAL B 1 77 ? 83.22004 25.29262 57.23196 1.000 19.74204 77 VAL B CA 1
ATOM 7355 C C . VAL B 1 77 ? 82.26337 25.10661 56.06543 1.000 22.02396 77 VAL B C 1
ATOM 7356 O O . VAL B 1 77 ? 81.31427 25.88417 55.89880 1.000 20.13353 77 VAL B O 1
ATOM 7369 N N . ILE B 1 78 ? 82.54906 24.11585 55.22976 1.000 20.54691 78 ILE B N 1
ATOM 7370 C CA . ILE B 1 78 ? 81.67272 23.72097 54.13551 1.000 20.60566 78 ILE B CA 1
ATOM 7371 C C . ILE B 1 78 ? 80.86656 22.52975 54.63167 1.000 21.93012 78 ILE B C 1
ATOM 7372 O O . ILE B 1 78 ? 81.39738 21.42149 54.76826 1.000 21.66048 78 ILE B O 1
ATOM 7388 N N . ASN B 1 79 ? 79.58831 22.75962 54.91767 1.000 20.49496 79 ASN B N 1
ATOM 7389 C CA . ASN B 1 79 ? 78.70040 21.72085 55.42989 1.000 19.47428 79 ASN B CA 1
ATOM 7390 C C . ASN B 1 79 ? 78.08840 20.98818 54.24400 1.000 20.13164 79 ASN B C 1
ATOM 7391 O O . ASN B 1 79 ? 77.15345 21.47964 53.60573 1.000 18.4444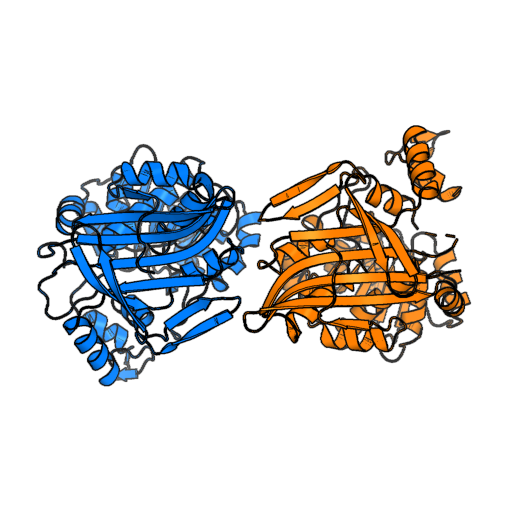7 79 ASN B O 1
ATOM 7402 N N . VAL B 1 80 ? 78.62774 19.81145 53.93650 1.000 21.17759 80 VAL B N 1
ATOM 7403 C CA . VAL B 1 80 ? 77.99938 18.92333 52.96694 1.000 21.79464 80 VAL B CA 1
ATOM 7404 C C . VAL B 1 80 ? 77.67975 17.61557 53.67866 1.000 22.86362 80 VAL B C 1
ATOM 7405 O O . VAL B 1 80 ? 77.82652 16.52252 53.11705 1.000 21.69263 80 VAL B O 1
ATOM 7418 N N . ALA B 1 81 ? 77.25657 17.73240 54.93524 1.000 19.26691 81 ALA B N 1
ATOM 7419 C CA . ALA B 1 81 ? 76.55282 16.65639 55.61675 1.000 23.08622 81 ALA B CA 1
ATOM 7420 C C . ALA B 1 81 ? 75.09227 16.73797 55.19121 1.000 24.14593 81 ALA B C 1
ATOM 7421 O O . ALA B 1 81 ? 74.78573 17.29955 54.13428 1.000 23.17175 81 ALA B O 1
ATOM 7428 N N . LEU B 1 82 ? 74.19229 16.21343 55.98865 1.000 23.23160 82 LEU B N 1
ATOM 7429 C CA . LEU B 1 82 ? 72.79377 16.22855 55.59278 1.000 19.97075 82 LEU B CA 1
ATOM 7430 C C . LEU B 1 82 ? 72.12141 17.51856 56.04067 1.000 20.13750 82 LEU B C 1
ATOM 7431 O O . LEU B 1 82 ? 72.65261 18.25226 56.87918 1.000 21.10369 82 LEU B O 1
ATOM 7447 N N . PRO B 1 83 ? 70.95026 17.83681 55.48162 1.000 20.90155 83 PRO B N 1
ATOM 7448 C CA . PRO B 1 83 ? 70.22526 19.03190 55.94208 1.000 21.21035 83 PRO B CA 1
ATOM 7449 C C . PRO B 1 83 ? 69.97701 19.04954 57.43822 1.000 20.02371 83 PRO B C 1
ATOM 7450 O O . PRO B 1 83 ? 69.88785 20.13319 58.03116 1.000 18.66249 83 PRO B O 1
ATOM 7461 N N . TYR B 1 84 ? 69.86255 17.87473 58.06823 1.000 19.66598 84 TYR B N 1
ATOM 7462 C CA . TYR B 1 84 ? 69.56336 17.80373 59.49415 1.000 23.06204 84 TYR B CA 1
ATOM 7463 C C . TYR B 1 84 ? 70.61920 18.49101 60.34952 1.000 22.16172 84 TYR B C 1
ATOM 7464 O O . TYR B 1 84 ? 70.32511 18.87663 61.48654 1.000 21.98069 84 TYR B O 1
ATOM 7482 N N . GLN B 1 85 ? 71.84384 18.62234 59.84585 1.000 22.10697 85 GLN B N 1
ATOM 7483 C CA . GLN B 1 85 ? 72.95432 19.17677 60.60784 1.000 18.45562 85 GLN B CA 1
ATOM 7484 C C . GLN B 1 85 ? 73.12822 20.67948 60.41316 1.000 19.40189 85 GLN B C 1
ATOM 7485 O O . GLN B 1 85 ? 74.02377 21.26889 61.02995 1.000 21.77022 85 GLN B O 1
ATOM 7499 N N . ASP B 1 86 ? 72.28636 21.31326 59.59455 1.000 21.81034 86 ASP B N 1
ATOM 7500 C CA . ASP B 1 86 ? 72.48374 22.72128 59.26164 1.000 20.43817 86 ASP B CA 1
ATOM 7501 C C . ASP B 1 86 ? 72.54620 23.59319 60.51238 1.000 20.91435 86 ASP B C 1
ATOM 7502 O O . ASP B 1 86 ? 73.44137 24.43467 60.65099 1.000 20.05590 86 ASP B O 1
ATOM 7511 N N . LEU B 1 87 ? 71.58085 23.42950 61.42244 1.000 20.73266 87 LEU B N 1
ATOM 7512 C CA . LEU B 1 87 ? 71.45136 24.37247 62.53192 1.000 23.34058 87 LEU B CA 1
ATOM 7513 C C . LEU B 1 87 ? 72.48874 24.12750 63.62293 1.000 20.04810 87 LEU B C 1
ATOM 7514 O O . LEU B 1 87 ? 73.03530 25.08471 64.18027 1.000 21.41432 87 LEU B O 1
ATOM 7530 N N . THR B 1 88 ? 72.76371 22.86696 63.96570 1.000 21.66904 88 THR B N 1
ATOM 7531 C CA . THR B 1 88 ? 73.79314 22.61466 64.96906 1.000 19.36810 88 THR B CA 1
ATOM 7532 C C . THR B 1 88 ? 75.15519 23.09569 64.47854 1.000 24.28946 88 THR B C 1
ATOM 7533 O O . THR B 1 88 ? 75.96528 23.59644 65.26596 1.000 21.90574 88 THR B O 1
ATOM 7544 N N . ILE B 1 89 ? 75.42297 22.96996 63.17659 1.000 19.88131 89 ILE B N 1
ATOM 7545 C CA . ILE B 1 89 ? 76.69237 23.46344 62.65043 1.000 16.36999 89 ILE B CA 1
ATOM 7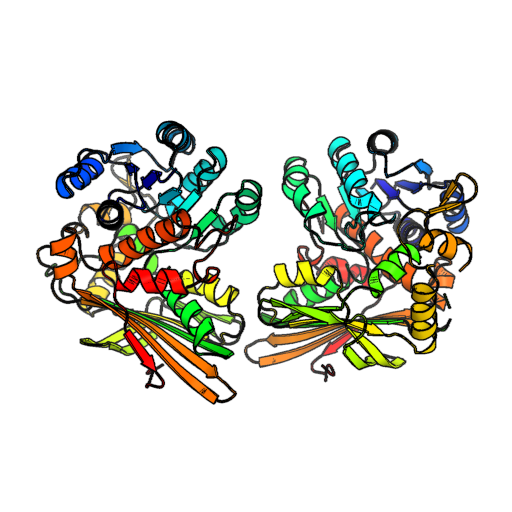546 C C . ILE B 1 89 ? 76.73004 24.98893 62.69493 1.000 19.64478 89 ILE B C 1
ATOM 7547 O O . ILE B 1 89 ? 77.75904 25.58704 63.03008 1.000 18.40944 89 ILE B O 1
ATOM 7563 N N . MET B 1 90 ? 75.61443 25.64610 62.37060 1.000 19.97322 90 MET B N 1
ATOM 7564 C CA . MET B 1 90 ? 75.58111 27.10321 62.45971 1.000 21.16247 90 MET B CA 1
ATOM 7565 C C . MET B 1 90 ? 75.77934 27.57308 63.89724 1.000 21.39948 90 MET B C 1
ATOM 7566 O O . MET B 1 90 ? 76.49498 28.55098 64.14267 1.000 27.58677 90 MET B O 1
ATOM 7580 N N . GLU B 1 91 ? 75.15640 26.88934 64.86154 1.000 26.33931 91 GLU B N 1
ATOM 7581 C CA . GLU B 1 91 ? 75.38231 27.21275 66.26915 1.000 25.58731 91 GLU B CA 1
ATOM 7582 C C . GLU B 1 91 ? 76.86511 27.14715 66.61164 1.000 27.31720 91 GLU B C 1
ATOM 7583 O O . GLU B 1 91 ? 77.41922 28.06789 67.22563 1.000 27.37955 91 GLU B O 1
ATOM 7595 N N . ALA B 1 92 ? 77.52241 26.04914 66.23397 1.000 22.33353 92 ALA B N 1
ATOM 7596 C CA . ALA B 1 92 ? 78.94900 25.91705 66.50219 1.000 24.30667 92 ALA B CA 1
ATOM 7597 C C . ALA B 1 92 ? 79.74192 27.01105 65.79904 1.000 27.42265 92 ALA B C 1
ATOM 7598 O O . ALA B 1 92 ? 80.70411 27.54878 66.35942 1.000 23.94360 92 ALA B O 1
ATOM 7605 N N . CYS B 1 93 ? 79.34989 27.36183 64.57141 1.000 23.65840 93 CYS B N 1
ATOM 7606 C CA . CYS B 1 93 ? 80.04535 28.43100 63.86175 1.000 26.28694 93 CYS B CA 1
ATOM 7607 C C . CYS B 1 93 ? 79.98654 29.74091 64.63809 1.000 26.77495 93 CYS B C 1
ATOM 7608 O O . CYS B 1 93 ? 80.99381 30.45121 64.75029 1.000 24.98665 93 CYS B O 1
ATOM 7616 N N . LEU B 1 94 ? 78.81496 30.07780 65.18106 1.000 24.83509 94 LEU B N 1
ATOM 7617 C CA . LEU B 1 94 ? 78.68581 31.30090 65.96629 1.000 29.49572 94 LEU B CA 1
ATOM 7618 C C . LEU B 1 94 ? 79.60772 31.27270 67.17835 1.000 30.12531 94 LEU B C 1
ATOM 7619 O O . LEU B 1 94 ? 80.29768 32.25403 67.47419 1.000 28.80587 94 LEU B O 1
ATOM 7635 N N . LYS B 1 95 ? 79.62377 30.15075 67.90038 1.000 27.99281 95 LYS B N 1
ATOM 7636 C CA . LYS B 1 95 ? 80.37829 30.08909 69.14717 1.000 32.63287 95 LYS B CA 1
ATOM 7637 C C . LYS B 1 95 ? 81.88112 30.07827 68.90361 1.000 32.73325 95 LYS B C 1
ATOM 7638 O O . LYS B 1 95 ? 82.63803 30.63153 69.70861 1.000 30.67347 95 LYS B O 1
ATOM 7657 N N . ALA B 1 96 ? 82.33175 29.46215 67.81231 1.000 30.26651 96 ALA B N 1
ATOM 7658 C CA . ALA B 1 96 ? 83.74926 29.39225 67.48453 1.000 30.07047 96 ALA B CA 1
ATOM 7659 C C . ALA B 1 96 ? 84.17424 30.44811 66.47258 1.000 29.42571 96 ALA B C 1
ATOM 7660 O O . ALA B 1 96 ? 85.33713 30.45583 66.05740 1.000 30.13336 96 ALA B O 1
ATOM 7667 N N . GLU B 1 97 ? 83.25993 31.32782 66.06170 1.000 31.24263 97 GLU B N 1
ATOM 7668 C CA . GLU B 1 97 ? 83.56194 32.43098 65.15283 1.000 27.89862 97 GLU B CA 1
ATOM 7669 C C . GLU B 1 97 ? 84.15910 31.90565 63.84496 1.000 31.08636 97 GLU B C 1
ATOM 7670 O O . GLU B 1 97 ? 85.26411 32.26550 63.43288 1.000 27.79312 97 GLU B O 1
ATOM 7682 N N . VAL B 1 98 ? 83.38284 31.03922 63.19322 1.000 25.48319 98 VAL B N 1
ATOM 7683 C CA . VAL B 1 98 ? 83.73901 30.42105 61.92226 1.000 26.05148 98 VAL B CA 1
ATOM 7684 C C . VAL B 1 98 ? 82.64807 30.74552 60.91115 1.000 28.67717 98 VAL B C 1
ATOM 7685 O O . VAL B 1 98 ? 81.45967 30.74917 61.25015 1.000 25.61413 98 VAL B O 1
ATOM 7698 N N . ASN B 1 99 ? 83.04987 31.00764 59.67015 1.000 26.08286 99 ASN B N 1
ATOM 7699 C CA . ASN B 1 99 ? 82.09296 31.28028 58.60769 1.000 23.33049 99 ASN B CA 1
ATOM 7700 C C . ASN B 1 99 ? 81.51864 29.96778 58.06974 1.000 22.79557 99 ASN B C 1
ATOM 7701 O O . ASN B 1 99 ? 82.02940 28.87951 58.34413 1.000 25.88272 99 ASN B O 1
ATOM 7712 N N . TYR B 1 100 ? 80.43228 30.07395 57.29964 1.000 23.14476 100 TYR B N 1
ATOM 7713 C CA . TYR B 1 100 ? 79.58049 28.92249 57.02530 1.000 20.36940 100 TYR B CA 1
ATOM 7714 C C . TYR B 1 100 ? 79.10186 28.90027 55.58060 1.000 18.66333 100 TYR B C 1
ATOM 7715 O O . TYR B 1 100 ? 78.82392 29.94652 54.98835 1.000 19.56292 100 TYR B O 1
ATOM 7733 N N . LEU B 1 101 ? 78.99505 27.68996 55.02789 1.000 20.17882 101 LEU B N 1
ATOM 7734 C CA . LEU B 1 101 ? 78.43281 27.46506 53.70147 1.000 21.68258 101 LEU B CA 1
ATOM 7735 C C . LEU B 1 101 ? 77.78672 26.08634 53.67849 1.000 18.19219 101 LEU B C 1
ATOM 7736 O O . LEU B 1 101 ? 78.34117 25.13552 54.23331 1.000 20.14277 101 LEU B O 1
ATOM 7752 N N . ASP B 1 102 ? 76.61876 25.97520 53.04079 1.000 17.99363 102 ASP B N 1
ATOM 7753 C CA . ASP B 1 102 ? 76.00753 24.66801 52.82331 1.000 17.84416 102 ASP B CA 1
ATOM 7754 C C . ASP B 1 102 ? 75.37755 24.64179 51.43250 1.000 19.57007 102 ASP B C 1
ATOM 7755 O O . ASP B 1 102 ? 75.45589 25.61109 50.66839 1.000 19.38775 102 ASP B O 1
ATOM 7764 N N . THR B 1 103 ? 74.78995 23.49550 51.08634 1.000 21.68332 103 THR B N 1
ATOM 7765 C CA . THR B 1 103 ? 74.18644 23.29042 49.77764 1.000 20.57880 103 THR B CA 1
ATOM 7766 C C . THR B 1 103 ? 72.72014 22.89213 49.85298 1.000 21.08150 103 THR B C 1
ATOM 7767 O O . THR B 1 103 ? 72.12175 22.59676 48.81252 1.000 20.30155 103 THR B O 1
ATOM 7778 N N . ALA B 1 104 ? 72.12919 22.86615 51.04421 1.000 18.93641 104 ALA B N 1
ATOM 7779 C CA . ALA B 1 104 ? 70.73827 22.47175 51.20435 1.000 21.02492 104 ALA B CA 1
ATOM 7780 C C . ALA B 1 104 ? 70.24926 23.01892 52.53531 1.000 19.87415 104 ALA B C 1
ATOM 7781 O O . ALA B 1 104 ? 70.97310 22.96047 53.53132 1.000 19.22868 104 ALA B O 1
ATOM 7788 N N . ASN B 1 105 ? 69.02918 23.55197 52.54765 1.000 19.49940 105 ASN B N 1
ATOM 7789 C CA . ASN B 1 105 ? 68.52242 24.18600 53.75326 1.000 20.81905 105 ASN B CA 1
ATOM 7790 C C . ASN B 1 105 ? 67.90976 23.13998 54.68574 1.000 23.20632 105 ASN B C 1
ATOM 7791 O O . ASN B 1 105 ? 67.84034 21.94629 54.37743 1.000 21.35937 105 ASN B O 1
ATOM 7802 N N . TYR B 1 106 ? 67.47519 23.60013 55.85549 1.000 20.20880 106 TYR B N 1
ATOM 7803 C CA . TYR B 1 106 ? 67.17109 22.70649 56.96125 1.000 19.27910 106 TYR B CA 1
ATOM 7804 C C . TYR B 1 106 ? 65.81786 22.03520 56.79977 1.000 21.60877 106 TYR B C 1
ATOM 7805 O O . TYR B 1 106 ? 64.82547 22.67099 56.43312 1.000 21.66533 106 TYR B O 1
ATOM 7823 N N . GLU B 1 107 ? 65.78820 20.73839 57.08760 1.000 20.71596 107 GLU B N 1
ATOM 7824 C CA . GLU B 1 107 ? 64.55340 20.03169 57.36794 1.000 24.51880 107 GLU B CA 1
ATOM 7825 C C . GLU B 1 107 ? 64.76928 19.16035 58.59829 1.000 28.47383 107 GLU B C 1
ATOM 7826 O O . GLU B 1 107 ? 65.83904 18.55671 58.75257 1.000 27.95494 107 GLU B O 1
ATOM 7838 N N . PRO B 1 108 ? 63.79852 19.09472 59.50278 1.000 24.44273 108 PRO B N 1
ATOM 7839 C CA . PRO B 1 108 ? 63.94949 18.22016 60.66878 1.000 31.26287 108 PRO B CA 1
ATOM 7840 C C . PRO B 1 108 ? 63.85611 16.75668 60.26514 1.000 34.35275 108 PRO B C 1
ATOM 7841 O O . PRO B 1 108 ? 63.33221 16.40532 59.20641 1.000 33.70364 108 PRO B O 1
ATOM 7852 N N . LYS B 1 109 ? 64.39723 15.89447 61.13039 1.000 38.91058 109 LYS B N 1
ATOM 7853 C CA . LYS B 1 109 ? 64.45752 14.47105 60.81060 1.000 44.46462 109 LYS B CA 1
ATOM 7854 C C . LYS B 1 109 ? 63.07160 13.83795 60.75866 1.000 38.55784 109 LYS B C 1
ATOM 7855 O O . LYS B 1 109 ? 62.86743 12.86361 60.02626 1.000 42.18784 109 LYS B O 1
ATOM 7874 N N . ASP B 1 110 ? 62.10880 14.37254 61.50999 1.000 39.76610 110 ASP B N 1
ATOM 7875 C CA . ASP B 1 110 ? 60.78084 13.78181 61.60363 1.000 42.38676 110 ASP B CA 1
ATOM 7876 C C . ASP B 1 110 ? 59.75233 14.48763 60.72302 1.000 45.20721 110 ASP B C 1
ATOM 7877 O O . ASP B 1 110 ? 58.54722 14.29738 60.92103 1.000 38.87411 110 ASP B O 1
ATOM 7886 N N . GLU B 1 111 ? 60.19488 15.28992 59.75390 1.000 44.58195 111 GLU B N 1
ATOM 7887 C CA . GLU B 1 111 ? 59.25989 16.00924 58.88980 1.000 37.09324 111 GLU B CA 1
ATOM 7888 C C . GLU B 1 111 ? 59.96625 16.39620 57.60044 1.000 35.14284 111 GLU B C 1
ATOM 7889 O O . GLU B 1 111 ? 60.95771 17.13198 57.63560 1.000 34.66239 111 GLU B O 1
ATOM 7901 N N . ALA B 1 112 ? 59.45278 15.91901 56.46598 1.000 34.47752 112 ALA B N 1
ATOM 7902 C CA . ALA B 1 112 ? 60.04580 16.21976 55.16135 1.000 36.52124 112 ALA B CA 1
ATOM 7903 C C . ALA B 1 112 ? 59.45582 17.52026 54.61219 1.000 35.34948 112 ALA B C 1
ATOM 7904 O O . ALA B 1 112 ? 58.73758 17.55483 53.61112 1.000 36.00731 112 ALA B O 1
ATOM 7911 N N . HIS B 1 113 ? 59.77285 18.60981 55.30828 1.000 32.44438 113 HIS B N 1
ATOM 7912 C CA . HIS B 1 113 ? 59.45082 19.95569 54.84855 1.000 32.00796 113 HIS B CA 1
ATOM 7913 C C . HIS B 1 113 ? 60.64054 20.84889 55.15397 1.000 31.58546 113 HIS B C 1
ATOM 7914 O O . HIS B 1 113 ? 61.06722 20.94233 56.30957 1.000 28.27613 113 HIS B O 1
ATOM 7928 N N . PHE B 1 114 ? 61.17798 21.49123 54.12386 1.000 27.27984 114 PHE B N 1
ATOM 7929 C CA . PHE B 1 114 ? 62.32204 22.37667 54.26127 1.000 26.25250 114 PHE B CA 1
ATOM 7930 C C . PHE B 1 114 ? 61.91316 23.79699 53.89696 1.000 25.24895 114 PHE B C 1
ATOM 7931 O O . PHE B 1 114 ? 61.03169 24.01481 53.05926 1.000 26.61158 114 PHE B O 1
ATOM 7948 N N . GLU B 1 115 ? 62.55621 24.76174 54.54615 1.000 26.08442 115 GLU B N 1
ATOM 7949 C CA . GLU B 1 115 ? 62.27522 26.17402 54.32587 1.000 24.29288 115 GLU B CA 1
ATOM 7950 C C . GLU B 1 115 ? 63.41415 26.97386 54.93780 1.000 23.18307 115 GLU B C 1
ATOM 7951 O O . GLU B 1 115 ? 64.17049 26.46763 55.77079 1.000 24.12797 115 GLU B O 1
ATOM 7963 N N . TYR B 1 116 ? 63.52064 28.23307 54.52955 1.000 21.71531 116 TYR B N 1
ATOM 7964 C CA . TYR B 1 116 ? 64.66595 29.03682 54.92584 1.000 20.12367 116 TYR B CA 1
ATOM 7965 C C . TYR B 1 116 ? 64.49096 29.74128 56.26552 1.000 23.47041 116 TYR B C 1
ATOM 7966 O O . TYR B 1 116 ? 65.48104 30.24405 56.80604 1.000 21.80659 116 TYR B O 1
ATOM 7984 N N . SER B 1 117 ? 63.27724 29.77544 56.82297 1.000 23.66693 117 SER B N 1
ATOM 7985 C CA . SER B 1 117 ? 63.06575 30.47387 58.08774 1.000 24.62145 117 SER B CA 1
ATOM 7986 C C . SER B 1 117 ? 64.07923 30.04483 59.14054 1.000 22.10016 117 SER B C 1
ATOM 7987 O O . SER B 1 117 ? 64.63925 30.88631 59.85204 1.000 22.63448 117 SER B O 1
ATOM 7995 N N . TRP B 1 118 ? 64.32892 28.73621 59.25037 1.000 19.74595 118 TRP B N 1
ATOM 7996 C CA . TRP B 1 118 ? 65.19873 28.22592 60.30638 1.000 25.62873 118 TRP B CA 1
ATOM 7997 C C . TRP B 1 118 ? 66.56819 28.88902 60.27414 1.000 24.26105 118 TRP B C 1
ATOM 7998 O O . TRP B 1 118 ? 67.12573 29.23642 61.32268 1.000 25.40360 118 TRP B O 1
ATOM 8019 N N . GLN B 1 119 ? 67.13762 29.04660 59.08146 1.000 19.88272 119 GLN B N 1
ATOM 8020 C CA . GLN B 1 119 ? 68.48674 29.57644 58.93159 1.000 20.53123 119 GLN B CA 1
ATOM 8021 C C . GLN B 1 119 ? 68.50299 31.09487 58.82674 1.000 20.48871 119 GLN B C 1
ATOM 8022 O O . GLN B 1 119 ? 69.41035 31.74134 59.36310 1.000 20.15397 119 GLN B O 1
ATOM 8036 N N . TRP B 1 120 ? 67.50546 31.67829 58.15986 1.000 20.55229 120 TRP B N 1
ATOM 8037 C CA . TRP B 1 120 ? 67.37320 33.13037 58.14835 1.000 18.53095 120 TRP B CA 1
ATOM 8038 C C . TRP B 1 120 ? 67.30898 33.69695 59.56121 1.000 20.18851 120 TRP B C 1
ATOM 8039 O O . TRP B 1 120 ? 67.74570 34.82930 59.79876 1.000 24.94161 120 TRP B O 1
ATOM 8060 N N . ALA B 1 121 ? 66.76159 32.93005 60.50579 1.000 22.17484 121 ALA B N 1
ATOM 8061 C CA . ALA B 1 121 ? 66.66920 33.37975 61.89049 1.000 23.56930 121 ALA B CA 1
ATOM 8062 C C . ALA B 1 121 ? 68.02712 33.73280 62.48519 1.000 26.19797 121 ALA B C 1
ATOM 8063 O O . ALA B 1 121 ? 68.08292 34.45212 63.48985 1.000 26.13325 121 ALA B O 1
ATOM 8070 N N . TYR B 1 122 ? 69.11678 33.24056 61.89932 1.000 22.23154 122 TYR B N 1
ATOM 8071 C CA . TYR B 1 122 ? 70.46171 33.47367 62.41086 1.000 25.66242 122 TYR B CA 1
ATOM 8072 C C . TYR B 1 122 ? 71.11082 34.72663 61.83631 1.000 21.17017 122 TYR B C 1
ATOM 8073 O O . TYR B 1 122 ? 72.27327 35.00004 62.14870 1.000 26.78694 122 TYR B O 1
ATOM 8091 N N . HIS B 1 123 ? 70.38663 35.50298 61.02933 1.000 23.25379 123 HIS B N 1
ATOM 8092 C CA . HIS B 1 123 ? 71.01081 36.59781 60.29263 1.000 22.80140 123 HIS B CA 1
ATOM 8093 C C . HIS B 1 123 ? 71.69563 37.59448 61.22604 1.000 22.77166 123 HIS B C 1
ATOM 8094 O O . HIS B 1 123 ? 72.87235 37.92621 61.03836 1.000 22.99597 123 HIS B O 1
ATOM 8108 N N . GLU B 1 124 ? 70.97218 38.09902 62.23000 1.000 24.36727 124 GLU B N 1
ATOM 8109 C CA . GLU B 1 124 ? 71.51978 39.18039 63.04883 1.000 27.55641 124 GLU B CA 1
ATOM 8110 C C . GLU B 1 124 ? 72.66581 38.69052 63.92808 1.000 25.27808 124 GLU B C 1
ATOM 8111 O O . GLU B 1 124 ? 73.65139 39.41062 64.13028 1.000 27.59920 124 GLU B O 1
ATOM 8123 N N . ARG B 1 125 ? 72.55772 37.47417 64.46431 1.000 24.52979 125 ARG B N 1
ATOM 8124 C CA . ARG B 1 125 ? 73.66053 36.91645 65.23998 1.000 25.35110 125 ARG B CA 1
ATOM 8125 C C . ARG B 1 125 ? 74.92068 36.80341 64.39287 1.000 24.89251 125 ARG B C 1
ATOM 8126 O O . ARG B 1 125 ? 76.00293 37.22645 64.81212 1.000 25.09984 125 ARG B O 1
ATOM 8147 N N . PHE B 1 126 ? 74.80175 36.22690 63.19308 1.000 24.21315 126 PHE B N 1
ATOM 8148 C CA . PHE B 1 126 ? 75.95856 36.14163 62.30831 1.000 22.83032 126 PHE B CA 1
ATOM 8149 C C . PHE B 1 126 ? 76.49174 37.52782 61.97147 1.000 23.19720 126 PHE B C 1
ATOM 8150 O O . PHE B 1 126 ? 77.70685 37.75590 61.97948 1.000 22.35879 126 PHE B O 1
ATOM 8167 N N . LYS B 1 127 ? 75.59504 38.46783 61.67705 1.000 24.50628 127 LYS B N 1
ATOM 8168 C CA . LYS B 1 127 ? 76.02021 39.81376 61.31295 1.000 24.95238 127 LYS B CA 1
ATOM 8169 C C . LYS B 1 127 ? 76.79810 40.47388 62.44639 1.000 25.84427 127 LYS B C 1
ATOM 8170 O O . LYS B 1 127 ? 77.91061 40.97346 62.24215 1.000 26.96653 127 LYS B O 1
ATOM 8189 N N . GLU B 1 128 ? 76.23445 40.48383 63.65517 1.000 28.81909 128 GLU B N 1
ATOM 8190 C CA . GLU B 1 128 ? 76.91186 41.16986 64.75119 1.000 34.10687 128 GLU B CA 1
ATOM 8191 C C . GLU B 1 128 ? 78.22994 40.49661 65.11635 1.000 31.47786 128 GLU B C 1
ATOM 8192 O O . GLU B 1 128 ? 79.10830 41.15420 65.68280 1.000 32.63236 128 GLU B O 1
ATOM 8204 N N . ALA B 1 129 ? 78.39737 39.21675 64.78923 1.000 28.69616 129 ALA B N 1
ATOM 8205 C CA . ALA B 1 129 ? 79.66283 38.52319 64.99110 1.000 27.17507 129 ALA B CA 1
ATOM 8206 C C . ALA B 1 129 ? 80.61786 38.68565 63.81560 1.000 27.23166 129 ALA B C 1
ATOM 8207 O O . ALA B 1 129 ? 81.73164 38.15401 63.86312 1.000 27.62237 129 ALA B O 1
ATOM 8214 N N . GLY B 1 130 ? 80.21692 39.41222 62.77440 1.000 26.17418 130 GLY B N 1
ATOM 8215 C CA . GLY B 1 130 ? 81.05833 39.58094 61.60672 1.000 27.67985 130 GLY B CA 1
ATOM 8216 C C . GLY B 1 130 ? 81.24403 38.33098 60.77896 1.000 27.21362 130 GLY B C 1
ATOM 8217 O O . GLY B 1 130 ? 82.21513 38.23873 60.02374 1.000 29.17361 130 GLY B O 1
ATOM 8221 N N . LEU B 1 131 ? 80.33806 37.36542 60.89417 1.000 25.86562 131 LEU B N 1
ATOM 8222 C CA . LEU B 1 131 ? 80.45902 36.08865 60.20716 1.000 24.17508 131 LEU B CA 1
ATOM 8223 C C . LEU B 1 131 ? 79.52242 36.04361 59.00871 1.000 25.71461 131 LEU B C 1
ATOM 8224 O O . LEU B 1 131 ? 78.39238 36.53809 59.06841 1.000 22.96127 131 LEU B O 1
ATOM 8240 N N . THR B 1 132 ? 80.00186 35.44492 57.92308 1.000 24.20386 132 THR B N 1
ATOM 8241 C CA . THR B 1 132 ? 79.21828 35.26472 56.70964 1.000 23.98345 132 THR B CA 1
ATOM 8242 C C . THR B 1 132 ? 78.71312 33.83110 56.62940 1.000 21.29056 132 THR B C 1
ATOM 8243 O O . THR B 1 132 ? 79.47990 32.88414 56.83656 1.000 21.25471 132 THR B O 1
ATOM 8254 N N . ALA B 1 133 ? 77.42558 33.67954 56.33447 1.000 19.56887 133 ALA B N 1
ATOM 8255 C CA . ALA B 1 133 ? 76.82882 32.39092 56.01728 1.000 21.60983 133 ALA B CA 1
ATOM 8256 C C . ALA B 1 133 ? 76.31844 32.43959 54.58369 1.000 21.20175 133 ALA B C 1
ATOM 8257 O O . ALA B 1 133 ? 75.61440 33.38121 54.20143 1.000 19.57630 133 ALA B O 1
ATOM 8264 N N . ILE B 1 134 ? 76.68260 31.43205 53.79809 1.000 18.68574 134 ILE B N 1
ATOM 8265 C CA . ILE B 1 134 ? 76.29848 31.31994 52.39483 1.000 18.36624 134 ILE B CA 1
ATOM 8266 C C . ILE B 1 134 ? 75.42284 30.08048 52.27425 1.000 16.71817 134 ILE B C 1
ATOM 8267 O O . ILE B 1 134 ? 75.91935 28.95381 52.38140 1.000 17.33293 134 ILE B O 1
ATOM 8283 N N . LEU B 1 135 ? 74.12847 30.27804 52.03886 1.000 18.80056 135 LEU B N 1
ATOM 8284 C CA . LEU B 1 135 ? 73.17565 29.17658 52.03921 1.000 17.81008 135 LEU B CA 1
ATOM 8285 C C . LEU B 1 135 ? 72.95534 28.64238 50.63162 1.000 15.90774 135 LEU B C 1
ATOM 8286 O O . LEU B 1 135 ? 72.91584 29.40686 49.66459 1.000 17.67889 135 LEU B O 1
ATOM 8302 N N . GLY B 1 136 ? 72.79800 27.32297 50.52840 1.000 16.26378 136 GLY B N 1
ATOM 8303 C CA . GLY B 1 136 ? 72.36641 26.69704 49.29294 1.000 18.47204 136 GLY B CA 1
ATOM 8304 C C . GLY B 1 136 ? 73.28138 26.91887 48.10624 1.000 19.58643 136 GLY B C 1
ATOM 8305 O O . GLY B 1 136 ? 72.81377 27.24174 47.00938 1.000 17.24140 136 GLY B O 1
ATOM 8309 N N . CYS B 1 137 ? 74.57955 26.71164 48.29887 1.000 19.62686 137 CYS B N 1
ATOM 8310 C CA . CYS B 1 137 ? 75.56836 26.96763 47.25188 1.000 19.81553 137 CYS B CA 1
ATOM 8311 C C . CYS B 1 137 ? 76.05225 25.65762 46.62757 1.000 20.77551 137 CYS B C 1
ATOM 8312 O O . CYS B 1 137 ? 77.24172 25.34250 46.61849 1.000 17.87137 137 CYS B O 1
ATOM 8320 N N . GLY B 1 138 ? 75.09905 24.88538 46.11915 1.000 19.93947 138 GLY B N 1
ATOM 8321 C CA . GLY B 1 138 ? 75.34540 23.74274 45.24893 1.000 20.11102 138 GLY B CA 1
ATOM 8322 C C . GLY B 1 138 ? 75.09212 24.10907 43.80183 1.000 19.13895 138 GLY B C 1
ATOM 8323 O O . GLY B 1 138 ? 75.40216 25.22139 43.36153 1.000 16.36801 138 GLY B O 1
ATOM 8327 N N . PHE B 1 139 ? 74.49044 23.18374 43.05036 1.000 18.92463 139 PHE B N 1
ATOM 8328 C CA . PHE B 1 139 ? 74.07317 23.57760 41.70897 1.000 19.61618 139 PHE B CA 1
ATOM 8329 C C . PHE B 1 139 ? 72.62659 24.05701 41.68543 1.000 19.07346 139 PHE B C 1
ATOM 8330 O O . PHE B 1 139 ? 72.33866 25.12913 41.15218 1.000 17.60692 139 PHE B O 1
ATOM 8347 N N . ASP B 1 140 ? 71.70303 23.28325 42.25145 1.000 19.14316 140 ASP B N 1
ATOM 8348 C CA . ASP B 1 140 ? 70.32016 23.72953 42.40430 1.000 22.84419 140 ASP B CA 1
ATOM 8349 C C . ASP B 1 140 ? 69.77738 23.18162 43.71849 1.000 19.60998 140 ASP B C 1
ATOM 8350 O O . ASP B 1 140 ? 69.38832 22.00515 43.79580 1.000 21.35709 140 ASP B O 1
ATOM 8359 N N . PRO B 1 141 ? 69.74166 24.00099 44.78327 1.000 19.12606 141 PRO B N 1
ATOM 8360 C CA . PRO B 1 141 ? 70.11417 25.42155 44.85984 1.000 18.46830 141 PRO B CA 1
ATOM 8361 C C . PRO B 1 141 ? 71.59729 25.70379 44.67108 1.000 17.01136 141 PRO B C 1
ATOM 8362 O O . PRO B 1 141 ? 72.46308 24.85674 44.89955 1.000 17.27965 141 PRO B O 1
ATOM 8373 N N . GLY B 1 142 ? 71.88702 26.93201 44.25573 1.000 16.84173 142 GLY B N 1
ATOM 8374 C CA . GLY B 1 142 ? 73.24374 27.40854 44.09638 1.000 17.86234 142 GLY B CA 1
ATOM 8375 C C . GLY B 1 142 ? 73.44689 28.05666 42.74532 1.000 17.54248 142 GLY B C 1
ATOM 8376 O O . GLY B 1 142 ? 73.05420 29.20741 42.52702 1.000 18.68152 142 GLY B O 1
ATOM 8380 N N . VAL B 1 143 ? 74.05480 27.31642 41.81895 1.000 17.84348 143 VAL B N 1
ATOM 8381 C CA . VAL B 1 143 ? 74.29760 27.86888 40.49279 1.000 16.84232 143 VAL B CA 1
ATOM 8382 C C . VAL B 1 143 ? 72.99614 28.35090 39.86226 1.000 16.95932 143 VAL B C 1
ATOM 8383 O O . VAL B 1 143 ? 72.99637 29.31033 39.08288 1.000 18.53950 143 VAL B O 1
ATOM 8396 N N . SER B 1 144 ? 71.86482 27.73092 40.20768 1.000 17.07631 144 SER B N 1
ATOM 8397 C CA . SER B 1 144 ? 70.59804 28.16948 39.62551 1.000 17.02939 144 SER B CA 1
ATOM 8398 C C . SER B 1 144 ? 70.25609 29.59655 40.04431 1.000 17.22717 144 SER B C 1
ATOM 8399 O O . SER B 1 144 ? 69.69818 30.36719 39.25323 1.000 14.34795 144 SER B O 1
ATOM 8407 N N . GLY B 1 145 ? 70.57029 29.96774 41.28863 1.000 18.25118 145 GLY B N 1
ATOM 8408 C CA . GLY B 1 145 ? 70.34082 31.33612 41.71748 1.000 17.53734 145 GLY B CA 1
ATOM 8409 C C . GLY B 1 145 ? 71.41539 32.28404 41.23978 1.000 17.53385 145 GLY B C 1
ATOM 8410 O O . GLY B 1 145 ? 71.15591 33.47746 41.05167 1.000 18.06331 145 GLY B O 1
ATOM 8414 N N . ILE B 1 146 ? 72.63134 31.77285 41.04533 1.000 16.98867 146 ILE B N 1
ATOM 8415 C CA . ILE B 1 146 ? 73.71046 32.57741 40.48608 1.000 15.70093 146 ILE B CA 1
ATOM 8416 C C . ILE B 1 146 ? 73.44604 32.86166 39.00943 1.000 19.77519 146 ILE B C 1
ATOM 8417 O O . ILE B 1 146 ? 73.63861 33.98995 38.53654 1.000 18.01457 146 ILE B O 1
ATOM 8433 N N . TYR B 1 147 ? 72.98026 31.85180 38.26484 1.000 16.63583 147 TYR B N 1
ATOM 8434 C CA . TYR B 1 147 ? 72.52386 32.07217 36.89613 1.000 15.17535 147 TYR B CA 1
ATOM 8435 C C . TYR B 1 147 ? 71.46545 33.16735 36.84701 1.000 19.71980 147 TYR B C 1
ATOM 8436 O O . TYR B 1 147 ? 71.48661 34.03608 35.96662 1.000 17.24604 147 TYR B O 1
ATOM 8454 N N . THR B 1 148 ? 70.49670 33.10872 37.76655 1.000 16.43844 148 THR B N 1
ATOM 8455 C CA . THR B 1 148 ? 69.40581 34.07821 37.75113 1.000 19.76893 148 THR B CA 1
ATOM 8456 C C . THR B 1 148 ? 69.90776 35.48229 38.07302 1.000 20.23565 148 THR B C 1
ATOM 8457 O O . THR B 1 148 ? 69.49961 36.45561 37.42788 1.000 17.76164 148 THR B O 1
ATOM 8468 N N . ALA B 1 149 ? 70.78536 35.60859 39.07234 1.000 19.83694 149 ALA B N 1
ATOM 8469 C CA . ALA B 1 149 ? 71.38620 36.90465 39.37381 1.000 19.60840 149 ALA B CA 1
ATOM 8470 C C . ALA B 1 149 ? 72.18865 37.42932 38.18869 1.000 18.99245 149 ALA B C 1
ATOM 8471 O O . ALA B 1 149 ? 72.18650 38.63349 37.90503 1.000 19.61463 149 ALA B O 1
ATOM 8478 N N . TYR B 1 150 ? 72.89940 36.53513 37.50048 1.000 17.07720 150 TYR B N 1
ATOM 8479 C CA . TYR B 1 150 ? 73.67258 36.91850 36.32447 1.000 18.68016 150 TYR B CA 1
ATOM 8480 C C . TYR B 1 150 ? 72.76828 37.47161 35.23207 1.000 20.20390 150 TYR B C 1
ATOM 8481 O O . TYR B 1 150 ? 73.08130 38.49457 34.61152 1.000 21.01590 150 TYR B O 1
ATOM 8499 N N . ALA B 1 151 ? 71.63616 36.81272 34.98583 1.000 18.81439 151 ALA B N 1
ATOM 8500 C CA . ALA B 1 151 ? 70.69305 37.31438 33.99296 1.000 18.99495 151 ALA B CA 1
ATOM 8501 C C . ALA B 1 151 ? 70.14103 38.67541 34.40372 1.000 21.09420 151 ALA B C 1
ATOM 8502 O O . ALA B 1 151 ? 70.06653 39.60134 33.58848 1.000 21.43622 151 ALA B O 1
ATOM 8509 N N . ALA B 1 152 ? 69.74311 38.81201 35.67096 1.000 19.82611 152 ALA B N 1
ATOM 8510 C CA . ALA B 1 152 ? 69.22223 40.08618 36.15541 1.000 20.45470 152 ALA B CA 1
ATOM 8511 C C . ALA B 1 152 ? 70.25932 41.19398 36.04475 1.000 24.69900 152 ALA B C 1
ATOM 8512 O O . ALA B 1 152 ? 69.90597 42.35489 35.80647 1.000 23.08544 152 ALA B O 1
ATOM 8519 N N . LYS B 1 153 ? 71.54073 40.85760 36.19925 1.000 22.00657 153 LYS B N 1
ATOM 8520 C CA . LYS B 1 153 ? 72.58005 41.87852 36.18361 1.000 22.11664 153 LYS B CA 1
ATOM 8521 C C . LYS B 1 153 ? 72.87132 42.38342 34.77423 1.000 21.53203 153 LYS B C 1
ATOM 8522 O O . LYS B 1 153 ? 73.12463 43.57900 34.58370 1.000 22.67709 153 LYS B O 1
ATOM 8541 N N . HIS B 1 154 ? 72.84391 41.50041 33.77620 1.000 23.37838 154 HIS B N 1
ATOM 8542 C CA . HIS B 1 154 ? 73.37473 41.82732 32.45822 1.000 23.10414 154 HIS B CA 1
ATOM 8543 C C . HIS B 1 154 ? 72.33727 41.90009 31.34946 1.000 22.56084 154 HIS B C 1
ATOM 8544 O O . HIS B 1 154 ? 72.53151 42.66475 30.40257 1.000 23.48880 154 HIS B O 1
ATOM 8558 N N . TYR B 1 155 ? 71.24899 41.13239 31.42742 1.000 20.57880 155 TYR B N 1
ATOM 8559 C CA . TYR B 1 155 ? 70.37449 40.94777 30.27958 1.000 21.99751 155 TYR B CA 1
ATOM 8560 C C . TYR B 1 155 ? 68.94110 41.41485 30.47537 1.000 23.93687 155 TYR B C 1
ATOM 8561 O O . TYR B 1 155 ? 68.22645 41.55741 29.47725 1.000 25.26705 155 TYR B O 1
ATOM 8579 N N . PHE B 1 156 ? 68.49371 41.65137 31.70626 1.000 21.52443 156 PHE B N 1
ATOM 8580 C CA . PHE B 1 156 ? 67.09457 41.96675 31.95900 1.000 22.89875 156 PHE B CA 1
ATOM 8581 C C . PHE B 1 156 ? 66.96237 43.19441 32.84470 1.000 23.05421 156 PHE B C 1
ATOM 8582 O O . PHE B 1 156 ? 67.66094 43.31807 33.85574 1.000 21.54589 156 PHE B O 1
ATOM 8599 N N . ASP B 1 157 ? 66.06510 44.09990 32.45188 1.000 22.44332 157 ASP B N 1
ATOM 8600 C CA . ASP B 1 157 ? 65.55707 45.09249 33.39053 1.000 20.54796 157 ASP B CA 1
ATOM 8601 C C . ASP B 1 157 ? 64.67572 44.43180 34.44488 1.000 23.84564 157 ASP B C 1
ATOM 8602 O O . ASP B 1 157 ? 64.80660 44.71559 35.64248 1.000 21.66674 157 ASP B O 1
ATOM 8611 N N . GLU B 1 158 ? 63.78315 43.53663 34.01851 1.000 20.53883 158 GLU B N 1
ATOM 8612 C CA . GLU B 1 158 ? 62.89922 42.80826 34.92342 1.000 20.65279 158 GLU B CA 1
ATOM 8613 C C . GLU B 1 158 ? 62.84752 41.34578 34.51172 1.000 20.24049 158 GLU B C 1
ATOM 8614 O O . GLU B 1 158 ? 62.50381 41.03721 33.36672 1.000 21.95159 158 GLU B O 1
ATOM 8626 N N . ILE B 1 159 ? 63.16622 40.45168 35.44203 1.000 18.97570 159 ILE B N 1
ATOM 8627 C CA . ILE B 1 159 ? 62.89510 39.03013 35.25912 1.000 21.74330 159 ILE B CA 1
ATOM 8628 C C . ILE B 1 159 ? 61.44704 38.76812 35.65653 1.000 20.64113 159 ILE B C 1
ATOM 8629 O O . ILE B 1 159 ? 61.03646 39.07601 36.78013 1.000 22.02407 159 ILE B O 1
ATOM 8645 N N . GLN B 1 160 ? 60.67254 38.19216 34.73728 1.000 16.26788 160 GLN B N 1
ATOM 8646 C CA . GLN B 1 160 ? 59.25135 37.96041 34.95268 1.000 17.66812 160 GLN B CA 1
ATOM 8647 C C . GLN B 1 160 ? 58.88167 36.49342 35.06541 1.000 18.42474 160 GLN B C 1
ATOM 8648 O O . GLN B 1 160 ? 57.95937 36.16175 35.81201 1.000 19.29810 160 GLN B O 1
ATOM 8662 N N . TYR B 1 161 ? 59.57512 35.61165 34.34975 1.000 20.33041 161 TYR B N 1
ATOM 8663 C CA . TYR B 1 161 ? 59.31616 34.18018 34.39503 1.000 21.80403 161 TYR B CA 1
ATOM 8664 C C . TYR B 1 161 ? 60.63719 33.45762 34.58649 1.000 21.74261 161 TYR B C 1
ATOM 8665 O O . TYR B 1 161 ? 61.58986 33.69175 33.83490 1.000 21.54207 161 TYR B O 1
ATOM 8683 N N . LEU B 1 162 ? 60.68959 32.59745 35.60070 1.000 20.66122 162 LEU B N 1
ATOM 8684 C CA . LEU B 1 162 ? 61.85776 31.78508 35.91509 1.000 19.40140 162 LEU B CA 1
ATOM 8685 C C . LEU B 1 162 ? 61.43484 30.32492 35.90384 1.000 18.06326 162 LEU B C 1
ATOM 8686 O O . LEU B 1 162 ? 60.50698 29.93942 36.62154 1.000 17.43309 162 LEU B O 1
ATOM 8702 N N . ASP B 1 163 ? 62.10916 29.52081 35.08912 1.000 17.48896 163 ASP B N 1
ATOM 8703 C CA . ASP B 1 163 ? 61.87396 28.08308 35.02328 1.000 18.08306 163 ASP B CA 1
ATOM 8704 C C . ASP B 1 163 ? 63.22233 27.38715 35.12411 1.000 17.88390 163 ASP B C 1
ATOM 8705 O O . ASP B 1 163 ? 64.04285 27.47244 34.20358 1.000 18.60899 163 ASP B O 1
ATOM 8714 N N . ILE B 1 164 ? 63.45640 26.73603 36.25573 1.000 18.51137 164 ILE B N 1
ATOM 8715 C CA . ILE B 1 164 ? 64.66030 25.94920 36.48144 1.000 17.42780 164 ILE B CA 1
ATOM 8716 C C . ILE B 1 164 ? 64.39474 24.53666 35.98071 1.000 15.85949 164 ILE B C 1
ATOM 8717 O O . ILE B 1 164 ? 63.35265 23.94776 36.28985 1.000 18.39305 164 ILE B O 1
ATOM 8733 N N . VAL B 1 165 ? 65.32519 23.99803 35.19485 1.000 15.80398 165 VAL B N 1
ATOM 8734 C CA . VAL B 1 165 ? 65.16370 22.69727 34.55153 1.000 17.03286 165 VAL B CA 1
ATOM 8735 C C . VAL B 1 165 ? 66.36691 21.83050 34.89540 1.000 19.07294 165 VAL B C 1
ATOM 8736 O O . VAL B 1 165 ? 67.51502 22.27396 34.77438 1.000 18.83344 165 VAL B O 1
ATOM 8749 N N . ASP B 1 166 ? 66.10379 20.59827 35.32390 1.000 19.01158 166 ASP B N 1
ATOM 8750 C CA . ASP B 1 166 ? 67.13952 19.69887 35.82613 1.000 19.80221 166 ASP B CA 1
ATOM 8751 C C . ASP B 1 166 ? 66.92452 18.32242 35.21234 1.000 17.16976 166 ASP B C 1
ATOM 8752 O O . ASP B 1 166 ? 65.99231 17.60767 35.59462 1.000 18.30540 166 ASP B O 1
ATOM 8761 N N . CYS B 1 167 ? 67.79582 17.93714 34.28561 1.000 18.44907 167 CYS B N 1
ATOM 8762 C CA . CYS B 1 167 ? 67.72859 16.62922 33.64779 1.000 21.59656 167 CYS B CA 1
ATOM 8763 C C . CYS B 1 167 ? 68.98575 15.83214 33.96362 1.000 22.73862 167 CYS B C 1
ATOM 8764 O O . CYS B 1 167 ? 70.10217 16.32743 33.78465 1.000 23.34868 167 CYS B O 1
ATOM 8772 N N . ASN B 1 168 ? 68.80270 14.60482 34.43626 1.000 24.96874 168 ASN B N 1
ATOM 8773 C CA . ASN B 1 168 ? 69.88661 13.63231 34.55471 1.000 25.30782 168 ASN B CA 1
ATOM 8774 C C . ASN B 1 168 ? 69.62221 12.57361 33.48936 1.000 29.17741 168 ASN B C 1
ATOM 8775 O O . ASN B 1 168 ? 68.75117 11.71505 33.65929 1.000 27.16116 168 ASN B O 1
ATOM 8786 N N . ALA B 1 169 ? 70.36116 12.65567 32.38378 1.000 29.09461 169 ALA B N 1
ATOM 8787 C CA . ALA B 1 169 ? 70.17144 11.78039 31.23397 1.000 28.65320 169 ALA B CA 1
ATOM 8788 C C . ALA B 1 169 ? 71.03368 10.52816 31.28750 1.000 35.68449 169 ALA B C 1
ATOM 8789 O O . ALA B 1 169 ? 70.98434 9.71887 30.35518 1.000 39.15293 169 ALA B O 1
ATOM 8796 N N . GLY B 1 170 ? 71.81137 10.34639 32.34810 1.000 32.71651 170 GLY B N 1
ATOM 8797 C CA . GLY B 1 170 ? 72.73887 9.23885 32.42336 1.000 38.46451 170 GLY B CA 1
ATOM 8798 C C . GLY B 1 170 ? 72.08773 7.87264 32.44366 1.000 41.14985 170 GLY B C 1
ATOM 8799 O O . GLY B 1 170 ? 70.86043 7.75084 32.38842 1.000 42.18187 170 GLY B O 1
ATOM 8803 N N . ASN B 1 171 ? 72.91584 6.83582 32.51801 1.000 39.02589 171 ASN B N 1
ATOM 8804 C CA . ASN B 1 171 ? 72.44344 5.46055 32.60546 1.000 47.57188 171 ASN B CA 1
ATOM 8805 C C . ASN B 1 171 ? 73.36990 4.66849 33.52383 1.000 47.58909 171 ASN B C 1
ATOM 8806 O O . ASN B 1 171 ? 74.57627 4.59053 33.28330 1.000 45.59130 171 ASN B O 1
ATOM 8817 N N . ASN B 1 181 ? 72.41070 10.83629 48.26566 1.000 37.90466 181 ASN B N 1
ATOM 8818 C CA . ASN B 1 181 ? 71.82463 10.22891 49.45866 1.000 35.49304 181 ASN B CA 1
ATOM 8819 C C . ASN B 1 181 ? 70.33629 9.95433 49.23336 1.000 40.63485 181 ASN B C 1
ATOM 8820 O O . ASN B 1 181 ? 69.53941 10.89079 49.15383 1.000 38.94364 181 ASN B O 1
ATOM 8831 N N . PRO B 1 182 ? 69.95201 8.67594 49.13094 1.000 43.05055 182 PRO B N 1
ATOM 8832 C CA . PRO B 1 182 ? 68.54684 8.36685 48.81994 1.000 42.92680 182 PRO B CA 1
ATOM 8833 C C . PRO B 1 182 ? 67.57805 8.77164 49.91438 1.000 35.88017 182 PRO B C 1
ATOM 8834 O O . PRO B 1 182 ? 66.39116 8.96114 49.62027 1.000 34.55552 182 PRO B O 1
ATOM 8845 N N . GLU B 1 183 ? 68.03509 8.91262 51.16146 1.000 36.13052 183 GLU B N 1
ATOM 8846 C CA . GLU B 1 183 ? 67.13864 9.35845 52.22305 1.000 39.86493 183 GLU B CA 1
ATOM 8847 C C . GLU B 1 183 ? 66.65548 10.77910 51.95881 1.000 43.35451 183 GLU B C 1
ATOM 8848 O O . GLU B 1 183 ? 65.44763 11.04323 51.93064 1.000 39.82448 183 GLU B O 1
ATOM 8860 N N . ILE B 1 184 ? 67.59046 11.71173 51.76321 1.000 41.62555 184 ILE B N 1
ATOM 8861 C CA . ILE B 1 184 ? 67.20466 13.08273 51.44996 1.000 43.56221 184 ILE B CA 1
ATOM 8862 C C . ILE B 1 184 ? 66.63736 13.16713 50.03910 1.000 43.03453 184 ILE B C 1
ATOM 8863 O O . ILE B 1 184 ? 65.75650 13.99098 49.76534 1.000 47.03805 184 ILE B O 1
ATOM 8879 N N . ASN B 1 185 ? 67.11454 12.31690 49.12743 1.000 43.33371 185 ASN B N 1
ATOM 8880 C CA . ASN B 1 185 ? 66.64955 12.37134 47.74484 1.000 37.76653 185 ASN B CA 1
ATOM 8881 C C . ASN B 1 185 ? 65.17559 11.99494 47.64417 1.000 42.20015 185 ASN B C 1
ATOM 8882 O O . ASN B 1 185 ? 64.38734 12.69506 46.99710 1.000 35.25919 185 ASN B O 1
ATOM 8893 N N . ILE B 1 186 ? 64.78541 10.88723 48.27995 1.000 32.75472 186 ILE B N 1
ATOM 8894 C CA . ILE B 1 186 ? 63.40155 10.42865 48.19814 1.000 33.06462 186 ILE B CA 1
ATOM 8895 C C . ILE B 1 186 ? 62.47445 11.34593 48.98673 1.000 36.96300 186 ILE B C 1
ATOM 8896 O O . ILE B 1 186 ? 61.29842 11.50062 48.63352 1.000 33.45371 186 ILE B O 1
ATOM 8912 N N . ARG B 1 187 ? 62.97325 11.96730 50.05941 1.000 36.35831 187 ARG B N 1
ATOM 8913 C CA . ARG B 1 187 ? 62.16935 12.95221 50.77790 1.000 40.37307 187 ARG B CA 1
ATOM 8914 C C . ARG B 1 187 ? 61.85526 14.15253 49.89258 1.000 41.05136 187 ARG B C 1
ATOM 8915 O O . ARG B 1 187 ? 60.72134 14.64523 49.87814 1.000 46.00228 187 ARG B O 1
ATOM 8936 N N . GLU B 1 188 ? 62.85423 14.63862 49.15262 1.000 45.52946 188 GLU B N 1
ATOM 8937 C CA . GLU B 1 188 ? 62.66071 15.77918 48.26143 1.000 49.08833 188 GLU B CA 1
ATOM 8938 C C . GLU B 1 188 ? 61.50361 15.54248 47.29589 1.000 50.17263 188 GLU B C 1
ATOM 8939 O O . GLU B 1 188 ? 60.58362 16.36217 47.19270 1.000 44.58529 188 GLU B O 1
ATOM 8951 N N . ILE B 1 189 ? 61.52504 14.40685 46.59136 1.000 38.85669 189 ILE B N 1
ATOM 8952 C CA . ILE B 1 189 ? 60.71452 14.24266 45.38738 1.000 35.82209 189 ILE B CA 1
ATOM 8953 C C . ILE B 1 189 ? 59.32555 13.66842 45.63153 1.000 32.22731 189 ILE B C 1
ATOM 8954 O O . ILE B 1 189 ? 58.52023 13.62003 44.68884 1.000 35.14122 189 ILE B O 1
ATOM 8970 N N . THR B 1 190 ? 59.00919 13.23498 46.85052 1.000 32.84432 190 THR B N 1
ATOM 8971 C CA . THR B 1 190 ? 57.71404 12.62520 47.13112 1.000 32.83522 190 THR B CA 1
ATOM 8972 C C . THR B 1 190 ? 56.69300 13.60610 47.70418 1.000 37.23678 190 THR B C 1
ATOM 8973 O O . THR B 1 190 ? 55.55562 13.20609 47.97021 1.000 31.16972 190 THR B O 1
ATOM 8984 N N . GLN B 1 191 ? 57.05458 14.87385 47.88558 1.000 34.06061 191 GLN B N 1
ATOM 8985 C CA . GLN B 1 191 ? 56.11943 15.84408 48.43570 1.000 32.87991 191 GLN B CA 1
ATOM 8986 C C . GLN B 1 191 ? 55.21189 16.40921 47.34203 1.000 30.19531 191 GLN B C 1
ATOM 8987 O O . GLN B 1 191 ? 55.46119 16.25655 46.14289 1.000 24.71053 191 GLN B O 1
ATOM 9001 N N . ASN B 1 192 ? 54.13703 17.07025 47.77309 1.000 26.96932 192 ASN B N 1
ATOM 9002 C CA . ASN B 1 192 ? 53.30673 17.82160 46.84246 1.000 28.74294 192 ASN B CA 1
ATOM 9003 C C . ASN B 1 192 ? 54.16448 18.80765 46.06175 1.000 24.74155 192 ASN B C 1
ATOM 9004 O O . ASN B 1 192 ? 55.10251 19.39961 46.60075 1.000 25.19810 192 ASN B O 1
ATOM 9015 N N . GLY B 1 193 ? 53.83715 18.98429 44.78677 1.000 26.09194 193 GLY B N 1
ATOM 9016 C CA . GLY B 1 193 ? 54.48004 20.01981 44.01034 1.000 24.63806 193 GLY B CA 1
ATOM 9017 C C . GLY B 1 193 ? 54.02539 21.39725 44.45201 1.000 24.47662 193 GLY B C 1
ATOM 9018 O O . GLY B 1 193 ? 52.94085 21.57737 45.00468 1.000 23.33563 193 GLY B O 1
ATOM 9022 N N . ARG B 1 194 ? 54.87599 22.38641 44.20918 1.000 22.29720 194 ARG B N 1
ATOM 9023 C CA . ARG B 1 194 ? 54.55745 23.74841 44.60634 1.000 22.40595 194 ARG B CA 1
ATOM 9024 C C . ARG B 1 194 ? 55.35448 24.69823 43.72698 1.000 21.59211 194 ARG B C 1
ATOM 9025 O O . ARG B 1 194 ? 56.52866 24.45146 43.43874 1.000 18.21905 194 ARG B O 1
ATOM 9046 N N . TYR B 1 195 ? 54.69108 25.75899 43.27463 1.000 18.98088 195 TYR B N 1
ATOM 9047 C CA . TYR B 1 195 ? 55.33132 26.79883 42.48215 1.000 18.88042 195 TYR B CA 1
ATOM 9048 C C . TYR B 1 195 ? 54.70020 28.13998 42.83625 1.000 19.84395 195 TYR B C 1
ATOM 9049 O O . TYR B 1 195 ? 53.74662 28.22002 43.61582 1.000 24.58096 195 TYR B O 1
ATOM 9067 N N . TYR B 1 196 ? 55.25489 29.20012 42.26324 1.000 18.68242 196 TYR B N 1
ATOM 9068 C CA . TYR B 1 196 ? 54.85198 30.56765 42.55666 1.000 21.02031 196 TYR B CA 1
ATOM 9069 C C . TYR B 1 196 ? 54.22540 31.18236 41.31560 1.000 21.06001 196 TYR B C 1
ATOM 9070 O O . TYR B 1 196 ? 54.77159 31.05646 40.21437 1.000 20.26226 196 TYR B O 1
ATOM 9088 N N . GLU B 1 197 ? 53.07847 31.83511 41.49060 1.000 19.28631 197 GLU B N 1
ATOM 9089 C CA . GLU B 1 197 ? 52.44478 32.54704 40.38855 1.000 22.00001 197 GLU B CA 1
ATOM 9090 C C . GLU B 1 197 ? 51.57222 33.66505 40.93763 1.000 25.73714 197 GLU B C 1
ATOM 9091 O O . GLU B 1 197 ? 50.71826 33.42873 41.79768 1.000 26.60405 197 GLU B O 1
ATOM 9103 N N . ASN B 1 198 ? 51.79653 34.87557 40.43324 1.000 24.33030 198 ASN B N 1
ATOM 9104 C CA . ASN B 1 198 ? 50.96830 36.03944 40.73938 1.000 26.66233 198 ASN B CA 1
ATOM 9105 C C . ASN B 1 198 ? 50.73250 36.17213 42.24403 1.000 27.73736 198 ASN B C 1
ATOM 9106 O O . ASN B 1 198 ? 49.60175 36.18765 42.73325 1.000 29.78006 198 ASN B O 1
ATOM 9117 N N . GLY B 1 199 ? 51.83986 36.26551 42.97669 1.000 25.31284 199 GLY B N 1
ATOM 9118 C CA . GLY B 1 199 ? 51.80459 36.56460 44.38911 1.000 29.20401 199 GLY B CA 1
ATOM 9119 C C . GLY B 1 199 ? 51.44438 35.41283 45.29893 1.000 27.46171 199 GLY B C 1
ATOM 9120 O O . GLY B 1 199 ? 51.43311 35.60099 46.52151 1.000 30.31355 199 GLY B O 1
ATOM 9124 N N . GLN B 1 200 ? 51.16608 34.22811 44.75802 1.000 26.98199 200 GLN B N 1
ATOM 9125 C CA . GLN B 1 200 ? 50.68246 33.10935 45.55346 1.000 29.06686 200 GLN B CA 1
ATOM 9126 C C . GLN B 1 200 ? 51.51995 31.86647 45.30133 1.000 26.49396 200 GLN B C 1
ATOM 9127 O O . GLN B 1 200 ? 52.05484 31.66609 44.20758 1.000 22.54680 200 GLN B O 1
ATOM 9141 N N . TRP B 1 201 ? 51.60727 31.02170 46.32332 1.000 24.10777 201 TRP B N 1
ATOM 9142 C CA . TRP B 1 201 ? 52.22211 29.70982 46.19071 1.000 27.15749 201 TRP B CA 1
ATOM 9143 C C . TRP B 1 201 ? 51.13520 28.69014 45.87704 1.000 26.29470 201 TRP B C 1
ATOM 9144 O O . TRP B 1 201 ? 50.15909 28.55652 46.62322 1.000 27.73758 201 TRP B O 1
ATOM 9165 N N . VAL B 1 202 ? 51.30183 27.99262 44.75991 1.000 24.21001 202 VAL B N 1
ATOM 9166 C CA . VAL B 1 202 ? 50.30857 27.07257 44.22382 1.000 25.94319 202 VAL B CA 1
ATOM 9167 C C . VAL B 1 202 ? 50.80503 25.65425 44.45083 1.000 26.91174 202 VAL B C 1
ATOM 9168 O O . VAL B 1 202 ? 51.99357 25.36984 44.27095 1.000 25.07094 202 VAL B O 1
ATOM 9181 N N . THR B 1 203 ? 49.89623 24.76643 44.84294 1.000 26.98080 203 THR B N 1
ATOM 9182 C CA . THR B 1 203 ? 50.23514 23.39778 45.20785 1.000 27.56262 203 THR B CA 1
ATOM 9183 C C . THR B 1 203 ? 49.61576 22.42492 44.21572 1.000 29.76727 203 THR B C 1
ATOM 9184 O O . THR B 1 203 ? 48.44604 22.56400 43.84540 1.000 31.00968 203 THR B O 1
ATOM 9195 N N . THR B 1 204 ? 50.40977 21.44736 43.78781 1.000 26.00317 204 THR B N 1
ATOM 9196 C CA . THR B 1 204 ? 49.95434 20.34324 42.95880 1.000 28.34137 204 THR B CA 1
ATOM 9197 C C . THR B 1 204 ? 50.06369 19.04665 43.74884 1.000 26.63134 204 THR B C 1
ATOM 9198 O O . THR B 1 204 ? 50.60820 19.00787 44.85576 1.000 28.36561 204 THR B O 1
ATOM 9209 N N . GLY B 1 205 ? 49.54170 17.97592 43.16127 1.000 28.46491 205 GLY B N 1
ATOM 9210 C CA . GLY B 1 205 ? 49.80872 16.64821 43.65511 1.000 27.70120 205 GLY B CA 1
ATOM 9211 C C . GLY B 1 205 ? 51.24420 16.28214 43.34164 1.000 27.63288 205 GLY B C 1
ATOM 9212 O O . GLY B 1 205 ? 51.88215 16.90067 42.48342 1.000 32.04862 205 GLY B O 1
ATOM 9216 N N . PRO B 1 206 ? 51.79290 15.28579 44.03434 1.000 27.01509 206 PRO B N 1
ATOM 9217 C CA . PRO B 1 206 ? 53.18497 14.89070 43.76650 1.000 25.30442 206 PRO B CA 1
ATOM 9218 C C . PRO B 1 206 ? 53.36360 14.46097 42.31897 1.000 27.28085 206 PRO B C 1
ATOM 9219 O O . PRO B 1 206 ? 52.68477 13.55406 41.83444 1.000 25.53381 206 PRO B O 1
ATOM 9230 N N . LEU B 1 207 ? 54.28338 15.13207 41.62590 1.000 26.60243 207 LEU B N 1
ATOM 9231 C CA . LEU B 1 207 ? 54.63241 14.79437 40.24539 1.000 25.77225 207 LEU B CA 1
ATOM 9232 C C . LEU B 1 207 ? 53.38828 14.71217 39.36380 1.000 25.41064 207 LEU B C 1
ATOM 9233 O O . LEU B 1 207 ? 53.25738 13.83141 38.51291 1.000 29.38807 207 LEU B O 1
ATOM 9249 N N . GLU B 1 208 ? 52.46805 15.65660 39.56526 1.000 25.70944 208 GLU B N 1
ATOM 9250 C CA . GLU B 1 208 ? 51.23420 15.70163 38.78596 1.000 33.25147 208 GLU B CA 1
ATOM 9251 C C . GLU B 1 208 ? 51.40822 16.43958 37.46198 1.000 28.72583 208 GLU B C 1
ATOM 9252 O O . GLU B 1 208 ? 50.88960 15.99152 36.43395 1.000 29.52027 208 GLU B O 1
ATOM 9264 N N . ILE B 1 209 ? 52.10988 17.57036 37.46828 1.000 23.26526 209 ILE B N 1
ATOM 9265 C CA . ILE B 1 209 ? 52.27826 18.39819 36.27679 1.000 23.78765 209 ILE B CA 1
ATOM 9266 C C . ILE B 1 209 ? 53.58266 18.01406 35.59228 1.000 23.50330 209 ILE B C 1
ATOM 9267 O O . ILE B 1 209 ? 54.64987 18.01809 36.21815 1.000 21.30966 209 ILE B O 1
ATOM 9283 N N . HIS B 1 210 ? 53.50557 17.68408 34.30552 1.000 26.41650 210 HIS B N 1
ATOM 9284 C CA . HIS B 1 210 ? 54.71117 17.35916 33.56016 1.000 24.94736 210 HIS B CA 1
ATOM 9285 C C . HIS B 1 210 ? 54.51399 17.67997 32.08675 1.000 30.37580 210 HIS B C 1
ATOM 9286 O O . HIS B 1 210 ? 53.38865 17.79459 31.59347 1.000 24.35913 210 HIS B O 1
ATOM 9300 N N . LYS B 1 211 ? 55.63861 17.83240 31.39370 1.000 25.34264 211 LYS B N 1
ATOM 9301 C CA . LYS B 1 211 ? 55.63558 18.07105 29.95964 1.000 29.92384 211 LYS B CA 1
ATOM 9302 C C . LYS B 1 211 ? 57.02070 17.75391 29.42257 1.000 28.79483 211 LYS B C 1
ATOM 9303 O O . LYS B 1 211 ? 57.99908 17.67958 30.17349 1.000 21.94439 211 LYS B O 1
ATOM 9322 N N . ASP B 1 212 ? 57.08936 17.57148 28.10832 1.000 27.41562 212 ASP B N 1
ATOM 9323 C CA . ASP B 1 212 ? 58.36010 17.32518 27.44798 1.000 23.41583 212 ASP B CA 1
ATOM 9324 C C . ASP B 1 212 ? 59.12498 18.63264 27.30901 1.000 22.28092 212 ASP B C 1
ATOM 9325 O O . ASP B 1 212 ? 58.59682 19.62090 26.79197 1.000 21.46630 212 ASP B O 1
ATOM 9334 N N . LEU B 1 213 ? 60.36181 18.63826 27.78570 1.000 18.67456 213 LEU B N 1
ATOM 9335 C CA . LEU B 1 213 ? 61.28034 19.74703 27.59026 1.000 18.89982 213 LEU B CA 1
ATOM 9336 C C . LEU B 1 213 ? 62.52018 19.20437 26.89880 1.000 20.08185 213 LEU B C 1
ATOM 9337 O O . LEU B 1 213 ? 62.94302 18.07374 27.16166 1.000 18.64855 213 LEU B O 1
ATOM 9353 N N . THR B 1 214 ? 63.08215 19.99991 25.99756 1.000 19.81704 214 THR B N 1
ATOM 9354 C CA . THR B 1 214 ? 64.21708 19.58462 25.18645 1.000 19.78122 214 THR B CA 1
ATOM 9355 C C . THR B 1 214 ? 65.49773 20.10033 25.82490 1.000 21.69476 214 THR B C 1
ATOM 9356 O O . THR B 1 214 ? 65.64280 21.30627 26.05390 1.000 20.67781 214 THR B O 1
ATOM 9367 N N . TYR B 1 215 ? 66.41722 19.19434 26.09592 1.000 18.29853 215 TYR B N 1
ATOM 9368 C CA . TYR B 1 215 ? 67.63867 19.51797 26.80038 1.000 18.38051 215 TYR B CA 1
ATOM 9369 C C . TYR B 1 215 ? 68.83992 19.48181 25.86403 1.000 20.65336 215 TYR B C 1
ATOM 9370 O O . TYR B 1 215 ? 68.90308 18.62978 24.97015 1.000 19.47727 215 TYR B O 1
ATOM 9388 N N . PRO B 1 216 ? 69.79275 20.40062 26.02862 1.000 21.47017 216 PRO B N 1
ATOM 9389 C CA . PRO B 1 216 ? 70.95168 20.42760 25.12822 1.000 21.63650 216 PRO B CA 1
ATOM 9390 C C . PRO B 1 216 ? 71.67548 19.09029 25.10525 1.000 21.54876 216 PRO B C 1
ATOM 9391 O O . PRO B 1 216 ? 71.93351 18.48291 26.14660 1.000 21.77375 216 PRO B O 1
ATOM 9402 N N . ASN B 1 217 ? 71.98733 18.62485 23.89649 1.000 23.83610 217 ASN B N 1
ATOM 9403 C CA . ASN B 1 217 ? 72.75385 17.40882 23.63869 1.000 26.09516 217 ASN B CA 1
ATOM 9404 C C . ASN B 1 217 ? 72.01454 16.13603 24.03873 1.000 27.51552 217 ASN B C 1
ATOM 9405 O O . ASN B 1 217 ? 72.58752 15.04133 23.93964 1.000 23.41566 217 ASN B O 1
ATOM 9416 N N . ILE B 1 218 ? 70.76138 16.23163 24.47755 1.000 21.92122 218 ILE B N 1
ATOM 9417 C CA . ILE B 1 218 ? 70.02582 15.09906 25.02534 1.000 21.51954 218 ILE B CA 1
ATOM 9418 C C . ILE B 1 218 ? 68.71949 14.86655 24.27884 1.000 24.20834 218 ILE B C 1
ATOM 9419 O O . ILE B 1 218 ? 68.38752 13.72986 23.92157 1.000 24.33283 218 ILE B O 1
ATOM 9435 N N . GLY B 1 219 ? 67.95218 15.92964 24.05438 1.000 22.35336 219 GLY B N 1
ATOM 9436 C CA . GLY B 1 219 ? 66.67569 15.82259 23.39337 1.000 24.73815 219 GLY B CA 1
ATOM 9437 C C . GLY B 1 219 ? 65.52321 15.98707 24.36195 1.000 20.56754 219 GLY B C 1
ATOM 9438 O O . GLY B 1 219 ? 65.69879 16.40953 25.50821 1.000 22.77457 219 GLY B O 1
ATOM 9442 N N . PRO B 1 220 ? 64.31444 15.65997 23.91164 1.000 21.82750 220 PRO B N 1
ATOM 9443 C CA . PRO B 1 220 ? 63.13529 15.83662 24.77136 1.000 20.96756 220 PRO B CA 1
ATOM 9444 C C . PRO B 1 220 ? 63.05229 14.77886 25.86503 1.000 22.45509 220 PRO B C 1
ATOM 9445 O O . PRO B 1 220 ? 63.32107 13.59641 25.64139 1.000 22.39009 220 PRO B O 1
ATOM 9456 N N . ARG B 1 221 ? 62.67606 15.22405 27.06466 1.000 22.25790 221 ARG B N 1
ATOM 9457 C CA . ARG B 1 221 ? 62.55548 14.34767 28.22144 1.000 21.45062 221 ARG B CA 1
ATOM 9458 C C . ARG B 1 221 ? 61.36173 14.77790 29.05955 1.000 21.60703 221 ARG B C 1
ATOM 9459 O O . ARG B 1 221 ? 61.12537 15.97254 29.25441 1.000 21.35826 221 ARG B O 1
ATOM 9480 N N . ASP B 1 222 ? 60.60803 13.79326 29.53777 1.000 24.15355 222 ASP B N 1
ATOM 9481 C CA . ASP B 1 222 ? 59.47143 14.04756 30.41429 1.000 24.25881 222 ASP B CA 1
ATOM 9482 C C . ASP B 1 222 ? 59.93852 14.75112 31.68465 1.000 22.73978 222 ASP B C 1
ATOM 9483 O O . ASP B 1 222 ? 60.73412 14.19763 32.44847 1.000 20.97692 222 ASP B O 1
ATOM 9492 N N . SER B 1 223 ? 59.43952 15.96766 31.91481 1.000 21.77443 223 SER B N 1
ATOM 9493 C CA . SER B 1 223 ? 59.89065 16.82344 33.00881 1.000 21.14142 223 SER B CA 1
ATOM 9494 C C . SER B 1 223 ? 58.73642 17.10212 33.95833 1.000 21.18004 223 SER B C 1
ATOM 9495 O O . SER B 1 223 ? 57.64710 17.47660 33.51439 1.000 20.57247 223 SER B O 1
ATOM 9503 N N . TYR B 1 224 ? 58.98647 16.95343 35.25978 1.000 20.50383 224 TYR B N 1
ATOM 9504 C CA . TYR B 1 224 ? 57.94803 17.02829 36.28279 1.000 22.75520 224 TYR B CA 1
ATOM 9505 C C . TYR B 1 224 ? 58.15131 18.25021 37.16606 1.000 19.61693 224 TYR B C 1
ATOM 9506 O O . TYR B 1 224 ? 59.27132 18.52972 37.60405 1.000 22.34194 224 TYR B O 1
ATOM 9524 N N . LEU B 1 225 ? 57.06388 18.96939 37.42377 1.000 20.16376 225 LEU B N 1
ATOM 9525 C CA . LEU B 1 225 ? 57.10097 20.12896 38.30126 1.000 19.29998 225 LEU B CA 1
ATOM 9526 C C . LEU B 1 225 ? 57.11533 19.67453 39.75527 1.000 24.37004 225 LEU B C 1
ATOM 9527 O O . LEU B 1 225 ? 56.26896 18.88064 40.17755 1.000 18.27941 225 LEU B O 1
ATOM 9543 N N . LEU B 1 226 ? 58.08744 20.16779 40.51581 1.000 18.74756 226 LEU B N 1
ATOM 9544 C CA . LEU B 1 226 ? 58.12674 19.93864 41.94957 1.000 23.22638 226 LEU B CA 1
ATOM 9545 C C . LEU B 1 226 ? 58.66378 21.18691 42.62672 1.000 23.52093 226 LEU B C 1
ATOM 9546 O O . LEU B 1 226 ? 59.29120 22.04266 41.99910 1.000 21.04727 226 LEU B O 1
ATOM 9562 N N . TYR B 1 227 ? 58.39220 21.29062 43.91947 1.000 21.56888 227 TYR B N 1
ATOM 9563 C CA . TYR B 1 227 ? 58.96794 22.37374 44.69186 1.000 22.38354 227 TYR B CA 1
ATOM 9564 C C . TYR B 1 227 ? 60.48093 22.20844 44.74987 1.000 20.19366 227 TYR B C 1
ATOM 9565 O O . TYR B 1 227 ? 61.01146 21.10510 44.60562 1.000 19.13975 227 TYR B O 1
ATOM 9583 N N . HIS B 1 228 ? 61.17889 23.32441 44.94056 1.000 22.86024 228 HIS B N 1
ATOM 9584 C CA . HIS B 1 228 ? 62.61134 23.28305 45.18662 1.000 23.32534 228 HIS B CA 1
ATOM 9585 C C . HIS B 1 228 ? 62.99877 24.48791 46.02958 1.000 20.94418 228 HIS B C 1
ATOM 9586 O O . HIS B 1 228 ? 62.41028 25.56503 45.90359 1.000 21.16103 228 HIS B O 1
ATOM 9601 N N . GLU B 1 229 ? 64.00817 24.28250 46.88577 1.000 19.91272 229 GLU B N 1
ATOM 9602 C CA . GLU B 1 229 ? 64.37098 25.25895 47.91193 1.000 24.87520 229 GLU B CA 1
ATOM 9603 C C . GLU B 1 229 ? 64.49076 26.66885 47.35175 1.000 21.47792 229 GLU B C 1
ATOM 9604 O O . GLU B 1 229 ? 63.96728 27.62757 47.93118 1.000 21.89694 229 GLU B O 1
ATOM 9616 N N . GLU B 1 230 ? 65.22419 26.82124 46.24508 1.000 19.08506 230 GLU B N 1
ATOM 9617 C CA . GLU B 1 230 ? 65.63074 28.15356 45.81869 1.000 16.10426 230 GLU B CA 1
ATOM 9618 C C . GLU B 1 230 ? 64.45640 29.00121 45.35408 1.000 16.24231 230 GLU B C 1
ATOM 9619 O O . GLU B 1 230 ? 64.58508 30.22453 45.30543 1.000 16.57233 230 GLU B O 1
ATOM 9631 N N . LEU B 1 231 ? 63.31399 28.39508 45.02261 1.000 19.15877 231 LEU B N 1
ATOM 9632 C CA . LEU B 1 231 ? 62.16946 29.20996 44.63254 1.000 19.04933 231 LEU B CA 1
ATOM 9633 C C . LEU B 1 231 ? 61.79828 30.18198 45.74538 1.000 18.05487 231 LEU B C 1
ATOM 9634 O O . LEU B 1 231 ? 61.41638 31.32636 45.47496 1.000 20.02908 231 LEU B O 1
ATOM 9650 N N . GLU B 1 232 ? 61.93129 29.75149 47.00520 1.000 20.21158 232 GLU B N 1
ATOM 9651 C CA . GLU B 1 232 ? 61.54555 30.60412 48.12529 1.000 19.59237 232 GLU B CA 1
ATOM 9652 C C . GLU B 1 232 ? 62.36670 31.88735 48.14975 1.000 16.96355 232 GLU B C 1
ATOM 9653 O O . GLU B 1 232 ? 61.81660 32.98337 48.29808 1.000 17.66222 232 GLU B O 1
ATOM 9665 N N . SER B 1 233 ? 63.69210 31.77398 48.02400 1.000 17.88357 233 SER B N 1
ATOM 9666 C CA . SER B 1 233 ? 64.52394 32.97068 48.12313 1.000 21.55810 233 SER B CA 1
ATOM 9667 C C . SER B 1 233 ? 64.54238 33.75807 46.81716 1.000 18.58691 233 SER B C 1
ATOM 9668 O O . SER B 1 233 ? 64.56558 34.99247 46.83882 1.000 17.35355 233 SER B O 1
ATOM 9676 N N . LEU B 1 234 ? 64.53494 33.07370 45.67148 1.000 18.92663 234 LEU B N 1
ATOM 9677 C CA . LEU B 1 234 ? 64.56655 33.79119 44.40057 1.000 18.43407 234 LEU B CA 1
ATOM 9678 C C . LEU B 1 234 ? 63.30991 34.63339 44.22514 1.000 18.31034 234 LEU B C 1
ATOM 9679 O O . LEU B 1 234 ? 63.37846 35.78187 43.76971 1.000 16.63172 234 LEU B O 1
ATOM 9695 N N . VAL B 1 235 ? 62.15722 34.09330 44.61618 1.000 20.65108 235 VAL B N 1
ATOM 9696 C CA . VAL B 1 235 ? 60.92471 34.87390 44.58645 1.000 21.04767 235 VAL B CA 1
ATOM 9697 C C . VAL B 1 235 ? 61.02444 36.05927 45.53939 1.000 22.77481 235 VAL B C 1
ATOM 9698 O O . VAL B 1 235 ? 60.62165 37.17865 45.20362 1.000 20.59170 235 VAL B O 1
ATOM 9711 N N . LYS B 1 236 ? 61.56394 35.83791 46.74121 1.000 20.79056 236 LYS B N 1
ATOM 9712 C CA . LYS B 1 236 ? 61.72059 36.94284 47.68381 1.000 22.00124 236 LYS B CA 1
ATOM 9713 C C . LYS B 1 236 ? 62.61395 38.03533 47.10938 1.000 22.82590 236 LYS B C 1
ATOM 9714 O O . LYS B 1 236 ? 62.30281 39.22591 47.22028 1.000 20.94431 236 LYS B O 1
ATOM 9733 N N . ASN B 1 237 ? 63.72029 37.65032 46.48245 1.000 18.83127 237 ASN B N 1
ATOM 9734 C CA . ASN B 1 237 ? 64.75297 38.59335 46.08217 1.000 18.82787 237 ASN B CA 1
ATOM 9735 C C . ASN B 1 237 ? 64.52660 39.19939 44.69954 1.000 22.35151 237 ASN B C 1
ATOM 9736 O O . ASN B 1 237 ? 65.19334 40.18354 44.36150 1.000 21.89681 237 ASN B O 1
ATOM 9747 N N . PHE B 1 238 ? 63.59874 38.66166 43.90333 1.000 20.42079 238 PHE B N 1
ATOM 9748 C CA . PHE B 1 238 ? 63.26101 39.20654 42.58472 1.000 20.41923 238 PHE B CA 1
ATOM 9749 C C . PHE B 1 238 ? 61.75582 39.42447 42.51867 1.000 20.92635 238 PHE B C 1
ATOM 9750 O O . PHE B 1 238 ? 61.02166 38.62055 41.92784 1.000 19.82110 238 PHE B O 1
ATOM 9767 N N . PRO B 1 239 ? 61.25996 40.51411 43.11673 1.000 23.02883 239 PRO B N 1
ATOM 9768 C CA . PRO B 1 239 ? 59.80570 40.73792 43.17908 1.000 23.46182 239 PRO B CA 1
ATOM 9769 C C . PRO B 1 239 ? 59.17021 41.12757 41.85344 1.000 23.47842 239 PRO B C 1
ATOM 9770 O O . PRO B 1 239 ? 57.96356 41.39775 41.82434 1.000 22.42602 239 PRO B O 1
ATOM 9781 N N . THR B 1 240 ? 59.92873 41.17155 40.75937 1.000 20.89674 240 THR B N 1
ATOM 9782 C CA . THR B 1 240 ? 59.33039 41.30269 39.43948 1.000 22.85647 240 THR B CA 1
ATOM 9783 C C . THR B 1 240 ? 58.77320 39.98640 38.91797 1.000 21.93867 240 THR B C 1
ATOM 9784 O O . THR B 1 240 ? 58.03758 39.99605 37.92543 1.000 19.99537 240 THR B O 1
ATOM 9795 N N . ILE B 1 241 ? 59.09988 38.86490 39.56267 1.000 16.79162 241 ILE B N 1
ATOM 9796 C CA . ILE B 1 241 ? 58.71661 37.55894 39.04409 1.000 19.22516 241 ILE B CA 1
ATOM 9797 C C . ILE B 1 241 ? 57.20426 37.40006 39.09114 1.000 18.36765 241 ILE B C 1
ATOM 9798 O O . ILE B 1 241 ? 56.56690 37.61991 40.13027 1.000 20.15880 241 ILE B O 1
ATOM 9814 N N . LYS B 1 242 ? 56.62780 36.99947 37.96051 1.000 19.30461 242 LYS B N 1
ATOM 9815 C CA . LYS B 1 242 ? 55.21627 36.65600 37.87685 1.000 19.72844 242 LYS B CA 1
ATOM 9816 C C . LYS B 1 242 ? 54.96873 35.16661 38.05453 1.000 20.41240 242 LYS B C 1
ATOM 9817 O O . LYS B 1 242 ? 53.88882 34.77360 38.51024 1.000 19.14161 242 LYS B O 1
ATOM 9836 N N . ARG B 1 243 ? 55.93563 34.32891 37.68943 1.000 20.02596 243 ARG B N 1
ATOM 9837 C CA . ARG B 1 243 ? 55.78572 32.88947 37.84903 1.000 19.86687 243 ARG B CA 1
ATOM 9838 C C . ARG B 1 243 ? 57.16488 32.25676 37.90247 1.000 21.33738 243 ARG B C 1
ATOM 9839 O O . ARG B 1 243 ? 58.00770 32.52651 37.04194 1.000 19.05087 243 ARG B O 1
ATOM 9860 N N . ALA B 1 244 ? 57.38601 31.41918 38.90999 1.000 18.63326 244 ALA B N 1
ATOM 9861 C CA . ALA B 1 244 ? 58.62881 30.67726 39.06040 1.000 19.55678 244 ALA B CA 1
ATOM 9862 C C . ALA B 1 244 ? 58.29289 29.21575 39.31064 1.000 17.00280 244 ALA B C 1
ATOM 9863 O O . ALA B 1 244 ? 57.47708 28.90593 40.18546 1.000 16.81679 244 ALA B O 1
ATOM 9870 N N . ARG B 1 245 ? 58.90763 28.32746 38.52548 1.000 19.61839 245 ARG B N 1
ATOM 9871 C CA . ARG B 1 245 ? 58.69296 26.89146 38.62726 1.000 18.69170 245 ARG B CA 1
ATOM 9872 C C . ARG B 1 245 ? 60.02559 26.16286 38.50163 1.000 18.54481 245 ARG B C 1
ATOM 9873 O O . ARG B 1 245 ? 60.99838 26.68989 37.95500 1.000 17.81660 245 ARG B O 1
ATOM 9894 N N . PHE B 1 246 ? 60.04798 24.93128 39.01517 1.000 17.74186 246 PHE B N 1
ATOM 9895 C CA . PHE B 1 246 ? 61.20358 24.04036 38.95387 1.000 16.61849 246 PHE B CA 1
ATOM 9896 C C . PHE B 1 246 ? 60.76229 22.71038 38.35635 1.000 18.69605 246 PHE B C 1
ATOM 9897 O O . PHE B 1 246 ? 59.73184 22.15991 38.75759 1.000 17.30422 246 PHE B O 1
ATOM 9914 N N . TRP B 1 247 ? 61.55440 22.18677 37.41793 1.000 17.24668 247 TRP B N 1
ATOM 9915 C CA . TRP B 1 247 ? 61.21985 20.97557 36.67953 1.000 20.19873 247 TRP B CA 1
ATOM 9916 C C . TRP B 1 247 ? 62.37536 19.98384 36.74422 1.000 17.80328 247 TRP B C 1
ATOM 9917 O O . TRP B 1 247 ? 63.54103 20.37112 36.63515 1.000 17.83579 247 TRP B O 1
ATOM 9938 N N . MET B 1 248 ? 62.05067 18.70099 36.90114 1.000 20.79346 248 MET B N 1
ATOM 9939 C CA . MET B 1 248 ? 63.05587 17.64560 36.91610 1.000 18.16972 248 MET B CA 1
ATOM 9940 C C . MET B 1 248 ? 62.55576 16.47312 36.08785 1.000 19.85035 248 MET B C 1
ATOM 9941 O O . MET B 1 248 ? 61.36972 16.13453 36.12981 1.000 20.67798 248 MET B O 1
ATOM 9955 N N . THR B 1 249 ? 63.46167 15.85697 35.33332 1.000 21.03140 249 THR B N 1
ATOM 9956 C CA . THR B 1 249 ? 63.08437 14.73636 34.48451 1.000 20.43641 249 THR B CA 1
ATOM 9957 C C . THR B 1 249 ? 63.03848 13.44917 35.29789 1.000 22.23524 249 THR B C 1
ATOM 9958 O O . THR B 1 249 ? 63.85305 13.23856 36.20019 1.000 18.67429 249 THR B O 1
ATOM 9969 N N . PHE B 1 250 ? 62.07663 12.58673 34.96521 1.000 24.12331 250 PHE B N 1
ATOM 9970 C CA . PHE B 1 250 ? 61.90293 11.29354 35.62022 1.000 22.71162 250 PHE B CA 1
ATOM 9971 C C . PHE B 1 250 ? 61.50558 10.27474 34.56490 1.000 24.88450 250 PHE B C 1
ATOM 9972 O O . PHE B 1 250 ? 60.48764 10.45246 33.88983 1.000 25.98120 250 PHE B O 1
ATOM 9989 N N . GLY B 1 251 ? 62.30140 9.21274 34.42228 1.000 25.46116 251 GLY B N 1
ATOM 9990 C CA . GLY B 1 251 ? 61.91784 8.11945 33.55735 1.000 29.17168 251 GLY B CA 1
ATOM 9991 C C . GLY B 1 251 ? 60.83930 7.24370 34.17406 1.000 30.54930 251 GLY B C 1
ATOM 9992 O O . GLY B 1 251 ? 60.60689 7.24670 35.38355 1.000 24.21943 251 GLY B O 1
ATOM 9996 N N . GLN B 1 252 ? 60.17398 6.46915 33.31381 1.000 28.43355 252 GLN B N 1
ATOM 9997 C CA . GLN B 1 252 ? 59.03868 5.66971 33.76403 1.000 26.91543 252 GLN B CA 1
ATOM 9998 C C . GLN B 1 252 ? 59.46799 4.62909 34.79019 1.000 28.35775 252 GLN B C 1
ATOM 9999 O O . GLN B 1 252 ? 58.81890 4.45968 35.82874 1.000 30.31719 252 GLN B O 1
ATOM 10013 N N . GLU B 1 253 ? 60.56109 3.91612 34.51644 1.000 27.69337 253 GLU B N 1
ATOM 10014 C CA . GLU B 1 253 ? 61.00436 2.88296 35.44469 1.000 26.15843 253 GLU B CA 1
ATOM 10015 C C . GLU B 1 253 ? 61.37602 3.48084 36.79487 1.000 27.10196 253 GLU B C 1
ATOM 10016 O O . GLU B 1 253 ? 61.05310 2.91114 37.84349 1.000 24.86781 253 GLU B O 1
ATOM 10028 N N . TYR B 1 254 ? 62.04859 4.63235 36.79189 1.000 29.16937 254 TYR B N 1
ATOM 10029 C CA . TYR B 1 254 ? 62.34127 5.31632 38.04688 1.000 28.79565 254 TYR B CA 1
ATOM 10030 C C . TYR B 1 254 ? 61.05796 5.60293 38.81646 1.000 28.05808 254 TYR B C 1
ATOM 10031 O O . TYR B 1 254 ? 60.94837 5.28862 40.00712 1.000 26.77785 254 TYR B O 1
ATOM 10049 N N . LEU B 1 255 ? 60.06812 6.19719 38.14581 1.000 27.16221 255 LEU B N 1
ATOM 10050 C CA . LEU B 1 255 ? 58.81541 6.52080 38.81975 1.000 27.31225 255 LEU B CA 1
ATOM 10051 C C . LEU B 1 255 ? 58.13545 5.26773 39.36186 1.000 28.93081 255 LEU B C 1
ATOM 10052 O O . LEU B 1 255 ? 57.55607 5.29314 40.45508 1.000 24.38059 255 LEU B O 1
ATOM 10068 N N . THR B 1 256 ? 58.19084 4.16175 38.61211 1.000 23.58411 256 THR B N 1
ATOM 10069 C CA . THR B 1 256 ? 57.58941 2.91693 39.08582 1.000 26.99346 256 THR B CA 1
ATOM 10070 C C . THR B 1 256 ? 58.27385 2.42940 40.35650 1.000 27.44189 256 THR B C 1
ATOM 10071 O O . THR B 1 256 ? 57.61026 2.04987 41.32880 1.000 26.72998 256 THR B O 1
ATOM 10082 N N . HIS B 1 257 ? 59.60807 2.41690 40.36147 1.000 25.34178 257 HIS B N 1
ATOM 10083 C CA . HIS B 1 257 ? 60.33066 2.00100 41.55849 1.000 26.05295 257 HIS B CA 1
ATOM 10084 C C . HIS B 1 257 ? 60.02503 2.92751 42.72922 1.000 27.64358 257 HIS B C 1
ATOM 10085 O O . HIS B 1 257 ? 59.84841 2.47125 43.86520 1.000 23.71210 257 HIS B O 1
ATOM 10099 N N . LEU B 1 258 ? 59.94841 4.23380 42.46608 1.000 27.45671 258 LEU B N 1
ATOM 10100 C CA . LEU B 1 258 ? 59.64609 5.19571 43.52194 1.000 31.20063 258 LEU B CA 1
ATOM 10101 C C . LEU B 1 258 ? 58.25821 4.95551 44.10266 1.000 29.87011 258 LEU B C 1
ATOM 10102 O O . LEU B 1 258 ? 58.06621 5.00352 45.32413 1.000 27.75225 258 LEU B O 1
ATOM 10118 N N . ARG B 1 259 ? 57.27672 4.70382 43.23633 1.000 27.78827 259 ARG B N 1
ATOM 10119 C CA . ARG B 1 259 ? 55.92148 4.41594 43.69095 1.000 28.43562 259 ARG B CA 1
ATOM 10120 C C . ARG B 1 259 ? 55.89585 3.18784 44.59325 1.000 30.06007 259 ARG B C 1
ATOM 10121 O O . ARG B 1 259 ? 55.31122 3.21209 45.68390 1.000 27.19963 259 ARG B O 1
ATOM 10142 N N . VAL B 1 260 ? 56.53877 2.10307 44.15621 1.000 25.17957 260 VAL B N 1
ATOM 10143 C CA . VAL B 1 260 ? 56.50866 0.85934 44.91889 1.000 28.81084 260 VAL B CA 1
ATOM 10144 C C . VAL B 1 260 ? 57.20906 1.02843 46.26191 1.000 27.90638 260 VAL B C 1
ATOM 10145 O O . VAL B 1 260 ? 56.73360 0.53543 47.29243 1.000 25.20971 260 VAL B O 1
ATOM 10158 N N . ILE B 1 261 ? 58.36406 1.69711 46.26711 1.000 24.79917 261 ILE B N 1
ATOM 10159 C CA . ILE B 1 261 ? 59.10525 1.90994 47.50965 1.000 27.41193 261 ILE B CA 1
ATOM 10160 C C . ILE B 1 261 ? 58.20613 2.54844 48.56052 1.000 24.91270 261 ILE B C 1
ATOM 10161 O O . ILE B 1 261 ? 58.18662 2.13398 49.72584 1.000 28.09072 261 ILE B O 1
ATOM 10177 N N . GLN B 1 262 ? 57.45587 3.57842 48.16501 1.000 26.19647 262 GLN B N 1
ATOM 10178 C CA . GLN B 1 262 ? 56.50910 4.19845 49.08549 1.000 29.29013 262 GLN B CA 1
ATOM 10179 C C . GLN B 1 262 ? 55.45572 3.19671 49.53995 1.000 31.10226 262 GLN B C 1
ATOM 10180 O O . GLN B 1 262 ? 55.15042 3.09268 50.73416 1.000 29.28955 262 GLN B O 1
ATOM 10194 N N . ASN B 1 263 ? 54.89413 2.44264 48.59306 1.000 26.40505 263 ASN B N 1
ATOM 10195 C CA . ASN B 1 263 ? 53.78834 1.54732 48.91032 1.000 28.28090 263 ASN B CA 1
ATOM 10196 C C . ASN B 1 263 ? 54.20023 0.47137 49.90806 1.000 30.17033 263 ASN B C 1
ATOM 10197 O O . ASN B 1 263 ? 53.40438 0.08086 50.77021 1.000 32.17243 263 ASN B O 1
ATOM 10208 N N . ILE B 1 264 ? 55.43055 -0.03964 49.79970 1.000 26.31479 264 ILE B N 1
ATOM 10209 C CA . ILE B 1 264 ? 55.84497 -1.12658 50.68394 1.000 29.02893 264 ILE B CA 1
ATOM 10210 C C . ILE B 1 264 ? 56.31750 -0.63830 52.04348 1.000 28.69238 264 ILE B C 1
ATOM 10211 O O . ILE B 1 264 ? 56.60810 -1.46546 52.91532 1.000 30.31638 264 ILE B O 1
ATOM 10227 N N . GLY B 1 265 ? 56.41410 0.67357 52.24492 1.000 31.32156 265 GLY B N 1
ATOM 10228 C CA . GLY B 1 265 ? 56.82624 1.23034 53.51585 1.000 36.01575 265 GLY B CA 1
ATOM 10229 C C . GLY B 1 265 ? 58.29944 1.54627 53.64505 1.000 35.87702 265 GLY B C 1
ATOM 10230 O O . GLY B 1 265 ? 58.73610 1.93439 54.73531 1.000 27.53498 265 GLY B O 1
ATOM 10234 N N . MET B 1 266 ? 59.08223 1.40303 52.57808 1.000 26.09787 266 MET B N 1
ATOM 10235 C CA . MET B 1 266 ? 60.51816 1.63150 52.65633 1.000 28.06739 266 MET B CA 1
ATOM 10236 C C . MET B 1 266 ? 60.89830 3.08762 52.42241 1.000 30.48525 266 MET B C 1
ATOM 10237 O O . MET B 1 266 ? 62.09148 3.40189 52.37044 1.000 29.01952 266 MET B O 1
ATOM 10251 N N . ALA B 1 267 ? 59.91702 3.97707 52.28913 1.000 27.47710 267 ALA B N 1
ATOM 10252 C CA . ALA B 1 267 ? 60.15444 5.41188 52.22182 1.000 28.65495 267 ALA B CA 1
ATOM 10253 C C . ALA B 1 267 ? 59.85144 6.11475 53.53891 1.000 31.70069 267 ALA B C 1
ATOM 10254 O O . ALA B 1 267 ? 59.96983 7.34200 53.61552 1.000 33.13035 267 ALA B O 1
ATOM 10261 N N . ARG B 1 268 ? 59.46127 5.36627 54.56846 1.000 31.51655 268 ARG B N 1
ATOM 10262 C CA . ARG B 1 268 ? 59.13216 5.95537 55.85879 1.000 31.43884 268 ARG B CA 1
ATOM 10263 C C . ARG B 1 268 ? 60.34159 6.66926 56.45065 1.000 34.24703 268 ARG B C 1
ATOM 10264 O O . ARG B 1 268 ? 61.48752 6.24060 56.27926 1.000 35.38325 268 ARG B O 1
ATOM 10285 N N . ILE B 1 269 ? 60.07710 7.77538 57.14695 1.000 33.32200 269 ILE B N 1
ATOM 10286 C CA . ILE B 1 269 ? 61.12931 8.58623 57.75436 1.000 37.02416 269 ILE B CA 1
ATOM 10287 C C . ILE B 1 269 ? 61.13156 8.51377 59.27350 1.000 40.42068 269 ILE B C 1
ATOM 10288 O O . ILE B 1 269 ? 62.05284 9.06355 59.90045 1.000 47.96459 269 ILE B O 1
ATOM 10304 N N . ASP B 1 270 ? 60.15616 7.85233 59.88538 1.000 43.30163 270 ASP B N 1
ATOM 10305 C CA . ASP B 1 270 ? 60.18538 7.61646 61.31987 1.000 49.72729 270 ASP B CA 1
ATOM 10306 C C . ASP B 1 270 ? 61.02616 6.38676 61.64579 1.000 54.82098 270 ASP B C 1
ATOM 10307 O O . ASP B 1 270 ? 61.17962 5.47527 60.82705 1.000 52.59594 270 ASP B O 1
ATOM 10316 N N . GLU B 1 271 ? 61.57598 6.37181 62.85769 1.000 55.25983 271 GLU B N 1
ATOM 10317 C CA . GLU B 1 271 ? 62.33638 5.22556 63.33575 1.000 54.10323 271 GLU B CA 1
ATOM 10318 C C . GLU B 1 271 ? 61.38778 4.10785 63.75067 1.000 51.89301 271 GLU B C 1
ATOM 10319 O O . GLU B 1 271 ? 60.40874 4.34390 64.46616 1.000 54.80280 271 GLU B O 1
ATOM 10331 N N . ILE B 1 272 ? 61.67657 2.89447 63.28943 1.000 51.23196 272 ILE B N 1
ATOM 10332 C CA . ILE B 1 272 ? 60.94813 1.70024 63.69111 1.000 50.82074 272 ILE B CA 1
ATOM 10333 C C . ILE B 1 272 ? 61.86764 0.87463 64.58424 1.000 48.24514 272 ILE B C 1
ATOM 10334 O O . ILE B 1 272 ? 63.09443 1.01404 64.55631 1.000 47.25935 272 ILE B O 1
ATOM 10350 N N . ASP B 1 273 ? 61.26349 0.01281 65.39704 1.000 48.57636 273 ASP B N 1
ATOM 10351 C CA . ASP B 1 273 ? 62.00422 -0.83773 66.32292 1.000 55.32724 273 ASP B CA 1
ATOM 10352 C C . ASP B 1 273 ? 62.23310 -2.20051 65.68028 1.000 51.36715 273 ASP B C 1
ATOM 10353 O O . ASP B 1 273 ? 61.27341 -2.88650 65.31181 1.000 49.26933 273 ASP B O 1
ATOM 10362 N N . TYR B 1 274 ? 63.50285 -2.59104 65.55601 1.000 46.03022 274 TYR B N 1
ATOM 10363 C CA . TYR B 1 274 ? 63.87651 -3.84029 64.89232 1.000 51.22079 274 TYR B CA 1
ATOM 10364 C C . TYR B 1 274 ? 64.97443 -4.51850 65.70854 1.000 47.30055 274 TYR B C 1
ATOM 10365 O O . TYR B 1 274 ? 66.14054 -4.11765 65.64709 1.000 44.97331 274 TYR B O 1
ATOM 10383 N N . ASN B 1 275 ? 64.60038 -5.55604 66.45282 1.000 53.76739 275 ASN B N 1
ATOM 10384 C CA . ASN B 1 275 ? 65.52811 -6.30304 67.29975 1.000 60.89464 275 ASN B CA 1
ATOM 10385 C C . ASN B 1 275 ? 66.36372 -5.35477 68.16260 1.000 61.00093 275 ASN B C 1
ATOM 10386 O O . ASN B 1 275 ? 67.59624 -5.37150 68.15259 1.000 62.14582 275 ASN B O 1
ATOM 10397 N N . GLY B 1 276 ? 65.65785 -4.51140 68.91212 1.000 63.39916 276 GLY B N 1
ATOM 10398 C CA . GLY B 1 276 ? 66.30365 -3.61708 69.85493 1.000 61.23591 276 GLY B CA 1
ATOM 10399 C C . GLY B 1 276 ? 67.18470 -2.55679 69.23434 1.000 59.99529 276 GLY B C 1
ATOM 10400 O O . GLY B 1 276 ? 68.11705 -2.07839 69.88749 1.000 58.54181 276 GLY B O 1
ATOM 10404 N N . GLN B 1 277 ? 66.91847 -2.17370 67.98849 1.000 51.30140 277 GLN B N 1
ATOM 10405 C CA . GLN B 1 277 ? 67.66316 -1.11239 67.32878 1.000 50.09517 277 GLN B CA 1
ATOM 10406 C C . GLN B 1 277 ? 66.68154 -0.20501 66.60710 1.000 50.89768 277 GLN B C 1
ATOM 10407 O O . GLN B 1 277 ? 65.68594 -0.67201 66.04646 1.000 48.62963 277 GLN B O 1
ATOM 10413 N N . LYS B 1 278 ? 66.96767 1.09149 66.63385 1.000 50.70798 278 LYS B N 1
ATOM 10414 C CA . LYS B 1 278 ? 66.09017 2.10038 66.05601 1.000 50.51153 278 LYS B CA 1
ATOM 10415 C C . LYS B 1 278 ? 66.50916 2.29043 64.60708 1.000 47.76703 278 LYS B C 1
ATOM 10416 O O . LYS B 1 278 ? 67.57897 2.84393 64.33223 1.000 48.37274 278 LYS B O 1
ATOM 10435 N N . ILE B 1 279 ? 65.68996 1.80848 63.68085 1.000 47.24300 279 ILE B N 1
ATOM 10436 C CA . ILE B 1 279 ? 65.97371 1.93483 62.26124 1.000 46.41922 279 ILE B CA 1
ATOM 10437 C C . ILE B 1 279 ? 64.81134 2.66294 61.61491 1.000 39.87066 279 ILE B C 1
ATOM 10438 O O . ILE B 1 279 ? 63.64621 2.37513 61.90007 1.000 43.64719 279 ILE B O 1
ATOM 10454 N N . VAL B 1 280 ? 65.12990 3.61429 60.75398 1.000 38.53146 280 VAL B N 1
ATOM 10455 C CA . VAL B 1 280 ? 64.13677 4.31111 59.94689 1.000 44.21857 280 VAL B CA 1
ATOM 10456 C C . VAL B 1 280 ? 64.11821 3.62210 58.58927 1.000 32.73885 280 VAL B C 1
ATOM 10457 O O . VAL B 1 280 ? 65.18184 3.47995 57.97261 1.000 38.60943 280 VAL B O 1
ATOM 10470 N N . PRO B 1 281 ? 62.97427 3.13867 58.12002 1.000 36.21454 281 PRO B N 1
ATOM 10471 C CA . PRO B 1 281 ? 62.96550 2.34211 56.87909 1.000 31.43078 281 PRO B CA 1
ATOM 10472 C C . PRO B 1 281 ? 63.72111 2.97705 55.72490 1.000 33.91580 281 PRO B C 1
ATOM 10473 O O . PRO B 1 281 ? 64.46663 2.27498 55.03316 1.000 37.45157 281 PRO B O 1
ATOM 10484 N N . LEU B 1 282 ? 63.57962 4.28819 55.51014 1.000 36.73771 282 LEU B N 1
ATOM 10485 C CA . LEU B 1 282 ? 64.23770 4.91747 54.36944 1.000 33.79070 282 LEU B CA 1
ATOM 10486 C C . LEU B 1 282 ? 65.75706 4.83199 54.46670 1.000 34.76781 282 LEU B C 1
ATOM 10487 O O . LEU B 1 282 ? 66.43632 4.73894 53.43782 1.000 34.16246 282 LEU B O 1
ATOM 10503 N N . GLN B 1 283 ? 66.31320 4.86478 55.68140 1.000 38.32299 283 GLN B N 1
ATOM 10504 C CA . GLN B 1 283 ? 67.76459 4.77251 55.81616 1.000 39.40311 283 GLN B CA 1
ATOM 10505 C C . GLN B 1 283 ? 68.25605 3.35000 55.58432 1.000 38.56553 283 GLN B C 1
ATOM 10506 O O . GLN B 1 283 ? 69.29049 3.14802 54.93903 1.000 41.31144 283 GLN B O 1
ATOM 10520 N N . PHE B 1 284 ? 67.54401 2.34918 56.10940 1.000 38.08301 284 PHE B N 1
ATOM 10521 C CA . PHE B 1 284 ? 67.94196 0.97494 55.82736 1.000 36.03089 284 PHE B CA 1
ATOM 10522 C C . PHE B 1 284 ? 67.94669 0.71267 54.32836 1.000 35.96920 284 PHE B C 1
ATOM 10523 O O . PHE B 1 284 ? 68.85829 0.06176 53.80613 1.000 38.95100 284 PHE B O 1
ATOM 10540 N N . LEU B 1 285 ? 66.93004 1.21091 53.62061 1.000 38.26915 285 LEU B N 1
ATOM 10541 C CA . LEU B 1 285 ? 66.92387 1.11195 52.16569 1.000 39.35710 285 LEU B CA 1
ATOM 10542 C C . LEU B 1 285 ? 68.23709 1.61561 51.58288 1.000 44.41751 285 LEU B C 1
ATOM 10543 O O . LEU B 1 285 ? 68.80929 0.99171 50.68124 1.000 38.77245 285 LEU B O 1
ATOM 10559 N N . LYS B 1 286 ? 68.72733 2.74955 52.09134 1.000 45.56912 286 LYS B N 1
ATOM 10560 C CA . LYS B 1 286 ? 70.01953 3.27487 51.66252 1.000 46.24288 286 LYS B CA 1
ATOM 10561 C C . LYS B 1 286 ? 71.10973 2.21803 51.78273 1.000 42.73892 286 LYS B C 1
ATOM 10562 O O . LYS B 1 286 ? 71.95414 2.07889 50.89058 1.000 51.61256 286 LYS B O 1
ATOM 10581 N N . ALA B 1 287 ? 71.09911 1.45151 52.87590 1.000 47.01388 287 ALA B N 1
ATOM 10582 C CA . ALA B 1 287 ? 72.11596 0.42691 53.08020 1.000 49.18312 287 ALA B CA 1
ATOM 10583 C C . ALA B 1 287 ? 72.03835 -0.68405 52.04213 1.000 47.35122 287 ALA B C 1
ATOM 10584 O O . ALA B 1 287 ? 73.03861 -1.37233 51.81311 1.000 51.30299 287 ALA B O 1
ATOM 10591 N N . VAL B 1 288 ? 70.88204 -0.87122 51.41102 1.000 45.24783 288 VAL B N 1
ATOM 10592 C CA . VAL B 1 288 ? 70.69437 -1.94675 50.44835 1.000 44.26534 288 VAL B CA 1
ATOM 10593 C C . VAL B 1 288 ? 70.67440 -1.45341 49.00711 1.000 43.28477 288 VAL B C 1
ATOM 10594 O O . VAL B 1 288 ? 70.96345 -2.24663 48.09812 1.000 46.02801 288 VAL B O 1
ATOM 10607 N N . LEU B 1 289 ? 70.35683 -0.18640 48.76568 1.000 50.65510 289 LEU B N 1
ATOM 10608 C CA . LEU B 1 289 ? 70.07191 0.28463 47.41349 1.000 51.50033 289 LEU B CA 1
ATOM 10609 C C . LEU B 1 289 ? 71.28700 0.23771 46.49469 1.000 52.73883 289 LEU B C 1
ATOM 10610 O O . LEU B 1 289 ? 71.14322 0.08788 45.27916 1.000 59.12381 289 LEU B O 1
ATOM 10626 N N . GLU B 1 300 ? 77.19135 6.15160 32.09515 1.000 37.33686 300 GLU B N 1
ATOM 10627 C CA . GLU B 1 300 ? 77.29586 6.92795 30.86330 1.000 40.06015 300 GLU B CA 1
ATOM 10628 C C . GLU B 1 300 ? 76.23065 8.02453 30.83525 1.000 35.09690 300 GLU B C 1
ATOM 10629 O O . GLU B 1 300 ? 75.30636 8.02251 31.64714 1.000 35.24877 300 GLU B O 1
ATOM 10641 N N . GLY B 1 301 ? 76.37415 8.96411 29.90708 1.000 29.66328 301 GLY B N 1
ATOM 10642 C CA . GLY B 1 301 ? 75.43455 10.05906 29.78786 1.000 28.64480 301 GLY B CA 1
ATOM 10643 C C . GLY B 1 301 ? 75.87773 11.29036 30.55183 1.000 31.85013 301 GLY B C 1
ATOM 10644 O O . GLY B 1 301 ? 77.02703 11.42413 30.98507 1.000 28.49733 301 GLY B O 1
ATOM 10648 N N . GLU B 1 302 ? 74.93255 12.21213 30.72517 1.000 30.04580 302 GLU B N 1
ATOM 10649 C CA . GLU B 1 302 ? 75.26747 13.50654 31.30061 1.000 28.36245 302 GLU B CA 1
ATOM 10650 C C . GLU B 1 302 ? 74.03816 14.12718 31.94500 1.000 27.55723 302 GLU B C 1
ATOM 10651 O O . GLU B 1 302 ? 72.90066 13.73810 31.66782 1.000 23.62086 302 GLU B O 1
ATOM 10663 N N . THR B 1 303 ? 74.29276 15.09955 32.81724 1.000 21.59566 303 THR B N 1
ATOM 10664 C CA . THR B 1 303 ? 73.25526 15.95741 33.36599 1.000 24.94944 303 THR B CA 1
ATOM 10665 C C . THR B 1 303 ? 73.12927 17.21773 32.51440 1.000 21.09559 303 THR B C 1
ATOM 10666 O O . THR B 1 303 ? 74.02529 17.56899 31.74292 1.000 19.67105 303 THR B O 1
ATOM 10677 N N . SER B 1 304 ? 71.99014 17.88916 32.65070 1.000 20.12360 304 SER B N 1
ATOM 10678 C CA . SER B 1 304 ? 71.79281 19.19457 32.02560 1.000 20.45947 304 SER B CA 1
ATOM 10679 C C . SER B 1 304 ? 70.86919 19.99574 32.92949 1.000 18.39517 304 SER B C 1
ATOM 10680 O O . SER B 1 304 ? 69.69458 19.64874 33.08523 1.000 19.96844 304 SER B O 1
ATOM 10688 N N . ILE B 1 305 ? 71.40195 21.05712 33.52385 1.000 21.08574 305 ILE B N 1
ATOM 10689 C CA . ILE B 1 305 ? 70.69919 21.83619 34.53456 1.000 18.71404 305 ILE B CA 1
ATOM 10690 C C . ILE B 1 305 ? 70.88463 23.30783 34.20830 1.000 16.27426 305 ILE B C 1
ATOM 10691 O O . ILE B 1 305 ? 72.01117 23.75590 33.97293 1.000 19.38064 305 ILE B O 1
ATOM 10707 N N . GLY B 1 306 ? 69.79384 24.05959 34.20500 1.000 19.07589 306 GLY B N 1
ATOM 10708 C CA . GLY B 1 306 ? 69.91161 25.47310 33.92489 1.000 19.19771 306 GLY B CA 1
ATOM 10709 C C . GLY B 1 306 ? 68.61996 26.20637 34.19769 1.000 19.39699 306 GLY B C 1
ATOM 10710 O O . GLY B 1 306 ? 67.67171 25.65562 34.76035 1.000 17.27110 306 GLY B O 1
ATOM 10714 N N . CYS B 1 307 ? 68.59969 27.46742 33.77876 1.000 16.77082 307 CYS B N 1
ATOM 10715 C CA . CYS B 1 307 ? 67.47278 28.35646 34.00754 1.000 17.20818 307 CYS B CA 1
ATOM 10716 C C . CYS B 1 307 ? 66.99143 28.92871 32.68846 1.000 17.90608 307 CYS B C 1
ATOM 10717 O O . CYS B 1 307 ? 67.79398 29.40164 31.87757 1.000 17.02052 307 CYS B O 1
ATOM 10725 N N . ARG B 1 308 ? 65.68286 28.89309 32.49440 1.000 17.29655 308 ARG B N 1
ATOM 10726 C CA . ARG B 1 308 ? 65.02087 29.49890 31.35302 1.000 16.04223 308 ARG B CA 1
ATOM 10727 C C . ARG B 1 308 ? 64.28542 30.72642 31.86296 1.000 18.72042 308 ARG B C 1
ATOM 10728 O O . ARG B 1 308 ? 63.38387 30.61396 32.70341 1.000 18.48189 308 ARG B O 1
ATOM 10749 N N . ILE B 1 309 ? 64.69646 31.89330 31.37764 1.000 19.23624 309 ILE B N 1
ATOM 10750 C CA . ILE B 1 309 ? 64.30415 33.17661 31.94206 1.000 18.76880 309 ILE B CA 1
ATOM 10751 C C . ILE B 1 309 ? 63.68608 34.02274 30.84064 1.000 15.68639 309 ILE B C 1
ATOM 10752 O O . ILE B 1 309 ? 64.24313 34.12629 29.74313 1.000 18.10837 309 ILE B O 1
ATOM 10768 N N . ARG B 1 310 ? 62.53525 34.62117 31.14045 1.000 17.36735 310 ARG B N 1
ATOM 10769 C CA . ARG B 1 310 ? 61.80552 35.48905 30.22878 1.000 18.11403 310 ARG B CA 1
ATOM 10770 C C . ARG B 1 310 ? 61.44396 36.77102 30.96538 1.000 17.96145 310 ARG B C 1
ATOM 10771 O O . ARG B 1 310 ? 61.11901 36.73929 32.15602 1.000 18.49703 310 ARG B O 1
ATOM 10792 N N . GLY B 1 311 ? 61.50939 37.89526 30.25996 1.000 16.20491 311 GLY B N 1
ATOM 10793 C CA . GLY B 1 311 ? 61.22949 39.17470 30.88529 1.000 19.59318 311 GLY B CA 1
ATOM 10794 C C . GLY B 1 311 ? 61.49720 40.32207 29.93232 1.000 21.37673 311 GLY B C 1
ATOM 10795 O O . GLY B 1 311 ? 61.53445 40.13866 28.71420 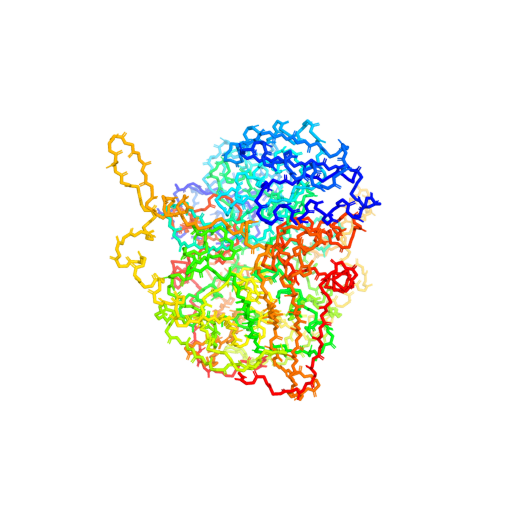1.000 21.06607 311 GLY B O 1
ATOM 10799 N N . LEU B 1 312 ? 61.69040 41.50665 30.51064 1.000 22.32020 312 LEU B N 1
ATOM 10800 C CA . LEU B 1 312 ? 61.76642 42.74809 29.75397 1.000 21.84577 312 LEU B CA 1
ATOM 10801 C C . LEU B 1 312 ? 63.18806 43.29319 29.72318 1.000 18.69870 312 LEU B C 1
ATOM 10802 O O . LEU B 1 312 ? 63.90040 43.26874 30.73073 1.000 22.25013 312 LEU B O 1
ATOM 10818 N N . LYS B 1 313 ? 63.59270 43.77946 28.55252 1.000 23.86690 313 LYS B N 1
ATOM 10819 C CA . LYS B 1 313 ? 64.82897 44.53689 28.39133 1.000 23.34886 313 LYS B CA 1
ATOM 10820 C C . LYS B 1 313 ? 64.54394 45.65775 27.40518 1.000 25.99570 313 LYS B C 1
ATOM 10821 O O . LYS B 1 313 ? 64.09119 45.39459 26.28728 1.000 24.20693 313 LYS B O 1
ATOM 10840 N N . ASP B 1 314 ? 64.79327 46.89840 27.82255 1.000 26.52049 314 ASP B N 1
ATOM 10841 C CA . ASP B 1 314 ? 64.54204 48.07217 26.98497 1.000 24.98377 314 ASP B CA 1
ATOM 10842 C C . ASP B 1 314 ? 63.12231 48.05574 26.42873 1.000 27.81357 314 ASP B C 1
ATOM 10843 O O . ASP B 1 314 ? 62.87891 48.39503 25.26775 1.000 25.99042 314 ASP B O 1
ATOM 10852 N N . GLY B 1 315 ? 62.17471 47.65542 27.27429 1.000 24.75125 315 GLY B N 1
ATOM 10853 C CA . GLY B 1 315 ? 60.76966 47.68835 26.93846 1.000 29.50548 315 GLY B CA 1
ATOM 10854 C C . GLY B 1 315 ? 60.25599 46.51642 26.13002 1.000 28.77475 315 GLY B C 1
ATOM 10855 O O . GLY B 1 315 ? 59.05027 46.46476 25.85408 1.000 31.63759 315 GLY B O 1
ATOM 10859 N N . LYS B 1 316 ? 61.11439 45.57255 25.74652 1.000 26.98227 316 LYS B N 1
ATOM 10860 C CA . LYS B 1 316 ? 60.71930 44.44565 24.91265 1.000 26.67990 316 LYS B CA 1
ATOM 10861 C C . LYS B 1 316 ? 60.93770 43.13721 25.65901 1.000 25.66829 316 LYS B C 1
ATOM 10862 O O . LYS B 1 316 ? 61.86533 43.01039 26.46446 1.000 22.97780 316 LYS B O 1
ATOM 10881 N N . GLU B 1 317 ? 60.08244 42.15831 25.37805 1.000 23.88500 317 GLU B N 1
ATOM 10882 C CA . GLU B 1 317 ? 60.26551 40.84314 25.96869 1.000 25.40745 317 GLU B CA 1
ATOM 10883 C C . GLU B 1 317 ? 61.49795 40.16389 25.38261 1.000 24.39866 317 GLU B C 1
ATOM 10884 O O . GLU B 1 317 ? 61.82050 40.31194 24.19992 1.000 20.74073 317 GLU B O 1
ATOM 10896 N N . ARG B 1 318 ? 62.17827 39.39960 26.23050 1.000 23.88879 318 ARG B N 1
ATOM 10897 C CA . ARG B 1 318 ? 63.43432 38.74710 25.89631 1.000 20.93532 318 ARG B CA 1
ATOM 10898 C C . ARG B 1 318 ? 63.47028 37.39268 26.58641 1.000 21.59906 318 ARG B C 1
ATOM 10899 O O . ARG B 1 318 ? 62.98196 37.25651 27.71222 1.000 18.05186 318 ARG B O 1
ATOM 10920 N N . THR B 1 319 ? 64.04337 36.39408 25.91225 1.000 19.62225 319 THR B N 1
ATOM 10921 C CA . THR B 1 319 ? 64.22204 35.06900 26.48874 1.000 16.53411 319 THR B CA 1
ATOM 10922 C C . THR B 1 319 ? 65.70439 34.72152 26.55799 1.000 21.70214 319 THR B C 1
ATOM 10923 O O . THR B 1 319 ? 66.51847 35.22089 25.77408 1.000 18.30297 319 THR B O 1
ATOM 10934 N N . TYR B 1 320 ? 66.03558 33.83428 27.49555 1.000 18.63914 320 TYR B N 1
ATOM 10935 C CA . TYR B 1 320 ? 67.41540 33.53491 27.85469 1.000 18.35154 320 TYR B CA 1
ATOM 10936 C C . TYR B 1 320 ? 67.45501 32.15925 28.50479 1.000 18.41216 320 TYR B C 1
ATOM 10937 O O . TYR B 1 320 ? 66.61456 31.84952 29.35246 1.000 18.50105 320 TYR B O 1
ATOM 10955 N N . TYR B 1 321 ? 68.43426 31.34810 28.10586 1.000 17.52667 321 TYR B N 1
ATOM 10956 C CA . TYR B 1 321 ? 68.60813 29.99070 28.61606 1.000 18.64694 321 TYR B CA 1
ATOM 10957 C C . TYR B 1 321 ? 70.08925 29.80505 28.89157 1.000 17.32307 321 TYR B C 1
ATOM 10958 O O . TYR B 1 321 ? 70.90752 29.91699 27.97575 1.000 19.32494 321 TYR B O 1
ATOM 10976 N N . VAL B 1 322 ? 70.43851 29.54836 30.14541 1.000 14.89212 322 VAL B N 1
ATOM 10977 C CA . VAL B 1 322 ? 71.82431 29.32251 30.53639 1.000 15.75253 322 VAL B CA 1
ATOM 10978 C C . VAL B 1 322 ? 71.87501 28.01457 31.31260 1.000 20.93461 322 VAL B C 1
ATOM 10979 O O . VAL B 1 322 ? 71.01500 27.75945 32.16277 1.000 18.94984 322 VAL B O 1
ATOM 10992 N N . TYR B 1 323 ? 72.85950 27.17507 30.99635 1.000 18.75138 323 TYR B N 1
ATOM 10993 C CA . TYR B 1 323 ? 72.86484 25.81070 31.49829 1.000 18.26172 323 TYR B CA 1
ATOM 10994 C C . TYR B 1 323 ? 74.28744 25.27632 31.52745 1.000 18.35835 323 TYR B C 1
ATOM 10995 O O . TYR B 1 323 ? 75.19680 25.82351 30.89879 1.000 20.12981 323 TYR B O 1
ATOM 11013 N N . ASN B 1 324 ? 74.45568 24.18932 32.27185 1.000 17.95551 324 ASN B N 1
ATOM 11014 C CA . ASN B 1 324 ? 75.66229 23.37817 32.25788 1.000 19.79231 324 ASN B CA 1
ATOM 11015 C C . ASN B 1 324 ? 75.27862 21.94236 31.93347 1.000 21.86934 324 ASN B C 1
ATOM 11016 O O . ASN B 1 324 ? 74.23080 21.45976 32.37345 1.000 22.25164 324 ASN B O 1
ATOM 11027 N N . ASN B 1 325 ? 76.12000 21.27055 31.15220 1.000 19.34555 325 ASN B N 1
ATOM 11028 C CA . ASN B 1 325 ? 76.02608 19.83341 30.93559 1.000 21.44005 325 ASN B CA 1
ATOM 11029 C C . ASN B 1 325 ? 77.28644 19.19023 31.49010 1.000 25.72030 325 ASN B C 1
ATOM 11030 O O . ASN B 1 325 ? 78.39979 19.59898 31.14280 1.000 21.97786 325 ASN B O 1
ATOM 11041 N N . CYS B 1 326 ? 77.10806 18.19486 32.35280 1.000 23.20807 326 CYS B N 1
ATOM 11042 C CA . CYS B 1 326 ? 78.20982 17.53477 33.03791 1.000 19.83877 326 CYS B CA 1
ATOM 11043 C C . CYS B 1 326 ? 78.18824 16.05541 32.68671 1.000 23.63102 326 CYS B C 1
ATOM 11044 O O . CYS B 1 326 ? 77.17302 15.38127 32.88999 1.000 26.09143 326 CYS B O 1
ATOM 11052 N N . SER B 1 327 ? 79.30415 15.55723 32.15761 1.000 26.21291 327 SER B N 1
ATOM 11053 C CA . SER B 1 327 ? 79.42216 14.15264 31.78211 1.000 26.56347 327 SER B CA 1
ATOM 11054 C C . SER B 1 327 ? 79.72431 13.30871 33.01276 1.000 24.43084 327 SER B C 1
ATOM 11055 O O . SER B 1 327 ? 80.70946 13.55886 33.71471 1.000 24.80001 327 SER B O 1
ATOM 11063 N N . HIS B 1 328 ? 78.88987 12.29521 33.26119 1.000 24.73009 328 HIS B N 1
ATOM 11064 C CA . HIS B 1 328 ? 79.14912 11.37965 34.36812 1.000 27.17418 328 HIS B CA 1
ATOM 11065 C C . HIS B 1 328 ? 80.53173 10.75110 34.25029 1.000 28.32239 328 HIS B C 1
ATOM 11066 O O . HIS B 1 328 ? 81.24838 10.61241 35.24812 1.000 25.62241 328 HIS B O 1
ATOM 11080 N N . GLU B 1 329 ? 80.92329 10.35980 33.03696 1.000 30.01109 329 GLU B N 1
ATOM 11081 C CA . GLU B 1 329 ? 82.21396 9.70521 32.85735 1.000 33.37283 329 GLU B CA 1
ATOM 11082 C C . GLU B 1 329 ? 83.35930 10.63843 33.23111 1.000 30.34272 329 GLU B C 1
ATOM 11083 O O . GLU B 1 329 ? 84.26395 10.25806 33.98215 1.000 32.24864 329 GLU B O 1
ATOM 11095 N N . GLU B 1 330 ? 83.33746 11.87038 32.71864 1.000 26.92056 330 GLU B N 1
ATOM 11096 C CA . GLU B 1 330 ? 84.40776 12.80985 33.03589 1.000 29.42334 330 GLU B CA 1
ATOM 11097 C C . GLU B 1 330 ? 84.45324 13.10524 34.53017 1.000 27.10229 330 GLU B C 1
ATOM 11098 O O . GLU B 1 330 ? 85.53297 13.14205 35.13102 1.000 29.26815 330 GLU B O 1
ATOM 11110 N N . ALA B 1 331 ? 83.29079 13.31441 35.15054 1.000 23.46292 331 ALA B N 1
ATOM 11111 C CA . ALA B 1 331 ? 83.26328 13.51501 36.59501 1.000 24.58036 331 ALA B CA 1
ATOM 11112 C C . ALA B 1 331 ? 83.86918 12.32209 37.32506 1.000 25.14089 331 ALA B C 1
ATOM 11113 O O . ALA B 1 331 ? 84.61542 12.49226 38.29624 1.000 27.07322 331 ALA B O 1
ATOM 11120 N N . TYR B 1 332 ? 83.56826 11.10442 36.86704 1.000 28.91984 332 TYR B N 1
ATOM 11121 C CA . TYR B 1 332 ? 84.10132 9.92102 37.53378 1.000 30.08464 332 TYR B CA 1
ATOM 11122 C C . TYR B 1 332 ? 85.61216 9.82277 37.36319 1.000 29.62188 332 TYR B C 1
ATOM 11123 O O . TYR B 1 332 ? 86.32766 9.46677 38.30835 1.000 28.18776 332 TYR B O 1
ATOM 11141 N N . LYS B 1 333 ? 86.11724 10.12906 36.16642 1.000 27.58189 333 LYS B N 1
ATOM 11142 C CA . LYS B 1 333 ? 87.55625 10.05108 35.94247 1.000 32.39636 333 LYS B CA 1
ATOM 11143 C C . LYS B 1 333 ? 88.31144 11.03856 36.82078 1.000 31.40760 333 LYS B C 1
ATOM 11144 O O . LYS B 1 333 ? 89.44408 10.76473 37.23168 1.000 33.10803 333 LYS B O 1
ATOM 11163 N N . GLU B 1 334 ? 87.70309 12.18554 37.12040 1.000 28.27767 334 GLU B N 1
ATOM 11164 C CA . GLU B 1 334 ? 88.38553 13.20924 37.90158 1.000 29.00001 334 GLU B CA 1
ATOM 11165 C C . GLU B 1 334 ? 88.26363 12.96797 39.40357 1.000 28.29130 334 GLU B C 1
ATOM 11166 O O . GLU B 1 334 ? 89.25038 13.11836 40.13202 1.000 29.98244 334 GLU B O 1
ATOM 11178 N N . THR B 1 335 ? 87.07645 12.58594 39.88552 1.000 26.87674 335 THR B N 1
ATOM 11179 C CA . THR B 1 335 ? 86.80272 12.55858 41.31550 1.000 29.24409 335 THR B CA 1
ATOM 11180 C C . THR B 1 335 ? 86.30912 11.21462 41.83612 1.000 30.25759 335 THR B C 1
ATOM 11181 O O . THR B 1 335 ? 86.10654 11.08132 43.04800 1.000 26.51624 335 THR B O 1
ATOM 11192 N N . GLY B 1 336 ? 86.10196 10.22314 40.97397 1.000 29.13724 336 GLY B N 1
ATOM 11193 C CA . GLY B 1 336 ? 85.51252 8.97777 41.41846 1.000 29.79287 336 GLY B CA 1
ATOM 11194 C C . GLY B 1 336 ? 84.03220 9.04863 41.71687 1.000 31.71014 336 GLY B C 1
ATOM 11195 O O . GLY B 1 336 ? 83.45884 8.04422 42.15253 1.000 33.59569 336 GLY B O 1
ATOM 11199 N N . MET B 1 337 ? 83.39891 10.19940 41.50181 1.000 25.26921 337 MET B N 1
ATOM 11200 C CA . MET B 1 337 ? 81.97058 10.39323 41.69970 1.000 27.71804 337 MET B CA 1
ATOM 11201 C C . MET B 1 337 ? 81.32194 10.78364 40.37592 1.000 32.42292 337 MET B C 1
ATOM 11202 O O . MET B 1 337 ? 81.99321 11.16943 39.41457 1.000 37.99540 337 MET B O 1
ATOM 11216 N N . GLN B 1 338 ? 79.99635 10.71670 40.34283 1.000 25.24889 338 GLN B N 1
ATOM 11217 C CA . GLN B 1 338 ? 79.25724 10.94650 39.11139 1.000 31.11047 338 GLN B CA 1
ATOM 11218 C C . GLN B 1 338 ? 78.80674 12.40994 39.03154 1.000 26.82148 338 GLN B C 1
ATOM 11219 O O . GLN B 1 338 ? 79.19690 13.25386 39.84254 1.000 28.72421 338 GLN B O 1
ATOM 11233 N N . GLY B 1 339 ? 77.96450 12.71640 38.04168 1.000 25.78522 339 GLY B N 1
ATOM 11234 C CA . GLY B 1 339 ? 77.67589 14.10017 37.70289 1.000 25.82315 339 GLY B CA 1
ATOM 11235 C C . GLY B 1 339 ? 76.85821 14.84230 38.74040 1.000 27.25694 339 GLY B C 1
ATOM 11236 O O . GLY B 1 339 ? 76.98969 16.06365 38.87567 1.000 25.02584 339 GLY B O 1
ATOM 11240 N N . VAL B 1 340 ? 75.99668 14.13519 39.47539 1.000 24.83210 340 VAL B N 1
ATOM 11241 C CA . VAL B 1 340 ? 75.19046 14.80798 40.48939 1.000 24.23229 340 VAL B CA 1
ATOM 11242 C C . VAL B 1 340 ? 76.07058 15.27359 41.64035 1.000 25.52744 340 VAL B C 1
ATOM 11243 O O . VAL B 1 340 ? 75.92578 16.39544 42.13618 1.000 24.52463 340 VAL B O 1
ATOM 11256 N N . SER B 1 341 ? 76.98705 14.41978 42.09381 1.000 23.18812 341 SER B N 1
ATOM 11257 C CA . SER B 1 341 ? 77.91381 14.84130 43.13716 1.000 27.80323 341 SER B CA 1
ATOM 11258 C C . SER B 1 341 ? 78.85059 15.92490 42.62354 1.000 24.19484 341 SER B C 1
ATOM 11259 O O . SER B 1 341 ? 79.20090 16.85344 43.36115 1.000 22.39992 341 SER B O 1
ATOM 11267 N N . TYR B 1 342 ? 79.24878 15.82942 41.35328 1.000 21.19997 342 TYR B N 1
ATOM 11268 C CA . TYR B 1 342 ? 80.20445 16.77562 40.79023 1.000 17.96758 342 TYR B CA 1
ATOM 11269 C C . TYR B 1 342 ? 79.59660 18.16700 40.66418 1.000 21.31635 342 TYR B C 1
ATOM 11270 O O . TYR B 1 342 ? 80.19809 19.16011 41.08964 1.000 17.65320 342 TYR B O 1
ATOM 11288 N N . THR B 1 343 ? 78.40283 18.26085 40.07576 1.000 20.82661 343 THR B N 1
ATOM 11289 C CA . THR B 1 343 ? 77.78822 19.56621 39.86780 1.000 21.77868 343 THR B CA 1
ATOM 11290 C C . THR B 1 343 ? 77.47306 20.27073 41.18137 1.000 21.21172 343 THR B C 1
ATOM 11291 O O . THR B 1 343 ? 77.38907 21.50261 41.20274 1.000 19.73880 343 THR B O 1
ATOM 11302 N N . THR B 1 344 ? 77.29447 19.52197 42.27121 1.000 22.93254 344 THR B N 1
ATOM 11303 C CA . THR B 1 344 ? 77.05540 20.11006 43.58496 1.000 21.78516 344 THR B CA 1
ATOM 11304 C C . THR B 1 344 ? 78.35114 20.47014 44.30377 1.000 22.46917 344 THR B C 1
ATOM 11305 O O . THR B 1 344 ? 78.41746 21.49970 44.98367 1.000 22.26695 344 THR B O 1
ATOM 11316 N N . GLY B 1 345 ? 79.38503 19.63923 44.16645 1.000 21.00627 345 GLY B N 1
ATOM 11317 C CA . GLY B 1 345 ? 80.60759 19.86511 44.91906 1.000 20.54357 345 GLY B CA 1
ATOM 11318 C C . GLY B 1 345 ? 81.43904 21.01346 44.37938 1.000 22.84582 345 GLY B C 1
ATOM 11319 O O . GLY B 1 345 ? 82.06102 21.75467 45.14677 1.000 20.29527 345 GLY B O 1
ATOM 11323 N N . VAL B 1 346 ? 81.47862 21.17170 43.05525 1.000 21.33335 346 VAL B N 1
ATOM 11324 C CA . VAL B 1 346 ? 82.25088 22.26869 42.46941 1.000 20.92061 346 VAL B CA 1
ATOM 11325 C C . VAL B 1 346 ? 81.75058 23.62609 42.95127 1.000 19.81878 346 VAL B C 1
ATOM 11326 O O . VAL B 1 346 ? 82.56574 24.41723 43.45312 1.000 19.71738 346 VAL B O 1
ATOM 11339 N N . PRO B 1 347 ? 80.46120 23.96270 42.84098 1.000 19.86781 347 PRO B N 1
ATOM 11340 C CA . PRO B 1 347 ? 80.01706 25.28345 43.32040 1.000 20.74208 347 PRO B CA 1
ATOM 11341 C C . PRO B 1 347 ? 80.22863 25.48832 44.80752 1.000 18.35632 347 PRO B C 1
ATOM 11342 O O . PRO B 1 347 ? 80.48288 26.62247 45.23385 1.000 18.89740 347 PRO B O 1
ATOM 11353 N N . ALA B 1 348 ? 80.11301 24.43180 45.61708 1.000 17.54174 348 ALA B N 1
ATOM 11354 C CA . ALA B 1 348 ? 80.36621 24.57971 47.04716 1.000 19.59001 348 ALA B CA 1
ATOM 11355 C C . ALA B 1 348 ? 81.78713 25.06890 47.29128 1.000 18.36590 348 ALA B C 1
ATOM 11356 O O . ALA B 1 348 ? 82.01108 25.97712 48.09927 1.000 17.55319 348 ALA B O 1
ATOM 11363 N N . MET B 1 349 ? 82.75978 24.48974 46.58480 1.000 21.67067 349 MET B N 1
ATOM 11364 C CA . MET B 1 349 ? 84.13330 24.97448 46.67649 1.000 18.34519 349 MET B CA 1
ATOM 11365 C C . MET B 1 349 ? 84.22761 26.42443 46.22241 1.000 21.00232 349 MET B C 1
ATOM 11366 O O . MET B 1 349 ? 84.84451 27.26207 46.89397 1.000 22.95991 349 MET B O 1
ATOM 11380 N N . ILE B 1 350 ? 83.61180 26.74487 45.08141 1.000 18.43077 350 ILE B N 1
ATOM 11381 C CA . ILE B 1 350 ? 83.73657 28.09250 44.53645 1.000 18.26859 350 ILE B CA 1
ATOM 11382 C C . ILE B 1 350 ? 83.17561 29.11254 45.51697 1.000 18.88009 350 ILE B C 1
ATOM 11383 O O . ILE B 1 350 ? 83.75855 30.18328 45.71971 1.000 17.75683 350 ILE B O 1
ATOM 11399 N N . GLY B 1 351 ? 82.03785 28.79899 46.13975 1.000 17.61640 351 GLY B N 1
ATOM 11400 C CA . GLY B 1 351 ? 81.50561 29.67809 47.16923 1.000 21.42758 351 GLY B CA 1
ATOM 11401 C C . GLY B 1 351 ? 82.51961 29.98177 48.25412 1.000 19.82603 351 GLY B C 1
ATOM 11402 O O . GLY B 1 351 ? 82.70561 31.13634 48.64665 1.000 21.89613 351 GLY B O 1
ATOM 11406 N N . ALA B 1 352 ? 83.19637 28.94614 48.75530 1.000 17.32324 352 ALA B N 1
ATOM 11407 C CA . ALA B 1 352 ? 84.24858 29.17292 49.74052 1.000 22.12045 352 ALA B CA 1
ATOM 11408 C C . ALA B 1 352 ? 85.39148 29.98236 49.13943 1.000 22.81593 352 ALA B C 1
ATOM 11409 O O . ALA B 1 352 ? 85.97317 30.84320 49.80963 1.000 22.94807 352 ALA B O 1
ATOM 11416 N N . MET B 1 353 ? 85.73212 29.71618 47.87589 1.000 22.94027 353 MET B N 1
ATOM 11417 C CA . MET B 1 353 ? 86.77035 30.50172 47.21828 1.000 21.05991 353 MET B CA 1
ATOM 11418 C C . MET B 1 353 ? 86.37618 31.97106 47.14484 1.000 25.23449 353 MET B C 1
ATOM 11419 O O . MET B 1 353 ? 87.20297 32.85547 47.39557 1.000 24.60734 353 MET B O 1
ATOM 11433 N N . MET B 1 354 ? 85.11713 32.25059 46.79372 1.000 22.81577 354 MET B N 1
ATOM 11434 C CA . MET B 1 354 ? 84.66552 33.63525 46.71953 1.000 21.94552 354 MET B CA 1
ATOM 11435 C C . MET B 1 354 ? 84.80970 34.32554 48.06722 1.000 23.45899 354 MET B C 1
ATOM 11436 O O . MET B 1 354 ? 85.19315 35.49879 48.13385 1.000 23.14250 354 MET B O 1
ATOM 11450 N N . PHE B 1 355 ? 84.50697 33.61486 49.15522 1.000 23.25096 355 PHE B N 1
ATOM 11451 C CA . PHE B 1 355 ? 84.68907 34.20036 50.47782 1.000 22.17856 355 PHE B CA 1
ATOM 11452 C C . PHE B 1 355 ? 86.16592 34.44510 50.76625 1.000 26.19336 355 PHE B C 1
ATOM 11453 O O . PHE B 1 355 ? 86.55277 35.53859 51.19108 1.000 27.37218 355 PHE B O 1
ATOM 11470 N N . PHE B 1 356 ? 87.01011 33.43719 50.53470 1.000 24.21426 356 PHE B N 1
ATOM 11471 C CA . PHE B 1 356 ? 88.42816 33.58184 50.84739 1.000 26.02475 356 PHE B CA 1
ATOM 11472 C C . PHE B 1 356 ? 89.07653 34.69685 50.03674 1.000 28.32241 356 PHE B C 1
ATOM 11473 O O . PHE B 1 356 ? 90.01500 35.34313 50.51500 1.000 26.23689 356 PHE B O 1
ATOM 11490 N N . LYS B 1 357 ? 88.59784 34.94287 48.82019 1.000 25.65617 357 LYS B N 1
ATOM 11491 C CA . LYS B 1 357 ? 89.15867 35.99236 47.98139 1.000 29.12471 357 LYS B CA 1
ATOM 11492 C C . LYS B 1 357 ? 88.52720 37.35533 48.23020 1.000 27.78240 357 LYS B C 1
ATOM 11493 O O . LYS B 1 357 ? 88.93958 38.33439 47.60121 1.000 27.80503 357 LYS B O 1
ATOM 11512 N N . GLY B 1 358 ? 87.54246 37.44913 49.11966 1.000 27.78224 358 GLY B N 1
ATOM 11513 C CA . GLY B 1 358 ? 86.88623 38.71319 49.37593 1.000 29.41072 358 GLY B CA 1
ATOM 11514 C C . GLY B 1 358 ? 85.82881 39.10665 48.36984 1.000 33.94794 358 GLY B C 1
ATOM 11515 O O . GLY B 1 358 ? 85.24922 40.19225 48.50257 1.000 31.44035 358 GLY B O 1
ATOM 11519 N N . GLU B 1 359 ? 85.55720 38.26658 47.36708 1.000 29.32667 359 GLU B N 1
ATOM 11520 C CA . GLU B 1 359 ? 84.50672 38.58243 46.40425 1.000 26.91281 359 GLU B CA 1
ATOM 11521 C C . GLU B 1 359 ? 83.12213 38.45397 47.02499 1.000 28.40541 359 GLU B C 1
ATOM 11522 O O . GLU B 1 359 ? 82.21296 39.21670 46.67601 1.000 28.15377 359 GLU B O 1
ATOM 11534 N N . TRP B 1 360 ? 82.94377 37.49886 47.93461 1.000 22.27964 360 TRP B N 1
ATOM 11535 C CA . TRP B 1 360 ? 81.66944 37.23007 48.59264 1.000 24.17184 360 TRP B CA 1
ATOM 11536 C C . TRP B 1 360 ? 81.88879 37.31575 50.10186 1.000 29.63532 360 TRP B C 1
ATOM 11537 O O . TRP B 1 360 ? 82.16472 36.30370 50.75172 1.000 33.98185 360 TRP B O 1
ATOM 11558 N N . LYS B 1 361 ? 81.76066 38.51579 50.66141 1.000 30.61161 361 LYS B N 1
ATOM 11559 C CA . LYS B 1 361 ? 81.82797 38.70238 52.10814 1.000 33.83453 361 LYS B CA 1
ATOM 11560 C C . LYS B 1 361 ? 80.70425 39.63762 52.52137 1.000 32.39403 361 LYS B C 1
ATOM 11561 O O . LYS B 1 361 ? 80.65813 40.79161 52.08444 1.000 29.22962 361 LYS B O 1
ATOM 11580 N N . ARG B 1 362 ? 79.81053 39.13831 53.36431 1.000 30.87386 362 ARG B N 1
ATOM 11581 C CA . ARG B 1 362 ? 78.58230 39.83413 53.72251 1.000 31.18547 362 ARG B CA 1
ATOM 11582 C C . ARG B 1 362 ? 78.11902 39.30565 55.07475 1.000 26.68544 362 ARG B C 1
ATOM 11583 O O . ARG B 1 362 ? 77.33973 38.34444 55.12451 1.000 22.76137 362 ARG B O 1
ATOM 11604 N N . PRO B 1 363 ? 78.58868 39.87203 56.18740 1.000 28.28153 363 PRO B N 1
ATOM 11605 C CA . PRO B 1 363 ? 78.17890 39.35287 57.49710 1.000 26.28512 363 PRO B CA 1
ATOM 11606 C C . PRO B 1 363 ? 76.66402 39.25165 57.58791 1.000 20.65479 363 PRO B C 1
ATOM 11607 O O . PRO B 1 363 ? 75.93411 40.15549 57.17759 1.000 23.44167 363 PRO B O 1
ATOM 11618 N N . GLY B 1 364 ? 76.19831 38.12968 58.11525 1.000 20.89026 364 GLY B N 1
ATOM 11619 C CA . GLY B 1 364 ? 74.79771 37.76509 58.10221 1.000 23.11076 364 GLY B CA 1
ATOM 11620 C C . GLY B 1 364 ? 74.59434 36.42966 57.41645 1.000 18.38628 364 GLY B C 1
ATOM 11621 O O . GLY B 1 364 ? 75.53835 35.67710 57.16356 1.000 20.56923 364 GLY B O 1
ATOM 11625 N N . VAL B 1 365 ? 73.33122 36.13304 57.12400 1.000 16.63845 365 VAL B N 1
ATOM 11626 C CA . VAL B 1 365 ? 72.92612 34.90767 56.44444 1.000 20.20734 365 VAL B CA 1
ATOM 11627 C C . VAL B 1 365 ? 72.44818 35.28984 55.05058 1.000 22.75565 365 VAL B C 1
ATOM 11628 O O . VAL B 1 365 ? 71.54134 36.12018 54.90407 1.000 23.07554 365 VAL B O 1
ATOM 11641 N N . ASN B 1 366 ? 73.05211 34.68361 54.02855 1.000 20.16890 366 ASN B N 1
ATOM 11642 C CA . ASN B 1 366 ? 72.87093 35.12048 52.65018 1.000 20.19477 366 ASN B CA 1
ATOM 11643 C C . ASN B 1 366 ? 72.46724 33.96528 51.74698 1.000 18.52047 366 ASN B C 1
ATOM 11644 O O . ASN B 1 366 ? 72.93397 32.83524 51.91320 1.000 18.53239 366 ASN B O 1
ATOM 11655 N N . ASN B 1 367 ? 71.60708 34.26459 50.78250 1.000 19.31748 367 ASN B N 1
ATOM 11656 C CA . ASN B 1 367 ? 71.37815 33.38215 49.65105 1.000 19.18572 367 ASN B CA 1
ATOM 11657 C C . ASN B 1 367 ? 72.27307 33.81953 48.49654 1.000 18.85431 367 ASN B C 1
ATOM 11658 O O . ASN B 1 367 ? 72.70245 34.97571 48.42149 1.000 18.16775 367 ASN B O 1
ATOM 11669 N N . VAL B 1 368 ? 72.57589 32.86961 47.60252 1.000 18.99633 368 VAL B N 1
ATOM 11670 C CA . VAL B 1 368 ? 73.64097 33.09552 46.62696 1.000 16.72425 368 VAL B CA 1
ATOM 11671 C C . VAL B 1 368 ? 73.31588 34.26340 45.70665 1.000 18.04195 368 VAL B C 1
ATOM 11672 O O . VAL B 1 368 ? 74.22205 34.97251 45.25362 1.000 18.90917 368 VAL B O 1
ATOM 116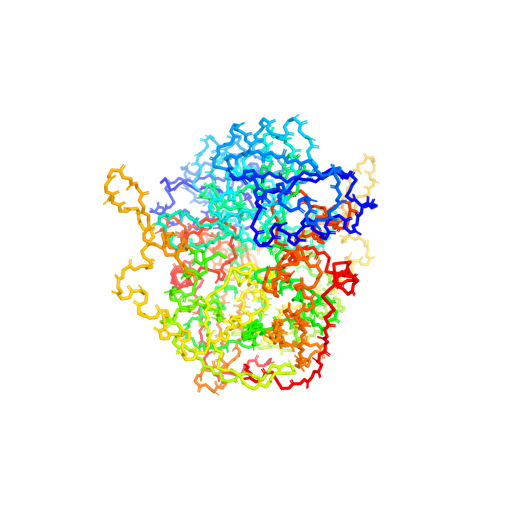85 N N . GLU B 1 369 ? 72.03691 34.47959 45.39754 1.000 20.42403 369 GLU B N 1
ATOM 11686 C CA . GLU B 1 369 ? 71.68356 35.56135 44.48461 1.000 20.18355 369 GLU B CA 1
ATOM 11687 C C . GLU B 1 369 ? 71.97307 36.94298 45.06527 1.000 20.99063 369 GLU B C 1
ATOM 11688 O O . GLU B 1 369 ? 71.96670 37.92381 44.31523 1.000 19.22313 369 GLU B O 1
ATOM 11700 N N . GLU B 1 370 ? 72.23276 37.04739 46.36896 1.000 18.98638 370 GLU B N 1
ATOM 11701 C CA . GLU B 1 370 ? 72.54444 38.33657 46.97371 1.000 21.02988 370 GLU B CA 1
ATOM 11702 C C . GLU B 1 370 ? 73.97647 38.78890 46.71169 1.000 23.27789 370 GLU B C 1
ATOM 11703 O O . GLU B 1 370 ? 74.30236 39.94472 47.00272 1.000 24.11999 370 GLU B O 1
ATOM 11715 N N . PHE B 1 371 ? 74.83275 37.92450 46.17499 1.000 20.79603 371 PHE B N 1
ATOM 11716 C CA . PHE B 1 371 ? 76.21771 38.27561 45.89545 1.000 19.76536 371 PHE B CA 1
ATOM 11717 C C . PHE B 1 371 ? 76.40929 38.61750 44.42108 1.000 23.88743 371 PHE B C 1
ATOM 11718 O O . PHE B 1 371 ? 75.52707 38.41092 43.58637 1.000 19.05377 371 PHE B O 1
ATOM 11735 N N . ASN B 1 372 ? 77.59837 39.12320 44.10698 1.000 21.10576 372 ASN B N 1
ATOM 11736 C CA . ASN B 1 372 ? 77.95906 39.41851 42.72647 1.000 22.28245 372 ASN B CA 1
ATOM 11737 C C . ASN B 1 372 ? 78.16975 38.10857 41.97774 1.000 20.84797 372 ASN B C 1
ATOM 11738 O O . ASN B 1 372 ? 79.07332 37.34257 42.33470 1.000 20.52029 372 ASN B O 1
ATOM 11749 N N . PRO B 1 373 ? 77.37677 37.80450 40.94962 1.000 19.77297 373 PRO B N 1
ATOM 11750 C CA . PRO B 1 373 ? 77.53453 36.50731 40.27383 1.000 19.55126 373 PRO B CA 1
ATOM 11751 C C . PRO B 1 373 ? 78.75872 36.42216 39.38084 1.000 21.71154 373 PRO B C 1
ATOM 11752 O O . PRO B 1 373 ? 79.20796 35.30614 39.09040 1.000 20.29953 373 PRO B O 1
ATOM 11763 N N . ASP B 1 374 ? 79.31893 37.55591 38.95178 1.000 21.33817 374 ASP B N 1
ATOM 11764 C CA . ASP B 1 374 ? 80.33532 37.53765 37.90118 1.000 21.75035 374 ASP B CA 1
ATOM 11765 C C . ASP B 1 374 ? 81.58147 36.75277 38.28439 1.000 22.59527 374 ASP B C 1
ATOM 11766 O O . ASP B 1 374 ? 81.99409 35.87669 37.50473 1.000 23.76630 374 ASP B O 1
ATOM 11775 N N . PRO B 1 375 ? 82.22447 36.99240 39.42999 1.000 21.74511 375 PRO B N 1
ATOM 11776 C CA . PRO B 1 375 ? 83.42565 36.20161 39.75040 1.000 21.85329 375 PRO B CA 1
ATOM 11777 C C . PRO B 1 375 ? 83.12957 34.72352 39.93729 1.000 23.59233 375 PRO B C 1
ATOM 11778 O O . PRO B 1 375 ? 84.00683 33.88459 39.69877 1.000 22.02954 375 PRO B O 1
ATOM 11789 N N . PHE B 1 376 ? 81.91361 34.38181 40.36258 1.000 21.32918 376 PHE B N 1
ATOM 11790 C CA . PHE B 1 376 ? 81.53701 32.97963 40.49946 1.000 21.41551 376 PHE B CA 1
ATOM 11791 C C . PHE B 1 376 ? 81.39719 32.32950 39.12951 1.000 20.87785 376 PHE B C 1
ATOM 11792 O O . PHE B 1 376 ? 81.96909 31.26435 38.87141 1.000 18.86347 376 PHE B O 1
ATOM 11809 N N . MET B 1 377 ? 80.64653 32.97195 38.23366 1.000 19.67816 377 MET B N 1
ATOM 11810 C CA . MET B 1 377 ? 80.49067 32.45661 36.87968 1.000 22.45890 377 MET B CA 1
ATOM 11811 C C . MET B 1 377 ? 81.84182 32.28135 36.20287 1.000 20.85218 377 MET B C 1
ATOM 11812 O O . MET B 1 377 ? 82.05665 31.30789 35.47220 1.000 20.81636 377 MET B O 1
ATOM 11826 N N . GLU B 1 378 ? 82.77014 33.21100 36.44119 1.000 22.14303 378 GLU B N 1
ATOM 11827 C CA . GLU B 1 378 ? 84.09989 33.09066 35.85362 1.000 22.59181 378 GLU B CA 1
ATOM 11828 C C . GLU B 1 378 ? 84.80732 31.83649 36.35315 1.000 25.49895 378 GLU B C 1
ATOM 11829 O O . GLU B 1 378 ? 85.49528 31.15653 35.58303 1.000 25.44300 378 GLU B O 1
ATOM 11841 N N . GLN B 1 379 ? 84.64588 31.50848 37.63985 1.000 24.25875 379 GLN B N 1
ATOM 11842 C CA . GLN B 1 379 ? 85.29341 30.31728 38.18406 1.000 22.33425 379 GLN B CA 1
ATOM 11843 C C . GLN B 1 379 ? 84.62742 29.04136 37.68439 1.000 22.75640 379 GLN B C 1
ATOM 11844 O O . GLN B 1 379 ? 85.30416 28.03023 37.46904 1.000 23.40963 379 GLN B O 1
ATOM 11858 N N . LEU B 1 380 ? 83.30013 29.05640 37.52106 1.000 19.46667 380 LEU B N 1
ATOM 11859 C CA . LEU B 1 380 ? 82.61567 27.87911 36.99684 1.000 20.70043 380 LEU B CA 1
ATOM 11860 C C . LEU B 1 380 ? 83.22495 27.43904 35.67347 1.000 21.26615 380 LEU B C 1
ATOM 11861 O O . LEU B 1 380 ? 83.38736 26.23931 35.42114 1.000 22.30014 380 LEU B O 1
ATOM 11877 N N . ASN B 1 381 ? 83.57483 28.40093 34.81689 1.000 21.55594 381 ASN B N 1
ATOM 11878 C CA . ASN B 1 381 ? 84.18319 28.07701 33.53284 1.000 24.85309 381 ASN B CA 1
ATOM 11879 C C . ASN B 1 381 ? 85.58453 27.50029 33.68229 1.000 27.43642 381 ASN B C 1
ATOM 11880 O O . ASN B 1 381 ? 86.04659 26.79531 32.77919 1.000 25.57491 381 ASN B O 1
ATOM 11891 N N . LYS B 1 382 ? 86.26484 27.77747 34.79661 1.000 23.45181 382 LYS B N 1
ATOM 11892 C CA . LYS B 1 382 ? 87.62997 27.31869 35.01754 1.000 29.21693 382 LYS B CA 1
ATOM 11893 C C . LYS B 1 382 ? 87.73226 26.09256 35.91769 1.000 24.16794 382 LYS B C 1
ATOM 11894 O O . LYS B 1 382 ? 88.82358 25.52565 36.02984 1.000 27.04892 382 LYS B O 1
ATOM 11913 N N . GLN B 1 383 ? 86.64154 25.67074 36.56421 1.000 27.90103 383 GLN B N 1
ATOM 11914 C CA . GLN B 1 383 ? 86.71108 24.65045 37.60807 1.000 22.55157 383 GLN B CA 1
ATOM 11915 C C . GLN B 1 383 ? 85.90061 23.40109 37.27131 1.000 24.40936 383 GLN B C 1
ATOM 11916 O O . GLN B 1 383 ? 85.61913 22.59324 38.16290 1.000 20.98899 383 GLN B O 1
ATOM 11930 N N . GLY B 1 384 ? 85.50988 23.22759 36.01161 1.000 22.82943 384 GLY B N 1
ATOM 11931 C CA . GLY B 1 384 ? 84.90635 21.99313 35.55492 1.000 20.38498 384 GLY B CA 1
ATOM 11932 C C . GLY B 1 384 ? 83.43465 22.05704 35.20826 1.000 23.82432 384 GLY B C 1
ATOM 11933 O O . GLY B 1 384 ? 82.84914 21.01263 34.89531 1.000 22.01847 384 GLY B O 1
ATOM 11937 N N . LEU B 1 385 ? 82.81558 23.23470 35.23833 1.000 20.63530 385 LEU B N 1
ATOM 11938 C CA . LEU B 1 385 ? 81.38912 23.37860 34.94293 1.000 20.42310 385 LEU B CA 1
ATOM 11939 C C . LEU B 1 385 ? 81.16075 24.52669 33.96912 1.000 20.67866 385 LEU B C 1
ATOM 11940 O O . LEU B 1 385 ? 80.45872 25.49398 34.27806 1.000 20.50288 385 LEU B O 1
ATOM 11956 N N . PRO B 1 386 ? 81.72920 24.44227 32.76830 1.000 23.07567 386 PRO B N 1
ATOM 11957 C CA . PRO B 1 386 ? 81.46798 25.47993 31.76307 1.000 24.67602 386 PRO B CA 1
ATOM 11958 C C . PRO B 1 386 ? 79.97887 25.60038 31.47347 1.000 18.85972 386 PRO B C 1
ATOM 11959 O O . PRO B 1 386 ? 79.26801 24.60158 31.34279 1.000 23.41086 386 PRO B O 1
ATOM 11970 N N . TRP B 1 387 ? 79.50740 26.83971 31.38671 1.000 21.70957 387 TRP B N 1
ATOM 11971 C CA . TRP B 1 387 ? 78.10661 27.13108 31.12028 1.000 21.31324 387 TRP B CA 1
ATOM 11972 C C . TRP B 1 387 ? 77.94477 27.70737 29.71734 1.000 23.51464 387 TRP B C 1
ATOM 11973 O O . TRP B 1 387 ? 78.89275 28.21961 29.11537 1.000 21.68936 387 TRP B O 1
ATOM 11994 N N . HIS B 1 388 ? 76.72417 27.60176 29.19217 1.000 21.92682 388 HIS B N 1
ATOM 11995 C CA . HIS B 1 388 ? 76.41127 28.03007 27.83520 1.000 22.85169 388 HIS B CA 1
ATOM 11996 C C . HIS B 1 388 ? 75.13494 28.85407 27.83767 1.000 20.71467 388 HIS B C 1
ATOM 11997 O O . HIS B 1 388 ? 74.21107 28.57637 28.60534 1.000 19.19362 388 HIS B O 1
ATOM 12011 N N . GLU B 1 389 ? 75.08652 29.86257 26.97290 1.000 19.71452 389 GLU B N 1
ATOM 12012 C CA . GLU B 1 389 ? 73.94990 30.76655 26.87896 1.000 21.90073 389 GLU B CA 1
ATOM 12013 C C . GLU B 1 389 ? 73.27818 30.62059 25.52139 1.000 23.21743 389 GLU B C 1
ATOM 12014 O O . GLU B 1 389 ? 73.94984 30.53082 24.48960 1.000 20.13119 389 GLU B O 1
ATOM 12026 N N . VAL B 1 390 ? 71.95044 30.58339 25.52850 1.000 18.97229 390 VAL B N 1
ATOM 12027 C CA . VAL B 1 390 ? 71.15120 30.65810 24.31188 1.000 23.58087 390 VAL B CA 1
ATOM 12028 C C . VAL B 1 390 ? 70.22755 31.85567 24.46895 1.000 20.91430 390 VAL B C 1
ATOM 12029 O O . VAL B 1 390 ? 69.48821 31.95069 25.45810 1.000 18.47494 390 VAL B O 1
ATOM 12042 N N . PHE B 1 391 ? 70.29492 32.77920 23.51651 1.000 20.07992 391 PHE B N 1
ATOM 12043 C CA . PHE B 1 391 ? 69.52629 34.01323 23.55985 1.000 22.66694 391 PHE B CA 1
ATOM 12044 C C . PHE B 1 391 ? 68.35226 33.94960 22.59159 1.000 23.21101 391 PHE B C 1
ATOM 12045 O O . PHE B 1 391 ? 68.48319 33.44699 21.47179 1.000 20.77778 391 PHE B O 1
ATOM 12062 N N . ASP B 1 392 ? 67.20623 34.46759 23.03623 1.000 22.58336 392 ASP B N 1
ATOM 12063 C CA . ASP B 1 392 ? 66.04993 34.71306 22.17486 1.000 24.07270 392 ASP B CA 1
ATOM 12064 C C . ASP B 1 392 ? 65.45441 33.42683 21.60924 1.000 25.10116 392 ASP B C 1
ATOM 12065 O O . ASP B 1 392 ? 64.82084 33.44345 20.55242 1.000 24.15493 392 ASP B O 1
ATOM 12074 N N . GLY B 1 393 ? 65.62995 32.30622 22.30215 1.000 22.15185 393 GLY B N 1
ATOM 12075 C CA . GLY B 1 393 ? 65.07078 31.05338 21.83841 1.000 22.08439 393 GLY B CA 1
ATOM 12076 C C . GLY B 1 393 ? 63.68554 30.78365 22.39906 1.000 23.02240 393 GLY B C 1
ATOM 12077 O O . GLY B 1 393 ? 63.17741 31.50908 23.25195 1.000 23.30803 393 GLY B O 1
ATOM 12081 N N . ASN B 1 394 ? 63.07356 29.71413 21.89581 1.000 24.43992 394 ASN B N 1
ATOM 12082 C CA . ASN B 1 394 ? 61.79376 29.24493 22.41433 1.000 24.20278 394 ASN B CA 1
ATOM 12083 C C . ASN B 1 394 ? 62.05162 28.41925 23.66897 1.000 20.68298 394 ASN B C 1
ATOM 12084 O O . ASN B 1 394 ? 62.69069 27.36332 23.60543 1.000 22.81017 394 ASN B O 1
ATOM 12095 N N . LEU B 1 395 ? 61.56935 28.90293 24.80921 1.000 20.67354 395 LEU B N 1
ATOM 12096 C CA . LEU B 1 395 ? 61.85429 28.25517 26.08330 1.000 20.81701 395 LEU B CA 1
ATOM 12097 C C . LEU B 1 395 ? 60.94371 27.06767 26.36733 1.000 21.12675 395 LEU B C 1
ATOM 12098 O O . LEU B 1 395 ? 61.13428 26.39661 27.38994 1.000 22.54058 395 LEU B O 1
ATOM 12114 N N . GLU B 1 396 ? 59.96256 26.80359 25.50343 1.000 18.64137 396 GLU B N 1
ATOM 12115 C CA . GLU B 1 396 ? 59.05280 25.66426 25.58251 1.000 19.78344 396 GLU B CA 1
ATOM 12116 C C . GLU B 1 396 ? 58.10490 25.73952 26.77105 1.000 24.13849 396 GLU B C 1
ATOM 12117 O O . GLU B 1 396 ? 57.38439 24.77178 27.03877 1.000 22.95287 396 GLU B O 1
ATOM 12129 N N . LEU B 1 397 ? 58.08237 26.85267 27.49559 1.000 20.83898 397 LEU B N 1
ATOM 12130 C CA . LEU B 1 397 ? 57.17172 26.99886 28.62890 1.000 22.07286 397 LEU B CA 1
ATOM 12131 C C . LEU B 1 397 ? 57.04330 28.46115 29.03419 1.000 24.09589 397 LEU B C 1
ATOM 12132 O O . LEU B 1 397 ? 56.27668 28.80826 29.93462 1.000 24.37605 397 LEU B O 1
#

Secondary structure (DSSP, 8-state):
--EEEEE--SHHHHHHHHHHHTTTTT--EEEEEESSHHHHHHHHHHHT-TT-EEEE--TT-HHHHHHHHHHH--SEEEE-S-GGGHHHHHHHHHHHT-EEEESS----TT-----SHHHHTTHHHHHHTT-EEEE--BTTTBHHHHHHHHHHHHT-SEEEEEEEEEEE--B--SSS--SS-HHHHHHHHTSPPEEEETTEEEE--TT--EEEEEETTTEEEEEEE---THHHHHHHH-TT--EEEEEEE--HHHHHHHHHHHHTTTT--S-EEETTEEE-HHHHHHHHSPPGGG-GGG-BSEEEEEEEEEEEETTEEEEEEEEEEEEHHHHHHHHSS-HHHHHHHHHHHHHHHHHHTTSS--SEEEEGGGS-HHHHHHHHHHTT---EEEES-----/-EEEEE--SHHHHHHHHHHHTTTTT--EEEEEESSHHHHHHHHHHHT-TT-EEEE--TT-HHHHHHHHHHH--SEEEE-S-GGGHHHHHHHHHHHT-EEEESS----TT-----SHHHHTTHHHHHHTT-EEEE--BTTTBHHHHHHHHHHHHT-SEEEEEEEEEEE----HHHHHHHHTSPPEEEETTEEEE--TT--EEEEEETTTEEEEEEE---HHHHHHHHH-TT-SEEEEEEE--HHHHHHHHHHHHHTTT--S-EESSS-EE-HHHHHHHH---EEEEEEEEEEEETTEEEEEEEEEEEEHHHHHHHHSS-HHHHHHHHHHHHHHHHHHTTSS--SEEEEGGGS-HHHHHHHHHHTT--EEEEES-----

Foldseek 3Di:
DLAEEEEDLALLSLQLVLLVVVVCVRRVAAEYEYQDFVSSVVSCVVSVPVRYHYYYADLCDLVRLLVVCVVRVGQEYEYADDQQSVQSNVVNCLVNVHAYEYQAHHDHLQDLDGACPSPLVCFVSQQVSQYEYEYNCFQQSNVQLLQVLVCCVPPAVAWAEKEKEKEDQKDLPDLDADQAQQLNVLSQQQDWAWWAAQHDIDTHHRQPDWDFDQFPPRGTATKGWHDGHVRNVSCVVRVNYHIYTYIYGDDPSHVVVSVVCVVVQQSASAWDQDVNDTDGSVVVVSVPHDRQFQRLVRMFDWMKIWMWIWHHDPRDIKIKIKIWIATQNVCCVSRVGGHSSNSGNQSSSLVVSCVSVVQDRDRGYDYNSVGNSVVSLVVCCVSRTHMDMDIRDDRVD/DAEEEEDLDLQSLQLVLLLVVPCVLHVAAEYEYQDQVSVVVSCVVSVPVRYHYYYADLCDLVRLLVVCVVRVGQEYEYADDLQSVQSNVSNCLVNVHAYEYAAHHDHLQDLDGACPSVLVCFVSQQVSQHEYEYNCFVFSNVQLLQVLVCCVPPAVAWAEKEKEKEDQFVLQLNVLSQQQQWAWWDAQHDIDTHHRQPDWDWFQFPPRGTAIKGWHDGHVRNVSCVVRVNYRIYTYIYGDDPVRVVVSVVCVVVQQNASAWDADPNDTHGSVVVCSVVDFDWMKIWMWTWHDDPRDIKIKIKIWIATQVVCCVSRVGGHNSNSGNQSSSLVVSCVSVVQDRDRGYDYNSVGNSVVSLVVCCVSRTNMDMDIRDDRVD

InterPro domains:
  IPR005097 Saccharopine dehydrogenase, NADP binding domain [PF03435] (4-134)
  IPR032095 Saccharopine dehydrogenase-like, C-terminal [PF16653] (138-385)
  IPR036291 NAD(P)-binding domain superfamily [SSF51735] (3-184)

Nearest PDB structures (foldseek):
  8deb-assembly1_A  TM=1.003E+00  e=1.781E-91  Bacteroides fragilis
  8h52-assembly1_A-2  TM=9.913E-01  e=2.384E-62  unclassified
  4ina-assembly1_B  TM=9.363E-01  e=6.857E-64  Wolinella succinogenes
  4ina-assembly1_A  TM=9.447E-01  e=3.924E-63  Wolinella succinogenes
  8h4z-assembly2_D  TM=9.482E-01  e=5.442E-61  Helicobacter pylori NCTC 11637 = CCUG 17874 = ATCC 43504 = JCM 12093

Organism: NCBI:txid997881

Sequence (774 aa):
MGRVLIIGAGGVGTVVAHKVAQNADVFTDIMIASRTKSKCDDIVKAIGNPNIKTAQVDADNVDELVALFNDFKPEMVINVALPYQDLTIMEACLKAEVNYLDTANYEPKDEAHFEYSWQWAYHERFKEAGLTAILGCGFDPGVSGIYTAYAAKHYFDEIQYLDIVDCNAGNHHKAFATNFNPEINIREITQNGRYYENGQWVTTGPLEIHKDLTYPNIGPRDSYLLYHEELESLVKNFPTIKRARFWMTFGQEYLTHLRVIQNIGMARIDEIDYNGQKIVPLQFLKAVLPNPQDLGENYEGETSIGCRIRGLKDGKERTYYVYNNCSHEEAYKETGMQGVSYTTGVPAMIGAMMFFKGEWKRPGVNNVEEFNPDPFMEQLNKQGLPWHEVFDGNLELGRVLIIGAGGVGTVVAHKVAQNADVFTDIMIASRTKSKCDDIVKAIGNPNIKTAQVDADNVDELVALFNDFKPEMVINVALPYQDLTIMEACLKAEVNYLDTANYEPKDEAHFEYSWQWAYHERFKEAGLTAILGCGFDPGVSGIYTAYAAKHYFDEIQYLDIVDCNAGNNPEINIREITQNGRYYENGQWVTTGPLEIHKDLTYPNIGPRDSYLLYHEELESLVKNFPTIKRARFWMTFGQEYLTHLRVIQNIGMARIDEIDYNGQKIVPLQFLKAVLEGETSIGCRIRGLKDGKERTYYVYNNCSHEEAYKETGMQGVSYTTGVPAMIGAMMFFKGEWKRPGVNNVEEFNPDPFMEQLNKQGLPWHEVFDGNLEL

CATH classification: 3.40.50.720

Solvent-accessible surface area: 31385 Å² total; per-residue (Å²): 147,12,49,0,0,0,2,5,6,19,14,28,0,9,0,0,0,21,6,0,21,92,16,64,125,18,2,85,55,11,16,0,0,17,178,68,88,67,85,0,54,93,8,19,170,70,40,56,50,118,127,6,120,28,20,97,5,57,8,66,61,31,110,72,0,29,64,20,2,91,108,12,101,6,44,0,0,0,4,16,34,43,8,14,20,2,31,36,0,0,45,0,0,33,130,18,128,5,15,0,0,1,21,28,3,33,5,22,101,117,96,20,69,17,54,2,55,105,0,67,65,21,57,107,82,0,111,149,35,42,9,0,0,0,2,2,0,1,3,23,12,1,0,1,1,0,1,0,7,29,0,31,108,76,49,16,104,53,6,25,38,1,4,0,0,16,1,40,31,24,68,30,108,78,94,16,2,0,30,67,32,2,10,12,10,0,6,29,4,20,57,73,0,48,37,6,54,59,8,69,108,52,86,13,26,71,28,102,71,95,83,102,0,64,2,30,133,32,16,89,97,41,0,14,3,5,25,10,12,5,0,43,1,0,17,73,42,33,31,24,4,83,33,0,29,0,4,39,20,12,47,130,116,44,28,57,50,5,145,66,14,77,106,111,19,47,20,113,44,68,107,65,88,130,125,58,114,138,52,17,12,0,75,105,16,71,77,98,22,40,74,14,46,100,2,3,126,82,6,81,31,36,2,0,8,1,0,5,0,50,0,53,73,112,60,143,95,84,23,0,23,0,28,1,35,9,36,0,82,103,2,69,140,69,5,32,24,0,0,26,4,8,3,28,0,0,0,0,0,0,0,0,2,2,21,36,109,52,89,0,122,100,40,0,8,0,3,6,15,55,13,66,7,44,17,0,2,96,6,0,74,142,18,37,1,63,40,90,54,65,95,78,28,129,12,51,36,42,81,0,0,0,2,5,7,30,24,37,0,16,0,0,0,19,5,0,21,92,16,60,126,20,1,84,50,10,16,0,0,17,175,68,87,66,107,0,34,86,9,17,156,73,38,57,40,119,114,8,110,28,18,96,6,57,9,62,59,33,111,69,0,28,62,18,2,78,112,8,133,8,71,0,0,0,4,14,34,39,9,12,20,2,27,35,0,0,52,0,0,31,140,19,129,3,12,0,0,1,21,26,2,32,6,22,103,118,96,16,91,22,53,2,52,110,0,63,68,17,61,86,99,0,108,151,45,47,10,2,0,0,1,1,0,1,2,24,9,0,0,1,0,0,0,0,7,29,0,34,106,76,35,11,59,16,4,16,43,0,2,0,0,14,0,74,16,27,153,81,34,7,29,65,11,6,40,2,24,74,86,0,96,37,28,54,94,55,126,82,50,76,16,26,72,33,103,74,94,80,94,0,61,3,32,128,40,18,91,95,40,0,11,2,5,37,10,19,5,0,43,1,0,17,104,44,32,56,38,2,32,47,0,27,0,5,32,19,15,47,134,120,106,33,56,107,9,146,65,27,81,107,112,22,46,20,108,46,66,123,73,124,136,137,80,37,138,53,9,17,0,75,107,20,81,84,104,126,140,38,31,2,0,8,1,0,4,0,49,0,30,64,85,27,146,103,59,22,0,19,0,27,2,34,8,35,22,105,124,3,128,138,69,5,44,46,80,0,79,8,7,3,26,0,0,0,0,0,0,0,0,3,2,9,31,108,42,90,0,103,103,66,0,8,1,3,6,15,58,14,65,6,43,19,0,2,88,18,1,72,135,19,36,0,61,39,88,55,69,80,107,27,138,12,58,40

Radius of gyration: 30.26 Å; Cα contacts (8 Å, |Δi|>4): 1739; chains: 2; bounding box: 67×92×59 Å